Protein AF-A0A355T9T8-F1 (afdb_monomer)

Sequence (796 aa):
LDEGQLSVRDGGKTWVLVTGEVKGEPYALGTQDRFSYVLDEAIKVQQISFPELTVLRTGALFFAKAGAEQAMRETSIIGIVSTLAIIFLLIVTFRSLYPLAMCLLVIAIGLMVSLSYSLWFWEDIHVFALLFGVSLIGITVDYSLEYCGEIFSPKRGEAFVRLKRVFSAISLGAATTIVGYVTLFVAPFPGLRQIALFSVVGLLASWLTVILWLPYLDKMKHRQFRPVTLNRLTWLIKLWEDRSFKYHRFVFFTFLVVACFFGVLRFHLDDDVRKLQSLSSPLIVQQEKIRKLTGSTNVGQFFVIQEDNAELALQKEEVLADRMRPLIKSGVIRGYGSLASYIPSLARQEENRQLVVDGLYKPLLAKHIEQLRLLFRPSIPDKKGSGLTLDTKSGPIETFDFLSLLKSETTGAGVVHVVTLDGITDVEKVAGIAEGFSGVKFVDPVHDYTVLFGKYRIRAVFLLIISAVFMFPLVAMRYSLKKAVGIMAPPLLAVVMTPALCGLLGNAFTFFDAIALVLVLAMGMDYSIFFMETTQEKKEVTMFVVSMSAIATIMSFGLLSFSGVLAVQNFGMTMFVGVLLSFIFAPFVRTFSIKVGFKSVIVVFLVLFLSGCTSQKSDEVLFSLQESSIVQMAPELFLRLPSFRDLERPVDVVQHVVATYGDQTIVFEGHINASSDHFMLVGMDPIGRKAISINWTDAGIFYEAAPWVPSQLRPENILADLIVLYWPIAAVEKSFIPSGEIIANETSRAVFVNGKEVLRAEYASGLPNNMSSGTALYTNLAWNYSLRIQSVSLAP

Solvent-accessible surface area (backbone atoms only — not comparable to full-atom values): 42519 Å² total; per-residue (Å²): 103,58,96,77,36,56,52,44,80,56,96,95,40,81,46,71,64,83,84,84,85,73,98,54,59,53,82,40,65,70,46,34,50,55,51,50,49,54,50,53,51,55,50,52,60,48,35,72,80,36,77,85,66,79,87,78,62,76,54,69,38,63,53,46,43,53,38,49,55,48,51,53,52,50,42,50,52,52,44,52,52,26,50,51,51,44,52,50,52,39,40,71,70,62,71,40,70,64,66,41,51,54,32,51,49,29,34,50,47,8,52,51,53,13,51,54,50,46,57,70,77,30,96,71,83,55,69,66,29,54,48,54,50,53,31,44,51,22,56,39,33,36,55,40,42,57,58,57,45,47,37,44,38,86,64,84,67,57,43,64,57,44,44,67,72,43,45,67,40,49,52,50,28,51,51,37,36,37,44,27,28,53,43,42,39,70,44,98,42,75,67,43,31,50,34,17,50,34,46,40,46,15,45,52,43,14,53,47,35,53,68,72,43,42,45,83,68,51,80,79,69,76,43,88,69,68,63,78,72,42,65,64,61,48,46,63,49,40,45,58,68,38,74,87,29,50,63,60,46,51,53,52,51,51,50,50,52,51,47,32,51,56,1,51,75,50,51,46,77,53,42,58,53,75,65,52,52,55,74,56,68,73,48,52,54,32,38,54,51,48,27,67,68,71,68,57,75,49,87,69,43,34,37,39,34,50,26,83,39,66,59,60,39,23,49,49,46,50,55,48,50,61,67,43,49,62,37,40,76,72,58,36,24,70,46,69,47,50,62,32,82,78,49,46,23,64,68,53,52,50,51,54,50,49,50,44,43,62,71,46,44,68,76,42,44,67,58,49,42,60,74,67,64,52,89,70,79,84,71,79,88,79,74,82,68,94,64,75,54,100,81,54,92,80,55,86,60,83,66,44,73,69,57,57,78,30,48,51,77,73,49,104,85,25,29,34,39,37,34,42,40,26,51,72,74,46,65,67,70,56,45,54,65,34,61,96,35,68,44,37,43,64,45,44,62,63,60,54,49,18,54,50,38,48,56,47,22,55,50,29,48,50,38,36,52,52,31,52,61,60,39,45,55,64,42,32,72,78,39,53,64,73,52,28,53,35,35,47,46,32,13,51,52,15,48,64,44,30,59,20,48,42,6,55,75,69,45,62,54,29,40,47,34,30,48,28,39,28,51,26,33,22,57,15,38,33,47,12,41,49,49,65,76,49,48,88,86,36,46,68,50,50,53,50,40,50,48,52,31,50,51,34,31,35,43,32,35,25,56,33,40,74,45,82,38,46,52,48,13,46,21,9,43,43,32,32,51,13,42,53,39,9,60,72,34,17,59,44,40,78,63,62,64,92,77,68,59,76,63,58,61,49,47,53,57,49,51,51,54,57,66,69,60,69,59,78,84,68,94,74,75,77,51,70,62,84,85,59,67,58,37,73,75,38,103,79,34,27,38,37,69,66,65,75,62,61,49,86,60,72,36,39,29,44,28,46,35,41,38,34,50,78,93,46,76,48,58,34,41,32,43,36,42,35,44,92,72,38,36,38,37,41,29,20,35,80,62,72,47,74,36,34,37,40,43,37,42,94,92,43,49,39,41,42,66,38,91,84,53,59,86,84,75,39,71,63,52,53,52,52,52,48,39,72,70,34,44,51,64,77,55,50,50,74,20,36,42,61,85,42,49,73,53,72,53,71,38,34,39,37,33,29,50,96,88,40,78,35,35,40,35,40,31,78,80,38,64,49,72,64,62,44,62,43,44,38,43,36,36,36,66,64,76,53,33,3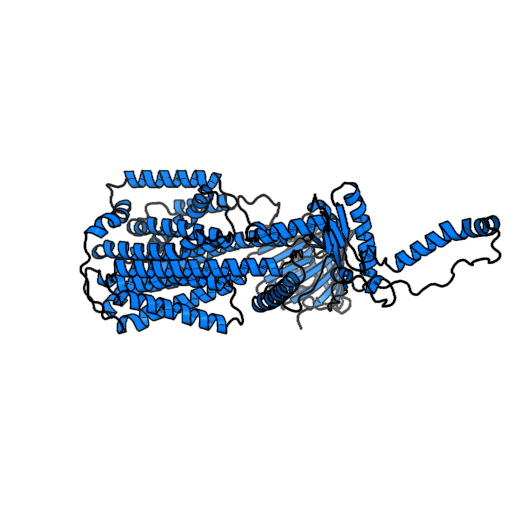6,36,44,36,40,33,42,51,74,61,132

Mean predicted aligned error: 15.82 Å

pLDDT: mean 83.82, std 13.25, range [26.78, 97.25]

Nearest PDB structures (foldseek):
  6dmb-assembly1_A  TM=6.482E-01  e=1.110E-09  Homo sapiens
  7nvh-assembly1_A  TM=6.060E-01  e=1.020E-09  Mycobacterium tuberculosis
  6nzi-assembly1_A  TM=5.421E-01  e=6.100E-08  Escherichia coli
  4k0j-assembly2_E  TM=5.281E-01  e=5.848E-08  Cupriavidus metallidurans CH34
  4k0e-assembly1_A  TM=5.603E-01  e=1.029E-06  Cupriavidus metallidurans CH34

Secondary structure (DSSP, 8-state):
-BTTBEEEEETTEEEEE-----SS-TT-HHHHHHHHHHHHHHHHHHHHH-TT------SHHHHHHHHHHHHHHHHHHHHHHHHHHHHHHHHHHH-SHHHHHHHHHHHHHHHHHHHHHHHHH-SS--HHHHHHHHHHHHHHHHHHHHHHHGGGSSS---HHHHHHHHHHHHHHHHHHHHHHHHHHHTSS-HHHHHHHHHHHHHHHHHHHHHHHTHHHH--PPP-PPPHHHHHHHHHHHHHHH-STTHHHHHHHHHHHHHHHHHHHHH--B---TTTT----HHHHHHHHHHHHHH-----S-EEEEEESSHHHHHHHHHHHHHHHHHHHHTTS-SEEE-GGGTS--HHHHHHHHHHHIIIIIHHHHHHHHHHHT-SS-PPP---------TT-SSSTTTT-GGGGGGEEEEETTEEEEEEEEES-S-HHHHHGGGTT-TTEEEE-HHHHHHHHHHHHHHHHHHHHHHHHHHHHHHHHHHS-HHHHHHHHHHHHHHHHHHHHHHHHTT--B-HHHHHHHHHHHHHHHHHHHHHHS--TTTHHHHHHHHHHHHHHHHHHHGGGGG-SSHHHHHHHHHHHHHHHHHHHHGGGGGG--TTS-HHHHHHHHHHHHHHHT---------EE--S--EEEEETTEEEE---GGGS-S-EEEEEEEEEEETTEEEEEEEEEEE-SSEEEEEEE-TTS-EEEEEEEETTEEEEEE-TTS-TTS-HHHHHHHHHHHHS-HHHHHTTEES--EEEEETTEEEEEETTEEEEEEEEBTB--SSS-SEEEEEEETTTTEEEEEEEEE---

Structure (mmCIF, N/CA/C/O backbone):
data_AF-A0A355T9T8-F1
#
_entry.id   AF-A0A355T9T8-F1
#
loop_
_atom_site.group_PDB
_atom_site.id
_atom_site.type_symbol
_atom_site.label_atom_id
_atom_site.label_alt_id
_atom_site.label_comp_id
_atom_site.label_asym_id
_atom_site.label_entity_id
_atom_site.label_seq_id
_atom_site.pdbx_PDB_ins_code
_atom_site.Cartn_x
_atom_site.Cartn_y
_atom_site.Cartn_z
_atom_site.occupancy
_atom_site.B_iso_or_equiv
_atom_site.auth_seq_id
_atom_site.auth_comp_id
_atom_site.auth_asym_id
_atom_site.auth_atom_id
_atom_site.pdbx_PDB_model_num
ATOM 1 N N . LEU A 1 1 ? 14.954 16.062 -38.722 1.00 60.94 1 LEU A N 1
ATOM 2 C CA . LEU A 1 1 ? 15.893 16.865 -37.917 1.00 60.94 1 LEU A CA 1
ATOM 3 C C . LEU A 1 1 ? 16.051 18.184 -38.645 1.00 60.94 1 LEU A C 1
ATOM 5 O O . LEU A 1 1 ? 16.660 18.185 -39.708 1.00 60.94 1 LEU A O 1
ATOM 9 N N . ASP A 1 2 ? 15.450 19.248 -38.125 1.00 63.97 2 ASP A N 1
ATOM 10 C CA . ASP A 1 2 ? 15.661 20.613 -38.617 1.00 63.97 2 ASP A CA 1
ATOM 11 C C . ASP A 1 2 ? 16.613 21.301 -37.634 1.00 63.97 2 ASP A C 1
ATOM 13 O O . ASP A 1 2 ? 16.338 21.316 -36.437 1.00 63.97 2 ASP A O 1
ATOM 17 N N . GLU A 1 3 ? 17.757 21.798 -38.112 1.00 67.25 3 GLU A N 1
ATOM 18 C CA . GLU A 1 3 ? 18.756 22.507 -37.283 1.00 67.25 3 GLU A CA 1
ATOM 19 C C . GLU A 1 3 ? 19.219 21.727 -36.030 1.00 67.25 3 GLU A C 1
ATOM 21 O O . GLU A 1 3 ? 19.490 22.293 -34.976 1.00 67.25 3 GLU A O 1
ATOM 26 N N . GLY A 1 4 ? 19.299 20.395 -36.134 1.00 63.06 4 GLY A N 1
ATOM 27 C CA . GLY A 1 4 ? 19.699 19.517 -35.025 1.00 63.06 4 GLY A CA 1
ATOM 28 C C . GLY A 1 4 ? 18.579 19.182 -34.032 1.00 63.06 4 GLY A C 1
ATOM 29 O O . GLY A 1 4 ? 18.789 18.365 -33.144 1.00 63.06 4 GLY A O 1
ATOM 30 N N . GLN A 1 5 ? 17.376 19.736 -34.205 1.00 68.25 5 GLN A N 1
ATOM 31 C CA . GLN A 1 5 ? 16.209 19.454 -33.368 1.00 68.25 5 GLN A CA 1
ATOM 32 C C . GLN A 1 5 ? 15.272 18.437 -34.034 1.00 68.25 5 GLN A C 1
ATOM 34 O O . GLN A 1 5 ? 15.105 18.405 -35.261 1.00 68.25 5 GLN A O 1
ATOM 39 N N . LEU A 1 6 ? 14.628 17.587 -33.228 1.00 73.62 6 LEU A N 1
ATOM 40 C CA . LEU A 1 6 ? 13.623 16.651 -33.729 1.00 73.62 6 LEU A CA 1
ATOM 41 C C . LEU A 1 6 ? 12.310 17.403 -33.973 1.00 73.62 6 LEU A C 1
ATOM 43 O O . LEU A 1 6 ? 11.607 17.775 -33.035 1.00 73.62 6 LEU A O 1
ATOM 47 N N . SER A 1 7 ? 12.000 17.640 -35.247 1.00 86.31 7 SER A N 1
ATOM 48 C CA . SER A 1 7 ? 10.812 18.362 -35.694 1.00 86.31 7 SER A CA 1
ATOM 49 C C . SER A 1 7 ? 9.879 17.477 -36.521 1.00 86.31 7 SER A C 1
ATOM 51 O O . SER A 1 7 ? 10.321 16.597 -37.265 1.00 86.31 7 SER A O 1
ATOM 53 N N . VAL A 1 8 ? 8.573 17.728 -36.416 1.00 89.38 8 VAL A N 1
ATOM 54 C CA . VAL A 1 8 ? 7.546 17.119 -37.271 1.00 89.38 8 VAL A CA 1
ATOM 55 C C . VAL A 1 8 ? 6.531 18.175 -37.695 1.00 89.38 8 VAL A C 1
ATOM 57 O O . VAL A 1 8 ? 6.130 19.025 -36.900 1.00 89.38 8 VAL A O 1
ATOM 60 N N . ARG A 1 9 ? 6.106 18.140 -38.961 1.00 90.06 9 ARG A N 1
ATOM 61 C CA . ARG A 1 9 ? 5.025 18.998 -39.461 1.00 90.06 9 ARG A CA 1
ATOM 62 C C . ARG A 1 9 ? 3.714 18.227 -39.423 1.00 90.06 9 ARG A C 1
ATOM 64 O O . ARG A 1 9 ? 3.589 17.208 -40.092 1.00 90.06 9 ARG A O 1
ATOM 71 N N . ASP A 1 10 ? 2.751 18.731 -38.663 1.00 88.12 10 ASP A N 1
ATOM 72 C CA . ASP A 1 10 ? 1.417 18.143 -38.527 1.00 88.12 10 ASP A CA 1
ATOM 73 C C . ASP A 1 10 ? 0.360 19.250 -38.441 1.00 88.12 10 ASP A C 1
ATOM 75 O O . ASP A 1 10 ? 0.522 20.224 -37.701 1.00 88.12 10 ASP A O 1
ATOM 79 N N . GLY A 1 11 ? -0.713 19.127 -39.229 1.00 83.06 11 GLY A N 1
ATOM 80 C CA . GLY A 1 11 ? -1.834 20.075 -39.213 1.00 83.06 11 GLY A CA 1
ATOM 81 C C . GLY A 1 11 ? -1.453 21.541 -39.473 1.00 83.06 11 GLY A C 1
ATOM 82 O O . GLY A 1 11 ? -2.033 22.435 -38.863 1.00 83.06 11 GLY A O 1
ATOM 83 N N . GLY A 1 12 ? -0.451 21.800 -40.322 1.00 87.44 12 GLY A N 1
ATOM 84 C CA . GLY A 1 12 ? 0.033 23.157 -40.619 1.00 87.44 12 GLY A CA 1
ATOM 85 C C . GLY A 1 12 ? 0.921 23.781 -39.534 1.00 87.44 12 GLY A C 1
ATOM 86 O O . GLY A 1 12 ? 1.339 24.924 -39.688 1.00 87.44 12 GLY A O 1
ATOM 87 N N . LYS A 1 13 ? 1.244 23.043 -38.463 1.00 90.38 13 LYS A N 1
ATOM 88 C CA . LYS A 1 13 ? 2.178 23.466 -37.412 1.00 90.38 13 LYS A CA 1
ATOM 89 C C . LYS A 1 13 ? 3.478 22.672 -37.491 1.00 90.38 13 LYS A C 1
ATOM 91 O O . LYS A 1 13 ? 3.467 21.472 -37.763 1.00 90.38 13 LYS A O 1
ATOM 96 N N . THR A 1 14 ? 4.590 23.341 -37.207 1.00 91.25 14 THR A N 1
ATOM 97 C CA . THR A 1 14 ? 5.876 22.682 -36.962 1.00 91.25 14 THR A CA 1
ATOM 98 C C . THR A 1 14 ? 6.004 22.437 -35.465 1.00 91.25 14 THR A C 1
ATOM 100 O O . THR A 1 14 ? 6.065 23.381 -34.681 1.00 91.25 14 THR A O 1
ATOM 103 N N . TRP A 1 15 ? 6.019 21.171 -35.071 1.00 91.44 15 TRP A N 1
ATOM 104 C CA . TRP A 1 15 ? 6.289 20.746 -33.704 1.00 91.44 15 TRP A CA 1
ATOM 105 C C . TRP A 1 15 ? 7.780 20.504 -33.546 1.00 91.44 15 TRP A C 1
ATOM 107 O O . TRP A 1 15 ? 8.385 19.872 -34.408 1.00 91.44 15 TRP A O 1
ATOM 117 N N . VAL A 1 16 ? 8.352 20.979 -32.444 1.00 89.44 16 VAL A N 1
ATOM 118 C CA . VAL A 1 16 ? 9.757 20.771 -32.084 1.00 89.44 16 VAL A CA 1
ATOM 119 C C . VAL A 1 16 ? 9.790 20.066 -30.734 1.00 89.44 16 VAL A C 1
ATOM 121 O O . VAL A 1 16 ? 9.157 20.527 -29.782 1.00 89.44 16 VAL A O 1
ATOM 124 N N . LEU A 1 17 ? 10.478 18.928 -30.659 1.00 84.69 17 LEU A N 1
ATOM 125 C CA . LEU A 1 17 ? 10.673 18.199 -29.412 1.00 84.69 17 LEU A CA 1
ATOM 126 C C . LEU A 1 17 ? 11.825 18.832 -28.635 1.00 84.69 17 LEU A C 1
ATOM 128 O O . LEU A 1 17 ? 12.955 18.846 -29.109 1.00 84.69 17 LEU A O 1
ATOM 132 N N . VAL A 1 18 ? 11.528 19.296 -27.425 1.00 84.44 18 VAL A N 1
ATOM 133 C CA . VAL A 1 18 ? 12.526 19.804 -26.483 1.00 84.44 18 VAL A CA 1
ATOM 134 C C . VAL A 1 18 ? 12.641 18.811 -25.335 1.00 84.44 18 VAL A C 1
ATOM 136 O O . VAL A 1 18 ? 11.659 18.544 -24.640 1.00 84.44 18 VAL A O 1
ATOM 139 N N . THR A 1 19 ? 13.833 18.253 -25.149 1.00 76.69 19 THR A N 1
ATOM 140 C CA . THR A 1 19 ? 14.177 17.388 -24.017 1.00 76.69 19 THR A CA 1
ATOM 141 C C . THR A 1 19 ? 14.986 18.175 -22.997 1.00 76.69 19 THR A C 1
ATOM 143 O O . THR A 1 19 ? 15.733 19.082 -23.351 1.00 76.69 19 THR A O 1
ATOM 146 N N . GLY A 1 20 ? 14.832 17.845 -21.720 1.00 75.75 20 GLY A N 1
ATOM 147 C CA . GLY A 1 20 ? 15.604 18.470 -20.658 1.00 75.75 20 GLY A CA 1
ATOM 148 C C . GLY A 1 20 ? 15.632 17.592 -19.421 1.00 75.75 20 GLY A C 1
ATOM 149 O O . GLY A 1 20 ? 14.657 16.900 -19.121 1.00 75.75 20 GLY A O 1
ATOM 150 N N . GLU A 1 21 ? 16.752 17.637 -18.713 1.00 73.94 21 GLU A N 1
ATOM 151 C CA . GLU A 1 21 ? 16.944 16.943 -17.447 1.00 73.94 21 GLU A CA 1
ATOM 152 C C . GLU A 1 21 ? 16.827 17.929 -16.281 1.00 73.94 21 GLU A C 1
ATOM 154 O O . GLU A 1 21 ? 17.294 19.071 -16.336 1.00 73.94 21 GLU A O 1
ATOM 159 N N . VAL A 1 22 ? 16.172 17.493 -15.208 1.00 80.44 22 VAL A N 1
ATOM 160 C CA . VAL A 1 22 ? 15.999 18.298 -14.001 1.00 80.44 22 VAL A CA 1
ATOM 161 C C . VAL A 1 22 ? 17.104 17.922 -13.020 1.00 80.44 22 VAL A C 1
ATOM 163 O O . VAL A 1 22 ? 17.185 16.780 -12.595 1.00 80.44 22 VAL A O 1
ATOM 166 N N . LYS A 1 23 ? 17.927 18.895 -12.607 1.00 79.44 23 LYS A N 1
ATOM 167 C CA . LYS A 1 23 ? 19.046 18.683 -11.660 1.00 79.44 23 LYS A CA 1
ATOM 168 C C . LYS A 1 23 ? 18.630 18.304 -10.227 1.00 79.44 23 LYS A C 1
ATOM 170 O O . LYS A 1 23 ? 19.495 18.086 -9.389 1.00 79.44 23 LYS A O 1
ATOM 175 N N . GLY A 1 24 ? 17.336 18.317 -9.916 1.00 80.06 24 GLY A N 1
ATOM 176 C CA . GLY A 1 24 ? 16.798 18.000 -8.592 1.00 80.06 24 GLY A CA 1
ATOM 177 C C . GLY A 1 24 ? 15.822 16.835 -8.662 1.00 80.06 24 GLY A C 1
ATOM 178 O O . GLY A 1 24 ? 15.345 16.488 -9.742 1.00 80.06 24 GLY A O 1
ATOM 179 N N . GLU A 1 25 ? 15.484 16.261 -7.507 1.00 79.56 25 GLU A N 1
ATOM 180 C CA . GLU A 1 25 ? 14.564 15.127 -7.461 1.00 79.56 25 GLU A CA 1
ATOM 181 C C . GLU A 1 25 ? 13.190 15.495 -8.051 1.00 79.56 25 GLU A C 1
ATOM 183 O O . GLU A 1 25 ? 12.529 16.412 -7.548 1.00 79.56 25 GLU A O 1
ATOM 188 N N . PRO A 1 26 ? 12.711 14.782 -9.089 1.00 78.19 26 PRO A N 1
ATOM 189 C CA . PRO A 1 26 ? 11.466 15.123 -9.781 1.00 78.19 26 PRO A CA 1
ATOM 190 C C . PRO A 1 26 ? 10.213 14.900 -8.919 1.00 78.19 26 PRO A C 1
ATOM 192 O O . PRO A 1 26 ? 9.140 15.416 -9.238 1.00 78.19 26 PRO A O 1
ATOM 195 N N . TYR A 1 27 ? 10.334 14.144 -7.824 1.00 82.19 27 TYR A N 1
ATOM 196 C CA . TYR A 1 27 ? 9.248 13.849 -6.888 1.00 82.19 27 TYR A CA 1
ATOM 197 C C . TYR A 1 27 ? 9.185 14.817 -5.696 1.00 82.19 27 TYR A C 1
ATOM 199 O O . TYR A 1 27 ? 8.188 14.817 -4.976 1.00 82.19 27 TYR A O 1
ATOM 207 N N . ALA A 1 28 ? 10.199 15.668 -5.509 1.00 84.38 28 ALA A N 1
ATOM 208 C CA . ALA A 1 28 ? 10.219 16.661 -4.442 1.00 84.38 28 ALA A CA 1
ATOM 209 C C . ALA A 1 28 ? 9.340 17.873 -4.795 1.00 84.38 28 ALA A C 1
ATOM 211 O O . ALA A 1 28 ? 9.505 18.485 -5.854 1.00 84.38 28 ALA A O 1
ATOM 212 N N . LEU A 1 29 ? 8.446 18.263 -3.878 1.00 84.62 29 LEU A N 1
ATOM 213 C CA . LEU A 1 29 ? 7.509 19.383 -4.070 1.00 84.62 29 LEU A CA 1
ATOM 214 C C . LEU A 1 29 ? 8.232 20.694 -4.416 1.00 84.62 29 LEU A C 1
ATOM 216 O O . LEU A 1 29 ? 7.865 21.373 -5.371 1.00 84.62 29 LEU A O 1
ATOM 220 N N . GLY A 1 30 ? 9.320 21.013 -3.706 1.00 86.00 30 GLY A N 1
ATOM 221 C CA . GLY A 1 30 ? 10.098 22.231 -3.960 1.00 86.00 30 GLY A CA 1
ATOM 222 C C . GLY A 1 30 ? 10.693 22.287 -5.374 1.00 86.00 30 GLY A C 1
ATOM 223 O O . GLY A 1 30 ? 10.675 23.340 -6.016 1.00 86.00 30 GLY A O 1
ATOM 224 N N . THR A 1 31 ? 11.172 21.150 -5.893 1.00 87.38 31 THR A N 1
ATOM 225 C CA . THR A 1 31 ? 11.672 21.031 -7.272 1.00 87.38 31 THR A CA 1
ATOM 226 C C . THR A 1 31 ? 10.538 21.197 -8.279 1.00 87.38 31 THR A C 1
ATOM 228 O O . THR A 1 31 ? 10.668 21.965 -9.235 1.00 87.38 31 THR A O 1
ATOM 231 N N . GLN A 1 32 ? 9.417 20.505 -8.052 1.00 89.25 32 GLN A N 1
ATOM 232 C CA . GLN A 1 32 ? 8.228 20.553 -8.907 1.00 89.25 32 GLN A CA 1
ATOM 233 C C . GLN A 1 32 ? 7.684 21.975 -9.048 1.00 89.25 32 GLN A C 1
ATOM 235 O O . GLN A 1 32 ? 7.401 22.420 -10.166 1.00 89.25 32 GLN A O 1
ATOM 240 N N . ASP A 1 33 ? 7.564 22.695 -7.933 1.00 89.12 33 ASP A N 1
ATOM 241 C CA . ASP A 1 33 ? 7.036 24.054 -7.901 1.00 89.12 33 ASP A CA 1
ATOM 242 C C . ASP A 1 33 ? 7.965 25.037 -8.592 1.00 89.12 33 ASP A C 1
ATOM 244 O O . ASP A 1 33 ? 7.523 25.761 -9.485 1.00 89.12 33 ASP A O 1
ATOM 248 N N . ARG A 1 34 ? 9.259 25.009 -8.259 1.00 89.62 34 ARG A N 1
ATOM 249 C CA . ARG A 1 34 ? 10.247 25.899 -8.873 1.00 89.62 34 ARG A CA 1
ATOM 250 C C . ARG A 1 34 ? 10.333 25.694 -10.383 1.00 89.62 34 ARG A C 1
ATOM 252 O O . ARG A 1 34 ? 10.303 26.670 -11.128 1.00 89.62 34 ARG A O 1
ATOM 259 N N . PHE A 1 35 ? 10.434 24.444 -10.836 1.00 90.69 35 PHE A N 1
ATOM 260 C CA . PHE A 1 35 ? 10.550 24.139 -12.261 1.00 90.69 35 PHE A CA 1
ATOM 261 C C . PHE A 1 35 ? 9.287 24.536 -13.026 1.00 90.69 35 PHE A C 1
ATOM 263 O O . PHE A 1 35 ? 9.368 25.238 -14.033 1.00 90.69 35 PHE A O 1
ATOM 270 N N . SER A 1 36 ? 8.115 24.131 -12.529 1.00 88.75 36 SER A N 1
ATOM 271 C CA . SER A 1 36 ? 6.850 24.428 -13.204 1.00 88.75 36 SER A CA 1
ATOM 272 C C . SER A 1 36 ? 6.564 25.926 -13.235 1.00 88.75 36 SER A C 1
ATOM 274 O O . SER A 1 36 ? 6.092 26.415 -14.251 1.00 88.75 36 SER A O 1
ATOM 276 N N . TYR A 1 37 ? 6.884 26.658 -12.161 1.00 91.00 37 TYR A N 1
ATOM 277 C CA . TYR A 1 37 ? 6.726 28.111 -12.112 1.00 91.00 37 TYR A CA 1
ATOM 278 C C . TYR A 1 37 ? 7.561 28.798 -13.198 1.00 91.00 37 TYR A C 1
ATOM 280 O O . TYR A 1 37 ? 7.013 29.542 -14.008 1.00 91.00 37 TYR A O 1
ATOM 288 N N . VAL A 1 38 ? 8.864 28.496 -13.261 1.00 91.81 38 VAL A N 1
ATOM 289 C CA . VAL A 1 38 ? 9.777 29.092 -14.250 1.00 91.81 38 VAL A CA 1
ATOM 290 C C . VAL A 1 38 ? 9.347 28.742 -15.675 1.00 91.81 38 VAL A C 1
ATOM 292 O O . VAL A 1 38 ? 9.340 29.607 -16.550 1.00 91.81 38 VAL A O 1
ATOM 295 N N . LEU A 1 39 ? 8.962 27.486 -15.913 1.00 91.50 39 LEU A N 1
ATOM 296 C CA . LEU A 1 39 ? 8.517 27.038 -17.228 1.00 91.50 39 LEU A CA 1
ATOM 297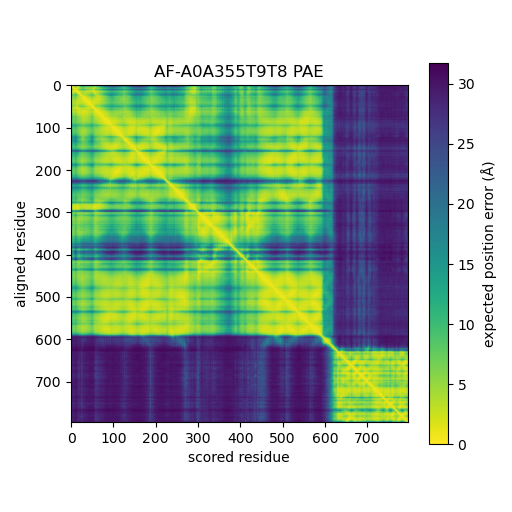 C C . LEU A 1 39 ? 7.201 27.710 -17.645 1.00 91.50 39 LEU A C 1
ATOM 299 O O . LEU A 1 39 ? 7.109 28.230 -18.754 1.00 91.50 39 LEU A O 1
ATOM 303 N N . ASP A 1 40 ? 6.194 27.726 -16.770 1.00 92.50 40 ASP A N 1
ATOM 304 C CA . ASP A 1 40 ? 4.894 28.335 -17.063 1.00 92.50 40 ASP A CA 1
ATOM 305 C C . ASP A 1 40 ? 5.024 29.855 -17.269 1.00 92.50 40 ASP A C 1
ATOM 307 O O . ASP A 1 40 ? 4.346 30.418 -18.130 1.00 92.50 40 ASP A O 1
ATOM 311 N N . GLU A 1 41 ? 5.904 30.532 -16.523 1.00 94.25 41 GLU A N 1
ATOM 312 C CA . GLU A 1 41 ? 6.208 31.954 -16.715 1.00 94.25 41 GLU A CA 1
ATOM 313 C C . GLU A 1 41 ? 6.882 32.210 -18.071 1.00 94.25 41 GLU A C 1
ATOM 315 O O . GLU A 1 41 ? 6.424 33.063 -18.834 1.00 94.25 41 GLU A O 1
ATOM 320 N N . ALA A 1 42 ? 7.900 31.421 -18.428 1.00 92.94 42 ALA A N 1
ATOM 321 C CA . ALA A 1 42 ? 8.576 31.530 -19.720 1.00 92.94 42 ALA A CA 1
ATOM 322 C C . ALA A 1 42 ? 7.617 31.293 -20.900 1.00 92.94 42 ALA A C 1
ATOM 324 O O . ALA A 1 42 ? 7.637 32.044 -21.879 1.00 92.94 42 ALA A O 1
ATOM 325 N N . ILE A 1 43 ? 6.737 30.291 -20.794 1.00 93.00 43 ILE A N 1
ATOM 326 C CA . ILE A 1 43 ? 5.712 30.007 -21.807 1.00 93.00 43 ILE A CA 1
ATOM 327 C C . ILE A 1 43 ? 4.748 31.188 -21.938 1.00 93.00 43 ILE A C 1
ATOM 329 O O . ILE A 1 43 ? 4.481 31.622 -23.058 1.00 93.00 43 ILE A O 1
ATOM 333 N N . LYS A 1 44 ? 4.259 31.746 -20.822 1.00 93.38 44 LYS A N 1
ATOM 334 C CA . LYS A 1 44 ? 3.345 32.901 -20.840 1.00 93.38 44 LYS A CA 1
ATOM 335 C C . LYS A 1 44 ? 3.967 34.110 -21.531 1.00 93.38 44 LYS A C 1
ATOM 337 O O . LYS A 1 44 ? 3.307 34.729 -22.359 1.00 93.38 44 LYS A O 1
ATOM 342 N N . VAL A 1 45 ? 5.227 34.428 -21.227 1.00 94.81 45 VAL A N 1
ATOM 343 C CA . VAL A 1 45 ? 5.944 35.547 -21.863 1.00 94.81 45 VAL A CA 1
ATOM 344 C C . VAL A 1 45 ? 6.055 35.337 -23.374 1.00 94.81 45 VAL A C 1
ATOM 346 O O . VAL A 1 45 ? 5.789 36.259 -24.142 1.00 94.81 45 VAL A O 1
ATOM 349 N N . GLN A 1 46 ? 6.380 34.122 -23.823 1.00 93.44 46 GLN A N 1
ATOM 350 C CA . GLN A 1 46 ? 6.498 33.833 -25.255 1.00 93.44 46 GLN A CA 1
ATOM 351 C C . GLN A 1 46 ? 5.149 33.793 -25.977 1.00 93.44 46 GLN A C 1
ATOM 353 O O . GLN A 1 46 ? 5.065 34.207 -27.130 1.00 93.44 46 GLN A O 1
ATOM 358 N N . GLN A 1 47 ? 4.078 33.363 -25.309 1.00 93.94 47 GLN A N 1
ATOM 359 C CA . GLN A 1 47 ? 2.728 33.366 -25.879 1.00 93.94 47 GLN A CA 1
ATOM 360 C C . GLN A 1 47 ? 2.179 34.778 -26.129 1.00 93.94 47 GLN A C 1
ATOM 362 O O . GLN A 1 47 ? 1.331 34.943 -27.002 1.00 93.94 47 GLN A O 1
ATOM 367 N N . ILE A 1 48 ? 2.677 35.801 -25.421 1.00 93.00 48 ILE A N 1
ATOM 368 C CA . ILE A 1 48 ? 2.344 37.207 -25.713 1.00 93.00 48 ILE A CA 1
ATOM 369 C C . ILE A 1 48 ? 2.921 37.620 -27.074 1.00 93.00 48 ILE A C 1
ATOM 371 O O . ILE A 1 48 ? 2.227 38.243 -27.875 1.00 93.00 48 ILE A O 1
ATOM 375 N N . SER A 1 49 ? 4.175 37.252 -27.346 1.00 94.44 49 SER A N 1
ATOM 376 C CA . SER A 1 49 ? 4.860 37.561 -28.609 1.00 94.44 49 SER A CA 1
ATOM 377 C C . SER A 1 49 ? 4.413 36.659 -29.765 1.00 94.44 49 SER A C 1
ATOM 379 O O . SER A 1 49 ? 4.414 37.086 -30.917 1.00 94.44 49 SER A O 1
ATOM 381 N N . PHE A 1 50 ? 4.008 35.423 -29.463 1.00 92.62 50 PHE A N 1
ATOM 382 C CA . PHE A 1 50 ? 3.599 34.408 -30.434 1.00 92.62 50 PHE A CA 1
ATOM 383 C C . PHE A 1 50 ? 2.263 33.765 -30.019 1.00 92.62 50 PHE A C 1
ATOM 385 O O . PHE A 1 50 ? 2.257 32.682 -29.429 1.00 92.62 50 PHE A O 1
ATOM 392 N N . PRO A 1 51 ? 1.112 34.380 -30.356 1.00 90.06 51 PRO A N 1
ATOM 393 C CA . PRO A 1 51 ? -0.205 33.907 -29.913 1.00 90.06 51 PRO A CA 1
ATOM 394 C C . PRO A 1 51 ? -0.572 32.489 -30.379 1.00 90.06 51 PRO A C 1
ATOM 396 O O . PRO A 1 51 ? -1.385 31.814 -29.752 1.00 90.06 51 PRO A O 1
ATOM 399 N N . GLU A 1 52 ? 0.025 32.011 -31.474 1.00 89.75 52 GLU A N 1
ATOM 400 C CA . GLU A 1 52 ? -0.219 30.666 -32.016 1.00 89.75 52 GLU A CA 1
ATOM 401 C C . GLU A 1 52 ? 0.642 29.566 -31.359 1.00 89.75 52 GLU A C 1
ATOM 403 O O . GLU A 1 52 ? 0.436 28.369 -31.624 1.00 89.75 52 GLU A O 1
ATOM 408 N N . LEU A 1 53 ? 1.590 29.952 -30.489 1.00 91.69 53 LEU A N 1
ATOM 409 C CA . LEU A 1 53 ? 2.521 29.050 -29.816 1.00 91.69 53 LEU A CA 1
ATOM 410 C C . LEU A 1 53 ? 1.769 28.058 -28.926 1.00 91.69 53 LEU A C 1
ATOM 412 O O . LEU A 1 53 ? 1.126 28.410 -27.934 1.00 91.69 53 LEU A O 1
ATOM 416 N N . THR A 1 54 ? 1.888 26.779 -29.271 1.00 91.56 54 THR A N 1
ATOM 417 C CA . THR A 1 54 ? 1.297 25.677 -28.511 1.00 91.56 54 THR A CA 1
ATOM 418 C C . THR A 1 54 ? 2.400 24.853 -27.872 1.00 91.56 54 THR A C 1
ATOM 420 O O . THR A 1 54 ? 3.275 24.354 -28.573 1.00 91.56 54 THR A O 1
ATOM 423 N N . VAL A 1 55 ? 2.325 24.669 -26.556 1.00 92.44 55 VAL A N 1
ATOM 424 C CA . VAL A 1 55 ? 3.277 23.848 -25.803 1.00 92.44 55 VAL A CA 1
ATOM 425 C C . VAL A 1 55 ? 2.552 22.625 -25.261 1.00 92.44 55 VAL A C 1
ATOM 427 O O . VAL A 1 55 ? 1.486 22.741 -24.657 1.00 92.44 55 VAL A O 1
ATOM 430 N N . LEU A 1 56 ? 3.125 21.450 -25.509 1.00 91.81 56 LEU A N 1
ATOM 431 C CA . LEU A 1 56 ? 2.689 20.182 -24.932 1.00 91.81 56 LEU A CA 1
ATOM 432 C C . LEU A 1 56 ? 3.762 19.718 -23.950 1.00 91.81 56 LEU A C 1
ATOM 434 O O . LEU A 1 56 ? 4.950 19.874 -24.224 1.00 91.81 56 LEU A O 1
ATOM 438 N N . ARG A 1 57 ? 3.350 19.133 -22.826 1.00 90.31 57 ARG A N 1
ATOM 439 C CA . ARG A 1 57 ? 4.264 18.641 -21.790 1.00 90.31 57 ARG A CA 1
ATOM 440 C C . ARG A 1 57 ? 3.958 17.203 -21.395 1.00 90.31 57 ARG A C 1
ATOM 442 O O . ARG A 1 57 ? 2.801 16.795 -21.337 1.00 90.31 57 ARG A O 1
ATOM 449 N N . THR A 1 58 ? 5.014 16.451 -21.109 1.00 86.75 58 THR A N 1
ATOM 450 C CA . THR A 1 58 ? 4.966 15.086 -20.575 1.00 86.75 58 THR A CA 1
ATOM 451 C C . THR A 1 58 ? 6.211 14.831 -19.730 1.00 86.75 58 THR A C 1
ATOM 453 O O . THR A 1 58 ? 7.222 15.507 -19.907 1.00 86.75 58 THR A O 1
ATOM 456 N N . GLY A 1 59 ? 6.131 13.889 -18.794 1.00 82.00 59 GLY A N 1
ATOM 457 C CA . GLY A 1 59 ? 7.238 13.521 -17.911 1.00 82.00 59 GLY A CA 1
ATOM 458 C C . GLY A 1 59 ? 6.804 13.328 -16.461 1.00 82.00 59 GLY A C 1
ATOM 459 O O . GLY A 1 59 ? 5.797 13.890 -16.022 1.00 82.00 59 GLY A O 1
ATOM 460 N N . ALA A 1 60 ? 7.587 12.542 -15.717 1.00 81.31 60 ALA A N 1
ATOM 461 C CA . ALA A 1 60 ? 7.287 12.158 -14.337 1.00 81.31 60 ALA A CA 1
ATOM 462 C C . ALA A 1 60 ? 7.008 13.368 -13.431 1.00 81.31 60 ALA A C 1
ATOM 464 O O . ALA A 1 60 ? 6.054 13.335 -12.663 1.00 81.31 60 ALA A O 1
ATOM 465 N N . LEU A 1 61 ? 7.763 14.464 -13.588 1.00 87.88 61 LEU A N 1
ATOM 466 C CA . LEU A 1 61 ? 7.593 15.695 -12.808 1.00 87.88 61 LEU A CA 1
ATOM 467 C C . LEU A 1 61 ? 6.179 16.286 -12.932 1.00 87.88 61 LEU A C 1
ATOM 469 O O . LEU A 1 61 ? 5.580 16.654 -11.925 1.00 87.88 61 LEU A O 1
ATOM 473 N N . PHE A 1 62 ? 5.620 16.361 -14.145 1.00 87.81 62 PHE A N 1
ATOM 474 C CA . PHE A 1 62 ? 4.299 16.966 -14.360 1.00 87.81 62 PHE A CA 1
ATOM 475 C C . PHE A 1 62 ? 3.173 16.102 -13.787 1.00 87.81 62 PHE A C 1
ATOM 477 O O . PHE A 1 62 ? 2.235 16.633 -13.191 1.00 87.81 62 PHE A O 1
ATOM 484 N N . PHE A 1 63 ? 3.270 14.778 -13.945 1.00 84.81 63 PHE A N 1
ATOM 485 C CA . PHE A 1 63 ? 2.310 13.845 -13.354 1.00 84.81 63 PHE A CA 1
ATOM 486 C C . PHE A 1 63 ? 2.418 13.813 -11.829 1.00 84.81 63 PHE A C 1
ATOM 488 O O . PHE A 1 63 ? 1.391 13.865 -11.156 1.00 84.81 63 PHE A O 1
ATOM 495 N N . ALA A 1 64 ? 3.638 13.795 -11.285 1.00 83.62 64 ALA A N 1
ATOM 496 C CA . ALA A 1 64 ? 3.883 13.828 -9.847 1.00 83.62 64 ALA A CA 1
ATOM 497 C C . ALA A 1 64 ? 3.344 15.119 -9.217 1.00 83.62 64 ALA A C 1
ATOM 499 O O . ALA A 1 64 ? 2.619 15.042 -8.228 1.00 83.62 64 ALA A O 1
ATOM 500 N N . LYS A 1 65 ? 3.596 16.281 -9.837 1.00 87.06 65 LYS A N 1
ATOM 501 C CA . LYS A 1 65 ? 3.045 17.565 -9.387 1.00 87.06 65 LYS A CA 1
ATOM 502 C C . LYS A 1 65 ? 1.517 17.569 -9.396 1.00 87.06 65 LYS A C 1
ATOM 504 O O . LYS A 1 65 ? 0.899 17.892 -8.387 1.00 87.06 65 LYS A O 1
ATOM 509 N N . ALA A 1 66 ? 0.899 17.178 -10.513 1.00 85.62 66 ALA A N 1
ATOM 510 C CA . ALA A 1 66 ? -0.559 17.144 -10.621 1.00 85.62 66 ALA A CA 1
ATOM 511 C C . ALA A 1 66 ? -1.190 16.182 -9.597 1.00 85.62 66 ALA A C 1
ATOM 513 O O . ALA A 1 66 ? -2.211 16.508 -8.990 1.00 85.62 66 ALA A O 1
ATOM 514 N N . GLY A 1 67 ? -0.568 15.019 -9.375 1.00 81.56 67 GLY A N 1
ATOM 515 C CA . GLY A 1 67 ? -0.985 14.057 -8.355 1.00 81.56 67 GLY A CA 1
ATOM 516 C C . GLY A 1 67 ? -0.844 14.607 -6.933 1.00 81.56 67 GLY A C 1
ATOM 517 O O . GLY A 1 67 ? -1.763 14.460 -6.128 1.00 81.56 67 GLY A O 1
ATOM 518 N N . ALA A 1 68 ? 0.262 15.292 -6.631 1.00 81.81 68 ALA A N 1
ATOM 519 C CA . ALA A 1 68 ? 0.496 15.911 -5.331 1.00 81.81 68 ALA A CA 1
ATOM 520 C C . ALA A 1 68 ? -0.496 17.049 -5.041 1.00 81.81 68 ALA A C 1
ATOM 522 O O . ALA A 1 68 ? -1.121 17.057 -3.982 1.00 81.81 68 ALA A O 1
ATOM 523 N N . GLU A 1 69 ? -0.718 17.960 -5.994 1.00 85.69 69 GLU A N 1
ATOM 524 C CA . GLU A 1 69 ? -1.703 19.043 -5.867 1.00 85.69 69 GLU A CA 1
ATOM 525 C C . GLU A 1 69 ? -3.127 18.500 -5.670 1.00 85.69 69 GLU A C 1
ATOM 527 O O . GLU A 1 69 ? -3.887 19.018 -4.846 1.00 85.69 69 GLU A O 1
ATOM 532 N N . GLN A 1 70 ? -3.493 17.442 -6.405 1.00 83.81 70 GLN A N 1
ATOM 533 C CA . GLN A 1 70 ? -4.770 16.750 -6.228 1.00 83.81 70 GLN A CA 1
ATOM 534 C C . GLN A 1 70 ? -4.892 16.189 -4.811 1.00 83.81 70 GLN A C 1
ATOM 536 O O . GLN A 1 70 ? -5.861 16.495 -4.114 1.00 83.81 70 GLN A O 1
ATOM 541 N N . ALA A 1 71 ? -3.906 15.401 -4.378 1.00 79.56 71 ALA A N 1
ATOM 542 C CA . ALA A 1 71 ? -3.910 14.756 -3.073 1.00 79.56 71 ALA A CA 1
ATOM 543 C C . ALA A 1 71 ? -3.960 15.786 -1.936 1.00 79.56 71 ALA A C 1
ATOM 545 O O . ALA A 1 71 ? -4.773 15.649 -1.025 1.00 79.56 71 ALA A O 1
ATOM 546 N N . MET A 1 72 ? -3.161 16.855 -1.998 1.00 83.00 72 MET A N 1
ATOM 547 C CA . MET A 1 72 ? -3.148 17.921 -0.988 1.00 83.00 72 MET A CA 1
ATOM 548 C C . MET A 1 72 ? -4.480 18.673 -0.918 1.00 83.00 72 MET A C 1
ATOM 550 O O . MET A 1 72 ? -4.977 18.953 0.179 1.00 83.00 72 MET A O 1
ATOM 554 N N . ARG A 1 73 ? -5.084 18.976 -2.076 1.00 86.56 73 ARG A N 1
ATOM 555 C CA . ARG A 1 73 ? -6.390 19.641 -2.144 1.00 86.56 73 ARG A CA 1
ATOM 556 C C . ARG A 1 73 ? -7.493 18.760 -1.566 1.00 86.56 73 ARG A C 1
ATOM 558 O O . ARG A 1 73 ? -8.267 19.237 -0.740 1.00 86.56 73 ARG A O 1
ATOM 565 N N . GLU A 1 74 ? -7.551 17.489 -1.958 1.00 83.88 74 GLU A N 1
ATOM 566 C CA . GLU A 1 74 ? -8.514 16.530 -1.409 1.00 83.88 74 GLU A CA 1
ATOM 567 C C . GLU A 1 74 ? -8.322 16.338 0.095 1.00 83.88 74 GLU A C 1
ATOM 569 O O . GLU A 1 74 ? -9.290 16.435 0.842 1.00 83.88 74 GLU A O 1
ATOM 574 N N . THR A 1 75 ? -7.079 16.166 0.553 1.00 80.38 75 THR A N 1
ATOM 575 C CA . THR A 1 75 ? -6.743 16.035 1.981 1.00 80.38 75 THR A CA 1
ATOM 576 C C . THR A 1 75 ? -7.244 17.233 2.780 1.00 80.38 75 THR A C 1
ATOM 578 O O . THR A 1 75 ? -7.858 17.070 3.831 1.00 80.38 75 THR A O 1
ATOM 581 N N . SER A 1 76 ? -7.018 18.446 2.269 1.00 86.31 76 SER A N 1
ATOM 582 C CA . SER A 1 76 ? -7.432 19.682 2.932 1.00 86.31 76 SER A CA 1
ATOM 583 C C . SER A 1 76 ? -8.953 19.821 2.977 1.00 86.31 76 SER A C 1
ATOM 585 O O . SER A 1 76 ? -9.508 20.144 4.024 1.00 86.31 76 SER A O 1
ATOM 587 N N . ILE A 1 77 ? -9.649 19.530 1.873 1.00 88.81 77 ILE A N 1
ATOM 588 C CA . ILE A 1 77 ? -11.117 19.578 1.824 1.00 88.81 77 ILE A CA 1
ATOM 589 C C . ILE A 1 77 ? -11.713 18.530 2.765 1.00 88.81 77 ILE A C 1
ATOM 591 O O . ILE A 1 77 ? -12.543 18.875 3.604 1.00 88.81 77 ILE A O 1
ATOM 595 N N . ILE A 1 78 ? -11.272 17.273 2.664 1.00 87.19 78 ILE A N 1
ATOM 596 C CA . ILE A 1 78 ? -11.765 16.177 3.504 1.00 87.19 78 ILE A CA 1
ATOM 597 C C . ILE A 1 78 ? -11.482 16.479 4.975 1.00 87.19 78 ILE A C 1
ATOM 599 O O . ILE A 1 78 ? -12.385 16.339 5.792 1.00 87.19 78 ILE A O 1
ATOM 603 N N . GLY A 1 79 ? -10.285 16.967 5.309 1.00 86.12 79 GLY A N 1
ATOM 604 C CA . GLY A 1 79 ? -9.914 17.319 6.678 1.00 86.12 79 GLY A CA 1
ATOM 605 C C . GLY A 1 79 ? -10.714 18.480 7.264 1.00 86.12 79 GLY A C 1
ATOM 606 O O . GLY A 1 79 ? -11.134 18.420 8.421 1.00 86.12 79 GLY A O 1
ATOM 607 N N . ILE A 1 80 ? -10.981 19.529 6.480 1.00 90.38 80 ILE A N 1
ATOM 608 C CA . ILE A 1 80 ? -11.842 20.641 6.912 1.00 90.38 80 ILE A CA 1
ATOM 609 C C . ILE A 1 80 ? -13.272 20.140 7.120 1.00 90.38 80 ILE A C 1
ATOM 611 O O . ILE A 1 80 ? -13.874 20.415 8.160 1.00 90.38 80 ILE A O 1
ATOM 615 N N . VAL A 1 81 ? -13.813 19.380 6.164 1.00 92.19 81 VAL A N 1
ATOM 616 C CA . VAL A 1 81 ? -15.176 18.842 6.241 1.00 92.19 81 VAL A CA 1
ATOM 617 C C . VAL A 1 81 ? -15.318 17.887 7.425 1.00 92.19 81 VAL A C 1
ATOM 619 O O . VAL A 1 81 ? -16.270 18.034 8.187 1.00 92.19 81 VAL A O 1
ATOM 622 N N . SER A 1 82 ? -14.377 16.963 7.637 1.00 89.56 82 SER A N 1
ATOM 623 C CA . SER A 1 82 ? -14.405 16.024 8.764 1.00 89.56 82 SER A CA 1
ATOM 624 C C . SER A 1 82 ? -14.306 16.757 10.101 1.00 89.56 82 SER A C 1
ATOM 626 O O . SER A 1 82 ? -15.071 16.466 11.018 1.00 89.56 82 SER A O 1
ATOM 628 N N . THR A 1 83 ? -13.431 17.760 10.209 1.00 89.44 83 THR A N 1
ATOM 629 C CA . THR A 1 83 ? -13.267 18.558 11.432 1.00 89.44 83 THR A CA 1
ATOM 630 C C . THR A 1 83 ? -14.531 19.354 11.744 1.00 89.44 83 THR A C 1
ATOM 632 O O . THR A 1 83 ? -15.021 19.313 12.872 1.00 89.44 83 THR A O 1
ATOM 635 N N . LEU A 1 84 ? -15.108 20.040 10.753 1.00 93.62 84 LEU A N 1
ATOM 636 C CA . LEU A 1 84 ? -16.369 20.768 10.921 1.00 93.62 84 LEU A CA 1
ATOM 637 C C . LEU A 1 84 ? -17.528 19.824 11.253 1.00 93.62 84 LEU A C 1
ATOM 639 O O . LEU A 1 84 ? -18.349 20.152 12.110 1.00 93.62 84 LEU A O 1
ATOM 643 N N . ALA A 1 85 ? -17.579 18.647 10.626 1.00 92.12 85 ALA A N 1
ATOM 644 C CA . ALA A 1 85 ? -18.585 17.633 10.907 1.00 92.12 85 ALA A CA 1
ATOM 645 C C . ALA A 1 85 ? -18.469 17.108 12.347 1.00 92.12 85 ALA A C 1
ATOM 647 O O . ALA A 1 85 ? -19.483 17.023 13.038 1.00 92.12 85 ALA A O 1
ATOM 648 N N . ILE A 1 86 ? -17.252 16.855 12.841 1.00 90.94 86 ILE A N 1
ATOM 649 C CA . ILE A 1 86 ? -16.999 16.454 14.233 1.00 90.94 86 ILE A CA 1
ATOM 650 C C . ILE A 1 86 ? -17.348 17.589 15.204 1.00 90.94 86 ILE A C 1
ATOM 652 O O . ILE A 1 86 ? -18.020 17.348 16.204 1.00 90.94 86 ILE A O 1
ATOM 656 N N . ILE A 1 87 ? -16.977 18.841 14.916 1.00 92.75 87 ILE A N 1
ATOM 657 C CA . ILE A 1 87 ? -17.364 19.998 15.744 1.00 92.75 87 ILE A CA 1
ATOM 658 C C . ILE A 1 87 ? -18.890 20.113 15.820 1.00 92.75 87 ILE A C 1
ATOM 660 O O . ILE A 1 87 ? -19.447 20.250 16.910 1.00 92.75 87 ILE A O 1
ATOM 664 N N . PHE A 1 88 ? -19.575 20.023 14.680 1.00 93.38 88 PHE A N 1
ATOM 665 C CA . PHE A 1 88 ? -21.033 20.055 14.614 1.00 93.38 88 PHE A CA 1
ATOM 666 C C . PHE A 1 88 ? -21.653 18.915 15.429 1.00 93.38 88 PHE A C 1
ATOM 668 O O . PHE A 1 88 ? -22.523 19.153 16.269 1.00 93.38 88 PHE A O 1
ATOM 675 N N . LEU A 1 89 ? -21.151 17.695 15.243 1.00 91.50 89 LEU A N 1
ATOM 676 C CA . LEU A 1 89 ? -21.550 16.498 15.972 1.00 91.50 89 LEU A CA 1
ATOM 677 C C . LEU A 1 89 ? -21.408 16.693 17.496 1.00 91.50 89 LEU A C 1
ATOM 679 O O . LEU A 1 89 ? -22.354 16.442 18.247 1.00 91.50 89 LEU A O 1
ATOM 683 N N . LEU A 1 90 ? -20.269 17.216 17.957 1.00 89.94 90 LEU A N 1
ATOM 684 C CA . LEU A 1 90 ? -20.001 17.504 19.369 1.00 89.94 90 LEU A CA 1
ATOM 685 C C . LEU A 1 90 ? -20.915 18.604 19.930 1.00 89.94 90 LEU A C 1
ATOM 687 O O . LEU A 1 90 ? -21.440 18.457 21.037 1.00 89.94 90 LEU A O 1
ATOM 691 N N . ILE A 1 91 ? -21.156 19.686 19.180 1.00 90.88 91 ILE A N 1
ATOM 692 C CA . ILE A 1 91 ? -22.063 20.774 19.588 1.00 90.88 91 ILE A CA 1
ATOM 693 C C . ILE A 1 91 ? -23.492 20.252 19.740 1.00 90.88 91 ILE A C 1
ATOM 695 O O . ILE A 1 91 ? -24.143 20.535 20.749 1.00 90.88 91 ILE A O 1
ATOM 699 N N . VAL A 1 92 ? -23.980 19.479 18.768 1.00 88.44 92 VAL A N 1
ATOM 700 C CA . VAL A 1 92 ? -25.336 18.911 18.788 1.00 88.44 92 VAL A CA 1
ATOM 701 C C . VAL A 1 92 ? -25.515 17.967 19.976 1.00 88.44 92 VAL A C 1
ATOM 703 O O . VAL A 1 92 ? -26.550 18.017 20.650 1.00 88.44 92 VAL A O 1
ATOM 706 N N . THR A 1 93 ? -24.495 17.162 20.272 1.00 84.81 93 THR A N 1
ATOM 707 C CA . THR A 1 93 ? -24.522 16.170 21.349 1.00 84.81 93 THR A CA 1
ATOM 708 C C . THR A 1 93 ? -24.404 16.784 22.731 1.00 84.81 93 THR A C 1
ATOM 710 O O . THR A 1 93 ? -25.253 16.549 23.594 1.00 84.81 93 THR A O 1
ATOM 713 N N . PHE A 1 94 ? -23.384 17.606 22.962 1.00 86.12 94 PHE A N 1
ATOM 714 C CA . PHE A 1 94 ? -23.140 18.159 24.287 1.00 86.12 94 PHE A CA 1
ATOM 715 C C . PHE A 1 94 ? -23.940 19.424 24.561 1.00 86.12 94 PHE A C 1
ATOM 717 O O . PHE A 1 94 ? -24.113 19.759 25.733 1.00 86.12 94 PHE A O 1
ATOM 724 N N . ARG A 1 95 ? -24.436 20.132 23.533 1.00 86.06 95 ARG A N 1
ATOM 725 C CA . ARG A 1 95 ? -25.133 21.432 23.643 1.00 86.06 95 ARG A CA 1
ATOM 726 C C . ARG A 1 95 ? -24.407 22.383 24.597 1.00 86.06 95 ARG A C 1
ATOM 728 O O . ARG A 1 95 ? -24.999 22.932 25.533 1.00 86.06 95 ARG A O 1
ATOM 735 N N . SER A 1 96 ? -23.085 22.423 24.473 1.00 86.62 96 SER A N 1
ATOM 736 C CA . SER A 1 96 ? -22.174 23.155 25.346 1.00 86.62 96 SER A CA 1
ATOM 737 C C . SER A 1 96 ? -20.822 23.281 24.661 1.00 86.62 96 SER A C 1
ATOM 739 O O . SER A 1 96 ? -20.319 22.299 24.120 1.00 86.62 96 SER A O 1
ATOM 741 N N . LEU A 1 97 ? -20.213 24.463 24.742 1.00 88.06 97 LEU A N 1
ATOM 742 C CA . LEU A 1 97 ? -18.870 24.700 24.206 1.00 88.06 97 LEU A CA 1
ATOM 743 C C . LEU A 1 97 ? -17.768 24.099 25.091 1.00 88.06 97 LEU A C 1
ATOM 745 O O . LEU A 1 97 ? -16.648 23.920 24.632 1.00 88.06 97 LEU A O 1
ATOM 749 N N . TYR A 1 98 ? -18.073 23.756 26.347 1.00 90.75 98 TYR A N 1
ATOM 750 C CA . TYR A 1 98 ? -17.057 23.263 27.280 1.00 90.75 98 TYR A CA 1
ATOM 751 C C . TYR A 1 98 ? -16.554 21.842 26.957 1.00 90.75 98 TYR A C 1
ATOM 753 O O . TYR A 1 98 ? -15.345 21.675 26.817 1.00 90.75 98 TYR A O 1
ATOM 761 N N . PRO A 1 99 ? -17.420 20.819 26.775 1.00 89.50 99 PRO A N 1
ATOM 762 C CA . PRO A 1 99 ? -16.965 19.487 26.364 1.00 89.50 99 PRO A CA 1
ATOM 763 C C . PRO A 1 99 ? -16.353 19.501 24.959 1.00 89.50 99 PRO A C 1
ATOM 765 O O . PRO A 1 99 ? -15.408 18.767 24.699 1.00 89.50 99 PRO A O 1
ATOM 768 N N . LEU A 1 100 ? -16.838 20.386 24.077 1.00 91.19 100 LEU A N 1
ATOM 769 C CA . LEU A 1 100 ? -16.221 20.634 22.775 1.00 91.19 100 LEU A CA 1
ATOM 770 C C . LEU A 1 100 ? -14.765 21.094 22.933 1.00 91.19 100 LEU A C 1
ATOM 772 O O . LEU A 1 100 ? -13.881 20.492 22.338 1.00 91.19 100 LEU A O 1
ATOM 776 N N . ALA A 1 101 ? -14.505 22.118 23.752 1.00 93.38 101 ALA A N 1
ATOM 777 C CA . ALA A 1 101 ? -13.152 22.626 23.984 1.00 93.38 101 ALA A CA 1
ATOM 778 C C . ALA A 1 101 ? -12.220 21.553 24.567 1.00 93.38 101 ALA A C 1
ATOM 780 O O . ALA A 1 101 ? -11.062 21.466 24.175 1.00 93.38 101 ALA A O 1
ATOM 781 N N . MET A 1 102 ? -12.739 20.702 25.454 1.00 92.69 102 MET A N 1
ATOM 782 C CA . MET A 1 102 ? -12.014 19.558 26.008 1.00 92.69 102 MET A CA 1
ATOM 783 C C . MET A 1 102 ? -11.629 18.526 24.940 1.00 92.69 102 MET A C 1
ATOM 785 O O . MET A 1 102 ? -10.477 18.103 24.886 1.00 92.69 102 MET A O 1
ATOM 789 N N . CYS A 1 103 ? -12.562 18.153 24.061 1.00 92.88 103 CYS A N 1
ATOM 790 C CA . CYS A 1 103 ? -12.284 17.233 22.956 1.00 92.88 103 CYS A CA 1
ATOM 791 C C . CYS A 1 103 ? -11.275 17.840 21.966 1.00 92.88 103 CYS A C 1
ATOM 793 O O . CYS A 1 103 ? -10.308 17.186 21.583 1.00 92.88 103 CYS A O 1
ATOM 795 N N . LEU A 1 104 ? -11.452 19.117 21.602 1.00 92.75 104 LEU A N 1
ATOM 796 C CA . LEU A 1 104 ? -10.532 19.839 20.717 1.00 92.75 104 LEU A CA 1
ATOM 797 C C . LEU A 1 104 ? -9.127 19.965 21.315 1.00 92.75 104 LEU A C 1
ATOM 799 O O . LEU A 1 104 ? -8.154 19.853 20.577 1.00 92.75 104 LEU A O 1
ATOM 803 N N . LEU A 1 105 ? -9.006 20.145 22.633 1.00 94.88 105 LEU A N 1
ATOM 804 C CA . LEU A 1 105 ? -7.718 20.157 23.327 1.00 94.88 105 LEU A CA 1
ATOM 805 C C . LEU A 1 105 ? -6.994 18.807 23.193 1.00 94.88 105 LEU A C 1
ATOM 807 O O . LEU A 1 105 ? -5.808 18.784 22.877 1.00 94.88 105 LEU A O 1
ATOM 811 N N . VAL A 1 106 ? -7.704 17.691 23.393 1.00 95.62 106 VAL A N 1
ATOM 812 C CA . VAL A 1 106 ? -7.142 16.332 23.264 1.00 95.62 106 VAL A CA 1
ATOM 813 C C . VAL A 1 106 ? -6.677 16.047 21.836 1.00 95.62 106 VAL A C 1
ATOM 815 O O . VAL A 1 106 ? -5.593 15.489 21.648 1.00 95.62 106 VAL A O 1
ATOM 818 N N . ILE A 1 107 ? -7.471 16.452 20.840 1.00 93.12 107 ILE A N 1
ATOM 819 C CA . ILE A 1 107 ? -7.122 16.334 19.418 1.00 93.12 107 ILE A CA 1
ATOM 820 C C . ILE A 1 107 ? -5.893 17.196 19.103 1.00 93.12 107 ILE A C 1
ATOM 822 O O . ILE A 1 107 ? -4.939 16.711 18.498 1.00 93.12 107 ILE A O 1
ATOM 826 N N . ALA A 1 108 ? -5.889 18.462 19.534 1.00 93.81 108 ALA A N 1
ATOM 827 C CA . ALA A 1 108 ? -4.801 19.397 19.264 1.00 93.81 108 ALA A CA 1
ATOM 828 C C . ALA A 1 108 ? -3.472 18.911 19.856 1.00 93.81 108 ALA A C 1
ATOM 830 O O . ALA A 1 108 ? -2.467 18.893 19.152 1.00 93.81 108 ALA A O 1
ATOM 831 N N . ILE A 1 109 ? -3.466 18.455 21.114 1.00 95.81 109 ILE A N 1
ATOM 832 C CA . ILE A 1 109 ? -2.254 17.926 21.755 1.00 95.81 109 ILE A CA 1
ATOM 833 C C . ILE A 1 109 ? -1.776 16.655 21.044 1.00 95.81 109 ILE A C 1
ATOM 835 O O . ILE A 1 109 ? -0.588 16.545 20.749 1.00 95.81 109 ILE A O 1
ATOM 839 N N . GLY A 1 110 ? -2.686 15.731 20.714 1.00 94.38 110 GLY A N 1
ATOM 840 C CA . GLY A 1 110 ? -2.351 14.514 19.970 1.00 94.38 110 GLY A CA 1
ATOM 841 C C . GLY A 1 110 ? -1.670 14.811 18.633 1.00 94.38 110 GLY A C 1
ATOM 842 O O . GLY A 1 110 ? -0.592 14.287 18.355 1.00 94.38 110 GLY A O 1
ATOM 843 N N . LEU A 1 111 ? -2.257 15.710 17.837 1.00 91.81 111 LEU A N 1
ATOM 844 C CA . LEU A 1 111 ? -1.712 16.121 16.541 1.00 91.81 111 LEU A CA 1
ATOM 845 C C . LEU A 1 111 ? -0.383 16.875 16.673 1.00 91.81 111 LEU A C 1
ATOM 847 O O . LEU A 1 111 ? 0.555 16.569 15.943 1.00 91.81 111 LEU A O 1
ATOM 851 N N . MET A 1 112 ? -0.274 17.834 17.598 1.00 93.62 112 MET A N 1
ATOM 852 C CA . MET A 1 112 ? 0.944 18.634 17.776 1.00 93.62 112 MET A CA 1
ATOM 853 C C . MET A 1 112 ? 2.125 17.788 18.251 1.00 93.62 112 MET A C 1
ATOM 855 O O . MET A 1 112 ? 3.225 17.933 17.719 1.00 93.62 112 MET A O 1
ATOM 859 N N . VAL A 1 113 ? 1.917 16.894 19.223 1.00 95.44 113 VAL A N 1
ATOM 860 C CA . VAL A 1 113 ? 2.978 15.999 19.714 1.00 95.44 113 VAL A CA 1
ATOM 861 C C . VAL A 1 113 ? 3.384 15.013 18.624 1.00 95.44 113 VAL A C 1
ATOM 863 O O . VAL A 1 113 ? 4.575 14.821 18.389 1.00 95.44 113 VAL A O 1
ATOM 866 N N . SER A 1 114 ? 2.411 14.439 17.917 1.00 93.12 114 SER A N 1
ATOM 867 C CA . SER A 1 114 ? 2.677 13.506 16.826 1.00 93.12 114 SER A CA 1
ATOM 868 C C . SER A 1 114 ? 3.459 14.140 15.673 1.00 93.12 114 SER A C 1
ATOM 870 O O . SER A 1 114 ? 4.473 13.589 15.237 1.00 93.12 114 SER A O 1
ATOM 872 N N . LEU A 1 115 ? 3.045 15.330 15.228 1.00 90.88 115 LEU A N 1
ATOM 873 C CA . LEU A 1 115 ? 3.742 16.087 14.192 1.00 90.88 115 LEU A CA 1
ATOM 874 C C . LEU A 1 115 ? 5.160 16.454 14.638 1.00 90.88 115 LEU A C 1
ATOM 876 O O . LEU A 1 115 ? 6.105 16.241 13.886 1.00 90.88 115 LEU A O 1
ATOM 880 N N . SER A 1 116 ? 5.318 16.941 15.874 1.00 93.00 116 SER A N 1
ATOM 881 C CA . SER A 1 116 ? 6.630 17.321 16.416 1.00 93.00 116 SER A CA 1
ATOM 882 C C . SER A 1 116 ? 7.584 16.128 16.491 1.00 93.00 116 SER A C 1
ATOM 884 O O . SER A 1 116 ? 8.746 16.249 16.123 1.00 93.00 116 SER A O 1
ATOM 886 N N . TYR A 1 117 ? 7.099 14.965 16.937 1.00 92.81 117 TYR A N 1
ATOM 887 C CA . TYR A 1 117 ? 7.913 13.751 17.019 1.00 92.81 117 TYR A CA 1
ATOM 888 C C . TYR A 1 117 ? 8.242 13.182 15.635 1.00 92.81 117 TYR A C 1
ATOM 890 O O . TYR A 1 117 ? 9.351 12.708 15.408 1.00 92.81 117 TYR A O 1
ATOM 898 N N . SER A 1 118 ? 7.301 13.264 14.692 1.00 89.94 118 SER A N 1
ATOM 899 C CA . SER A 1 118 ? 7.512 12.796 13.319 1.00 89.94 118 SER A CA 1
ATOM 900 C C . SER A 1 118 ? 8.561 13.638 12.592 1.00 89.94 118 SER A C 1
ATOM 902 O O . SER A 1 118 ? 9.441 13.063 11.965 1.00 89.94 118 SER A O 1
ATOM 904 N N . LEU A 1 119 ? 8.523 14.969 12.744 1.00 89.62 119 LEU A N 1
ATOM 905 C CA . LEU A 1 119 ? 9.546 15.888 12.217 1.00 89.62 119 LEU A CA 1
ATOM 906 C C . LEU A 1 119 ? 10.898 15.772 12.935 1.00 89.62 119 LEU A C 1
ATOM 908 O O . LEU A 1 119 ? 11.917 16.215 12.419 1.00 89.62 119 LEU A O 1
ATOM 912 N N . TRP A 1 120 ? 10.917 15.220 14.151 1.00 91.50 120 TRP A N 1
ATOM 913 C CA . TRP A 1 120 ? 12.165 14.948 14.861 1.00 91.50 120 TRP A CA 1
ATOM 914 C C . TRP A 1 120 ? 12.833 13.656 14.377 1.00 91.50 120 TRP A C 1
ATOM 916 O O . TRP A 1 120 ? 14.058 13.580 14.338 1.00 91.50 120 TRP A O 1
ATOM 926 N N . PHE A 1 121 ? 12.039 12.645 14.013 1.00 87.38 121 PHE A N 1
ATOM 927 C CA . PHE A 1 121 ? 12.545 11.353 13.547 1.00 87.38 121 PHE A CA 1
ATOM 928 C C . PHE A 1 121 ? 12.845 11.331 12.040 1.00 87.38 121 PHE A C 1
ATOM 930 O O . PHE A 1 121 ? 13.777 10.653 11.612 1.00 87.38 121 PHE A O 1
ATOM 937 N N . TRP A 1 122 ? 12.065 12.061 11.239 1.00 86.62 122 TRP A N 1
ATOM 938 C CA . TRP A 1 122 ? 12.257 12.201 9.795 1.00 86.62 122 TRP A CA 1
ATOM 939 C C . TRP A 1 122 ? 12.408 13.669 9.406 1.00 86.62 122 TRP A C 1
ATOM 941 O O . TRP A 1 122 ? 11.658 14.513 9.887 1.00 86.62 122 TRP A O 1
ATOM 951 N N . GLU A 1 123 ? 13.328 13.947 8.479 1.00 79.25 123 GLU A N 1
ATOM 952 C CA . GLU A 1 123 ? 13.497 15.284 7.893 1.00 79.25 123 GLU A CA 1
ATOM 953 C C . GLU A 1 123 ? 12.282 15.681 7.034 1.00 79.25 123 GLU A C 1
ATOM 955 O O . GLU A 1 123 ? 11.836 16.825 7.091 1.00 79.25 123 GLU A O 1
ATOM 960 N N . ASP A 1 124 ? 11.685 14.709 6.329 1.00 79.00 124 ASP A N 1
ATOM 961 C CA . ASP A 1 124 ? 10.515 14.892 5.467 1.00 79.00 124 ASP A CA 1
ATOM 962 C C . ASP A 1 124 ? 9.338 13.986 5.865 1.00 79.00 124 ASP A C 1
ATOM 964 O O . ASP A 1 124 ? 9.487 12.790 6.146 1.00 79.00 124 ASP A O 1
ATOM 968 N N . ILE A 1 125 ? 8.124 14.543 5.812 1.00 77.88 125 ILE A N 1
ATOM 969 C CA . ILE A 1 125 ? 6.873 13.801 6.020 1.00 77.88 125 ILE A CA 1
ATOM 970 C C . ILE A 1 125 ? 6.221 13.512 4.670 1.00 77.88 125 ILE A C 1
ATOM 972 O O . ILE A 1 125 ? 5.917 14.418 3.894 1.00 77.88 125 ILE A O 1
ATOM 976 N N . HIS A 1 126 ? 5.923 12.239 4.411 1.00 78.00 126 HIS A N 1
ATOM 977 C CA . HIS A 1 126 ? 5.171 11.851 3.226 1.00 78.00 126 HIS A CA 1
ATOM 978 C C . HIS A 1 126 ? 3.737 12.398 3.263 1.00 78.00 126 HIS A C 1
ATOM 980 O O . HIS A 1 126 ? 3.048 12.324 4.280 1.00 78.00 126 HIS A O 1
ATOM 986 N N . VAL A 1 127 ? 3.227 12.839 2.109 1.00 74.56 127 VAL A N 1
ATOM 987 C CA . VAL A 1 127 ? 1.849 13.352 1.967 1.00 74.56 127 VAL A CA 1
ATOM 988 C C . VAL A 1 127 ? 0.806 12.343 2.472 1.00 74.56 127 VAL A C 1
ATOM 990 O O . VAL A 1 127 ? -0.150 12.729 3.141 1.00 74.56 127 VAL A O 1
ATOM 993 N N . PHE A 1 128 ? 1.018 11.041 2.239 1.00 72.56 128 PHE A N 1
ATOM 994 C CA . PHE A 1 128 ? 0.153 9.992 2.787 1.00 72.56 128 PHE A CA 1
ATOM 995 C C . PHE A 1 128 ? 0.156 9.965 4.321 1.00 72.56 128 PHE A C 1
ATOM 997 O O . PHE A 1 128 ? -0.905 9.811 4.918 1.00 72.56 128 PHE A O 1
ATOM 1004 N N . ALA A 1 129 ? 1.305 10.165 4.972 1.00 78.56 129 ALA A N 1
ATOM 1005 C CA . ALA A 1 129 ? 1.374 10.231 6.431 1.00 78.56 129 ALA A CA 1
ATOM 1006 C C . ALA A 1 129 ? 0.557 11.405 6.986 1.00 78.56 129 ALA A C 1
ATOM 1008 O O . ALA A 1 129 ? -0.151 11.231 7.974 1.00 78.56 129 ALA A O 1
ATOM 1009 N N . LEU A 1 130 ? 0.561 12.556 6.307 1.00 77.25 130 LEU A N 1
ATOM 1010 C CA . LEU A 1 130 ? -0.284 13.695 6.668 1.00 77.25 130 LEU A CA 1
ATOM 1011 C C . LEU A 1 130 ? -1.780 13.401 6.451 1.00 77.25 130 LEU A C 1
ATOM 1013 O O . LEU A 1 130 ? -2.596 13.696 7.323 1.00 77.25 130 LEU A O 1
ATOM 1017 N N . LEU A 1 131 ? -2.140 12.783 5.320 1.00 73.88 131 LEU A N 1
ATOM 1018 C CA . LEU A 1 131 ? -3.520 12.408 4.991 1.00 73.88 131 LEU A CA 1
ATOM 1019 C C . LEU A 1 131 ? -4.115 11.458 6.040 1.00 73.88 131 LEU A C 1
ATOM 1021 O O . LEU A 1 131 ? -5.202 11.705 6.562 1.00 73.88 131 LEU A O 1
ATOM 1025 N N . PHE A 1 132 ? -3.385 10.404 6.405 1.00 72.62 132 PHE A N 1
ATOM 1026 C CA . PHE A 1 132 ? -3.790 9.526 7.502 1.00 72.62 132 PHE A CA 1
ATOM 1027 C C . PHE A 1 132 ? -3.640 10.209 8.870 1.00 72.62 132 PHE A C 1
ATOM 1029 O O . PHE A 1 132 ? -4.402 9.918 9.787 1.00 72.62 132 PHE A O 1
ATOM 1036 N N . GLY A 1 133 ? -2.748 11.184 9.022 1.00 75.31 133 GLY A N 1
ATOM 1037 C CA . GLY A 1 133 ? -2.654 12.004 10.229 1.00 75.31 133 GLY A CA 1
ATOM 1038 C C . GLY A 1 133 ? -3.932 12.798 10.515 1.00 75.31 133 GLY A C 1
ATOM 1039 O O . GLY A 1 133 ? -4.362 12.872 11.660 1.00 75.31 133 GLY A O 1
ATOM 1040 N N . VAL A 1 134 ? -4.619 13.308 9.488 1.00 77.12 134 VAL A N 1
ATOM 1041 C CA . VAL A 1 134 ? -5.942 13.946 9.645 1.00 77.12 134 VAL A CA 1
ATOM 1042 C C . VAL A 1 134 ? -6.989 12.948 10.153 1.00 77.12 134 VAL A C 1
ATOM 1044 O O . VAL A 1 134 ? -7.863 13.306 10.943 1.00 77.12 134 VAL A O 1
ATOM 1047 N N . SER A 1 135 ? -6.884 11.677 9.760 1.00 81.62 135 SER A N 1
ATOM 1048 C CA . SER A 1 135 ? -7.797 10.632 10.236 1.00 81.62 135 SER A CA 1
ATOM 1049 C C . SER A 1 135 ? -7.633 10.294 11.730 1.00 81.62 135 SER A C 1
ATOM 1051 O O . SER A 1 135 ? -8.552 9.777 12.368 1.00 81.62 135 SER A O 1
ATOM 1053 N N . LEU A 1 136 ? -6.502 10.683 12.335 1.00 84.94 136 LEU A N 1
ATOM 1054 C CA . LEU A 1 136 ? -6.258 10.561 13.775 1.00 84.94 136 LEU A CA 1
ATOM 1055 C C . LEU A 1 136 ? -7.272 11.363 14.612 1.00 84.94 136 LEU A C 1
ATOM 1057 O O . LEU A 1 136 ? -7.548 11.001 15.760 1.00 84.94 136 LEU A O 1
ATOM 1061 N N . ILE A 1 137 ? -7.861 12.424 14.044 1.00 86.25 137 ILE A N 1
ATOM 1062 C CA . ILE A 1 137 ? -8.906 13.228 14.695 1.00 86.25 137 ILE A CA 1
ATOM 1063 C C . ILE A 1 137 ? -10.068 12.329 15.136 1.00 86.25 137 ILE A C 1
ATOM 1065 O O . ILE A 1 137 ? -10.530 12.439 16.270 1.00 86.25 137 ILE A O 1
ATOM 1069 N N . GLY A 1 138 ? -10.508 11.409 14.271 1.00 85.38 138 GLY A N 1
ATOM 1070 C CA . GLY A 1 138 ? -11.630 10.515 14.552 1.00 85.38 138 GLY A CA 1
ATOM 1071 C C . GLY A 1 138 ? -11.354 9.456 15.619 1.00 85.38 138 GLY A C 1
ATOM 1072 O O . GLY A 1 138 ? -12.303 8.972 16.214 1.00 85.38 138 GLY A O 1
ATOM 1073 N N . ILE A 1 139 ? -10.089 9.112 15.878 1.00 88.88 139 ILE A N 1
ATOM 1074 C CA . ILE A 1 139 ? -9.706 8.101 16.885 1.00 88.88 139 ILE A CA 1
ATOM 1075 C C . ILE A 1 139 ? -9.449 8.762 18.231 1.00 88.88 139 ILE A C 1
ATOM 1077 O O . ILE A 1 139 ? -9.926 8.326 19.272 1.00 88.88 139 ILE A O 1
ATOM 1081 N N . THR A 1 140 ? -8.673 9.842 18.228 1.00 89.31 140 THR A N 1
ATOM 1082 C CA . THR A 1 140 ? -8.268 10.527 19.464 1.00 89.31 140 THR A CA 1
ATOM 1083 C C . THR A 1 140 ? -9.453 11.160 20.184 1.00 89.31 140 THR A C 1
ATOM 1085 O O . THR A 1 140 ? -9.464 11.235 21.417 1.00 89.31 140 THR A O 1
ATOM 1088 N N . VAL A 1 141 ? -10.478 11.566 19.428 1.00 91.31 141 VAL A N 1
ATOM 1089 C CA . VAL A 1 141 ? -11.715 12.099 19.992 1.00 91.31 141 VAL A CA 1
ATOM 1090 C C . VAL A 1 141 ? -12.483 11.049 20.800 1.00 91.31 141 VAL A C 1
ATOM 1092 O O . VAL A 1 141 ? -13.108 11.431 21.788 1.00 91.31 141 VAL A O 1
ATOM 1095 N N . ASP A 1 142 ? -12.375 9.753 20.485 1.00 90.12 142 ASP A N 1
ATOM 1096 C CA . ASP A 1 142 ? -13.142 8.681 21.141 1.00 90.12 142 ASP A CA 1
ATOM 1097 C C . ASP A 1 142 ? -12.867 8.600 22.640 1.00 90.12 142 ASP A C 1
ATOM 1099 O O . ASP A 1 142 ? -13.787 8.531 23.454 1.00 90.12 142 ASP A O 1
ATOM 1103 N N . TYR A 1 143 ? -11.605 8.727 23.041 1.00 90.62 143 TYR A N 1
ATOM 1104 C CA . TYR A 1 143 ? -11.234 8.704 24.457 1.00 90.62 143 TYR A CA 1
ATOM 1105 C C . TYR A 1 143 ? -11.781 9.918 25.216 1.00 90.62 143 TYR A C 1
ATOM 1107 O O . TYR A 1 143 ? -12.237 9.806 26.357 1.00 90.62 143 TYR A O 1
ATOM 1115 N N . SER A 1 144 ? -11.772 11.090 24.576 1.00 93.31 144 SER A N 1
ATOM 1116 C CA . SER A 1 144 ? -12.350 12.302 25.158 1.00 93.31 144 SER A CA 1
ATOM 1117 C C . SER A 1 144 ? -13.882 12.249 25.203 1.00 93.31 144 SER A C 1
ATOM 1119 O O . SER A 1 144 ? -14.473 12.732 26.171 1.00 93.31 144 SER A O 1
ATOM 1121 N N . LEU A 1 145 ? -14.519 11.607 24.216 1.00 93.00 145 LEU A N 1
ATOM 1122 C CA . LEU A 1 145 ? -15.956 11.342 24.167 1.00 93.00 145 LEU A CA 1
ATOM 1123 C C . LEU A 1 145 ? -16.387 10.398 25.284 1.00 93.00 145 LEU A C 1
ATOM 1125 O O . LEU A 1 145 ? -17.369 10.696 25.960 1.00 93.00 145 LEU A O 1
ATOM 1129 N N . GLU A 1 146 ? -15.636 9.326 25.527 1.00 91.81 146 GLU A N 1
ATOM 1130 C CA . GLU A 1 146 ? -15.911 8.372 26.604 1.00 91.81 146 GLU A CA 1
ATOM 1131 C C . GLU A 1 146 ? -15.811 9.035 27.982 1.00 91.81 146 GLU A C 1
ATOM 1133 O O . GLU A 1 146 ? -16.710 8.907 28.817 1.00 91.81 146 GLU A O 1
ATOM 1138 N N . TYR A 1 147 ? -14.784 9.862 28.200 1.00 94.25 147 TYR A N 1
ATOM 1139 C CA . TYR A 1 147 ? -14.668 10.651 29.426 1.00 94.25 147 TYR A CA 1
ATOM 1140 C C . TYR A 1 147 ? -15.795 11.690 29.579 1.00 94.25 147 TYR A C 1
ATOM 1142 O O . TYR A 1 147 ? -16.457 11.756 30.620 1.00 94.25 147 TYR A O 1
ATOM 1150 N N . CYS A 1 148 ? -16.040 12.507 28.549 1.00 92.56 148 CYS A N 1
ATOM 1151 C CA . CYS A 1 148 ? -17.054 13.563 28.593 1.00 92.56 148 CYS A CA 1
ATOM 1152 C C . CYS A 1 148 ? -18.480 12.997 28.633 1.00 92.56 148 CYS A C 1
ATOM 1154 O O . CYS A 1 148 ? -19.374 13.626 29.197 1.00 92.56 148 CYS A O 1
ATOM 1156 N N . GLY A 1 149 ? -18.708 11.811 28.074 1.00 90.25 149 GLY A N 1
ATOM 1157 C CA . GLY A 1 149 ? -19.992 11.118 28.063 1.00 90.25 149 GLY A CA 1
ATOM 1158 C C . GLY A 1 149 ? -20.497 10.756 29.460 1.00 90.25 149 GLY A C 1
ATOM 1159 O O . GLY A 1 149 ? -21.708 10.765 29.697 1.00 90.25 149 GLY A O 1
ATOM 1160 N N . GLU A 1 150 ? -19.601 10.562 30.436 1.00 90.62 150 GLU A N 1
ATOM 1161 C CA . GLU A 1 150 ? -19.984 10.293 31.829 1.00 90.62 150 GLU A CA 1
ATOM 1162 C C . GLU A 1 150 ? -20.796 11.429 32.476 1.00 90.62 150 GLU A C 1
ATOM 1164 O O . GLU A 1 150 ? -21.440 11.202 33.501 1.00 90.62 150 GLU A O 1
ATOM 1169 N N . ILE A 1 151 ? -20.861 12.636 31.896 1.00 89.38 151 ILE A N 1
ATOM 1170 C CA . ILE A 1 151 ? -21.762 13.691 32.398 1.00 89.38 151 ILE A CA 1
ATOM 1171 C C . ILE A 1 151 ? -23.242 13.288 32.320 1.00 89.38 151 ILE A C 1
ATOM 1173 O O . ILE A 1 151 ? -24.053 13.820 33.084 1.00 89.38 151 ILE A O 1
ATOM 1177 N N . PHE A 1 152 ? -23.575 12.362 31.414 1.00 87.75 152 PHE A N 1
ATOM 1178 C CA . PHE A 1 152 ? -24.910 11.808 31.189 1.00 87.75 152 PHE A CA 1
ATOM 1179 C C . PHE A 1 152 ? -25.179 10.532 31.999 1.00 87.75 152 PHE A C 1
ATOM 1181 O O . PHE A 1 152 ? -26.296 10.018 32.002 1.00 87.75 152 PHE A O 1
ATOM 1188 N N . SER A 1 153 ? -24.165 10.033 32.707 1.00 85.81 153 SER A N 1
ATOM 1189 C CA . SER A 1 153 ? -24.239 8.855 33.570 1.00 85.81 153 SER A CA 1
ATOM 1190 C C . SER A 1 153 ? -25.264 9.055 34.695 1.00 85.81 153 SER A C 1
ATOM 1192 O O . SER A 1 153 ? -25.256 10.115 35.328 1.00 85.81 153 SER A O 1
ATOM 1194 N N . PRO A 1 154 ? -26.105 8.055 35.031 1.00 79.31 154 PRO A N 1
ATOM 1195 C CA . PRO A 1 154 ? -27.101 8.179 36.104 1.00 79.31 154 PRO A CA 1
ATOM 1196 C C . PRO A 1 154 ? -26.485 8.492 37.474 1.00 79.31 154 PRO A C 1
ATOM 1198 O O . PRO A 1 154 ? -27.112 9.115 38.330 1.00 79.31 154 PRO A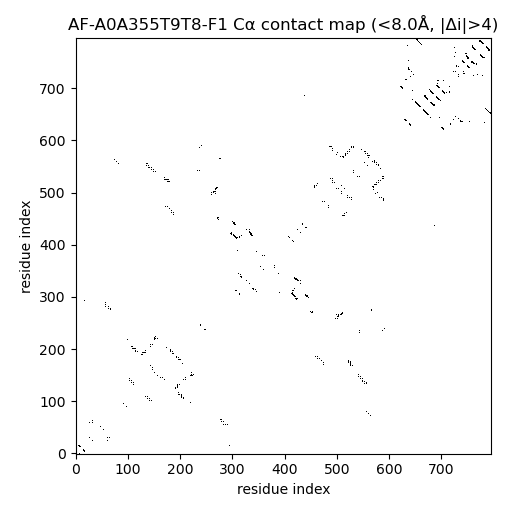 O 1
ATOM 1201 N N . LYS A 1 155 ? -25.235 8.064 37.691 1.00 78.19 155 LYS A N 1
ATOM 1202 C CA . LYS A 1 155 ? -24.501 8.300 38.934 1.00 78.19 155 LYS A CA 1
ATOM 1203 C C . LYS A 1 155 ? -23.696 9.584 38.826 1.00 78.19 155 LYS A C 1
ATOM 1205 O O . LYS A 1 155 ? -22.696 9.629 38.107 1.00 78.19 155 LYS A O 1
ATOM 1210 N N . ARG A 1 156 ? -24.054 10.583 39.634 1.00 77.56 156 ARG A N 1
ATOM 1211 C CA . ARG A 1 156 ? -23.220 11.776 39.834 1.00 77.56 156 ARG A CA 1
ATOM 1212 C C . ARG A 1 156 ? -21.834 11.375 40.352 1.00 77.56 156 ARG A C 1
ATOM 1214 O O . ARG A 1 156 ? -21.659 10.334 40.989 1.00 77.56 156 ARG A O 1
ATOM 1221 N N . GLY A 1 157 ? -20.838 12.181 40.031 1.00 77.25 157 GLY A N 1
ATOM 1222 C CA . GLY A 1 157 ? -19.465 11.989 40.475 1.00 77.25 157 GLY A CA 1
ATOM 1223 C C . GLY A 1 157 ? -18.619 13.167 40.033 1.00 77.25 157 GLY A C 1
ATOM 1224 O O . GLY A 1 157 ? -18.886 13.742 38.979 1.00 77.25 157 GLY A O 1
ATOM 1225 N N . GLU A 1 158 ? -17.640 13.534 40.848 1.00 86.94 158 GLU A N 1
ATOM 1226 C CA . GLU A 1 158 ? -16.621 14.532 40.514 1.00 86.94 158 GLU A CA 1
ATOM 1227 C C . GLU A 1 158 ? -15.706 14.030 39.384 1.00 86.94 158 GLU A C 1
ATOM 1229 O O . GLU A 1 158 ? -15.770 12.861 38.996 1.00 86.94 158 GLU A O 1
ATOM 1234 N N . ALA A 1 159 ? -14.855 14.906 38.849 1.00 89.50 159 ALA A N 1
ATOM 1235 C CA . ALA A 1 159 ? -13.997 14.627 37.697 1.00 89.50 159 ALA A CA 1
ATOM 1236 C C . ALA A 1 159 ? -13.178 13.325 37.835 1.00 89.50 159 ALA A C 1
ATOM 1238 O O . ALA A 1 159 ? -13.260 12.434 36.991 1.00 89.50 159 ALA A O 1
ATOM 1239 N N . PHE A 1 160 ? -12.481 13.134 38.959 1.00 91.12 160 PHE A N 1
ATOM 1240 C CA . PHE A 1 160 ? -11.693 11.919 39.210 1.00 91.12 160 PHE A CA 1
ATOM 1241 C C . PHE A 1 160 ? -12.546 10.652 39.351 1.00 91.12 160 PHE A C 1
ATOM 1243 O O . PHE A 1 160 ? -12.117 9.560 38.974 1.00 91.12 160 PHE A O 1
ATOM 1250 N N . VAL A 1 161 ? -13.777 10.778 39.856 1.00 90.69 161 VAL A N 1
ATOM 1251 C CA . VAL A 1 161 ? -14.716 9.651 39.943 1.00 90.69 161 VAL A CA 1
ATOM 1252 C C . VAL A 1 161 ? -15.212 9.261 38.552 1.00 90.69 161 VAL A C 1
ATOM 1254 O O . VAL A 1 161 ? -15.376 8.069 38.287 1.00 90.69 161 VAL A O 1
ATOM 1257 N N . ARG A 1 162 ? -15.428 10.239 37.659 1.00 90.25 162 ARG A N 1
ATOM 1258 C CA . ARG A 1 162 ? -15.722 9.979 36.243 1.00 90.25 162 ARG A CA 1
ATOM 1259 C C . ARG A 1 162 ? -14.556 9.254 35.584 1.00 90.25 162 ARG A C 1
ATOM 1261 O O . ARG A 1 162 ? -14.776 8.163 35.065 1.00 90.25 162 ARG A O 1
ATOM 1268 N N . LEU A 1 163 ? -13.329 9.774 35.717 1.00 93.19 163 LEU A N 1
ATOM 1269 C CA . LEU A 1 163 ? -12.134 9.138 35.152 1.00 93.19 163 LEU A CA 1
ATOM 1270 C C . LEU A 1 163 ? -12.006 7.686 35.615 1.00 93.19 163 LEU A C 1
ATOM 1272 O O . LEU A 1 163 ? -11.890 6.791 34.789 1.00 93.19 163 LEU A O 1
ATOM 1276 N N . LYS A 1 164 ? -12.093 7.426 36.926 1.00 92.00 164 LYS A N 1
ATOM 1277 C CA . LYS A 1 164 ? -11.923 6.076 37.487 1.00 92.00 164 LYS A CA 1
ATOM 1278 C C . LYS A 1 164 ? -12.893 5.046 36.896 1.00 92.00 164 LYS A C 1
ATOM 1280 O O . LYS A 1 164 ? -12.556 3.868 36.832 1.00 92.00 164 LYS A O 1
ATOM 1285 N N . ARG A 1 165 ? -14.089 5.467 36.470 1.00 89.81 165 ARG A N 1
ATOM 1286 C CA . ARG A 1 165 ? -15.093 4.576 35.863 1.00 89.81 165 ARG A CA 1
ATOM 1287 C C . ARG A 1 165 ? -14.749 4.190 34.428 1.00 89.81 165 ARG A C 1
ATOM 1289 O O . ARG A 1 165 ? -15.039 3.065 34.048 1.00 89.81 165 ARG A O 1
ATOM 1296 N N . VAL A 1 166 ? -14.152 5.101 33.661 1.00 92.06 166 VAL A N 1
ATOM 1297 C CA . VAL A 1 166 ? -13.820 4.886 32.240 1.00 92.06 166 VAL A CA 1
ATOM 1298 C C . VAL A 1 166 ? -12.358 4.499 32.020 1.00 92.06 166 VAL A C 1
ATOM 1300 O O . VAL A 1 166 ? -12.012 3.991 30.960 1.00 92.06 166 VAL A O 1
ATOM 1303 N N . PHE A 1 167 ? -11.499 4.676 33.029 1.00 93.81 167 PHE A N 1
ATOM 1304 C CA . PHE A 1 167 ? -10.049 4.490 32.940 1.00 93.81 167 PHE A CA 1
ATOM 1305 C C . PHE A 1 167 ? -9.660 3.127 32.368 1.00 93.81 167 PHE A C 1
ATOM 1307 O O . PHE A 1 167 ? -8.826 3.054 31.469 1.00 93.81 167 PHE A O 1
ATOM 1314 N N . SER A 1 168 ? -10.278 2.051 32.868 1.00 91.94 168 SER A N 1
ATOM 1315 C CA . SER A 1 168 ? -9.982 0.694 32.398 1.00 91.94 168 SER A CA 1
ATOM 1316 C C . SER A 1 168 ? -10.368 0.505 30.935 1.00 91.94 168 SER A C 1
ATOM 1318 O O . SER A 1 168 ? -9.648 -0.175 30.215 1.00 91.94 168 SER A O 1
ATOM 1320 N N . ALA A 1 169 ? -11.491 1.082 30.507 1.00 91.81 169 ALA A N 1
ATOM 1321 C CA . ALA A 1 169 ? -12.000 0.908 29.156 1.00 91.81 169 ALA A CA 1
ATOM 1322 C C . ALA A 1 169 ? -11.166 1.720 28.154 1.00 91.81 169 ALA A C 1
ATOM 1324 O O . ALA A 1 169 ? -10.655 1.162 27.191 1.00 91.81 169 ALA A O 1
ATOM 1325 N N . ILE A 1 170 ? -10.929 3.003 28.452 1.00 94.25 170 ILE A N 1
ATOM 1326 C CA . ILE A 1 170 ? -10.115 3.904 27.623 1.00 94.25 170 ILE A CA 1
ATOM 1327 C C . ILE A 1 170 ? -8.662 3.418 27.532 1.00 94.25 170 ILE A C 1
ATOM 1329 O O . ILE A 1 170 ? -8.079 3.449 26.456 1.00 94.25 170 ILE A O 1
ATOM 1333 N N . SER A 1 171 ? -8.065 2.947 28.634 1.00 95.31 171 SER A N 1
ATOM 1334 C CA . SER A 1 171 ? -6.663 2.496 28.617 1.00 95.31 171 SER A CA 1
ATOM 1335 C C . SER A 1 171 ? -6.477 1.162 27.912 1.00 95.31 171 SER A C 1
ATOM 1337 O O . SER A 1 171 ? -5.487 0.988 27.209 1.00 95.31 171 SER A O 1
ATOM 1339 N N . LEU A 1 172 ? -7.417 0.226 28.078 1.00 94.25 172 LEU A N 1
ATOM 1340 C CA . LEU A 1 172 ? -7.354 -1.042 27.357 1.00 94.25 172 LEU A CA 1
ATOM 1341 C C . LEU A 1 172 ? -7.613 -0.840 25.861 1.00 94.25 172 LEU A C 1
ATOM 1343 O O . LEU A 1 172 ? -6.883 -1.420 25.066 1.00 94.25 172 LEU A O 1
ATOM 1347 N N . GLY A 1 173 ? -8.575 0.016 25.500 1.00 93.38 173 GLY A N 1
ATOM 1348 C CA . GLY A 1 173 ? -8.832 0.383 24.108 1.00 93.38 173 GLY A CA 1
ATOM 1349 C C . GLY A 1 173 ? -7.629 1.067 23.450 1.00 93.38 173 GLY A C 1
ATOM 1350 O O . GLY A 1 173 ? -7.120 0.617 22.425 1.00 93.38 173 GLY A O 1
ATOM 1351 N N . ALA A 1 174 ? -7.044 2.064 24.126 1.00 94.88 174 ALA A N 1
ATOM 1352 C CA . ALA A 1 174 ? -5.810 2.698 23.665 1.00 94.88 174 ALA A CA 1
ATOM 1353 C C . ALA A 1 174 ? -4.674 1.682 23.472 1.00 94.88 174 ALA A C 1
ATOM 1355 O O . ALA A 1 174 ? -3.999 1.715 22.445 1.00 94.88 174 ALA A O 1
ATOM 1356 N N . ALA A 1 175 ? -4.486 0.744 24.407 1.00 95.75 175 ALA A N 1
ATOM 1357 C CA . ALA A 1 175 ? -3.470 -0.297 24.280 1.00 95.75 175 ALA A CA 1
ATOM 1358 C C . ALA A 1 175 ? -3.720 -1.219 23.074 1.00 95.75 175 ALA A C 1
ATOM 1360 O O . ALA A 1 175 ? -2.783 -1.499 22.326 1.00 95.75 175 ALA A O 1
ATOM 1361 N N . THR A 1 176 ? -4.961 -1.664 22.842 1.00 94.62 176 THR A N 1
ATOM 1362 C CA . THR A 1 176 ? -5.289 -2.494 21.673 1.00 94.62 176 THR A CA 1
ATOM 1363 C C . THR A 1 176 ? -5.098 -1.733 20.367 1.00 94.62 176 THR A C 1
ATOM 1365 O O . THR A 1 176 ? -4.502 -2.267 19.433 1.00 94.62 176 THR A O 1
ATOM 1368 N N . THR A 1 177 ? -5.494 -0.463 20.310 1.00 93.94 177 THR A N 1
ATOM 1369 C CA . THR A 1 177 ? -5.329 0.364 19.110 1.00 93.94 177 THR A CA 1
ATOM 1370 C C . THR A 1 177 ? -3.862 0.695 18.828 1.00 93.94 177 THR A C 1
ATOM 1372 O O . THR A 1 177 ? -3.430 0.649 17.674 1.00 93.94 177 THR A O 1
ATOM 1375 N N . ILE A 1 178 ? -3.051 0.912 19.868 1.00 95.75 178 ILE A N 1
ATOM 1376 C CA . ILE A 1 178 ? -1.593 1.032 19.738 1.00 95.75 178 ILE A CA 1
ATOM 1377 C C . ILE A 1 178 ? -0.991 -0.259 19.180 1.00 95.75 178 ILE A C 1
ATOM 1379 O O . ILE A 1 178 ? -0.179 -0.175 18.265 1.00 95.75 178 ILE A O 1
ATOM 1383 N N . VAL A 1 179 ? -1.403 -1.442 19.654 1.00 95.38 179 VAL A N 1
ATOM 1384 C CA . VAL A 1 179 ? -0.952 -2.722 19.071 1.00 95.38 179 VAL A CA 1
ATOM 1385 C C . VAL A 1 179 ? -1.288 -2.797 17.581 1.00 95.38 179 VAL A C 1
ATOM 1387 O O . VAL A 1 179 ? -0.423 -3.168 16.790 1.00 95.38 179 VAL A O 1
ATOM 1390 N N . GLY A 1 180 ? -2.490 -2.372 17.179 1.00 93.50 180 GLY A N 1
ATOM 1391 C CA . GLY A 1 180 ? -2.882 -2.242 15.772 1.00 93.50 180 GLY A CA 1
ATOM 1392 C C . GLY A 1 180 ? -1.867 -1.445 14.950 1.00 93.50 180 GLY A C 1
ATOM 1393 O O . GLY A 1 180 ? -1.290 -1.959 13.990 1.00 93.50 180 GLY A O 1
ATOM 1394 N N . TYR A 1 181 ? -1.564 -0.217 15.367 1.00 93.25 181 TYR A N 1
ATOM 1395 C CA . TYR A 1 181 ? -0.593 0.617 14.657 1.00 93.25 181 TYR A CA 1
ATOM 1396 C C . TYR A 1 181 ? 0.853 0.112 14.757 1.00 93.25 181 TYR A C 1
ATOM 1398 O O . TYR A 1 181 ? 1.580 0.171 13.769 1.00 93.25 181 TYR A O 1
ATOM 1406 N N . VAL A 1 182 ? 1.281 -0.443 15.893 1.00 94.19 182 VAL A N 1
ATOM 1407 C CA . VAL A 1 182 ? 2.621 -1.039 16.044 1.00 94.19 182 VAL A CA 1
ATOM 1408 C C . VAL A 1 182 ? 2.799 -2.216 15.086 1.00 94.19 182 VAL A C 1
ATOM 1410 O O . VAL A 1 182 ? 3.851 -2.336 14.463 1.00 94.19 182 VAL A O 1
ATOM 1413 N N . THR A 1 183 ? 1.772 -3.046 14.877 1.00 91.50 183 THR A N 1
ATOM 1414 C CA . THR A 1 183 ? 1.851 -4.107 13.860 1.00 91.50 183 THR A CA 1
ATOM 1415 C C . THR A 1 183 ? 2.013 -3.548 12.445 1.00 91.50 183 THR A C 1
ATOM 1417 O O . THR A 1 183 ? 2.788 -4.096 11.664 1.00 91.50 183 THR A O 1
ATOM 1420 N N . LEU A 1 184 ? 1.385 -2.409 12.127 1.00 88.94 184 LEU A N 1
ATOM 1421 C CA . LEU A 1 184 ? 1.597 -1.721 10.847 1.00 88.94 184 LEU A CA 1
ATOM 1422 C C . LEU A 1 184 ? 3.009 -1.132 10.708 1.00 88.94 184 LEU A C 1
ATOM 1424 O O . LEU A 1 184 ? 3.532 -1.084 9.597 1.00 88.94 184 LEU A O 1
ATOM 1428 N N . PHE A 1 185 ? 3.658 -0.736 11.807 1.00 90.19 185 PHE A N 1
ATOM 1429 C CA . PHE A 1 185 ? 5.039 -0.237 11.790 1.00 90.19 185 PHE A CA 1
ATOM 1430 C C . PHE A 1 185 ? 6.051 -1.303 11.332 1.00 90.19 185 PHE A C 1
ATOM 1432 O O . PHE A 1 185 ? 7.050 -0.984 10.688 1.00 90.19 185 PHE A O 1
ATOM 1439 N N . VAL A 1 186 ? 5.783 -2.584 11.604 1.00 87.06 186 VAL A N 1
ATOM 1440 C CA . VAL A 1 186 ? 6.642 -3.704 11.174 1.00 87.06 186 VAL A CA 1
ATOM 1441 C C . VAL A 1 186 ? 6.542 -3.953 9.661 1.00 87.06 186 VAL A C 1
ATOM 1443 O O . VAL A 1 186 ? 7.424 -4.582 9.073 1.00 87.06 186 VAL A O 1
ATOM 1446 N N . ALA A 1 187 ? 5.512 -3.425 8.991 1.00 80.50 187 ALA A N 1
ATOM 1447 C CA . ALA A 1 187 ? 5.335 -3.613 7.559 1.00 80.50 187 ALA A CA 1
ATOM 1448 C C . ALA A 1 187 ? 6.542 -3.069 6.755 1.00 80.50 187 ALA A C 1
ATOM 1450 O O . ALA A 1 187 ? 7.053 -1.978 7.039 1.00 80.50 187 ALA A O 1
ATOM 1451 N N . PRO A 1 188 ? 6.990 -3.779 5.701 1.00 74.94 188 PRO A N 1
ATOM 1452 C CA . PRO A 1 188 ? 8.096 -3.361 4.836 1.00 74.94 188 PRO A CA 1
ATOM 1453 C C . PRO A 1 188 ? 7.668 -2.286 3.817 1.00 74.94 188 PRO A C 1
ATOM 1455 O O . PRO A 1 188 ? 8.133 -2.270 2.683 1.00 74.94 188 PRO A O 1
ATOM 1458 N N . PHE A 1 189 ? 6.756 -1.392 4.203 1.00 77.31 189 PHE A N 1
ATOM 1459 C CA . PHE A 1 189 ? 6.294 -0.285 3.372 1.00 77.31 189 PHE A CA 1
ATOM 1460 C C . PHE A 1 189 ? 6.638 1.034 4.079 1.00 77.31 189 PHE A C 1
ATOM 1462 O O . PHE A 1 189 ? 5.999 1.356 5.083 1.00 77.31 189 PHE A O 1
ATOM 1469 N N . PRO A 1 190 ? 7.634 1.804 3.594 1.00 75.06 190 PRO A N 1
ATOM 1470 C CA . PRO A 1 190 ? 8.116 3.010 4.274 1.00 75.06 190 PRO A CA 1
ATOM 1471 C C . PRO A 1 190 ? 7.005 4.004 4.632 1.00 75.06 190 PRO A C 1
ATOM 1473 O O . PRO A 1 190 ? 6.970 4.509 5.753 1.00 75.06 190 PRO A O 1
ATOM 1476 N N . GLY A 1 191 ? 6.030 4.198 3.734 1.00 74.88 191 GLY A N 1
ATOM 1477 C CA . GLY A 1 191 ? 4.889 5.081 3.984 1.00 74.88 191 GLY A CA 1
ATOM 1478 C C . GLY A 1 191 ? 4.038 4.667 5.193 1.00 74.88 191 GLY A C 1
ATOM 1479 O O . GLY A 1 191 ? 3.578 5.528 5.937 1.00 74.88 191 GLY A O 1
ATOM 1480 N N . LEU A 1 192 ? 3.884 3.362 5.455 1.00 82.06 192 LEU A N 1
ATOM 1481 C CA . LEU A 1 192 ? 3.119 2.849 6.598 1.00 82.06 192 LEU A CA 1
ATOM 1482 C C . LEU A 1 192 ? 3.840 3.099 7.915 1.00 82.06 192 LEU A C 1
ATOM 1484 O O . LEU A 1 192 ? 3.180 3.320 8.925 1.00 82.06 192 LEU A O 1
ATOM 1488 N N . ARG A 1 193 ? 5.175 3.087 7.917 1.00 88.19 193 ARG A N 1
ATOM 1489 C CA . ARG A 1 193 ? 5.964 3.312 9.133 1.00 88.19 193 ARG A CA 1
ATOM 1490 C C . ARG A 1 193 ? 5.757 4.720 9.676 1.00 88.19 193 ARG A C 1
ATOM 1492 O O . ARG A 1 193 ? 5.542 4.873 10.876 1.00 88.19 193 ARG A O 1
ATOM 1499 N N . GLN A 1 194 ? 5.743 5.722 8.793 1.00 89.00 194 GLN A N 1
ATOM 1500 C CA . GLN A 1 194 ? 5.435 7.102 9.178 1.00 89.00 194 GLN A CA 1
ATOM 1501 C C . GLN A 1 194 ? 3.996 7.234 9.692 1.00 89.00 194 GLN A C 1
ATOM 1503 O O . GLN A 1 194 ? 3.786 7.787 10.767 1.00 89.00 194 GLN A O 1
ATOM 1508 N N . ILE A 1 195 ? 3.014 6.656 8.984 1.00 89.00 195 ILE A N 1
ATOM 1509 C CA . ILE A 1 195 ? 1.601 6.658 9.410 1.00 89.00 195 ILE A CA 1
ATOM 1510 C C . ILE A 1 195 ? 1.438 6.008 10.791 1.00 89.00 195 ILE A C 1
ATOM 1512 O O . ILE A 1 195 ? 0.741 6.537 11.660 1.00 89.00 195 ILE A O 1
ATOM 1516 N N . ALA A 1 196 ? 2.080 4.858 10.998 1.00 91.25 196 ALA A N 1
ATOM 1517 C CA . ALA A 1 196 ? 2.018 4.100 12.234 1.00 91.25 196 ALA A CA 1
ATOM 1518 C C . ALA A 1 196 ? 2.650 4.863 13.399 1.00 91.25 196 ALA A C 1
ATOM 1520 O O . ALA A 1 196 ? 2.007 4.999 14.437 1.00 91.25 196 ALA A O 1
ATOM 1521 N N . LEU A 1 197 ? 3.862 5.407 13.232 1.00 91.88 197 LEU A N 1
ATOM 1522 C CA . LEU A 1 197 ? 4.521 6.168 14.295 1.00 91.88 197 LEU A CA 1
ATOM 1523 C C . LEU A 1 197 ? 3.735 7.434 14.641 1.00 91.88 197 LEU A C 1
ATOM 1525 O O . LEU A 1 197 ? 3.468 7.678 15.818 1.00 91.88 197 LEU A O 1
ATOM 1529 N N . PHE A 1 198 ? 3.300 8.184 13.622 1.00 91.94 198 PHE A N 1
ATOM 1530 C CA . PHE A 1 198 ? 2.453 9.363 13.794 1.00 91.94 198 PHE A CA 1
ATOM 1531 C C . PHE A 1 198 ? 1.204 9.006 14.616 1.00 91.94 198 PHE A C 1
ATOM 1533 O O . PHE A 1 198 ? 0.864 9.667 15.602 1.00 91.94 198 PHE A O 1
ATOM 1540 N N . SER A 1 199 ? 0.538 7.908 14.269 1.00 92.25 199 SER A N 1
ATOM 1541 C CA . SER A 1 199 ? -0.675 7.485 14.965 1.00 92.25 199 SER A CA 1
ATOM 1542 C C . SER A 1 199 ? -0.386 7.028 16.396 1.00 92.25 199 SER A C 1
ATOM 1544 O O . SER A 1 199 ? -1.036 7.516 17.312 1.00 92.25 199 SER A O 1
ATOM 1546 N N . VAL A 1 200 ? 0.614 6.170 16.632 1.00 94.75 200 VAL A N 1
ATOM 1547 C CA . VAL A 1 200 ? 0.970 5.683 17.982 1.00 94.75 200 VAL A CA 1
ATOM 1548 C C . VAL A 1 200 ? 1.298 6.838 18.922 1.00 94.75 200 VAL A C 1
ATOM 1550 O O . VAL A 1 200 ? 0.754 6.902 20.025 1.00 94.75 200 VAL A O 1
ATOM 1553 N N . VAL A 1 201 ? 2.154 7.766 18.490 1.00 95.38 201 VAL A N 1
ATOM 1554 C CA . VAL A 1 201 ? 2.561 8.914 19.311 1.00 95.38 201 VAL A CA 1
ATOM 1555 C C . VAL A 1 201 ? 1.369 9.819 19.602 1.00 95.38 201 VAL A C 1
ATOM 1557 O O . VAL A 1 201 ? 1.167 10.227 20.746 1.00 95.38 201 VAL A O 1
ATOM 1560 N N . GLY A 1 202 ? 0.543 10.096 18.593 1.00 95.00 202 GLY A N 1
ATOM 1561 C CA . GLY A 1 202 ? -0.643 10.925 18.762 1.00 95.00 202 GLY A CA 1
ATOM 1562 C C . GLY A 1 202 ? -1.697 10.288 19.670 1.00 95.00 202 GLY A C 1
ATOM 1563 O O . GLY A 1 202 ? -2.220 10.954 20.559 1.00 95.00 202 GLY A O 1
ATOM 1564 N N . LEU A 1 203 ? -1.948 8.983 19.523 1.00 94.69 203 LEU A N 1
ATOM 1565 C CA . LEU A 1 203 ? -2.827 8.205 20.399 1.00 94.69 203 LEU A CA 1
ATOM 1566 C C . LEU A 1 203 ? -2.339 8.207 21.850 1.00 94.69 203 LEU A C 1
ATOM 1568 O O . LEU A 1 203 ? -3.135 8.450 22.757 1.00 94.69 203 LEU A O 1
ATOM 1572 N N . LEU A 1 204 ? -1.042 7.973 22.072 1.00 96.75 204 LEU A N 1
ATOM 1573 C CA . LEU A 1 204 ? -0.433 8.024 23.402 1.00 96.75 204 LEU A CA 1
ATOM 1574 C C . LEU A 1 204 ? -0.564 9.416 24.024 1.00 96.75 204 LEU A C 1
ATOM 1576 O O . LEU A 1 204 ? -0.966 9.531 25.181 1.00 96.75 204 LEU A O 1
ATOM 1580 N N . ALA A 1 205 ? -0.280 10.473 23.263 1.00 96.94 205 ALA A N 1
ATOM 1581 C CA . ALA A 1 205 ? -0.406 11.851 23.727 1.00 96.94 205 ALA A CA 1
ATOM 1582 C C . ALA A 1 205 ? -1.861 12.217 24.065 1.00 96.94 205 ALA A C 1
ATOM 1584 O O . ALA A 1 205 ? -2.125 12.806 25.117 1.00 96.94 205 ALA A O 1
ATOM 1585 N N . SER A 1 206 ? -2.826 11.823 23.232 1.00 96.12 206 SER A N 1
ATOM 1586 C CA . SER A 1 206 ? -4.251 12.037 23.502 1.00 96.12 206 SER A CA 1
ATOM 1587 C C . SER A 1 206 ? -4.730 11.248 24.721 1.00 96.12 206 SER A C 1
ATOM 1589 O O . SER A 1 206 ? -5.404 11.811 25.584 1.00 96.12 206 SER A O 1
ATOM 1591 N N . TRP A 1 207 ? -4.334 9.980 24.854 1.00 96.56 207 TRP A N 1
ATOM 1592 C CA . TRP A 1 207 ? -4.638 9.151 26.024 1.00 96.56 207 TRP A CA 1
ATOM 1593 C C . TRP A 1 207 ? -4.062 9.751 27.318 1.00 96.56 207 TRP A C 1
ATOM 1595 O O . TRP A 1 207 ? -4.787 9.914 28.305 1.00 96.56 207 TRP A O 1
ATOM 1605 N N . LEU A 1 208 ? -2.794 10.180 27.299 1.00 97.25 208 LEU A N 1
ATOM 1606 C CA . LEU A 1 208 ? -2.158 10.878 28.420 1.00 97.25 208 LEU A CA 1
ATOM 1607 C C . LEU A 1 208 ? -2.884 12.181 28.760 1.00 97.25 208 LEU A C 1
ATOM 1609 O O . LEU A 1 208 ? -3.099 12.467 29.934 1.00 97.25 208 LEU A O 1
ATOM 1613 N N . THR A 1 209 ? -3.322 12.948 27.761 1.00 97.19 209 THR A N 1
ATOM 1614 C CA . THR A 1 209 ? -4.091 14.184 27.980 1.00 97.19 209 THR A CA 1
ATOM 1615 C C . THR A 1 209 ? -5.420 13.898 28.687 1.00 97.19 209 THR A C 1
ATOM 1617 O O . THR A 1 209 ? -5.797 14.608 29.624 1.00 97.19 209 THR A O 1
ATOM 1620 N N . VAL A 1 210 ? -6.117 12.827 28.295 1.00 96.38 210 VAL A N 1
ATOM 1621 C CA . VAL A 1 210 ? -7.378 12.406 28.928 1.00 96.38 210 VAL A CA 1
ATOM 1622 C C . VAL A 1 210 ? -7.187 11.996 30.385 1.00 96.38 210 VAL A C 1
ATOM 1624 O O . VAL A 1 210 ? -8.034 12.292 31.224 1.00 96.38 210 VAL A O 1
ATOM 1627 N N . ILE A 1 211 ? -6.075 11.348 30.717 1.00 95.62 211 ILE A N 1
ATOM 1628 C CA . ILE A 1 211 ? -5.824 10.897 32.089 1.00 95.62 211 ILE A CA 1
ATOM 1629 C C . ILE A 1 211 ? -5.261 12.018 32.962 1.00 95.62 211 ILE A C 1
ATOM 1631 O O . ILE A 1 211 ? -5.675 12.165 34.110 1.00 95.62 211 ILE A O 1
ATOM 1635 N N . LEU A 1 212 ? -4.312 12.792 32.438 1.00 95.69 212 LEU A N 1
ATOM 1636 C CA . LEU A 1 212 ? -3.512 13.726 33.225 1.00 95.69 212 LEU A CA 1
ATOM 1637 C C . LEU A 1 212 ? -4.097 15.134 33.270 1.00 95.69 212 LEU A C 1
ATOM 1639 O O . LEU A 1 212 ? -3.914 15.811 34.272 1.00 95.69 212 LEU A O 1
ATOM 1643 N N . TRP A 1 213 ? -4.756 15.610 32.209 1.00 95.56 213 TRP A N 1
ATOM 1644 C CA . TRP A 1 213 ? -5.185 17.014 32.113 1.00 95.56 213 TRP A CA 1
ATOM 1645 C C . TRP A 1 213 ? -6.688 17.163 32.307 1.00 95.56 213 TRP A C 1
ATOM 1647 O O . TRP A 1 213 ? -7.137 18.017 33.076 1.00 95.56 213 TRP A O 1
ATOM 1657 N N . LEU A 1 214 ? -7.473 16.311 31.644 1.00 93.75 214 LEU A N 1
ATOM 1658 C CA . LEU A 1 214 ? -8.932 16.402 31.648 1.00 93.75 214 LEU A CA 1
ATOM 1659 C C . LEU A 1 214 ? -9.549 16.449 33.057 1.00 93.75 214 LEU A C 1
ATOM 1661 O O . LEU A 1 214 ? -10.356 17.346 33.280 1.00 93.75 214 LEU A O 1
ATOM 1665 N N . PRO A 1 215 ? -9.153 15.616 34.041 1.00 92.56 215 PRO A N 1
ATOM 1666 C CA . PRO A 1 215 ? -9.740 15.662 35.381 1.00 92.56 215 PRO A CA 1
ATOM 1667 C C . PRO A 1 215 ? -9.533 16.991 36.115 1.00 92.56 215 PRO A C 1
ATOM 1669 O O . PRO A 1 215 ? -10.404 17.414 36.871 1.00 92.56 215 PRO A O 1
ATOM 1672 N N . TYR A 1 216 ? -8.404 17.666 35.885 1.00 93.56 216 TYR A N 1
ATOM 1673 C CA . TYR A 1 216 ? -8.103 18.964 36.500 1.00 93.56 216 TYR A CA 1
ATOM 1674 C C . TYR A 1 216 ? -8.825 20.112 35.798 1.00 93.56 216 TYR A C 1
ATOM 1676 O O . TYR A 1 216 ? -9.203 21.104 36.424 1.00 93.56 216 TYR A O 1
ATOM 1684 N N . LEU A 1 217 ? -9.034 19.970 34.491 1.00 92.62 217 LEU A N 1
ATOM 1685 C CA . LEU A 1 217 ? -9.757 20.935 33.677 1.00 92.62 217 LEU A CA 1
ATOM 1686 C C . LEU A 1 217 ? -11.266 20.692 33.688 1.00 92.62 217 LEU A C 1
ATOM 1688 O O . LEU A 1 217 ? -12.010 21.482 33.123 1.00 92.62 217 LEU A O 1
ATOM 1692 N N . ASP A 1 218 ? -11.772 19.631 34.299 1.00 91.19 218 ASP A N 1
ATOM 1693 C CA . ASP A 1 218 ? -13.176 19.268 34.189 1.00 91.19 218 ASP A CA 1
ATOM 1694 C C . ASP A 1 218 ? -14.065 20.057 35.168 1.00 91.19 218 ASP A C 1
ATOM 1696 O O . ASP A 1 218 ? -14.188 19.749 36.353 1.00 91.19 218 ASP A O 1
ATOM 1700 N N . LYS A 1 219 ? -14.758 21.065 34.624 1.00 87.00 219 LYS A N 1
ATOM 1701 C CA . LYS A 1 219 ? -15.811 21.843 35.303 1.00 87.00 219 LYS A CA 1
ATOM 1702 C C . LYS A 1 219 ? -17.214 21.479 34.802 1.00 87.00 219 LYS A C 1
ATOM 1704 O O . LYS A 1 219 ? -18.165 22.249 34.971 1.00 87.00 219 LYS A O 1
ATOM 1709 N N . MET A 1 220 ? -17.360 20.334 34.134 1.00 85.94 220 MET A N 1
ATOM 1710 C CA . MET A 1 220 ? -18.616 19.926 33.518 1.00 85.94 220 MET A CA 1
ATOM 1711 C C . MET A 1 220 ? -19.654 19.576 34.582 1.00 85.94 220 MET A C 1
ATOM 1713 O O . MET A 1 220 ? -19.414 18.802 35.513 1.00 85.94 220 MET A O 1
ATOM 1717 N N . LYS A 1 221 ? -20.849 20.148 34.417 1.00 83.94 221 LYS A N 1
ATOM 1718 C CA . LYS A 1 221 ? -22.004 19.855 35.265 1.00 83.94 221 LYS A CA 1
ATOM 1719 C C . LYS A 1 221 ? -22.702 18.599 34.760 1.00 83.94 221 LYS A C 1
ATOM 1721 O O . LYS A 1 221 ? -22.893 18.438 33.556 1.00 83.94 221 LYS A O 1
ATOM 1726 N N . HIS A 1 222 ? -23.132 17.756 35.695 1.00 82.62 222 HIS A N 1
ATOM 1727 C CA . HIS A 1 222 ? -23.989 16.616 35.389 1.00 82.62 222 HIS A CA 1
ATOM 1728 C C . HIS A 1 222 ? -25.246 17.086 34.646 1.00 82.62 222 HIS A C 1
ATOM 1730 O O . HIS A 1 222 ? -25.878 18.071 35.042 1.00 82.62 222 HIS A O 1
ATOM 1736 N N . ARG A 1 223 ? -25.603 16.383 33.570 1.00 80.06 223 ARG A N 1
ATOM 1737 C CA . ARG A 1 223 ? -26.787 16.678 32.764 1.00 80.06 223 ARG A CA 1
ATOM 1738 C C . ARG A 1 223 ? -27.718 15.479 32.787 1.00 80.06 223 ARG A C 1
ATOM 1740 O O . ARG A 1 223 ? -27.296 14.354 32.543 1.00 80.06 223 ARG A O 1
ATOM 1747 N N . GLN A 1 224 ? -28.998 15.740 33.043 1.00 71.19 224 GLN A N 1
ATOM 1748 C CA . GLN A 1 224 ? -30.024 14.716 32.898 1.00 71.19 224 GLN A CA 1
ATOM 1749 C C . GLN A 1 224 ? -30.153 14.346 31.424 1.00 71.19 224 GLN A C 1
ATOM 1751 O O . GLN A 1 224 ? -30.396 15.201 30.566 1.00 71.19 224 GLN A O 1
ATOM 1756 N N . PHE A 1 225 ? -29.967 13.066 31.142 1.00 67.25 225 PHE A N 1
ATOM 1757 C CA . PHE A 1 225 ? -30.028 12.538 29.796 1.00 67.25 225 PHE A CA 1
ATOM 1758 C C . PHE A 1 225 ? -31.493 12.342 29.379 1.00 67.25 225 PHE A C 1
ATOM 1760 O O . PHE A 1 225 ? -32.275 11.745 30.117 1.00 67.25 225 PHE A O 1
ATOM 1767 N N . ARG A 1 226 ? -31.912 12.919 28.240 1.00 64.81 226 ARG A N 1
ATOM 1768 C CA . ARG A 1 226 ? -33.327 12.904 27.816 1.00 64.81 226 ARG A CA 1
ATOM 1769 C C . ARG A 1 226 ? -33.663 11.625 27.023 1.00 64.81 226 ARG A C 1
ATOM 1771 O O . ARG A 1 226 ? -32.994 11.351 26.029 1.00 64.81 226 ARG A O 1
ATOM 1778 N N . PRO A 1 227 ? -34.754 10.910 27.358 1.00 54.66 227 PRO A N 1
ATOM 1779 C CA . PRO A 1 227 ? -35.061 9.580 26.810 1.00 54.66 227 PRO A CA 1
ATOM 1780 C C . PRO A 1 227 ? -35.535 9.554 25.340 1.00 54.66 227 PRO A C 1
ATOM 1782 O O . PRO A 1 227 ? -35.516 8.501 24.706 1.00 54.66 227 PRO A O 1
ATOM 1785 N N . VAL A 1 228 ? -35.949 10.685 24.753 1.00 54.44 228 VAL A N 1
ATOM 1786 C CA . VAL A 1 228 ? -36.563 10.706 23.404 1.00 54.44 228 VAL A CA 1
ATOM 1787 C C . VAL A 1 228 ? -35.561 10.370 22.290 1.00 54.44 228 VAL A C 1
ATOM 1789 O O . VAL A 1 228 ? -35.897 9.620 21.376 1.00 54.44 228 VAL A O 1
ATOM 1792 N N . THR A 1 229 ? -34.316 10.850 22.381 1.00 60.25 229 THR A N 1
ATOM 1793 C CA . THR A 1 229 ? -33.242 10.495 21.430 1.00 60.25 229 THR A CA 1
ATOM 1794 C C . THR A 1 229 ? -32.785 9.039 21.621 1.00 60.25 229 THR A C 1
ATOM 1796 O O . THR A 1 229 ? -32.418 8.359 20.666 1.00 60.25 229 THR A O 1
ATOM 1799 N N . LEU A 1 230 ? -32.880 8.531 22.853 1.00 59.31 230 LEU A N 1
ATOM 1800 C CA . LEU A 1 230 ? -32.433 7.202 23.277 1.00 59.31 230 LEU A CA 1
ATOM 1801 C C . LEU A 1 230 ? -33.357 6.057 22.874 1.00 59.31 230 LEU A C 1
ATOM 1803 O O . LEU A 1 230 ? -32.888 4.951 22.604 1.00 59.31 230 LEU A O 1
ATOM 1807 N N . ASN A 1 231 ? -34.668 6.292 22.807 1.00 64.25 231 ASN A N 1
ATOM 1808 C CA . ASN A 1 231 ? -35.608 5.204 22.538 1.00 64.25 231 ASN A CA 1
ATOM 1809 C C . ASN A 1 231 ? -35.407 4.589 21.136 1.00 64.25 231 ASN A C 1
ATOM 1811 O O . ASN A 1 231 ? -35.739 3.426 20.917 1.00 64.25 231 ASN A O 1
ATOM 1815 N N . ARG A 1 232 ? -34.803 5.348 20.205 1.00 69.06 232 ARG A N 1
ATOM 1816 C CA . ARG A 1 232 ? -34.385 4.857 18.882 1.00 69.06 232 ARG A CA 1
ATOM 1817 C C . ARG A 1 232 ? -33.028 4.142 18.913 1.00 69.06 232 ARG A C 1
ATOM 1819 O O . ARG A 1 232 ? -32.902 3.081 18.318 1.00 69.06 232 ARG A O 1
ATOM 1826 N N . LEU A 1 233 ? -32.042 4.670 19.642 1.00 71.50 233 LEU A N 1
ATOM 1827 C CA . LEU A 1 233 ? -30.695 4.079 19.755 1.00 71.50 233 LEU A CA 1
ATOM 1828 C C . LEU A 1 233 ? -30.679 2.766 20.554 1.00 71.50 233 LEU A C 1
ATOM 1830 O O . LEU A 1 233 ? -29.930 1.845 20.238 1.00 71.50 233 LEU A O 1
ATOM 1834 N N . THR A 1 234 ? -31.563 2.631 21.544 1.00 77.69 234 THR A N 1
ATOM 1835 C CA . THR A 1 234 ? -31.719 1.392 22.326 1.00 77.69 234 THR A CA 1
ATOM 1836 C C . THR A 1 234 ? -32.281 0.228 21.515 1.00 77.69 234 THR A C 1
ATOM 1838 O O . THR A 1 234 ? -32.204 -0.908 21.981 1.00 77.69 234 THR A O 1
ATOM 1841 N N . TRP A 1 235 ? -32.808 0.464 20.307 1.00 83.00 235 TRP A N 1
ATOM 1842 C CA . TRP A 1 235 ? -33.244 -0.612 19.415 1.00 83.00 235 TRP A CA 1
ATOM 1843 C C . TRP A 1 235 ? -32.095 -1.563 19.070 1.00 83.00 235 TRP A C 1
ATOM 1845 O O . TRP A 1 235 ? -32.303 -2.770 19.102 1.00 83.00 235 TRP A O 1
ATOM 1855 N N . LEU A 1 236 ? -30.878 -1.049 18.849 1.00 85.44 236 LEU A N 1
ATOM 1856 C CA . LEU A 1 236 ? -29.704 -1.890 18.588 1.00 85.44 236 LEU A CA 1
ATOM 1857 C C . LEU A 1 236 ? -29.362 -2.770 19.796 1.00 85.44 236 LEU A C 1
ATOM 1859 O O . LEU A 1 236 ? -29.129 -3.960 19.637 1.00 85.44 236 LEU A O 1
ATOM 1863 N N . ILE A 1 237 ? -29.423 -2.238 21.019 1.00 84.50 237 ILE A N 1
ATOM 1864 C CA . ILE A 1 237 ? -29.227 -3.055 22.230 1.00 84.50 237 ILE A CA 1
ATOM 1865 C C . ILE A 1 237 ? -30.328 -4.121 22.348 1.00 84.50 237 ILE A C 1
ATOM 1867 O O . ILE A 1 237 ? -30.035 -5.288 22.599 1.00 84.50 237 ILE A O 1
ATOM 1871 N N . LYS A 1 238 ? -31.595 -3.736 22.142 1.00 85.81 238 LYS A N 1
ATOM 1872 C CA . LYS A 1 238 ? -32.752 -4.646 22.206 1.00 85.81 238 LYS A CA 1
ATOM 1873 C C . LYS A 1 238 ? -32.673 -5.746 21.148 1.00 85.81 238 LYS A C 1
ATOM 1875 O O . LYS A 1 238 ? -32.996 -6.887 21.462 1.00 85.81 238 LYS A O 1
ATOM 1880 N N . LEU A 1 239 ? -32.196 -5.430 19.942 1.00 86.25 239 LEU A N 1
ATOM 1881 C CA . LEU A 1 239 ? -31.977 -6.395 18.864 1.00 86.25 239 LEU A CA 1
ATOM 1882 C C . LEU A 1 239 ? -31.122 -7.569 19.353 1.00 86.25 239 LEU A C 1
ATOM 1884 O O . LEU A 1 239 ? -31.450 -8.719 19.067 1.00 86.25 239 LEU A O 1
ATOM 1888 N N . TRP A 1 240 ? -30.070 -7.288 20.126 1.00 85.81 240 TRP A N 1
ATOM 1889 C CA . TRP A 1 240 ? -29.148 -8.300 20.638 1.00 85.81 240 TRP A CA 1
ATOM 1890 C C . TRP A 1 240 ? -29.606 -8.934 21.959 1.00 85.81 240 TRP A C 1
ATOM 1892 O O . TRP A 1 240 ? -29.562 -10.158 22.082 1.00 85.81 240 TRP A O 1
ATOM 1902 N N . GLU A 1 241 ? -30.070 -8.151 22.935 1.00 85.12 241 GLU A N 1
ATOM 1903 C CA . GLU A 1 241 ? -30.384 -8.633 24.293 1.00 85.12 241 GLU A CA 1
ATOM 1904 C C . GLU A 1 241 ? -31.774 -9.268 24.430 1.00 85.12 241 GLU A C 1
ATOM 1906 O O . GLU A 1 241 ? -31.940 -10.242 25.169 1.00 85.12 241 GLU A O 1
ATOM 1911 N N . ASP A 1 242 ? -32.783 -8.746 23.732 1.00 85.12 242 ASP A N 1
ATOM 1912 C CA . ASP A 1 242 ? -34.173 -9.146 23.940 1.00 85.12 242 ASP A CA 1
ATOM 1913 C C . ASP A 1 242 ? -34.525 -10.406 23.125 1.00 85.12 242 ASP A C 1
ATOM 1915 O O . ASP A 1 242 ? -34.148 -10.591 21.962 1.00 85.12 242 ASP A O 1
ATOM 1919 N N . ARG A 1 243 ? -35.273 -11.324 23.743 1.00 80.69 243 ARG A N 1
ATOM 1920 C CA . ARG A 1 243 ? -35.767 -12.541 23.087 1.00 80.69 243 ARG A CA 1
ATOM 1921 C C . ARG A 1 243 ? -36.850 -12.244 22.055 1.00 80.69 243 ARG A C 1
ATOM 1923 O O . ARG A 1 243 ? -36.931 -12.980 21.072 1.00 80.69 243 ARG A O 1
ATOM 1930 N N . SER A 1 244 ? -37.625 -11.174 22.231 1.00 84.00 244 SER A N 1
ATOM 1931 C CA . SER A 1 244 ? -38.681 -10.771 21.290 1.00 84.00 244 SER A CA 1
ATOM 1932 C C . SER A 1 244 ? -38.129 -10.469 19.884 1.00 84.00 244 SER A C 1
ATOM 1934 O O . SER A 1 244 ? -38.770 -10.756 18.874 1.00 84.00 244 SER A O 1
ATOM 1936 N N . PHE A 1 245 ? -36.872 -10.023 19.795 1.00 84.56 245 PHE A N 1
ATOM 1937 C CA . PHE A 1 245 ? -36.177 -9.713 18.543 1.00 84.56 245 PHE A CA 1
ATOM 1938 C C . PHE A 1 245 ? -35.521 -10.930 17.865 1.00 84.56 245 PHE A C 1
ATOM 1940 O O . PHE A 1 245 ? -34.732 -10.771 16.935 1.00 84.56 245 PHE A O 1
ATOM 1947 N N . LYS A 1 246 ? -35.832 -12.173 18.275 1.00 84.56 246 LYS A N 1
ATOM 1948 C CA . LYS A 1 246 ? -35.268 -13.392 17.651 1.00 84.56 246 LYS A CA 1
ATOM 1949 C C . LYS A 1 246 ? -35.504 -13.447 16.135 1.00 84.56 246 LYS A C 1
ATOM 1951 O O . LYS A 1 246 ? -34.568 -13.761 15.406 1.00 84.56 246 LYS A O 1
ATOM 1956 N N . TYR A 1 247 ? -36.710 -13.116 15.667 1.00 86.56 247 TYR A N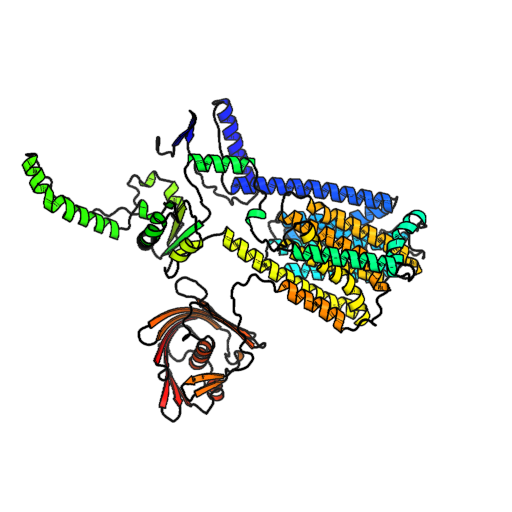 1
ATOM 1957 C CA . TYR A 1 247 ? -37.023 -13.105 14.233 1.00 86.56 247 TYR A CA 1
ATOM 1958 C C . TYR A 1 247 ? -36.234 -12.021 13.484 1.00 86.56 247 TYR A C 1
ATOM 1960 O O . TYR A 1 247 ? -35.602 -12.316 12.478 1.00 86.56 247 TYR A O 1
ATOM 1968 N N . HIS A 1 248 ? -36.173 -10.797 14.022 1.00 87.06 248 HIS A N 1
ATOM 1969 C CA . HIS A 1 248 ? -35.398 -9.696 13.436 1.00 87.06 248 HIS A CA 1
ATOM 1970 C C . HIS A 1 248 ? -33.905 -10.024 13.332 1.00 87.06 248 HIS A C 1
ATOM 1972 O O . HIS A 1 248 ? -33.302 -9.773 12.295 1.00 87.06 248 HIS A O 1
ATOM 1978 N N . ARG A 1 249 ? -33.319 -10.650 14.363 1.00 85.50 249 ARG A N 1
ATOM 1979 C CA . ARG A 1 249 ? -31.939 -11.158 14.303 1.00 85.50 249 ARG A CA 1
ATOM 1980 C C . ARG A 1 249 ? -31.763 -12.207 13.218 1.00 85.50 249 ARG A C 1
ATOM 1982 O O . ARG A 1 249 ? -30.795 -12.138 12.475 1.00 85.50 249 ARG A O 1
ATOM 1989 N N . PHE A 1 250 ? -32.679 -13.171 13.130 1.00 83.50 250 PHE A N 1
ATOM 1990 C CA . PHE A 1 250 ? -32.612 -14.212 12.107 1.00 83.50 250 PHE A CA 1
ATOM 1991 C C . PHE A 1 250 ? -32.672 -13.614 10.697 1.00 83.50 250 PHE A C 1
ATOM 1993 O O . PHE A 1 250 ? -31.834 -13.951 9.867 1.00 83.50 250 PHE A O 1
ATOM 2000 N N . VAL A 1 251 ? -33.594 -12.679 10.447 1.00 89.12 251 VAL A N 1
ATOM 2001 C CA . VAL A 1 251 ? -33.698 -11.961 9.166 1.00 89.12 251 VAL A CA 1
ATOM 2002 C C . VAL A 1 251 ? -32.430 -11.154 8.885 1.00 89.12 251 VAL A C 1
ATOM 2004 O O . VAL A 1 251 ? -31.889 -11.252 7.790 1.00 89.12 251 VAL A O 1
ATOM 2007 N N . PHE A 1 252 ? -31.917 -10.414 9.869 1.00 88.25 252 PHE A N 1
ATOM 2008 C CA . PHE A 1 252 ? -30.696 -9.617 9.734 1.00 88.25 252 PHE A CA 1
ATOM 2009 C C . PHE A 1 252 ? -29.467 -10.477 9.406 1.00 88.25 252 PHE A C 1
ATOM 2011 O O . PHE A 1 252 ? -28.754 -10.181 8.451 1.00 88.25 252 PHE A O 1
ATOM 2018 N N . PHE A 1 253 ? -29.248 -11.578 10.133 1.00 85.69 253 PHE A N 1
ATOM 2019 C CA . PHE A 1 253 ? -28.158 -12.513 9.840 1.00 85.69 253 PHE A CA 1
ATOM 2020 C C . PHE A 1 253 ? -28.339 -13.205 8.494 1.00 85.69 253 PHE A C 1
ATOM 2022 O O . PHE A 1 253 ? -27.369 -13.342 7.760 1.00 85.69 253 PHE A O 1
ATOM 2029 N N . THR A 1 254 ? -29.561 -13.610 8.142 1.00 84.44 254 THR A N 1
ATOM 2030 C CA . THR A 1 254 ? -29.832 -14.233 6.838 1.00 84.44 254 THR A CA 1
ATOM 2031 C C . THR A 1 254 ? -29.529 -13.254 5.708 1.00 84.44 254 THR A C 1
ATOM 2033 O O . THR A 1 254 ? -28.831 -13.612 4.766 1.00 84.44 254 THR A O 1
ATOM 2036 N N . PHE A 1 255 ? -29.976 -12.001 5.826 1.00 92.94 255 PHE A N 1
ATOM 2037 C CA . PHE A 1 255 ? -29.664 -10.944 4.867 1.00 92.94 255 PHE A CA 1
ATOM 2038 C C . PHE A 1 255 ? -28.155 -10.722 4.741 1.00 92.94 255 PHE A C 1
ATOM 2040 O O . PHE A 1 255 ? -27.637 -10.698 3.630 1.00 92.94 255 PHE A O 1
ATOM 2047 N N . LEU A 1 256 ? -27.441 -10.620 5.865 1.00 90.00 256 LEU A N 1
ATOM 2048 C CA . LEU A 1 256 ? -25.990 -10.453 5.867 1.00 90.00 256 LEU A CA 1
ATOM 2049 C C . LEU A 1 256 ? -25.259 -11.642 5.240 1.00 90.00 256 LEU A C 1
ATOM 2051 O O . LEU A 1 256 ? -24.351 -11.435 4.447 1.00 90.00 256 LEU A O 1
ATOM 2055 N N . VAL A 1 257 ? -25.660 -12.876 5.550 1.00 88.06 257 VAL A N 1
ATOM 2056 C CA . VAL A 1 257 ? -25.072 -14.084 4.955 1.00 88.06 257 VAL A CA 1
ATOM 2057 C C . VAL A 1 257 ? -25.305 -14.109 3.447 1.00 88.06 257 VAL A C 1
ATOM 2059 O O . VAL A 1 257 ? -24.376 -14.394 2.701 1.00 88.06 257 VAL A O 1
ATOM 2062 N N . VAL A 1 258 ? -26.509 -13.759 2.985 1.00 91.56 258 VAL A N 1
ATOM 2063 C CA . VAL A 1 258 ? -26.825 -13.665 1.552 1.00 91.56 258 VAL A CA 1
ATOM 2064 C C . VAL A 1 258 ? -26.006 -12.558 0.881 1.00 91.56 258 VAL A C 1
ATOM 2066 O O . VAL A 1 258 ? -25.419 -12.790 -0.174 1.00 91.56 258 VAL A O 1
ATOM 2069 N N . ALA A 1 259 ? -25.909 -11.378 1.496 1.00 92.75 259 ALA A N 1
ATOM 2070 C CA . ALA A 1 259 ? -25.110 -10.270 0.982 1.00 92.75 259 ALA A CA 1
ATOM 2071 C C . ALA A 1 259 ? -23.620 -10.637 0.898 1.00 92.75 259 ALA A C 1
ATOM 2073 O O . ALA A 1 259 ? -22.996 -10.418 -0.136 1.00 92.75 259 ALA A O 1
ATOM 2074 N N . CYS A 1 260 ? -23.064 -11.259 1.941 1.00 90.69 260 CYS A N 1
ATOM 2075 C CA . CYS A 1 260 ? -21.694 -11.762 1.932 1.00 90.69 260 CYS A CA 1
ATOM 2076 C C . CYS A 1 260 ? -21.502 -12.876 0.899 1.00 90.69 260 CYS A C 1
ATOM 2078 O O . CYS A 1 260 ? -20.476 -12.884 0.235 1.00 90.69 260 CYS A O 1
ATOM 2080 N N . PHE A 1 261 ? -22.469 -13.777 0.708 1.00 90.12 261 PHE A N 1
ATOM 2081 C CA . PHE A 1 261 ? -22.394 -14.819 -0.319 1.00 90.12 261 PHE A CA 1
ATOM 2082 C C . PHE A 1 261 ? -22.270 -14.213 -1.724 1.00 90.12 261 PHE A C 1
ATOM 2084 O O . PHE A 1 261 ? -21.323 -14.525 -2.442 1.00 90.12 261 PHE A O 1
ATOM 2091 N N . PHE A 1 262 ? -23.156 -13.282 -2.095 1.00 91.38 262 PHE A N 1
ATOM 2092 C CA . PHE A 1 262 ? -23.051 -12.572 -3.377 1.00 91.38 262 PHE A CA 1
ATOM 2093 C C . PHE A 1 262 ? -21.801 -11.693 -3.474 1.00 91.38 262 PHE A C 1
ATOM 2095 O O . PHE A 1 262 ? -21.237 -11.539 -4.554 1.00 91.38 262 PHE A O 1
ATOM 2102 N N . GLY A 1 263 ? -21.358 -11.139 -2.349 1.00 91.31 263 GLY A N 1
ATOM 2103 C CA . GLY A 1 263 ? -20.121 -10.383 -2.245 1.00 91.31 263 GLY A CA 1
ATOM 2104 C C . GLY A 1 263 ? -18.880 -11.220 -2.540 1.00 91.31 263 GLY A C 1
ATOM 2105 O O . GLY A 1 263 ? -18.054 -10.819 -3.352 1.00 91.31 263 GLY A O 1
ATOM 2106 N N . VAL A 1 264 ? -18.792 -12.421 -1.960 1.00 90.50 264 VAL A N 1
ATOM 2107 C CA . VAL A 1 264 ? -17.719 -13.393 -2.225 1.00 90.50 264 VAL A CA 1
ATOM 2108 C C . VAL A 1 264 ? -17.723 -13.831 -3.690 1.00 90.50 264 VAL A C 1
ATOM 2110 O O . VAL A 1 264 ? -16.657 -13.960 -4.277 1.00 90.50 264 VAL A O 1
ATOM 2113 N N . LEU A 1 265 ? -18.892 -13.980 -4.325 1.00 89.75 265 LEU A N 1
ATOM 2114 C CA . LEU A 1 265 ? -18.971 -14.290 -5.761 1.00 89.75 265 LEU A CA 1
ATOM 2115 C C . LEU A 1 265 ? -18.413 -13.175 -6.666 1.00 89.75 265 LEU A C 1
ATOM 2117 O O . LEU A 1 265 ? -18.039 -13.453 -7.802 1.00 89.75 265 LEU A O 1
ATOM 2121 N N . ARG A 1 266 ? -18.376 -11.923 -6.193 1.00 90.25 266 ARG A N 1
ATOM 2122 C CA . ARG A 1 266 ? -17.796 -10.767 -6.908 1.00 90.25 266 ARG A CA 1
ATOM 2123 C C . ARG A 1 266 ? -16.403 -10.376 -6.413 1.00 90.25 266 ARG A C 1
ATOM 2125 O O . ARG A 1 266 ? -15.792 -9.454 -6.958 1.00 90.25 266 ARG A O 1
ATOM 2132 N N . PHE A 1 267 ? -15.917 -11.049 -5.376 1.00 90.44 267 PHE A N 1
ATOM 2133 C CA . PHE A 1 267 ? -14.627 -10.769 -4.780 1.00 90.44 267 PHE A CA 1
ATOM 2134 C C . PHE A 1 267 ? -13.520 -11.072 -5.786 1.00 90.44 267 PHE A C 1
ATOM 2136 O O . PHE A 1 267 ? -13.451 -12.162 -6.351 1.00 90.44 267 PHE A O 1
ATOM 2143 N N . HIS A 1 268 ? -12.651 -10.093 -6.001 1.00 87.81 268 HIS A N 1
ATOM 2144 C CA . HIS A 1 268 ? -11.477 -10.234 -6.842 1.00 87.81 268 HIS A CA 1
ATOM 2145 C C . HIS A 1 268 ? -10.330 -9.405 -6.271 1.00 87.81 268 HIS A C 1
ATOM 2147 O O . HIS A 1 268 ? -10.531 -8.454 -5.511 1.00 87.81 268 HIS A O 1
ATOM 2153 N N . LEU A 1 269 ? -9.122 -9.812 -6.630 1.00 93.25 269 LEU A N 1
ATOM 2154 C CA . LEU A 1 269 ? -7.867 -9.219 -6.199 1.00 93.25 269 LEU A CA 1
ATOM 2155 C C . LEU A 1 269 ? -7.348 -8.287 -7.297 1.00 93.25 269 LEU A C 1
ATOM 2157 O O . LEU A 1 269 ? -7.418 -8.642 -8.472 1.00 93.25 269 LEU A O 1
ATOM 2161 N N . ASP A 1 270 ? -6.827 -7.118 -6.925 1.00 86.56 270 ASP A N 1
ATOM 2162 C CA . ASP A 1 270 ? -6.299 -6.146 -7.892 1.00 86.56 270 ASP A CA 1
ATOM 2163 C C . ASP A 1 270 ? -5.191 -5.295 -7.263 1.00 86.56 270 ASP A C 1
ATOM 2165 O O . ASP A 1 270 ? -5.456 -4.356 -6.516 1.00 86.56 270 ASP A O 1
ATOM 2169 N N . ASP A 1 271 ? -3.936 -5.639 -7.543 1.00 87.50 271 ASP A N 1
ATOM 2170 C CA . ASP A 1 271 ? -2.769 -4.874 -7.079 1.00 87.50 271 ASP A CA 1
ATOM 2171 C C . ASP A 1 271 ? -2.112 -4.073 -8.213 1.00 87.50 271 ASP A C 1
ATOM 2173 O O . ASP A 1 271 ? -0.961 -3.655 -8.082 1.00 87.50 271 ASP A O 1
ATOM 2177 N N . ASP A 1 272 ? -2.814 -3.872 -9.338 1.00 83.62 272 ASP A N 1
ATOM 2178 C CA . ASP A 1 272 ? -2.271 -3.149 -10.489 1.00 83.62 272 ASP A CA 1
ATOM 2179 C C . ASP A 1 272 ? -1.948 -1.699 -10.108 1.00 83.62 272 ASP A C 1
ATOM 2181 O O . ASP A 1 272 ? -2.828 -0.854 -9.897 1.00 83.62 272 ASP A O 1
ATOM 2185 N N . VAL A 1 273 ? -0.649 -1.398 -10.064 1.00 84.12 273 VAL A N 1
ATOM 2186 C CA . VAL A 1 273 ? -0.136 -0.089 -9.653 1.00 84.12 273 VAL A CA 1
ATOM 2187 C C . VAL A 1 273 ? -0.599 1.037 -10.583 1.00 84.12 273 VAL A C 1
ATOM 2189 O O . VAL A 1 273 ? -0.684 2.189 -10.157 1.00 84.12 273 VAL A O 1
ATOM 2192 N N . ARG A 1 274 ? -0.974 0.725 -11.834 1.00 77.31 274 ARG A N 1
ATOM 2193 C CA . ARG A 1 274 ? -1.500 1.713 -12.791 1.00 77.31 274 ARG A CA 1
ATOM 2194 C C . ARG A 1 274 ? -2.809 2.323 -12.308 1.00 77.31 274 ARG A C 1
ATOM 2196 O O . ARG A 1 274 ? -3.059 3.498 -12.558 1.00 77.31 274 ARG A O 1
ATOM 2203 N N . LYS A 1 275 ? -3.632 1.543 -11.603 1.00 79.06 275 LYS A N 1
ATOM 2204 C CA . LYS A 1 275 ? -4.929 1.991 -11.076 1.00 79.06 275 LYS A CA 1
ATOM 2205 C C . LYS A 1 275 ? -4.782 2.829 -9.809 1.00 79.06 275 LYS A C 1
ATOM 2207 O O . LYS A 1 275 ? -5.661 3.624 -9.493 1.00 79.06 275 LYS A O 1
ATOM 2212 N N . LEU A 1 276 ? -3.662 2.686 -9.100 1.00 75.06 276 LEU A N 1
ATOM 2213 C CA . LEU A 1 276 ? -3.366 3.453 -7.888 1.00 75.06 276 LEU A CA 1
ATOM 2214 C C . LEU A 1 276 ? -2.994 4.915 -8.183 1.00 75.06 276 LEU A C 1
ATOM 2216 O O . LEU A 1 276 ? -2.962 5.733 -7.264 1.00 75.06 276 LEU A O 1
ATOM 2220 N N . GLN A 1 277 ? -2.726 5.256 -9.446 1.00 70.75 277 GLN A N 1
ATOM 2221 C CA . GLN A 1 277 ? -2.391 6.610 -9.872 1.00 70.75 277 GLN A CA 1
ATOM 2222 C C . GLN A 1 277 ? -3.619 7.350 -10.410 1.00 70.75 277 GLN A C 1
ATOM 2224 O O . GLN A 1 277 ? -4.260 6.921 -11.368 1.00 70.75 277 GLN A O 1
ATOM 2229 N N . SER A 1 278 ? -3.898 8.530 -9.857 1.00 65.69 278 SER A N 1
ATOM 2230 C CA . SER A 1 278 ? -4.817 9.493 -10.464 1.00 65.69 278 SER A CA 1
ATOM 2231 C C . SER A 1 278 ? -4.072 10.304 -11.528 1.00 65.69 278 SER A C 1
ATOM 2233 O O . SER A 1 278 ? -3.509 11.369 -11.278 1.00 65.69 278 SER A O 1
ATOM 2235 N N . LEU A 1 279 ? -4.023 9.777 -12.749 1.00 71.12 279 LEU A N 1
ATOM 2236 C CA . LEU A 1 279 ? -3.404 10.488 -13.865 1.00 71.12 279 LEU A CA 1
ATOM 2237 C C . LEU A 1 279 ? -4.289 11.663 -14.297 1.00 71.12 279 LEU A C 1
ATOM 2239 O O . LEU A 1 279 ? -5.489 11.507 -14.531 1.00 71.12 279 LEU A O 1
ATOM 2243 N N . SER A 1 280 ? -3.701 12.853 -14.435 1.00 80.81 280 SER A N 1
ATOM 2244 C CA . SER A 1 280 ? -4.469 14.022 -14.857 1.00 80.81 280 SER A CA 1
ATOM 2245 C C . SER A 1 280 ? -4.884 13.888 -16.326 1.00 80.81 280 SER A C 1
ATOM 2247 O O . SER A 1 280 ? -4.055 13.736 -17.229 1.00 80.81 280 SER A O 1
ATOM 2249 N N . SER A 1 281 ? -6.193 13.963 -16.583 1.00 81.88 281 SER A N 1
ATOM 2250 C CA . SER A 1 281 ? -6.745 13.825 -17.937 1.00 81.88 281 SER A CA 1
ATOM 2251 C C . SER A 1 281 ? -6.117 14.800 -18.947 1.00 81.88 281 SER A C 1
ATOM 2253 O O . SER A 1 281 ? -5.814 14.366 -20.059 1.00 81.88 281 SER A O 1
ATOM 2255 N N . PRO A 1 282 ? -5.830 16.077 -18.600 1.00 88.19 282 PRO A N 1
ATOM 2256 C CA . PRO A 1 282 ? -5.151 16.990 -19.518 1.00 88.19 282 PRO A CA 1
ATOM 2257 C C . PRO A 1 282 ? -3.734 16.544 -19.900 1.00 88.19 282 PRO A C 1
ATOM 2259 O O . PRO A 1 282 ? -3.341 16.740 -21.049 1.00 88.19 282 PRO A O 1
ATOM 2262 N N . LEU A 1 283 ? -2.963 15.949 -18.979 1.00 87.50 283 LEU A N 1
ATOM 2263 C CA . LEU A 1 283 ? -1.607 15.477 -19.285 1.00 87.50 283 LEU A CA 1
ATOM 2264 C C . LEU A 1 283 ? -1.625 14.177 -20.086 1.00 87.50 283 LEU A C 1
ATOM 2266 O O . LEU A 1 283 ? -0.796 14.030 -20.976 1.00 87.50 283 LEU A O 1
ATOM 2270 N N . ILE A 1 284 ? -2.590 13.278 -19.856 1.00 85.75 284 ILE A N 1
ATOM 2271 C CA . ILE A 1 284 ? -2.761 12.077 -20.694 1.00 85.75 284 ILE A CA 1
ATOM 2272 C C . ILE A 1 284 ? -3.005 12.473 -22.154 1.00 85.75 284 ILE A C 1
ATOM 2274 O O . ILE A 1 284 ? -2.365 11.937 -23.055 1.00 85.75 284 ILE A O 1
ATOM 2278 N N . VAL A 1 285 ? -3.889 13.446 -22.402 1.00 90.19 285 VAL A N 1
ATOM 2279 C CA . VAL A 1 285 ? -4.174 13.928 -23.765 1.00 90.19 285 VAL A CA 1
ATOM 2280 C C . VAL A 1 285 ? -2.925 14.531 -24.414 1.00 90.19 285 VAL A C 1
ATOM 2282 O O . VAL A 1 285 ? -2.660 14.285 -25.592 1.00 90.19 285 VAL A O 1
ATOM 2285 N N . GLN A 1 286 ? -2.137 15.298 -23.657 1.00 91.31 286 GLN A N 1
ATOM 2286 C CA . GLN A 1 286 ? -0.878 15.856 -24.154 1.00 91.31 286 GLN A CA 1
ATOM 2287 C C . GLN A 1 286 ? 0.158 14.768 -24.433 1.00 91.31 286 GLN A C 1
ATOM 2289 O O . GLN A 1 286 ? 0.764 14.786 -25.501 1.00 91.31 286 GLN A O 1
ATOM 2294 N N . GLN A 1 287 ? 0.321 13.799 -23.532 1.00 87.00 287 GLN A N 1
ATOM 2295 C CA . GLN A 1 287 ? 1.219 12.663 -23.710 1.00 87.00 287 GLN A CA 1
ATOM 2296 C C . GLN A 1 287 ? 0.843 11.843 -24.947 1.00 87.00 287 GLN A C 1
ATOM 2298 O O . GLN A 1 287 ? 1.718 11.529 -25.745 1.00 87.00 287 GLN A O 1
ATOM 2303 N N . GLU A 1 288 ? -0.438 11.541 -25.157 1.00 85.56 288 GLU A N 1
ATOM 2304 C CA . GLU A 1 288 ? -0.903 10.822 -26.348 1.00 85.56 288 GLU A CA 1
ATOM 2305 C C . GLU A 1 288 ? -0.671 11.619 -27.636 1.00 85.56 288 GLU A C 1
ATOM 2307 O O . GLU A 1 288 ? -0.283 11.059 -28.662 1.00 85.56 288 GLU A O 1
ATOM 2312 N N . LYS A 1 289 ? -0.838 12.945 -27.596 1.00 89.44 289 LYS A N 1
ATOM 2313 C CA . LYS A 1 289 ? -0.498 13.798 -28.739 1.00 89.44 289 LYS A CA 1
ATOM 2314 C C . LYS A 1 289 ? 1.007 13.808 -29.012 1.00 89.44 289 LYS A C 1
ATOM 2316 O O . LYS A 1 289 ? 1.400 13.673 -30.165 1.00 89.44 289 LYS A O 1
ATOM 2321 N N . ILE A 1 290 ? 1.837 13.910 -27.973 1.00 87.38 290 ILE A N 1
ATOM 2322 C CA . ILE A 1 290 ? 3.298 13.823 -28.093 1.00 87.38 290 ILE A CA 1
ATOM 2323 C C . ILE A 1 290 ? 3.692 12.468 -28.686 1.00 87.38 290 ILE A C 1
ATOM 2325 O O . ILE A 1 290 ? 4.434 12.448 -29.658 1.00 87.38 290 ILE A O 1
ATOM 2329 N N . ARG A 1 291 ? 3.133 11.357 -28.190 1.00 82.19 291 ARG A N 1
ATOM 2330 C CA . ARG A 1 291 ? 3.372 10.001 -28.717 1.00 82.19 291 ARG A CA 1
ATOM 2331 C C . ARG A 1 291 ? 3.043 9.880 -30.204 1.00 82.19 291 ARG A C 1
ATOM 2333 O O . ARG A 1 291 ? 3.830 9.327 -30.963 1.00 82.19 291 ARG A O 1
ATOM 2340 N N . LYS A 1 292 ? 1.909 10.436 -30.644 1.00 85.50 292 LYS A N 1
ATOM 2341 C CA . LYS A 1 292 ? 1.532 10.456 -32.069 1.00 85.50 292 LYS A CA 1
ATOM 2342 C C . LYS A 1 292 ? 2.500 11.276 -32.924 1.00 85.50 292 LYS A C 1
ATOM 2344 O O . LYS A 1 292 ? 2.803 10.861 -34.036 1.00 85.50 292 LYS A O 1
ATOM 2349 N N . LEU A 1 293 ? 2.973 12.413 -32.412 1.00 86.88 293 LEU A N 1
ATOM 2350 C CA . LEU A 1 293 ? 3.892 13.308 -33.120 1.00 86.88 293 LEU A CA 1
ATOM 2351 C C . LEU A 1 293 ? 5.319 12.747 -33.197 1.00 86.88 293 LEU A C 1
ATOM 2353 O O . LEU A 1 293 ? 5.968 12.872 -34.230 1.00 86.88 293 LEU A O 1
ATOM 2357 N N . THR A 1 294 ? 5.811 12.128 -32.123 1.00 78.69 294 THR A N 1
ATOM 2358 C CA . THR A 1 294 ? 7.175 11.578 -32.059 1.00 78.69 294 THR A CA 1
ATOM 2359 C C . THR A 1 294 ? 7.269 10.150 -32.589 1.00 78.69 294 THR A C 1
ATOM 2361 O O . THR A 1 294 ? 8.365 9.681 -32.878 1.00 78.69 294 THR A O 1
ATOM 2364 N N . GLY A 1 295 ? 6.141 9.444 -32.707 1.00 72.19 295 GLY A N 1
ATOM 2365 C CA . GLY A 1 295 ? 6.097 8.039 -33.110 1.00 72.19 295 GLY A CA 1
ATOM 2366 C C . GLY A 1 295 ? 6.549 7.052 -32.027 1.00 72.19 295 GLY A C 1
ATOM 2367 O O . GLY A 1 295 ? 6.609 5.861 -32.314 1.00 72.19 295 GLY A O 1
ATOM 2368 N N . SER A 1 296 ? 6.842 7.516 -30.805 1.00 67.12 296 SER A N 1
ATOM 2369 C CA . SER A 1 296 ? 7.236 6.673 -29.665 1.00 67.12 296 SER A CA 1
ATOM 2370 C C . SER A 1 296 ? 6.000 6.065 -28.995 1.00 67.12 296 SER A C 1
ATOM 2372 O O . SER A 1 296 ? 5.099 6.801 -28.583 1.00 67.12 296 SER A O 1
ATOM 2374 N N . THR A 1 297 ? 5.931 4.731 -28.884 1.00 56.25 297 THR A N 1
ATOM 2375 C CA . THR A 1 297 ? 4.719 4.035 -28.409 1.00 56.25 297 THR A CA 1
ATOM 2376 C C . THR A 1 297 ? 4.812 3.460 -26.995 1.00 56.25 297 THR A C 1
ATOM 2378 O O . THR A 1 297 ? 3.768 3.278 -26.369 1.00 56.25 297 THR A O 1
ATOM 2381 N N . ASN A 1 298 ? 6.004 3.253 -26.421 1.00 56.47 298 ASN A N 1
ATOM 2382 C CA . ASN A 1 298 ? 6.133 2.833 -25.020 1.00 56.47 298 ASN A CA 1
ATOM 2383 C C . ASN A 1 298 ? 7.540 3.085 -24.454 1.00 56.47 298 ASN A C 1
ATOM 2385 O O . ASN A 1 298 ? 8.517 2.773 -25.110 1.00 56.47 298 ASN A O 1
ATOM 2389 N N . VAL A 1 299 ? 7.650 3.631 -23.235 1.00 59.25 299 VAL A N 1
ATOM 2390 C CA . VAL A 1 299 ? 8.950 3.924 -22.572 1.00 59.25 299 VAL A CA 1
ATOM 2391 C C . VAL A 1 299 ? 9.027 3.285 -21.175 1.00 59.25 299 VAL A C 1
ATOM 2393 O O . VAL A 1 299 ? 9.828 3.674 -20.338 1.00 59.25 299 VAL A O 1
ATOM 2396 N N . GLY A 1 300 ? 8.143 2.327 -20.880 1.00 70.12 300 GLY A N 1
ATOM 2397 C CA . GLY A 1 300 ? 8.073 1.702 -19.554 1.00 70.12 300 GLY A CA 1
ATOM 2398 C C . GLY A 1 300 ? 8.940 0.454 -19.395 1.00 70.12 300 GLY A C 1
ATOM 2399 O O . GLY A 1 300 ? 9.229 0.071 -18.270 1.00 70.12 300 GLY A O 1
ATOM 2400 N N . GLN A 1 301 ? 9.323 -0.177 -20.506 1.00 85.31 301 GLN A N 1
ATOM 2401 C CA . GLN A 1 301 ? 9.994 -1.474 -20.543 1.00 85.31 301 GLN A CA 1
ATOM 2402 C C . GLN A 1 301 ? 11.291 -1.339 -21.333 1.00 85.31 301 GLN A C 1
ATOM 2404 O O . GLN A 1 301 ? 11.298 -0.785 -22.435 1.00 85.31 301 GLN A O 1
ATOM 2409 N N . PHE A 1 302 ? 12.384 -1.825 -20.764 1.00 89.06 302 PHE A N 1
ATOM 2410 C CA . PHE A 1 302 ? 13.715 -1.702 -21.347 1.00 89.06 302 PHE A CA 1
ATOM 2411 C C . PHE A 1 302 ? 14.615 -2.830 -20.853 1.00 89.06 302 PHE A C 1
ATOM 2413 O O . PHE A 1 302 ? 14.337 -3.466 -19.835 1.00 89.06 302 PHE A O 1
ATOM 2420 N N . PHE A 1 303 ? 15.705 -3.076 -21.572 1.00 91.88 303 PHE A N 1
ATOM 2421 C CA . PHE A 1 303 ? 16.796 -3.889 -21.051 1.00 91.88 303 PHE A CA 1
ATOM 2422 C C . PHE A 1 303 ? 17.865 -2.992 -20.441 1.00 91.88 303 PHE A C 1
ATOM 2424 O O . PHE A 1 303 ? 18.176 -1.927 -20.970 1.00 91.88 303 PHE A O 1
ATOM 2431 N N . VAL A 1 304 ? 18.440 -3.452 -19.340 1.00 91.44 304 VAL A N 1
ATOM 2432 C CA . VAL A 1 304 ? 19.643 -2.893 -18.731 1.00 91.44 304 VAL A CA 1
ATOM 2433 C C . VAL A 1 304 ? 20.783 -3.856 -19.003 1.00 91.44 304 VAL A C 1
ATOM 2435 O O . VAL A 1 304 ? 20.632 -5.056 -18.775 1.00 91.44 304 VAL A O 1
ATOM 2438 N N . ILE A 1 305 ? 21.900 -3.332 -19.495 1.00 91.25 305 ILE A N 1
ATOM 2439 C CA . ILE A 1 305 ? 23.123 -4.083 -19.766 1.00 91.25 305 ILE A CA 1
ATOM 2440 C C . ILE A 1 305 ? 24.213 -3.531 -18.856 1.00 91.25 305 ILE A C 1
ATOM 2442 O O . ILE A 1 305 ? 24.476 -2.333 -18.902 1.00 91.25 305 ILE A O 1
ATOM 2446 N N . GLN A 1 306 ? 24.830 -4.376 -18.037 1.00 90.50 306 GLN A N 1
ATOM 2447 C CA . GLN A 1 306 ? 25.881 -3.995 -17.098 1.00 90.50 306 GLN A CA 1
ATOM 2448 C C . GLN A 1 306 ? 27.156 -4.788 -17.376 1.00 90.50 306 GLN A C 1
ATOM 2450 O O . GLN A 1 306 ? 27.169 -5.998 -17.176 1.00 90.50 306 GLN A O 1
ATOM 2455 N N . GLU A 1 307 ? 28.224 -4.090 -17.767 1.00 90.50 307 GLU A N 1
ATOM 2456 C CA . GLU A 1 307 ? 29.536 -4.668 -18.084 1.00 90.50 307 GLU A CA 1
ATOM 2457 C C . GLU A 1 307 ? 30.689 -3.874 -17.471 1.00 90.50 307 GLU A C 1
ATOM 2459 O O . GLU A 1 307 ? 30.543 -2.706 -17.128 1.00 90.50 307 GLU A O 1
ATOM 2464 N N . ASP A 1 308 ? 31.882 -4.465 -17.428 1.00 87.69 308 ASP A N 1
ATOM 2465 C CA . ASP A 1 308 ? 33.083 -3.800 -16.902 1.00 87.69 308 ASP A CA 1
ATOM 2466 C C . ASP A 1 308 ? 33.532 -2.596 -17.743 1.00 87.69 308 ASP A C 1
ATOM 2468 O O . ASP A 1 308 ? 34.145 -1.657 -17.233 1.00 87.69 308 ASP A O 1
ATOM 2472 N N . ASN A 1 309 ? 33.261 -2.614 -19.051 1.00 86.50 309 ASN A N 1
ATOM 2473 C CA . ASN A 1 309 ? 33.640 -1.534 -19.954 1.00 86.50 309 ASN A CA 1
ATOM 2474 C C . ASN A 1 309 ? 32.609 -1.312 -21.068 1.00 86.50 309 ASN A C 1
ATOM 2476 O O . ASN A 1 309 ? 31.819 -2.190 -21.414 1.00 86.50 309 ASN A O 1
ATOM 2480 N N . ALA A 1 310 ? 32.656 -0.116 -21.654 1.00 84.62 310 ALA A N 1
ATOM 2481 C CA . ALA A 1 310 ? 31.688 0.321 -22.652 1.00 84.62 310 ALA A CA 1
ATOM 2482 C C . ALA A 1 310 ? 31.737 -0.493 -23.958 1.00 84.62 310 ALA A C 1
ATOM 2484 O O . ALA A 1 310 ? 30.712 -0.662 -24.609 1.00 84.62 310 ALA A O 1
ATOM 2485 N N . GLU A 1 311 ? 32.902 -1.021 -24.343 1.00 88.50 311 GLU A N 1
ATOM 2486 C CA . GLU A 1 311 ? 33.044 -1.834 -25.559 1.00 88.50 311 GLU A CA 1
ATOM 2487 C C . GLU A 1 311 ? 32.345 -3.193 -25.403 1.00 88.50 311 GLU A C 1
ATOM 2489 O O . GLU A 1 311 ? 31.612 -3.610 -26.297 1.00 88.50 311 GLU A O 1
ATOM 2494 N N . LEU A 1 312 ? 32.501 -3.855 -24.251 1.00 90.19 312 LEU A N 1
ATOM 2495 C CA . LEU A 1 312 ? 31.782 -5.091 -23.930 1.00 90.19 312 LEU A CA 1
ATOM 2496 C C . LEU A 1 312 ? 30.269 -4.862 -23.894 1.00 90.19 312 LEU A C 1
ATOM 2498 O O . LEU A 1 312 ? 29.515 -5.679 -24.424 1.00 90.19 312 LEU A O 1
ATOM 2502 N N . ALA A 1 313 ? 29.822 -3.731 -23.342 1.00 89.62 313 ALA A N 1
ATOM 2503 C CA . ALA A 1 313 ? 28.408 -3.369 -23.338 1.00 89.62 313 ALA A CA 1
ATOM 2504 C C . ALA A 1 313 ? 27.858 -3.193 -24.768 1.00 89.62 313 ALA A C 1
ATOM 2506 O O . ALA A 1 313 ? 26.805 -3.746 -25.085 1.00 89.62 313 ALA A O 1
ATOM 2507 N N . LEU A 1 314 ? 28.596 -2.521 -25.666 1.00 91.25 314 LEU A N 1
ATOM 2508 C CA . LEU A 1 314 ? 28.222 -2.401 -27.084 1.00 91.25 314 LEU A CA 1
ATOM 2509 C C . LEU A 1 314 ? 28.172 -3.765 -27.787 1.00 91.25 314 LEU A C 1
ATOM 2511 O O . LEU A 1 314 ? 27.225 -4.046 -28.518 1.00 91.25 314 LEU A O 1
ATOM 2515 N N . GLN A 1 315 ? 29.147 -4.644 -27.543 1.00 93.06 315 GLN A N 1
ATOM 2516 C CA . GLN A 1 315 ? 29.138 -6.000 -28.105 1.00 93.06 315 GLN A CA 1
ATOM 2517 C C . GLN A 1 315 ? 27.928 -6.807 -27.614 1.00 93.06 315 GLN A C 1
ATOM 2519 O O . GLN A 1 315 ? 27.289 -7.512 -28.398 1.00 93.06 315 GLN A O 1
ATOM 2524 N N . LYS A 1 316 ? 27.557 -6.677 -26.334 1.00 92.81 316 LYS A N 1
ATOM 2525 C CA . LYS A 1 316 ? 26.357 -7.332 -25.795 1.00 92.81 316 LYS A CA 1
ATOM 2526 C C . LYS A 1 316 ? 25.065 -6.762 -26.362 1.00 92.81 316 LYS A C 1
ATOM 2528 O O . LYS A 1 316 ? 24.149 -7.536 -26.641 1.00 92.81 316 LYS A O 1
ATOM 2533 N N . GLU A 1 317 ? 24.986 -5.455 -26.590 1.00 93.25 317 GLU A N 1
ATOM 2534 C CA . GLU A 1 317 ? 23.850 -4.849 -27.289 1.00 93.25 317 GLU A CA 1
ATOM 2535 C C . GLU A 1 317 ? 23.662 -5.415 -28.696 1.00 93.25 317 GLU A C 1
ATOM 2537 O O . GLU A 1 317 ? 22.530 -5.668 -29.104 1.00 93.25 317 GLU A O 1
ATOM 2542 N N . GLU A 1 318 ? 24.746 -5.646 -29.437 1.00 93.94 318 GLU A N 1
ATOM 2543 C CA . GLU A 1 318 ? 24.668 -6.238 -30.775 1.00 93.94 318 GLU A CA 1
ATOM 2544 C C . GLU A 1 318 ? 24.129 -7.674 -30.736 1.00 93.94 318 GLU A C 1
ATOM 2546 O O . GLU A 1 318 ? 23.261 -8.036 -31.533 1.00 93.94 318 GLU A O 1
ATOM 2551 N N . VAL A 1 319 ? 24.572 -8.480 -29.767 1.00 93.62 319 VAL A N 1
ATOM 2552 C CA . VAL A 1 319 ? 24.036 -9.836 -29.557 1.00 93.62 319 VAL A CA 1
ATOM 2553 C C . VAL A 1 319 ? 22.558 -9.784 -29.161 1.00 93.62 319 VAL A C 1
ATOM 2555 O O . VAL A 1 319 ? 21.749 -10.575 -29.657 1.00 93.62 319 VAL A O 1
ATOM 2558 N N . LEU A 1 320 ? 22.175 -8.835 -28.301 1.00 94.19 320 LEU A N 1
ATOM 2559 C CA . LEU A 1 320 ? 20.779 -8.624 -27.921 1.00 94.19 320 LEU A CA 1
ATOM 2560 C C . LEU A 1 320 ? 19.926 -8.237 -29.136 1.00 94.19 320 LEU A C 1
AT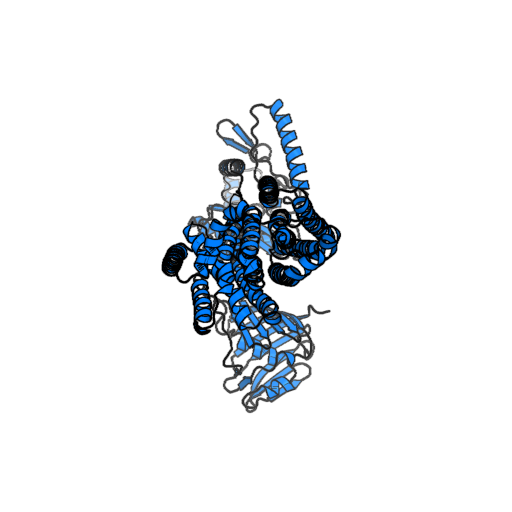OM 2562 O O . LEU A 1 320 ? 18.834 -8.773 -29.325 1.00 94.19 320 LEU A O 1
ATOM 2566 N N . ALA A 1 321 ? 20.438 -7.351 -29.991 1.00 93.12 321 ALA A N 1
ATOM 2567 C CA . ALA A 1 321 ? 19.799 -6.940 -31.236 1.00 93.12 321 ALA A CA 1
ATOM 2568 C C . ALA A 1 321 ? 19.558 -8.122 -32.186 1.00 93.12 321 ALA A C 1
ATOM 2570 O O . ALA A 1 321 ? 18.479 -8.234 -32.779 1.00 93.12 321 ALA A O 1
ATOM 2571 N N . ASP A 1 322 ? 20.519 -9.040 -32.299 1.00 92.69 322 ASP A N 1
ATOM 2572 C CA . ASP A 1 322 ? 20.359 -10.257 -33.095 1.00 92.69 322 ASP A CA 1
ATOM 2573 C C . ASP A 1 322 ? 19.255 -11.167 -32.532 1.00 92.69 322 ASP A C 1
ATOM 2575 O O . ASP A 1 322 ? 18.432 -11.672 -33.303 1.00 92.69 322 ASP A O 1
ATOM 2579 N N . ARG A 1 323 ? 19.155 -11.308 -31.201 1.00 92.06 323 ARG A N 1
ATOM 2580 C CA . ARG A 1 323 ? 18.061 -12.058 -30.551 1.00 92.06 323 ARG A CA 1
ATOM 2581 C C . ARG A 1 323 ? 16.697 -11.370 -30.664 1.00 92.06 323 ARG A C 1
ATOM 2583 O O . ARG A 1 323 ? 15.674 -12.049 -30.692 1.00 92.06 323 ARG A O 1
ATOM 2590 N N . MET A 1 324 ? 16.662 -10.042 -30.763 1.00 93.06 324 MET A N 1
ATOM 2591 C CA . MET A 1 324 ? 15.430 -9.268 -30.963 1.00 93.06 324 MET A CA 1
ATOM 2592 C C . MET A 1 324 ? 14.920 -9.322 -32.411 1.00 93.06 324 MET A C 1
ATOM 2594 O O . MET A 1 324 ? 13.719 -9.199 -32.652 1.00 93.06 324 MET A O 1
ATOM 2598 N N . ARG A 1 325 ? 15.791 -9.554 -33.400 1.00 93.75 325 ARG A N 1
ATOM 2599 C CA . ARG A 1 325 ? 15.427 -9.536 -34.830 1.00 93.75 325 ARG A CA 1
ATOM 2600 C C . ARG A 1 325 ? 14.280 -10.496 -35.212 1.00 93.75 325 ARG A C 1
ATOM 2602 O O . ARG A 1 325 ? 13.411 -10.073 -35.980 1.00 93.75 325 ARG A O 1
ATOM 2609 N N . PRO A 1 326 ? 14.201 -11.746 -34.711 1.00 94.44 326 PRO A N 1
ATOM 2610 C CA . PRO A 1 326 ? 13.044 -12.622 -34.927 1.00 94.44 326 PRO A CA 1
ATOM 2611 C C . PRO A 1 326 ? 11.736 -12.075 -34.335 1.00 94.44 326 PRO A C 1
ATOM 2613 O O . PRO A 1 326 ? 10.669 -12.256 -34.924 1.00 94.44 326 PRO A O 1
ATOM 2616 N N . LEU A 1 327 ? 11.804 -11.377 -33.200 1.00 93.50 327 LEU A N 1
ATOM 2617 C CA . LEU A 1 327 ? 10.639 -10.788 -32.531 1.00 93.50 327 LEU A CA 1
ATOM 2618 C C . LEU A 1 327 ? 10.125 -9.549 -33.268 1.00 93.50 327 LEU A C 1
ATOM 2620 O O . LEU A 1 327 ? 8.917 -9.358 -33.364 1.00 93.50 327 LEU A O 1
ATOM 2624 N N . ILE A 1 328 ? 11.024 -8.778 -33.888 1.00 93.44 328 ILE A N 1
ATOM 2625 C CA . ILE A 1 328 ? 10.640 -7.707 -34.819 1.00 93.44 328 ILE A CA 1
ATOM 2626 C C . ILE A 1 328 ? 9.931 -8.301 -36.041 1.00 93.44 328 ILE A C 1
ATOM 2628 O O . ILE A 1 328 ? 8.849 -7.860 -36.419 1.00 93.44 328 ILE A O 1
ATOM 2632 N N . LYS A 1 329 ? 10.505 -9.351 -36.648 1.00 93.75 329 LYS A N 1
ATOM 2633 C CA . LYS A 1 329 ? 9.925 -10.005 -37.837 1.00 93.75 329 LYS A CA 1
ATOM 2634 C C . LYS A 1 329 ? 8.554 -10.633 -37.580 1.00 93.75 329 LYS A C 1
ATOM 2636 O O . LYS A 1 329 ? 7.728 -10.658 -38.485 1.00 93.75 329 LYS A O 1
ATOM 2641 N N . SER A 1 330 ? 8.323 -11.152 -36.376 1.00 92.00 330 SER A N 1
ATOM 2642 C CA . SER A 1 330 ? 7.039 -11.740 -35.970 1.00 92.00 330 SER A CA 1
ATOM 2643 C C . SER A 1 330 ? 6.026 -10.711 -35.453 1.00 92.00 330 SER A C 1
ATOM 2645 O O . SER A 1 330 ? 4.902 -11.087 -35.132 1.00 92.00 330 SER A O 1
ATOM 2647 N N . GLY A 1 331 ? 6.391 -9.425 -35.395 1.00 89.38 331 GLY A N 1
ATOM 2648 C CA . GLY A 1 331 ? 5.517 -8.350 -34.921 1.00 89.38 331 GLY A CA 1
ATOM 2649 C C . GLY A 1 331 ? 5.315 -8.321 -33.403 1.00 89.38 331 GLY A C 1
ATOM 2650 O O . GLY A 1 331 ? 4.413 -7.636 -32.925 1.00 89.38 331 GLY A O 1
ATOM 2651 N N . VAL A 1 332 ? 6.137 -9.048 -32.636 1.00 89.94 332 VAL A N 1
ATOM 2652 C CA . VAL A 1 332 ? 6.086 -9.039 -31.165 1.00 89.94 332 VAL A CA 1
ATOM 2653 C C . VAL A 1 332 ? 6.586 -7.708 -30.602 1.00 89.94 332 VAL A C 1
ATOM 2655 O O . VAL A 1 332 ? 6.030 -7.197 -29.633 1.00 89.94 332 VAL A O 1
ATOM 2658 N N . ILE A 1 333 ? 7.602 -7.131 -31.239 1.00 90.19 333 ILE A N 1
ATOM 2659 C CA . ILE A 1 333 ? 8.094 -5.778 -30.974 1.00 90.19 333 ILE A CA 1
ATOM 2660 C C . ILE A 1 333 ? 8.130 -4.999 -32.284 1.00 90.19 333 ILE A C 1
ATOM 2662 O O . ILE A 1 333 ? 8.433 -5.557 -33.337 1.00 90.19 333 ILE A O 1
ATOM 2666 N N . ARG A 1 334 ? 7.831 -3.702 -32.238 1.00 86.75 334 ARG A N 1
ATOM 2667 C CA . ARG A 1 334 ? 7.928 -2.829 -33.414 1.00 86.75 334 ARG A CA 1
ATOM 2668 C C . ARG A 1 334 ? 9.375 -2.439 -33.698 1.00 86.75 334 ARG A C 1
ATOM 2670 O O . ARG A 1 334 ? 9.770 -2.350 -34.859 1.00 86.75 334 ARG A O 1
ATOM 2677 N N . GLY A 1 335 ? 10.157 -2.218 -32.647 1.00 87.19 335 GLY A N 1
ATOM 2678 C CA . GLY A 1 335 ? 11.556 -1.830 -32.748 1.00 87.19 335 GLY A CA 1
ATOM 2679 C C . GLY A 1 335 ? 12.228 -1.724 -31.386 1.00 87.19 335 GLY A C 1
ATOM 2680 O O . GLY A 1 335 ? 11.623 -2.002 -30.351 1.00 87.19 335 GLY A O 1
ATOM 2681 N N . TYR A 1 336 ? 13.493 -1.323 -31.402 1.00 88.25 336 TYR A N 1
ATOM 2682 C CA . TYR A 1 336 ? 14.291 -1.055 -30.211 1.00 88.25 336 TYR A CA 1
ATOM 2683 C C . TYR A 1 336 ? 15.247 0.112 -30.488 1.00 88.25 336 TYR A C 1
ATOM 2685 O O . TYR A 1 336 ? 15.552 0.405 -31.646 1.00 88.25 336 TYR A O 1
ATOM 2693 N N . GLY A 1 337 ? 15.716 0.770 -29.430 1.00 84.75 337 GLY A N 1
ATOM 2694 C CA . GLY A 1 337 ? 16.749 1.802 -29.487 1.00 84.75 337 GLY A CA 1
ATOM 2695 C C . GLY A 1 337 ? 17.920 1.423 -28.589 1.00 84.75 337 GLY A C 1
ATOM 2696 O O . GLY A 1 337 ? 17.723 1.207 -27.394 1.00 84.75 337 GLY A O 1
ATOM 2697 N N . SER A 1 338 ? 19.121 1.336 -29.162 1.00 88.25 338 SER A N 1
ATOM 2698 C CA . SER A 1 338 ? 20.354 0.936 -28.471 1.00 88.25 338 SER A CA 1
ATOM 2699 C C . SER A 1 338 ? 21.523 1.837 -28.890 1.00 88.25 338 SER A C 1
ATOM 2701 O O . SER A 1 338 ? 21.507 2.379 -29.997 1.00 88.25 338 SER A O 1
ATOM 2703 N N . LEU A 1 339 ? 22.550 1.982 -28.049 1.00 85.75 339 LEU A N 1
ATOM 2704 C CA . LEU A 1 339 ? 23.759 2.746 -28.381 1.00 85.75 339 LEU A CA 1
ATOM 2705 C C . LEU A 1 339 ? 24.531 2.112 -29.542 1.00 85.75 339 LEU A C 1
ATOM 2707 O O . LEU A 1 339 ? 24.962 2.825 -30.450 1.00 85.75 339 LEU A O 1
ATOM 2711 N N . ALA A 1 340 ? 24.620 0.781 -29.575 1.00 88.88 340 ALA A N 1
ATOM 2712 C CA . ALA A 1 340 ? 25.283 0.022 -30.636 1.00 88.88 340 ALA A CA 1
ATOM 2713 C C . ALA A 1 340 ? 24.649 0.221 -32.024 1.00 88.88 340 ALA A C 1
ATOM 2715 O O . ALA A 1 340 ? 25.302 0.007 -33.044 1.00 88.88 340 ALA A O 1
ATOM 2716 N N . SER A 1 341 ? 23.394 0.683 -32.079 1.00 85.00 341 SER A N 1
ATOM 2717 C CA . SER A 1 341 ? 22.725 1.038 -33.337 1.00 85.00 341 SER A CA 1
ATOM 2718 C C . SER A 1 341 ? 23.269 2.335 -33.955 1.00 85.00 341 SER A C 1
ATOM 2720 O O . SER A 1 341 ? 23.123 2.545 -35.158 1.00 85.00 341 SER A O 1
ATOM 2722 N N . TYR A 1 342 ? 23.904 3.195 -33.151 1.00 81.88 342 TYR A N 1
ATOM 2723 C CA . TYR A 1 342 ? 24.504 4.462 -33.587 1.00 81.88 342 TYR A CA 1
ATOM 2724 C C . TYR A 1 342 ? 26.031 4.391 -33.628 1.00 81.88 342 TYR A C 1
ATOM 2726 O O . TYR A 1 342 ? 26.648 4.897 -34.565 1.00 81.88 342 TYR A O 1
ATOM 2734 N N . ILE A 1 343 ? 26.636 3.756 -32.623 1.00 85.12 343 ILE A N 1
ATOM 2735 C CA . ILE A 1 343 ? 28.080 3.557 -32.504 1.00 85.12 343 ILE A CA 1
ATOM 2736 C C . ILE A 1 343 ? 28.316 2.055 -32.329 1.00 85.12 343 ILE A C 1
ATOM 2738 O O . ILE A 1 343 ? 28.287 1.570 -31.198 1.00 85.12 343 ILE A O 1
ATOM 2742 N N . PRO A 1 344 ? 28.520 1.302 -33.426 1.00 89.25 344 PRO A N 1
ATOM 2743 C CA . PRO A 1 344 ? 28.823 -0.122 -33.339 1.00 89.25 344 PRO A CA 1
ATOM 2744 C C . PRO A 1 344 ? 30.098 -0.361 -32.530 1.00 89.25 344 PRO A C 1
ATOM 2746 O O . PRO A 1 344 ? 30.980 0.502 -32.497 1.00 89.25 344 PRO A O 1
ATOM 2749 N N . SER A 1 345 ? 30.233 -1.546 -31.942 1.00 92.12 345 SER A N 1
ATOM 2750 C CA . SER A 1 345 ? 31.462 -1.960 -31.260 1.00 92.12 345 SER A CA 1
ATOM 2751 C C . SER A 1 345 ? 32.684 -1.838 -32.179 1.00 92.12 345 SER A C 1
ATOM 2753 O O . SER A 1 345 ? 32.577 -1.937 -33.409 1.00 92.12 345 SER A O 1
ATOM 2755 N N . LEU A 1 346 ? 33.874 -1.639 -31.613 1.00 90.56 346 LEU A N 1
ATOM 2756 C CA . LEU A 1 346 ? 35.115 -1.607 -32.395 1.00 90.56 346 LEU A CA 1
ATOM 2757 C C . LEU A 1 346 ? 35.314 -2.909 -33.184 1.00 90.56 346 LEU A C 1
ATOM 2759 O O . LEU A 1 346 ? 35.780 -2.872 -34.327 1.00 90.56 346 LEU A O 1
ATOM 2763 N N . ALA A 1 347 ? 34.902 -4.041 -32.605 1.00 91.12 347 ALA A N 1
ATOM 2764 C CA . ALA A 1 347 ? 34.871 -5.331 -33.288 1.00 91.12 347 ALA A CA 1
ATOM 2765 C C . ALA A 1 347 ? 33.985 -5.291 -34.548 1.00 91.12 347 ALA A C 1
ATOM 2767 O O . ALA A 1 347 ? 34.441 -5.653 -35.636 1.00 91.12 347 ALA A O 1
ATOM 2768 N N . ARG A 1 348 ? 32.756 -4.771 -34.438 1.00 91.62 348 ARG A N 1
ATOM 2769 C CA . ARG A 1 348 ? 31.830 -4.639 -35.572 1.00 91.62 348 ARG A CA 1
ATOM 2770 C C . ARG A 1 348 ? 32.298 -3.632 -36.615 1.00 91.62 348 ARG A C 1
ATOM 2772 O O . ARG A 1 348 ? 32.106 -3.846 -37.809 1.00 91.62 348 ARG A O 1
ATOM 2779 N N . GLN A 1 349 ? 32.922 -2.533 -36.198 1.00 90.69 349 GLN A N 1
ATOM 2780 C CA . GLN A 1 349 ? 33.499 -1.553 -37.122 1.00 90.69 349 GLN A CA 1
ATOM 2781 C C . GLN A 1 349 ? 34.617 -2.175 -37.973 1.00 90.69 349 GLN A C 1
ATOM 2783 O O . GLN A 1 349 ? 34.704 -1.899 -39.172 1.00 90.69 349 GLN A O 1
ATOM 2788 N N . GLU A 1 350 ? 35.454 -3.030 -37.376 1.00 89.56 350 GLU A N 1
ATOM 2789 C CA . GLU A 1 350 ? 36.485 -3.774 -38.105 1.00 89.56 350 GLU A CA 1
ATOM 2790 C C . GLU A 1 350 ? 35.881 -4.804 -39.062 1.00 89.56 350 GLU A C 1
ATOM 2792 O O . GLU A 1 350 ? 36.287 -4.853 -40.224 1.00 89.56 350 GLU A O 1
ATOM 2797 N N . GLU A 1 351 ? 34.883 -5.568 -38.614 1.00 90.38 351 GLU A N 1
ATOM 2798 C CA . GLU A 1 351 ? 34.158 -6.522 -39.460 1.00 90.38 351 GLU A CA 1
ATOM 2799 C C . GLU A 1 351 ? 33.526 -5.818 -40.673 1.00 90.38 351 GLU A C 1
ATOM 2801 O O . GLU A 1 351 ? 33.760 -6.203 -41.820 1.00 90.38 351 GLU A O 1
ATOM 2806 N N . ASN A 1 352 ? 32.805 -4.715 -40.446 1.00 89.62 352 ASN A N 1
ATOM 2807 C CA . ASN A 1 352 ? 32.186 -3.919 -41.506 1.00 89.62 352 ASN A CA 1
ATOM 2808 C C . ASN A 1 352 ? 33.225 -3.375 -42.494 1.00 89.62 352 ASN A C 1
ATOM 2810 O O . ASN A 1 352 ? 33.002 -3.386 -43.706 1.00 89.62 352 ASN A O 1
ATOM 2814 N N . ARG A 1 353 ? 34.385 -2.919 -42.004 1.00 87.25 353 ARG A N 1
ATOM 2815 C CA . ARG A 1 353 ? 35.484 -2.469 -42.867 1.00 87.25 353 ARG A CA 1
ATOM 2816 C C . ARG A 1 353 ? 36.009 -3.608 -43.737 1.00 87.25 353 ARG A C 1
ATOM 2818 O O . ARG A 1 353 ? 36.197 -3.396 -44.934 1.00 87.25 353 ARG A O 1
ATOM 2825 N N . GLN A 1 354 ? 36.248 -4.785 -43.160 1.00 89.00 354 GLN A N 1
ATOM 2826 C CA . GLN A 1 354 ? 36.719 -5.954 -43.908 1.00 89.00 354 GLN A CA 1
ATOM 2827 C C . GLN A 1 354 ? 35.708 -6.354 -44.987 1.00 89.00 354 GLN A C 1
ATOM 2829 O O . GLN A 1 354 ? 36.092 -6.509 -46.143 1.00 89.00 354 GLN A O 1
ATOM 2834 N N . LEU A 1 355 ? 34.411 -6.380 -44.658 1.00 90.25 355 LEU A N 1
ATOM 2835 C CA . LEU A 1 355 ? 33.338 -6.652 -45.620 1.00 90.25 355 LEU A CA 1
ATOM 2836 C C . LEU A 1 355 ? 33.326 -5.657 -46.792 1.00 90.25 355 LEU A C 1
ATOM 2838 O O . LEU A 1 355 ? 33.170 -6.068 -47.942 1.00 90.25 355 LEU A O 1
ATOM 2842 N N . VAL A 1 356 ? 33.533 -4.360 -46.541 1.00 89.25 356 VAL A N 1
ATOM 2843 C CA . VAL A 1 356 ? 33.618 -3.348 -47.611 1.00 89.25 356 VAL A CA 1
ATOM 2844 C C . VAL A 1 356 ? 34.887 -3.526 -48.449 1.00 89.25 356 VAL A C 1
ATOM 2846 O O . VAL A 1 356 ? 34.838 -3.451 -49.678 1.00 89.25 356 VAL A O 1
ATOM 2849 N N . VAL A 1 357 ? 36.034 -3.772 -47.814 1.00 88.31 357 VAL A N 1
ATOM 2850 C CA . VAL A 1 357 ? 37.307 -3.952 -48.524 1.00 88.31 357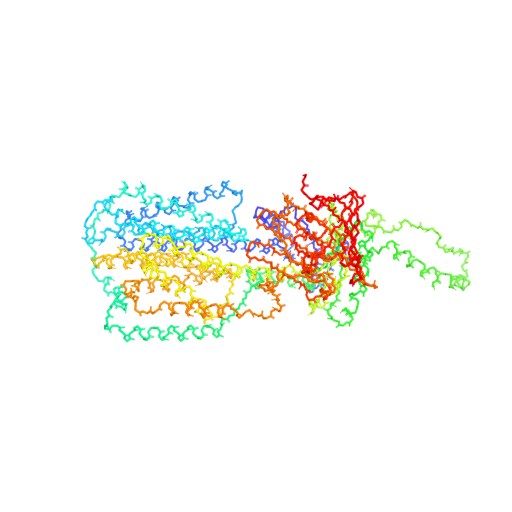 VAL A CA 1
ATOM 2851 C C . VAL A 1 357 ? 37.271 -5.199 -49.406 1.00 88.31 357 VAL A C 1
ATOM 2853 O O . VAL A 1 357 ? 37.621 -5.114 -50.583 1.00 88.31 357 VAL A O 1
ATOM 2856 N N . ASP A 1 358 ? 36.824 -6.329 -48.869 1.00 89.31 358 ASP A N 1
ATOM 2857 C CA . ASP A 1 358 ? 36.849 -7.621 -49.552 1.00 89.31 358 ASP A CA 1
ATOM 2858 C C . ASP A 1 358 ? 35.676 -7.799 -50.517 1.00 89.31 358 ASP A C 1
ATOM 2860 O O . ASP A 1 358 ? 35.851 -8.357 -51.599 1.00 89.31 358 ASP A O 1
ATOM 2864 N N . GLY A 1 359 ? 34.493 -7.295 -50.159 1.00 87.44 359 GLY A N 1
ATOM 2865 C CA . GLY A 1 359 ? 33.280 -7.426 -50.965 1.00 87.44 359 GLY A CA 1
ATOM 2866 C C . GLY A 1 359 ? 33.119 -6.350 -52.038 1.00 87.44 359 GLY A C 1
ATOM 2867 O O . GLY A 1 359 ? 32.551 -6.629 -53.093 1.00 87.44 359 GLY A O 1
ATOM 2868 N N . LEU A 1 360 ? 33.617 -5.130 -51.800 1.00 85.94 360 LEU A N 1
ATOM 2869 C CA . LEU A 1 360 ? 33.402 -3.990 -52.697 1.00 85.94 360 LEU A CA 1
ATOM 2870 C C . LEU A 1 360 ? 34.707 -3.498 -53.333 1.00 85.94 360 LEU A C 1
ATOM 2872 O O . LEU A 1 360 ? 34.815 -3.474 -54.558 1.00 85.94 360 LEU A O 1
ATOM 2876 N N . TYR A 1 361 ? 35.721 -3.129 -52.544 1.00 87.88 361 TYR A N 1
ATOM 2877 C CA . TYR A 1 361 ? 36.910 -2.472 -53.101 1.00 87.88 361 TYR A CA 1
ATOM 2878 C C . TYR A 1 361 ? 37.842 -3.417 -53.864 1.00 87.88 361 TYR A C 1
ATOM 2880 O O . TYR A 1 361 ? 38.120 -3.165 -55.035 1.00 87.88 361 TYR A O 1
ATOM 2888 N N . LYS A 1 362 ? 38.312 -4.512 -53.258 1.00 86.75 362 LYS A N 1
ATOM 2889 C CA . LYS A 1 362 ? 39.238 -5.458 -53.908 1.00 86.75 362 LYS A CA 1
ATOM 2890 C C . LYS A 1 362 ? 38.713 -6.002 -55.249 1.00 86.75 362 LYS A C 1
ATOM 2892 O O . LYS A 1 362 ? 39.462 -5.928 -56.224 1.00 86.75 362 LYS A O 1
ATOM 2897 N N . PRO A 1 363 ? 37.468 -6.511 -55.354 1.00 89.06 363 PRO A N 1
ATOM 2898 C CA . PRO A 1 363 ? 36.989 -7.105 -56.602 1.00 89.06 363 PRO A CA 1
ATOM 2899 C C . PRO A 1 363 ? 36.575 -6.076 -57.662 1.00 89.06 363 PRO A C 1
ATOM 2901 O O . PRO A 1 363 ? 36.668 -6.368 -58.854 1.00 89.06 363 PRO A O 1
ATOM 2904 N N . LEU A 1 364 ? 36.099 -4.887 -57.268 1.00 88.00 364 LEU A N 1
ATOM 2905 C CA . LEU A 1 364 ? 35.440 -3.969 -58.205 1.00 88.00 364 LEU A CA 1
ATOM 2906 C C . LEU A 1 364 ? 36.252 -2.712 -58.531 1.00 88.00 364 LEU A C 1
ATOM 2908 O O . LEU A 1 364 ? 36.075 -2.166 -59.621 1.00 88.00 364 LEU A O 1
ATOM 2912 N N . LEU A 1 365 ? 37.127 -2.236 -57.640 1.00 86.62 365 LEU A N 1
ATOM 2913 C CA . LEU A 1 365 ? 37.751 -0.914 -57.773 1.00 86.62 365 LEU A CA 1
ATOM 2914 C C . LEU A 1 365 ? 38.627 -0.799 -59.027 1.00 86.62 365 LEU A C 1
ATOM 2916 O O . LEU A 1 365 ? 38.499 0.172 -59.769 1.00 86.62 365 LEU A O 1
ATOM 2920 N N . ALA A 1 366 ? 39.462 -1.804 -59.309 1.00 84.38 366 ALA A N 1
ATOM 2921 C CA . ALA A 1 366 ? 40.338 -1.799 -60.484 1.00 84.38 366 ALA A CA 1
ATOM 2922 C C . ALA A 1 366 ? 39.539 -1.711 -61.796 1.00 84.38 366 ALA A C 1
ATOM 2924 O O . ALA A 1 366 ? 39.839 -0.883 -62.656 1.00 84.38 366 ALA A O 1
ATOM 2925 N N . LYS A 1 367 ? 38.462 -2.501 -61.900 1.00 86.44 367 LYS A N 1
ATOM 2926 C CA . LYS A 1 367 ? 37.557 -2.502 -63.054 1.00 86.44 367 LYS A CA 1
ATOM 2927 C C . LYS A 1 367 ? 36.846 -1.156 -63.227 1.00 86.44 367 LYS A C 1
ATOM 2929 O O . LYS A 1 367 ? 36.745 -0.663 -64.346 1.00 86.44 367 LYS A O 1
ATOM 2934 N N . HIS A 1 368 ? 36.377 -0.541 -62.139 1.00 88.00 368 HIS A N 1
ATOM 2935 C CA . HIS A 1 368 ? 35.713 0.766 -62.201 1.00 88.00 368 HIS A CA 1
ATOM 2936 C C . HIS A 1 368 ? 36.680 1.893 -62.584 1.00 88.00 368 HIS A C 1
ATOM 2938 O O . HIS A 1 368 ? 36.313 2.754 -63.378 1.00 88.00 368 HIS A O 1
ATOM 2944 N N . ILE A 1 369 ? 37.919 1.879 -62.074 1.00 86.50 369 ILE A N 1
ATOM 2945 C CA . ILE A 1 369 ? 38.960 2.851 -62.453 1.00 86.50 369 ILE A CA 1
ATOM 2946 C C . ILE A 1 369 ? 39.239 2.779 -63.957 1.00 86.50 369 ILE A C 1
ATOM 2948 O O . ILE A 1 369 ? 39.336 3.817 -64.614 1.00 86.50 369 ILE A O 1
ATOM 2952 N N . GLU A 1 370 ? 39.337 1.565 -64.504 1.00 85.44 370 GLU A N 1
ATOM 2953 C CA . GLU A 1 370 ? 39.558 1.346 -65.933 1.00 85.44 370 GLU A CA 1
ATOM 2954 C C . GLU A 1 370 ? 38.366 1.825 -66.776 1.00 85.44 370 GLU A C 1
ATOM 2956 O O . GLU A 1 370 ? 38.550 2.575 -67.736 1.00 85.44 370 GLU A O 1
ATOM 2961 N N . GLN A 1 371 ? 37.138 1.471 -66.384 1.00 90.19 371 GLN A N 1
ATOM 2962 C CA . GLN A 1 371 ? 35.915 1.890 -67.080 1.00 90.19 371 GLN A CA 1
ATOM 2963 C C . GLN A 1 371 ? 35.717 3.410 -67.077 1.00 90.19 371 GLN A C 1
ATOM 2965 O O . GLN A 1 371 ? 35.337 3.984 -68.096 1.00 90.19 371 GLN A O 1
ATOM 2970 N N . LEU A 1 372 ? 35.996 4.066 -65.950 1.00 89.00 372 LEU A N 1
ATOM 2971 C CA . LEU A 1 372 ? 35.855 5.515 -65.790 1.00 89.00 372 LEU A CA 1
ATOM 2972 C C . LEU A 1 372 ? 37.059 6.300 -66.335 1.00 89.00 372 LEU A C 1
ATOM 2974 O O . LEU A 1 372 ? 37.016 7.528 -66.355 1.00 89.00 372 LEU A O 1
ATOM 2978 N N . ARG A 1 373 ? 38.125 5.612 -66.778 1.00 87.62 373 ARG A N 1
ATOM 2979 C CA . ARG A 1 373 ? 39.381 6.201 -67.282 1.00 87.62 373 ARG A CA 1
ATOM 2980 C C . ARG A 1 373 ? 39.961 7.262 -66.340 1.00 87.62 373 ARG A C 1
ATOM 2982 O O . ARG A 1 373 ? 40.445 8.306 -66.779 1.00 87.62 373 ARG A O 1
ATOM 2989 N N . LEU A 1 374 ? 39.899 7.002 -65.034 1.00 83.88 374 LEU A N 1
ATOM 2990 C CA . LEU A 1 374 ? 40.376 7.946 -64.025 1.00 83.88 374 LEU A CA 1
ATOM 2991 C C . LEU A 1 374 ? 41.904 8.086 -64.103 1.00 83.88 374 LEU A C 1
ATOM 2993 O O . LEU A 1 374 ? 42.636 7.099 -64.042 1.00 83.88 374 LEU A O 1
ATOM 2997 N N . LEU A 1 375 ? 42.384 9.330 -64.209 1.00 77.56 375 LEU A N 1
ATOM 2998 C CA . LEU A 1 375 ? 43.818 9.658 -64.197 1.00 77.56 375 LEU A CA 1
ATOM 2999 C C . LEU A 1 375 ? 44.440 9.461 -62.807 1.00 77.56 375 LEU A C 1
ATOM 3001 O O . LEU A 1 375 ? 45.605 9.090 -62.686 1.00 77.56 375 LEU A O 1
ATOM 3005 N N . PHE A 1 376 ? 43.650 9.685 -61.756 1.00 78.75 376 PHE A N 1
ATOM 3006 C CA . PHE A 1 376 ? 44.020 9.399 -60.377 1.00 78.75 376 PHE A CA 1
ATOM 3007 C C . PHE A 1 376 ? 43.567 7.983 -60.010 1.00 78.75 376 PHE A C 1
ATOM 3009 O O . PHE A 1 376 ? 42.393 7.650 -60.171 1.00 78.75 376 PHE A O 1
ATOM 3016 N N . ARG A 1 377 ? 44.488 7.153 -59.507 1.00 75.75 377 ARG A N 1
ATOM 3017 C CA . ARG A 1 377 ? 44.183 5.799 -59.026 1.00 75.75 377 ARG A CA 1
ATOM 3018 C C . ARG A 1 377 ? 44.022 5.832 -57.506 1.00 75.75 377 ARG A C 1
ATOM 3020 O O . ARG A 1 377 ? 45.039 5.772 -56.814 1.00 75.75 377 ARG A O 1
ATOM 3027 N N . PRO A 1 378 ? 42.792 5.957 -56.973 1.00 73.62 378 PRO A N 1
ATOM 3028 C CA . PRO A 1 378 ? 42.588 5.891 -55.534 1.00 73.62 378 PRO A CA 1
ATOM 3029 C C . PRO A 1 378 ? 43.063 4.530 -55.019 1.00 73.62 378 PRO A C 1
ATOM 3031 O O . PRO A 1 378 ? 42.699 3.487 -55.568 1.00 73.62 378 PRO A O 1
ATOM 3034 N N . SER A 1 379 ? 43.901 4.541 -53.986 1.00 74.94 379 SER A N 1
ATOM 3035 C CA . SER A 1 379 ? 44.277 3.329 -53.267 1.00 74.94 379 SER A CA 1
ATOM 3036 C C . SER A 1 379 ? 43.167 2.929 -52.300 1.00 74.94 379 SER A C 1
ATOM 3038 O O . SER A 1 379 ? 42.390 3.765 -51.831 1.00 74.94 379 SER A O 1
ATOM 3040 N N . ILE A 1 380 ? 43.099 1.635 -51.987 1.00 78.06 380 ILE A N 1
ATOM 3041 C CA . ILE A 1 380 ? 42.241 1.156 -50.905 1.00 78.06 380 ILE A CA 1
ATOM 3042 C C . ILE A 1 380 ? 42.726 1.835 -49.611 1.00 78.06 380 ILE A C 1
ATOM 3044 O O . ILE A 1 380 ? 43.934 1.827 -49.354 1.00 78.06 380 ILE A O 1
ATOM 3048 N N . PRO A 1 381 ? 41.837 2.462 -48.820 1.00 71.12 381 PRO A N 1
ATOM 3049 C CA . PRO A 1 381 ? 42.232 3.123 -47.582 1.00 71.12 381 PRO A CA 1
ATOM 3050 C C . PRO A 1 381 ? 42.894 2.126 -46.619 1.00 71.12 381 PRO A C 1
ATOM 3052 O O . PRO A 1 381 ? 42.230 1.236 -46.097 1.00 71.12 381 PRO A O 1
ATOM 3055 N N . ASP A 1 382 ? 44.198 2.284 -46.385 1.00 63.25 382 ASP A N 1
ATOM 3056 C CA . ASP A 1 382 ? 45.015 1.337 -45.603 1.00 63.25 382 ASP A CA 1
ATOM 3057 C C . ASP A 1 382 ? 45.169 1.760 -44.126 1.00 63.25 382 ASP A C 1
ATOM 3059 O O . ASP A 1 382 ? 45.591 0.999 -43.257 1.00 63.25 382 ASP A O 1
ATOM 3063 N N . LYS A 1 383 ? 44.808 3.011 -43.799 1.00 62.34 383 LYS A N 1
ATOM 3064 C CA . LYS A 1 383 ? 44.893 3.521 -42.427 1.00 62.34 383 LYS A CA 1
ATOM 3065 C C . LYS A 1 383 ? 43.756 2.965 -41.572 1.00 62.34 383 LYS A C 1
ATOM 3067 O O . LYS A 1 383 ? 42.602 3.378 -41.706 1.00 62.34 383 LYS A O 1
ATOM 3072 N N . LYS A 1 384 ? 44.109 2.110 -40.606 1.00 64.94 384 LYS A N 1
ATOM 3073 C CA . LYS A 1 384 ? 43.280 1.845 -39.425 1.00 64.94 384 LYS A CA 1
ATOM 3074 C C . LYS A 1 384 ? 43.084 3.154 -38.653 1.00 64.94 384 LYS A C 1
ATOM 3076 O O . LYS A 1 384 ? 43.953 3.564 -37.893 1.00 64.94 384 LYS A O 1
ATOM 3081 N N . GLY A 1 385 ? 41.965 3.841 -38.886 1.00 65.50 385 GLY A N 1
ATOM 3082 C CA . GLY A 1 385 ? 41.514 4.905 -37.985 1.00 65.50 385 GLY A CA 1
ATOM 3083 C C . GLY A 1 385 ? 41.309 4.354 -36.569 1.00 65.50 385 GLY A C 1
ATOM 3084 O O . GLY A 1 385 ? 41.117 3.149 -36.406 1.00 65.50 385 GLY A O 1
ATOM 3085 N N . SER A 1 386 ? 41.321 5.228 -35.561 1.00 68.88 386 SER A N 1
ATOM 3086 C CA . SER A 1 386 ? 41.170 4.880 -34.137 1.00 68.88 386 SER A CA 1
ATOM 3087 C C . SER A 1 386 ? 39.804 4.281 -33.755 1.00 68.88 386 SER A C 1
ATOM 3089 O O . SER A 1 386 ? 39.609 3.940 -32.595 1.00 68.88 386 SER A O 1
ATOM 3091 N N . GLY A 1 387 ? 38.882 4.131 -34.715 1.00 73.94 387 GLY A N 1
ATOM 3092 C CA . GLY A 1 387 ? 37.496 3.725 -34.478 1.00 73.94 387 GLY A CA 1
ATOM 3093 C C . GLY A 1 387 ? 36.665 4.851 -33.860 1.00 73.94 387 GLY A C 1
ATOM 3094 O O . GLY A 1 387 ? 37.208 5.818 -33.324 1.00 73.94 387 GLY A O 1
ATOM 3095 N N . LEU A 1 388 ? 35.344 4.747 -33.979 1.00 79.19 388 LEU A N 1
ATOM 3096 C CA . LEU A 1 388 ? 34.411 5.614 -33.263 1.00 79.19 388 LEU A CA 1
ATOM 3097 C C . LEU A 1 388 ? 34.169 5.023 -31.875 1.00 79.19 388 LEU A C 1
ATOM 3099 O O . LEU A 1 388 ? 33.758 3.870 -31.766 1.00 79.19 388 LEU A O 1
ATOM 3103 N N . THR A 1 389 ? 34.408 5.806 -30.830 1.00 77.38 389 THR A N 1
ATOM 3104 C CA . THR A 1 389 ? 34.069 5.452 -29.445 1.00 77.38 389 THR A CA 1
ATOM 3105 C C . THR A 1 389 ? 33.068 6.452 -28.876 1.00 77.38 389 THR A C 1
ATOM 3107 O O . THR A 1 389 ? 32.942 7.571 -29.378 1.00 77.38 389 THR A O 1
ATOM 3110 N N . LEU A 1 390 ? 32.389 6.073 -27.791 1.00 70.44 390 LEU A N 1
ATOM 3111 C CA . LEU A 1 390 ? 31.428 6.933 -27.087 1.00 70.44 390 LEU A CA 1
ATOM 3112 C C . LEU A 1 390 ? 32.034 8.260 -26.589 1.00 70.44 390 LEU A C 1
ATOM 3114 O O . LEU A 1 390 ? 31.299 9.228 -26.434 1.00 70.44 390 LEU A O 1
ATOM 3118 N N . ASP A 1 391 ? 33.353 8.324 -26.378 1.00 67.44 391 ASP A N 1
ATOM 3119 C CA . ASP A 1 391 ? 34.056 9.521 -25.888 1.00 67.44 391 ASP A CA 1
ATOM 3120 C C . ASP A 1 391 ? 34.740 10.321 -27.017 1.00 67.44 391 ASP A C 1
ATOM 3122 O O . ASP A 1 391 ? 35.485 11.275 -26.770 1.00 67.44 391 ASP A O 1
ATOM 3126 N N . THR A 1 392 ? 34.515 9.942 -28.280 1.00 64.69 392 THR A N 1
ATOM 3127 C CA . THR A 1 392 ? 35.105 10.631 -29.434 1.00 64.69 392 THR A CA 1
ATOM 3128 C C . THR A 1 392 ? 34.424 11.992 -29.645 1.00 64.69 392 THR A C 1
ATOM 3130 O O . THR A 1 392 ? 33.413 12.091 -30.335 1.00 64.69 392 THR A O 1
ATOM 3133 N N . LYS A 1 393 ? 35.020 13.063 -29.099 1.00 54.16 393 LYS A N 1
ATOM 3134 C CA . LYS A 1 393 ? 34.580 14.481 -29.182 1.00 54.16 393 LYS A CA 1
ATOM 3135 C C . LYS A 1 393 ? 34.591 15.106 -30.591 1.00 54.16 393 LYS A C 1
ATOM 3137 O O . LYS A 1 393 ? 34.598 16.318 -30.754 1.00 54.16 393 LYS A O 1
ATOM 3142 N N . SER A 1 394 ? 34.740 14.313 -31.646 1.00 48.78 394 SER A N 1
ATOM 3143 C CA . SER A 1 394 ? 35.068 14.810 -32.991 1.00 48.78 394 SER A CA 1
ATOM 3144 C C . SER A 1 394 ? 34.259 14.077 -34.053 1.00 48.78 394 SER A C 1
ATOM 3146 O O . SER A 1 394 ? 34.810 13.462 -34.963 1.00 48.78 394 SER A O 1
ATOM 3148 N N . GLY A 1 395 ? 32.935 14.107 -33.919 1.00 52.88 395 GLY A N 1
ATOM 3149 C CA . GLY A 1 395 ? 32.014 13.520 -34.887 1.00 52.88 395 GLY A CA 1
ATOM 3150 C C . GLY A 1 395 ? 30.592 14.069 -34.735 1.00 52.88 395 GLY A C 1
ATOM 3151 O O . GLY A 1 395 ? 30.322 14.785 -33.773 1.00 52.88 395 GLY A O 1
ATOM 3152 N N . PRO A 1 396 ? 29.654 13.696 -35.628 1.00 49.66 396 PRO A N 1
ATOM 3153 C CA . PRO A 1 396 ? 28.232 14.075 -35.552 1.00 49.66 396 PRO A CA 1
ATOM 3154 C C . PRO A 1 396 ? 27.504 13.568 -34.285 1.00 49.66 396 PRO A C 1
ATOM 3156 O O . PRO A 1 396 ? 26.293 13.683 -34.182 1.00 49.66 396 PRO A O 1
ATOM 3159 N N . ILE A 1 397 ? 28.232 12.982 -33.332 1.00 49.91 397 ILE A N 1
ATOM 3160 C CA . ILE A 1 397 ? 27.744 12.350 -32.105 1.00 49.91 397 ILE A CA 1
ATOM 3161 C C . ILE A 1 397 ? 27.540 13.388 -30.987 1.00 49.91 397 ILE A C 1
ATOM 3163 O O . ILE A 1 397 ? 26.581 13.259 -30.233 1.00 49.91 397 ILE A O 1
ATOM 3167 N N . GLU A 1 398 ? 28.343 14.465 -30.928 1.00 48.28 398 GLU A N 1
ATOM 3168 C CA . GLU A 1 398 ? 28.115 15.582 -29.981 1.00 48.28 398 GLU A CA 1
ATOM 3169 C C . GLU A 1 398 ? 26.767 16.287 -30.215 1.00 48.28 398 GLU A C 1
ATOM 3171 O O . GLU A 1 398 ? 26.263 16.986 -29.343 1.00 48.28 398 GLU A O 1
ATOM 3176 N N . THR A 1 399 ? 26.158 16.096 -31.388 1.00 49.97 399 THR A N 1
ATOM 3177 C CA . THR A 1 399 ? 24.877 16.706 -31.761 1.00 49.97 399 THR A CA 1
ATOM 3178 C C . THR A 1 399 ? 23.661 15.934 -31.235 1.00 49.97 399 THR A C 1
ATOM 3180 O O . THR A 1 399 ? 22.538 16.419 -31.359 1.00 49.97 399 THR A O 1
ATOM 3183 N N . PHE A 1 400 ? 23.851 14.745 -30.649 1.00 57.41 400 PHE A N 1
ATOM 3184 C CA . PHE A 1 400 ? 22.763 13.856 -30.240 1.00 57.41 400 PHE A CA 1
ATOM 3185 C C . PHE A 1 400 ? 22.670 13.723 -28.718 1.00 57.41 400 PHE A C 1
ATOM 3187 O O . PHE A 1 400 ? 23.000 12.689 -28.142 1.00 57.41 400 PHE A O 1
ATOM 3194 N N . ASP A 1 401 ? 22.138 14.767 -28.082 1.00 57.19 401 ASP A N 1
ATOM 3195 C CA . ASP A 1 401 ? 21.893 14.839 -26.633 1.00 57.19 401 ASP A CA 1
ATOM 3196 C C . ASP A 1 401 ? 21.063 13.644 -26.108 1.00 57.19 401 ASP A C 1
ATOM 3198 O O . ASP A 1 401 ? 21.235 13.197 -24.980 1.00 57.19 401 ASP A O 1
ATOM 3202 N N . PHE A 1 402 ? 20.232 13.021 -26.955 1.00 62.75 402 PHE A N 1
ATOM 3203 C CA . PHE A 1 402 ? 19.440 11.839 -26.590 1.00 62.75 402 PHE A CA 1
ATOM 3204 C C . PHE A 1 402 ? 20.268 10.561 -26.355 1.00 62.75 402 PHE A C 1
ATOM 3206 O O . PHE A 1 402 ? 19.777 9.654 -25.688 1.00 62.75 402 PHE A O 1
ATOM 3213 N N . LEU A 1 403 ? 21.496 10.450 -26.886 1.00 63.56 403 LEU A N 1
ATOM 3214 C CA . LEU A 1 403 ? 22.351 9.272 -26.657 1.00 63.56 403 LEU A CA 1
ATOM 3215 C C . LEU A 1 403 ? 22.817 9.192 -25.199 1.00 63.56 403 LEU A C 1
ATOM 3217 O O . LEU A 1 403 ? 23.049 8.095 -24.694 1.00 63.56 403 LEU A O 1
ATOM 3221 N N . SER A 1 404 ? 22.882 10.333 -24.505 1.00 61.56 404 SER A N 1
ATOM 3222 C CA . SER A 1 404 ? 23.131 10.372 -23.062 1.00 61.56 404 SER A CA 1
ATOM 3223 C C . SER A 1 404 ? 22.039 9.642 -22.269 1.00 61.56 404 SER A C 1
ATOM 3225 O O . SER A 1 404 ? 22.344 9.003 -21.274 1.00 61.56 404 SER A O 1
ATOM 3227 N N . LEU A 1 405 ? 20.790 9.614 -22.754 1.00 62.81 405 LEU A N 1
ATOM 3228 C CA . LEU A 1 405 ? 19.679 8.909 -22.098 1.00 62.81 405 LEU A CA 1
ATOM 3229 C C . LEU A 1 405 ? 19.800 7.378 -22.179 1.00 62.81 405 LEU A C 1
ATOM 3231 O O . LEU A 1 405 ? 19.134 6.671 -21.427 1.00 62.81 405 LEU A O 1
ATOM 3235 N N . LEU A 1 406 ? 20.619 6.861 -23.102 1.00 67.81 406 LEU A N 1
ATOM 3236 C CA . LEU A 1 406 ? 20.871 5.426 -23.275 1.00 67.81 406 LEU A CA 1
ATOM 3237 C C . LEU A 1 406 ? 22.158 4.966 -22.563 1.00 67.81 406 LEU A C 1
ATOM 3239 O O . LEU A 1 406 ? 22.382 3.763 -22.429 1.00 67.81 406 LEU A O 1
ATOM 3243 N N . LYS A 1 407 ? 22.990 5.905 -22.086 1.00 68.81 407 LYS A N 1
ATOM 3244 C CA . LYS A 1 407 ? 24.239 5.657 -21.348 1.00 68.81 407 LYS A CA 1
ATOM 3245 C C . LYS A 1 407 ? 24.060 6.101 -19.895 1.00 68.81 407 LYS A C 1
ATOM 3247 O O . LYS A 1 407 ? 23.934 7.287 -19.628 1.00 68.81 407 LYS A O 1
ATOM 3252 N N . SER A 1 408 ? 24.085 5.172 -18.946 1.00 61.91 408 SER A N 1
ATOM 3253 C CA . SER A 1 408 ? 24.099 5.516 -17.520 1.00 61.91 408 SER A CA 1
ATOM 3254 C C . SER A 1 408 ? 25.544 5.599 -17.006 1.00 61.91 408 SER A C 1
ATOM 3256 O O . SER A 1 408 ? 26.434 4.920 -17.525 1.00 61.91 408 SER A O 1
ATOM 3258 N N . GLU A 1 409 ? 25.795 6.489 -16.041 1.00 57.66 409 GLU A N 1
ATOM 3259 C CA . GLU A 1 409 ? 27.133 6.763 -15.503 1.00 57.66 409 GLU A CA 1
ATOM 3260 C C . GLU A 1 409 ? 27.828 5.508 -14.957 1.00 57.66 409 GLU A C 1
ATOM 3262 O O . GLU A 1 409 ? 27.202 4.584 -14.433 1.00 57.66 409 GLU A O 1
ATOM 3267 N N . THR A 1 410 ? 29.159 5.514 -15.056 1.00 56.06 410 THR A N 1
ATOM 3268 C CA . THR A 1 410 ? 30.042 4.501 -14.482 1.00 56.06 410 THR A CA 1
ATOM 3269 C C . THR A 1 410 ? 29.884 4.499 -12.964 1.00 56.06 410 THR A C 1
ATOM 3271 O O . THR A 1 410 ? 30.457 5.330 -12.259 1.00 56.06 410 THR A O 1
ATOM 3274 N N . THR A 1 411 ? 29.094 3.569 -12.442 1.00 53.00 411 THR A N 1
ATOM 3275 C CA . THR A 1 411 ? 29.089 3.293 -11.004 1.00 53.00 411 THR A CA 1
ATOM 3276 C C . THR A 1 411 ? 30.355 2.505 -10.659 1.00 53.00 411 THR A C 1
ATOM 3278 O O . THR A 1 411 ? 31.013 1.951 -11.541 1.00 53.00 411 THR A O 1
ATOM 3281 N N . GLY A 1 412 ? 30.720 2.400 -9.378 1.00 54.91 412 GLY A N 1
ATOM 3282 C CA . GLY A 1 412 ? 31.866 1.580 -8.940 1.00 54.91 412 GLY A CA 1
ATOM 3283 C C . GLY A 1 412 ? 31.800 0.088 -9.335 1.00 54.91 412 GLY A C 1
ATOM 3284 O O . GLY A 1 412 ? 32.728 -0.648 -9.021 1.00 54.91 412 GLY A O 1
ATOM 3285 N N . ALA A 1 413 ? 30.728 -0.341 -10.016 1.00 58.56 413 ALA A N 1
ATOM 3286 C CA . ALA A 1 413 ? 30.430 -1.691 -10.488 1.00 58.56 413 ALA A CA 1
ATOM 3287 C C . ALA A 1 413 ? 30.383 -1.833 -12.035 1.00 58.56 413 ALA A C 1
ATOM 3289 O O . ALA A 1 413 ? 29.827 -2.816 -12.525 1.00 58.56 413 ALA A O 1
ATOM 3290 N N . GLY A 1 414 ? 30.913 -0.867 -12.803 1.00 76.88 414 GLY A N 1
ATOM 3291 C CA . GLY A 1 414 ? 31.027 -0.941 -14.271 1.00 76.88 414 GLY A CA 1
ATOM 3292 C C . GLY A 1 414 ? 30.190 0.091 -15.044 1.00 76.88 414 GLY A C 1
ATOM 3293 O O . GLY A 1 414 ? 29.691 1.069 -14.484 1.00 76.88 414 GLY A O 1
ATOM 3294 N N . VAL A 1 415 ? 30.066 -0.116 -16.357 1.00 83.56 415 VAL A N 1
ATOM 3295 C CA . VAL A 1 415 ? 29.286 0.697 -17.304 1.00 83.56 415 VAL A CA 1
ATOM 3296 C C . VAL A 1 415 ? 27.897 0.089 -17.494 1.00 83.56 415 VAL A C 1
ATOM 3298 O O . VAL A 1 415 ? 27.765 -1.117 -17.708 1.00 83.56 415 VAL A O 1
ATOM 3301 N N . VAL A 1 416 ? 26.861 0.933 -17.457 1.00 86.75 416 VAL A N 1
ATOM 3302 C CA . VAL A 1 416 ? 25.464 0.514 -17.620 1.00 86.75 416 VAL A CA 1
ATOM 3303 C C . VAL A 1 416 ? 24.846 1.159 -18.860 1.00 86.75 416 VAL A C 1
ATOM 3305 O O . VAL A 1 416 ? 24.797 2.383 -18.982 1.00 86.75 416 VAL A O 1
ATOM 3308 N N . HIS A 1 417 ? 24.352 0.341 -19.785 1.00 88.19 417 HIS A N 1
ATOM 3309 C CA . HIS A 1 417 ? 23.631 0.775 -20.982 1.00 88.19 417 HIS A CA 1
ATOM 3310 C C . HIS A 1 417 ? 22.146 0.413 -20.887 1.00 88.19 417 HIS A C 1
ATOM 3312 O O . HIS A 1 417 ? 21.773 -0.614 -20.316 1.00 88.19 417 HIS A O 1
ATOM 3318 N N . VAL A 1 418 ? 21.290 1.250 -21.473 1.00 87.75 418 VAL A N 1
ATOM 3319 C CA . VAL A 1 418 ? 19.841 1.036 -21.533 1.00 87.75 418 VAL A CA 1
ATOM 3320 C C . VAL A 1 418 ? 19.418 0.811 -22.980 1.00 87.75 418 VAL A C 1
ATOM 3322 O O . VAL A 1 418 ? 19.678 1.638 -23.852 1.00 87.75 418 VAL A O 1
ATOM 3325 N N . VAL A 1 419 ? 18.715 -0.294 -23.232 1.00 89.38 419 VAL A N 1
ATOM 3326 C CA . VAL A 1 419 ? 18.105 -0.602 -24.531 1.00 89.38 419 VAL A CA 1
ATOM 3327 C C . VAL A 1 419 ? 16.599 -0.422 -24.426 1.00 89.38 419 VAL A C 1
ATOM 3329 O O . VAL A 1 419 ? 15.900 -1.188 -23.762 1.00 89.38 419 VAL A O 1
ATOM 3332 N N . THR A 1 420 ? 16.100 0.614 -25.090 1.00 86.81 420 THR A N 1
ATOM 3333 C CA . THR A 1 420 ? 14.672 0.955 -25.126 1.00 86.81 420 THR A CA 1
ATOM 3334 C C . THR A 1 420 ? 13.925 0.075 -26.120 1.00 86.81 420 THR A C 1
ATOM 3336 O O . THR A 1 420 ? 14.495 -0.389 -27.108 1.00 86.81 420 THR A O 1
ATOM 3339 N N . LEU A 1 421 ? 12.638 -0.151 -25.871 1.00 87.44 421 LEU A N 1
ATOM 3340 C CA . LEU A 1 421 ? 11.796 -1.034 -26.672 1.00 87.44 421 LEU A CA 1
ATOM 3341 C C . LEU A 1 421 ? 10.553 -0.288 -27.141 1.00 87.44 421 LEU A C 1
ATOM 3343 O O . LEU A 1 421 ? 9.988 0.508 -26.398 1.00 87.44 421 LEU A O 1
ATOM 3347 N N . ASP A 1 422 ? 10.106 -0.568 -28.363 1.00 84.56 422 ASP A N 1
ATOM 3348 C CA . ASP A 1 422 ? 8.941 0.079 -28.961 1.00 84.56 422 ASP A CA 1
ATOM 3349 C C . ASP A 1 422 ? 7.917 -0.957 -29.440 1.00 84.56 422 ASP A C 1
ATOM 3351 O O . ASP A 1 422 ? 8.266 -1.984 -30.028 1.00 84.56 422 ASP A O 1
ATOM 3355 N N . GLY A 1 423 ? 6.633 -0.675 -29.200 1.00 80.19 423 GLY A N 1
ATOM 3356 C CA . GLY A 1 423 ? 5.510 -1.472 -29.697 1.00 80.19 423 GLY A CA 1
ATOM 3357 C C . GLY A 1 423 ? 5.494 -2.935 -29.246 1.00 80.19 423 GLY A C 1
ATOM 3358 O O . GLY A 1 423 ? 5.240 -3.808 -30.070 1.00 80.19 423 GLY A O 1
ATOM 3359 N N . ILE A 1 424 ? 5.780 -3.209 -27.968 1.00 85.69 424 ILE A N 1
ATOM 3360 C CA . ILE A 1 424 ? 5.698 -4.563 -27.398 1.00 85.69 424 ILE A CA 1
ATOM 3361 C C . ILE A 1 424 ? 4.237 -5.029 -27.360 1.00 85.69 424 ILE A C 1
ATOM 3363 O O . ILE A 1 424 ? 3.380 -4.355 -26.787 1.00 85.69 424 ILE A O 1
ATOM 3367 N N . THR A 1 425 ? 3.965 -6.197 -27.940 1.00 84.62 425 THR A N 1
ATOM 3368 C CA . THR A 1 425 ? 2.652 -6.864 -27.899 1.00 84.62 425 THR A CA 1
ATOM 3369 C C . THR A 1 425 ? 2.622 -8.065 -26.953 1.00 84.62 425 THR A C 1
ATOM 3371 O O . THR A 1 425 ? 1.568 -8.375 -26.405 1.00 84.62 425 THR A O 1
ATOM 3374 N N . ASP A 1 426 ? 3.770 -8.706 -26.722 1.00 85.38 426 ASP A N 1
ATOM 3375 C CA . ASP A 1 426 ? 3.927 -9.875 -25.852 1.00 85.38 426 ASP A CA 1
ATOM 3376 C C . ASP A 1 426 ? 5.164 -9.682 -24.963 1.00 85.38 426 ASP A C 1
ATOM 3378 O O . ASP A 1 426 ? 6.304 -9.826 -25.406 1.00 85.38 426 ASP A O 1
ATOM 3382 N N . VAL A 1 427 ? 4.924 -9.274 -23.715 1.00 86.50 427 VAL A N 1
ATOM 3383 C CA . VAL A 1 427 ? 5.974 -8.898 -22.757 1.00 86.50 427 VAL A CA 1
ATOM 3384 C C . VAL A 1 427 ? 6.780 -10.115 -22.307 1.00 86.50 427 VAL A C 1
ATOM 3386 O O . VAL A 1 427 ? 7.996 -10.014 -22.177 1.00 86.50 427 VAL A O 1
ATOM 3389 N N . GLU A 1 428 ? 6.137 -11.270 -22.120 1.00 88.31 428 GLU A N 1
ATOM 3390 C CA . GLU A 1 428 ? 6.798 -12.492 -21.642 1.00 88.31 428 GLU A CA 1
ATOM 3391 C C . GLU A 1 428 ? 7.831 -12.994 -22.653 1.00 88.31 428 GLU A C 1
ATOM 3393 O O . GLU A 1 428 ? 8.968 -13.291 -22.288 1.00 88.31 428 GLU A O 1
ATOM 3398 N N . LYS A 1 429 ? 7.486 -13.004 -23.948 1.00 88.88 429 LYS A N 1
ATOM 3399 C CA . LYS A 1 429 ? 8.443 -13.376 -25.004 1.00 88.88 429 LYS A CA 1
ATOM 3400 C C . LYS A 1 429 ? 9.640 -12.436 -25.082 1.00 88.88 429 LYS A C 1
ATOM 3402 O O . LYS A 1 429 ? 10.739 -12.880 -25.407 1.00 88.88 429 LYS A O 1
ATOM 3407 N N . VAL A 1 430 ? 9.428 -11.147 -24.824 1.00 89.50 430 VAL A N 1
ATOM 3408 C CA . VAL A 1 430 ? 10.502 -10.149 -24.820 1.00 89.50 430 VAL A CA 1
ATOM 3409 C C . VAL A 1 430 ? 11.387 -10.327 -23.591 1.00 89.50 430 VAL A C 1
ATOM 3411 O O . VAL A 1 430 ? 12.604 -10.393 -23.734 1.00 89.50 430 VAL A O 1
ATOM 3414 N N . ALA A 1 431 ? 10.796 -10.493 -22.408 1.00 89.25 431 ALA A N 1
ATOM 3415 C CA . ALA A 1 431 ? 11.530 -10.772 -21.177 1.00 89.25 431 ALA A CA 1
ATOM 3416 C C . ALA A 1 431 ? 12.396 -12.039 -21.303 1.00 89.25 431 ALA A C 1
ATOM 3418 O O . ALA A 1 431 ? 13.567 -12.025 -20.919 1.00 89.25 431 ALA A O 1
ATOM 3419 N N . GLY A 1 432 ? 11.863 -13.083 -21.948 1.00 89.31 432 GLY A N 1
ATOM 3420 C CA . GLY A 1 432 ? 12.561 -14.343 -22.211 1.00 89.31 432 GLY A CA 1
ATOM 3421 C C . GLY A 1 432 ? 13.855 -14.210 -23.027 1.00 89.31 432 GLY A C 1
ATOM 3422 O O . GLY A 1 432 ? 14.714 -15.081 -22.949 1.00 89.31 432 GLY A O 1
ATOM 3423 N N . ILE A 1 433 ? 14.064 -13.115 -23.773 1.00 89.75 433 ILE A N 1
ATOM 3424 C CA . ILE A 1 433 ? 15.313 -12.892 -24.530 1.00 89.75 433 ILE A CA 1
ATOM 3425 C C . ILE A 1 433 ? 16.525 -12.731 -23.605 1.00 89.75 433 ILE A C 1
ATOM 3427 O O . ILE A 1 433 ? 17.635 -13.153 -23.958 1.00 89.75 433 ILE A O 1
ATOM 3431 N N . ALA A 1 434 ? 16.316 -12.083 -22.455 1.00 87.25 434 ALA A N 1
ATOM 3432 C CA . ALA A 1 434 ? 17.360 -11.848 -21.463 1.00 87.25 434 ALA A CA 1
ATOM 3433 C C . ALA A 1 434 ? 17.698 -13.116 -20.666 1.00 87.25 434 ALA A C 1
ATOM 3435 O O . ALA A 1 434 ? 18.747 -13.178 -20.027 1.00 87.25 434 ALA A O 1
ATOM 3436 N N . GLU A 1 435 ? 16.857 -14.155 -20.719 1.00 83.56 435 GLU A N 1
ATOM 3437 C CA . GLU A 1 435 ? 17.150 -15.413 -20.042 1.00 83.56 435 GLU A CA 1
ATOM 3438 C C . GLU A 1 435 ? 18.418 -16.066 -20.610 1.00 83.56 435 GLU A C 1
ATOM 3440 O O . GLU A 1 435 ? 18.629 -16.185 -21.822 1.00 83.56 435 GLU A O 1
ATOM 3445 N N . GLY A 1 436 ? 19.311 -16.468 -19.705 1.00 78.06 436 GLY A N 1
ATOM 3446 C CA . GLY A 1 436 ? 20.616 -17.022 -20.058 1.00 78.06 436 GLY A CA 1
ATOM 3447 C C . GLY A 1 436 ? 21.588 -16.016 -20.687 1.00 78.06 436 GLY A C 1
ATOM 3448 O O . GLY A 1 436 ? 22.595 -16.447 -21.250 1.00 78.06 436 GLY A O 1
ATOM 3449 N N . PHE A 1 437 ? 21.316 -14.705 -20.627 1.00 84.31 437 PHE A N 1
ATOM 3450 C CA . PHE A 1 437 ? 22.234 -13.673 -21.109 1.00 84.31 437 PHE A CA 1
ATOM 3451 C C . PHE A 1 437 ? 22.817 -12.863 -19.945 1.00 84.31 437 PHE A C 1
ATOM 3453 O O . PHE A 1 437 ? 22.156 -12.003 -19.369 1.00 84.31 437 PHE A O 1
ATOM 3460 N N . SER A 1 438 ? 24.060 -13.173 -19.559 1.00 84.62 438 SER A N 1
ATOM 3461 C CA . SER A 1 438 ? 24.708 -12.527 -18.413 1.00 84.62 438 SER A CA 1
ATOM 3462 C C . SER A 1 438 ? 24.920 -11.040 -18.629 1.00 84.62 438 SER A C 1
ATOM 3464 O O . SER A 1 438 ? 25.210 -10.601 -19.742 1.00 84.62 438 SER A O 1
ATOM 3466 N N . GLY A 1 439 ? 24.763 -10.270 -17.554 1.00 85.12 439 GLY A N 1
ATOM 3467 C CA . GLY A 1 439 ? 24.836 -8.812 -17.594 1.00 85.12 439 GLY A CA 1
ATOM 3468 C C . GLY A 1 439 ? 23.625 -8.137 -18.242 1.00 85.12 439 GLY A C 1
ATOM 3469 O O . GLY A 1 439 ? 23.613 -6.917 -18.295 1.00 85.12 439 GLY A O 1
ATOM 3470 N N . VAL A 1 440 ? 22.601 -8.870 -18.709 1.00 91.62 440 VAL A N 1
ATOM 3471 C CA . VAL A 1 440 ? 21.393 -8.282 -19.315 1.00 91.62 440 VAL A CA 1
ATOM 3472 C C . VAL A 1 440 ? 20.158 -8.599 -18.488 1.00 91.62 440 VAL A C 1
ATOM 3474 O O . VAL A 1 440 ? 19.824 -9.758 -18.255 1.00 91.62 440 VAL A O 1
ATOM 3477 N N . LYS A 1 441 ? 19.438 -7.555 -18.081 1.00 91.62 441 LYS A N 1
ATOM 3478 C CA . LYS A 1 441 ? 18.205 -7.666 -17.303 1.00 91.62 441 LYS A CA 1
ATOM 3479 C C . LYS A 1 441 ? 17.066 -6.944 -18.006 1.00 91.62 441 LYS A C 1
ATOM 3481 O O . LYS A 1 441 ? 17.187 -5.770 -18.341 1.00 91.62 441 LYS A O 1
ATOM 3486 N N . PHE A 1 442 ? 15.946 -7.633 -18.196 1.00 92.12 442 PHE A N 1
ATOM 3487 C CA . PHE A 1 442 ? 14.696 -6.985 -18.579 1.00 92.12 442 PHE A CA 1
ATOM 3488 C C . PHE A 1 442 ? 14.088 -6.277 -17.364 1.00 92.12 442 PHE A C 1
ATOM 3490 O O . PHE A 1 442 ? 14.024 -6.859 -16.280 1.00 92.12 442 PHE A O 1
ATOM 3497 N N . VAL A 1 443 ? 13.663 -5.029 -17.537 1.00 89.56 443 VAL A N 1
ATOM 3498 C CA . VAL A 1 443 ? 13.084 -4.204 -16.475 1.00 89.56 443 VAL A CA 1
ATOM 3499 C C . VAL A 1 443 ? 11.682 -3.766 -16.890 1.00 89.56 443 VAL A C 1
ATOM 3501 O O . VAL A 1 443 ? 11.508 -3.074 -17.895 1.00 89.56 443 VAL A O 1
ATOM 3504 N N . ASP A 1 444 ? 10.689 -4.157 -16.089 1.00 88.06 444 ASP A N 1
ATOM 3505 C CA . ASP A 1 444 ? 9.301 -3.691 -16.168 1.00 88.06 444 ASP A CA 1
ATOM 3506 C C . ASP A 1 444 ? 8.870 -3.204 -14.776 1.00 88.06 444 ASP A C 1
ATOM 3508 O O . ASP A 1 444 ? 8.303 -3.967 -13.988 1.00 88.06 444 ASP A O 1
ATOM 3512 N N . PRO A 1 445 ? 9.121 -1.923 -14.448 1.00 84.69 445 PRO A N 1
ATOM 3513 C CA . PRO A 1 445 ? 8.844 -1.403 -13.116 1.00 84.69 445 PRO A CA 1
ATOM 3514 C C . PRO A 1 445 ? 7.367 -1.531 -12.740 1.00 84.69 445 PRO A C 1
ATOM 3516 O O . PRO A 1 445 ? 7.037 -1.757 -11.581 1.00 84.69 445 PRO A O 1
ATOM 3519 N N . VAL A 1 446 ? 6.453 -1.403 -13.708 1.00 83.88 446 VAL A N 1
ATOM 3520 C CA . VAL A 1 446 ? 5.013 -1.490 -13.439 1.00 83.88 446 VAL A CA 1
ATOM 3521 C C . VAL A 1 446 ? 4.646 -2.901 -12.986 1.00 83.88 446 VAL A C 1
ATOM 3523 O O . VAL A 1 446 ? 3.933 -3.056 -11.988 1.00 83.88 446 VAL A O 1
ATOM 3526 N N . HIS A 1 447 ? 5.121 -3.918 -13.704 1.00 85.38 447 HIS A N 1
ATOM 3527 C CA . HIS A 1 447 ? 4.896 -5.307 -13.325 1.00 85.38 447 HIS A CA 1
ATOM 3528 C C . HIS A 1 447 ? 5.550 -5.622 -11.974 1.00 85.38 447 HIS A C 1
ATOM 3530 O O . HIS A 1 447 ? 4.878 -6.134 -11.077 1.00 85.38 447 HIS A O 1
ATOM 3536 N N . ASP A 1 448 ? 6.812 -5.225 -11.791 1.00 86.81 448 ASP A N 1
ATOM 3537 C CA . ASP A 1 448 ? 7.570 -5.464 -10.561 1.00 86.81 448 ASP A CA 1
ATOM 3538 C C . ASP A 1 448 ? 6.872 -4.860 -9.332 1.00 86.81 448 ASP A C 1
ATOM 3540 O O . ASP A 1 448 ? 6.710 -5.529 -8.305 1.00 86.81 448 ASP A O 1
ATOM 3544 N N . TYR A 1 449 ? 6.383 -3.618 -9.436 1.00 86.62 449 TYR A N 1
ATOM 3545 C CA . TYR A 1 449 ? 5.608 -2.994 -8.364 1.00 86.62 449 TYR A CA 1
ATOM 3546 C C . TYR A 1 449 ? 4.267 -3.695 -8.141 1.00 86.62 449 TYR A C 1
ATOM 3548 O O . TYR A 1 449 ? 3.903 -3.925 -6.990 1.00 86.62 449 TYR A O 1
ATOM 3556 N N . THR A 1 450 ? 3.551 -4.081 -9.198 1.00 86.94 450 THR A N 1
ATOM 3557 C CA . THR A 1 450 ? 2.274 -4.812 -9.084 1.00 86.94 450 THR A CA 1
ATOM 3558 C C . THR A 1 450 ? 2.449 -6.118 -8.300 1.00 86.94 450 THR A C 1
ATOM 3560 O O . THR A 1 450 ? 1.717 -6.384 -7.344 1.00 86.94 450 THR A O 1
ATOM 3563 N N . VAL A 1 451 ? 3.485 -6.902 -8.621 1.00 89.56 451 VAL A N 1
ATOM 3564 C CA . VAL A 1 451 ? 3.830 -8.133 -7.890 1.00 89.56 451 VAL A CA 1
ATOM 3565 C C . VAL A 1 451 ? 4.222 -7.828 -6.440 1.00 89.56 451 VAL A C 1
ATOM 3567 O O . VAL A 1 451 ? 3.805 -8.535 -5.515 1.00 89.56 451 VAL A O 1
ATOM 3570 N N . LEU A 1 452 ? 4.996 -6.763 -6.208 1.00 89.25 452 LEU A N 1
ATOM 3571 C CA . LEU A 1 452 ? 5.400 -6.349 -4.865 1.00 89.25 452 LEU A CA 1
ATOM 3572 C C . LEU A 1 452 ? 4.197 -5.965 -3.988 1.00 89.25 452 LEU A C 1
ATOM 3574 O O . LEU A 1 452 ? 4.130 -6.391 -2.833 1.00 89.25 452 LEU A O 1
ATOM 3578 N N . PHE A 1 453 ? 3.226 -5.222 -4.527 1.00 87.69 453 PHE A N 1
ATOM 3579 C CA . PHE A 1 453 ? 1.990 -4.879 -3.818 1.00 87.69 453 PHE A CA 1
ATOM 3580 C C . PHE A 1 453 ? 1.158 -6.124 -3.487 1.00 87.69 453 PHE A C 1
ATOM 3582 O O . PHE A 1 453 ? 0.667 -6.232 -2.362 1.00 87.69 453 PHE A O 1
ATOM 3589 N N . GLY A 1 454 ? 1.099 -7.116 -4.382 1.00 90.44 454 GLY A N 1
ATOM 3590 C CA . GLY A 1 454 ? 0.472 -8.408 -4.087 1.00 90.44 454 GLY A CA 1
ATOM 3591 C C . GLY A 1 454 ? 1.133 -9.145 -2.918 1.00 90.44 454 GLY A C 1
ATOM 3592 O O . GLY A 1 454 ? 0.446 -9.606 -1.998 1.00 90.44 454 GLY A O 1
ATOM 3593 N N . LYS A 1 455 ? 2.473 -9.172 -2.873 1.00 90.81 455 LYS A N 1
ATOM 3594 C CA . LYS A 1 455 ? 3.230 -9.706 -1.723 1.00 90.81 455 LYS A CA 1
ATOM 3595 C C . LYS A 1 455 ? 2.942 -8.914 -0.443 1.00 90.81 455 LYS A C 1
ATOM 3597 O O . LYS A 1 455 ? 2.799 -9.497 0.634 1.00 90.81 455 LYS A O 1
ATOM 3602 N N . TYR A 1 456 ? 2.832 -7.591 -0.536 1.00 89.50 456 TYR A N 1
ATOM 3603 C CA . TYR A 1 456 ? 2.530 -6.730 0.609 1.00 89.50 456 TYR A CA 1
ATOM 3604 C C . TYR A 1 456 ? 1.102 -6.898 1.122 1.00 89.50 456 TYR A C 1
ATOM 3606 O O . TYR A 1 456 ? 0.913 -6.895 2.337 1.00 89.50 456 TYR A O 1
ATOM 3614 N N . ARG A 1 457 ? 0.113 -7.135 0.254 1.00 92.50 457 ARG A N 1
ATOM 3615 C CA . ARG A 1 457 ? -1.255 -7.477 0.667 1.00 92.50 457 ARG A CA 1
ATOM 3616 C C . ARG A 1 457 ? -1.279 -8.742 1.518 1.00 92.50 457 ARG A C 1
ATOM 3618 O O . ARG A 1 457 ? -1.884 -8.739 2.587 1.00 92.50 457 ARG A O 1
ATOM 3625 N N . ILE A 1 458 ? -0.590 -9.801 1.086 1.00 91.06 458 ILE A N 1
ATOM 3626 C CA . ILE A 1 458 ? -0.504 -11.055 1.854 1.00 91.06 458 ILE A CA 1
ATOM 3627 C C . ILE A 1 458 ? 0.136 -10.794 3.225 1.00 91.06 458 ILE A C 1
ATOM 3629 O O . ILE A 1 458 ? -0.395 -11.214 4.253 1.00 91.06 458 ILE A O 1
ATOM 3633 N N . ARG A 1 459 ? 1.232 -10.024 3.264 1.00 90.50 459 ARG A N 1
ATOM 3634 C CA . ARG A 1 459 ? 1.873 -9.617 4.526 1.00 90.50 459 ARG A CA 1
ATOM 3635 C C . ARG A 1 459 ? 0.943 -8.784 5.412 1.00 90.50 459 ARG A C 1
ATOM 3637 O O . ARG A 1 459 ? 0.939 -8.991 6.617 1.00 90.50 459 ARG A O 1
ATOM 3644 N N . ALA A 1 460 ? 0.133 -7.889 4.851 1.00 90.75 460 ALA A N 1
ATOM 3645 C CA . ALA A 1 460 ? -0.835 -7.095 5.608 1.00 90.75 460 ALA A CA 1
ATOM 3646 C C . ALA A 1 460 ? -1.935 -7.967 6.242 1.00 90.75 460 ALA A C 1
ATOM 3648 O O . ALA A 1 460 ? -2.271 -7.773 7.408 1.00 90.75 460 ALA A O 1
ATOM 3649 N N . VAL A 1 461 ? -2.431 -8.985 5.529 1.00 92.81 461 VAL A N 1
ATOM 3650 C CA . VAL A 1 461 ? -3.360 -9.979 6.100 1.00 92.81 461 VAL A CA 1
ATOM 3651 C C . VAL A 1 461 ? -2.691 -10.785 7.220 1.00 92.81 461 VAL A C 1
ATOM 3653 O O . VAL A 1 461 ? -3.310 -11.053 8.249 1.00 92.81 461 VAL A O 1
ATOM 3656 N N . PHE A 1 462 ? -1.411 -11.131 7.081 1.00 92.12 462 PHE A N 1
ATOM 3657 C CA . PHE A 1 462 ? -0.666 -11.776 8.164 1.00 92.12 462 PHE A CA 1
ATOM 3658 C C . PHE A 1 462 ? -0.495 -10.850 9.380 1.00 92.12 462 PHE A C 1
ATOM 3660 O O . PHE A 1 462 ? -0.689 -11.279 10.518 1.00 92.12 462 PHE A O 1
ATOM 3667 N N . LEU A 1 463 ? -0.219 -9.561 9.157 1.00 90.44 463 LEU A N 1
ATOM 3668 C CA . LEU A 1 463 ? -0.145 -8.553 10.218 1.00 90.44 463 LEU A CA 1
ATOM 3669 C C . LEU A 1 463 ? -1.481 -8.368 10.944 1.00 90.44 463 LEU A C 1
ATOM 3671 O O . LEU A 1 463 ? -1.479 -8.196 12.158 1.00 90.44 463 LEU A O 1
ATOM 3675 N N . LEU A 1 464 ? -2.616 -8.470 10.249 1.00 94.00 464 LEU A N 1
ATOM 3676 C CA . LEU A 1 464 ? -3.945 -8.493 10.869 1.00 94.00 464 LEU A CA 1
ATOM 3677 C C . LEU A 1 464 ? -4.089 -9.659 11.860 1.00 94.00 464 LEU A C 1
ATOM 3679 O O . LEU A 1 464 ? -4.563 -9.460 12.981 1.00 94.00 464 LEU A O 1
ATOM 3683 N N . ILE A 1 465 ? -3.648 -10.861 11.476 1.00 93.81 465 ILE A N 1
ATOM 3684 C CA . ILE A 1 465 ? -3.664 -12.039 12.358 1.00 93.81 465 ILE A CA 1
ATOM 3685 C C . ILE A 1 465 ? -2.742 -11.812 13.556 1.00 93.81 465 ILE A C 1
ATOM 3687 O O . ILE A 1 465 ? -3.157 -12.026 14.694 1.00 93.81 465 ILE A O 1
ATOM 3691 N N . ILE A 1 466 ? -1.520 -11.332 13.317 1.00 93.19 466 ILE A N 1
ATOM 3692 C CA . ILE A 1 466 ? -0.569 -10.985 14.378 1.00 93.19 466 ILE A CA 1
ATOM 3693 C C . ILE A 1 466 ? -1.188 -9.973 15.351 1.00 93.19 466 ILE A C 1
ATOM 3695 O O . ILE A 1 466 ? -1.097 -10.148 16.565 1.00 93.19 466 ILE A O 1
ATOM 3699 N N . SER A 1 467 ? -1.861 -8.945 14.836 1.00 93.94 467 SER A N 1
ATOM 3700 C CA . SER A 1 467 ? -2.526 -7.922 15.641 1.00 93.94 467 SER A CA 1
ATOM 3701 C C . SER A 1 467 ? -3.590 -8.532 16.553 1.00 93.94 467 SER A C 1
ATOM 3703 O O . SER A 1 467 ? -3.569 -8.308 17.762 1.00 93.94 467 SER A O 1
ATOM 3705 N N . ALA A 1 468 ? -4.445 -9.410 16.016 1.00 94.94 468 ALA A N 1
ATOM 3706 C CA . ALA A 1 468 ? -5.415 -10.157 16.814 1.00 94.94 468 ALA A CA 1
ATOM 3707 C C . ALA A 1 468 ? -4.735 -11.018 17.897 1.00 94.94 468 ALA A C 1
ATOM 3709 O O . ALA A 1 468 ? -5.174 -11.030 19.050 1.00 94.94 468 ALA A O 1
ATOM 3710 N N . VAL A 1 469 ? -3.641 -11.703 17.550 1.00 94.38 469 VAL A N 1
ATOM 3711 C CA . VAL A 1 469 ? -2.868 -12.540 18.480 1.00 94.38 469 VAL A CA 1
ATOM 3712 C C . VAL A 1 469 ? -2.250 -11.716 19.608 1.00 94.38 469 VAL A C 1
ATOM 3714 O O . VAL A 1 469 ? -2.260 -12.184 20.740 1.00 94.38 469 VAL A O 1
ATOM 3717 N N . PHE A 1 470 ? -1.767 -10.497 19.356 1.00 94.94 470 PHE A N 1
ATOM 3718 C CA . PHE A 1 470 ? -1.222 -9.624 20.404 1.00 94.94 470 PHE A CA 1
ATOM 3719 C C . PHE A 1 470 ? -2.301 -8.905 21.225 1.00 94.94 470 PHE A C 1
ATOM 3721 O O . PHE A 1 470 ? -2.119 -8.689 22.424 1.00 94.94 470 PHE A O 1
ATOM 3728 N N . MET A 1 471 ? -3.447 -8.572 20.626 1.00 95.50 471 MET A N 1
ATOM 3729 C CA . MET A 1 471 ? -4.579 -7.984 21.351 1.00 95.50 471 MET A CA 1
ATOM 3730 C C . MET A 1 471 ? -5.240 -8.990 22.307 1.00 95.50 471 MET A C 1
ATOM 3732 O O . MET A 1 471 ? -5.684 -8.604 23.390 1.00 95.50 471 MET A O 1
ATOM 3736 N N . PHE A 1 472 ? -5.295 -10.281 21.949 1.00 94.88 472 PHE A N 1
ATOM 3737 C CA . PHE A 1 472 ? -5.971 -11.301 22.759 1.00 94.88 472 PHE A CA 1
ATOM 3738 C C . PHE A 1 472 ? -5.412 -11.416 24.194 1.00 94.88 472 PHE A C 1
ATOM 3740 O O . PHE A 1 472 ? -6.214 -11.332 25.127 1.00 94.88 472 PHE A O 1
ATOM 3747 N N . PRO A 1 473 ? -4.087 -11.548 24.431 1.00 94.19 473 PRO A N 1
ATOM 3748 C CA . PRO A 1 473 ? -3.497 -11.549 25.766 1.00 94.19 473 PRO A CA 1
ATOM 3749 C C . PRO A 1 473 ? -3.817 -10.290 26.563 1.00 94.19 473 PRO A C 1
ATOM 3751 O O . PRO A 1 473 ? -4.178 -10.409 27.727 1.00 94.19 473 PRO A O 1
ATOM 3754 N N . LEU A 1 474 ? -3.756 -9.099 25.956 1.00 93.75 474 LEU A N 1
ATOM 3755 C CA . LEU A 1 474 ? -4.055 -7.843 26.657 1.00 93.75 474 LEU A CA 1
ATOM 3756 C C . LEU A 1 474 ? -5.468 -7.860 27.251 1.00 93.75 474 LEU A C 1
ATOM 3758 O O . LEU A 1 474 ? -5.677 -7.529 28.420 1.00 93.75 474 LEU A O 1
ATOM 3762 N N . VAL A 1 475 ? -6.438 -8.331 26.469 1.00 93.75 475 VAL A N 1
ATOM 3763 C CA . VAL A 1 475 ? -7.829 -8.467 26.911 1.00 93.75 475 VAL A CA 1
ATOM 3764 C C . VAL A 1 475 ? -7.990 -9.643 27.885 1.00 93.75 475 VAL A C 1
ATOM 3766 O O . VAL A 1 475 ? -8.676 -9.520 28.899 1.00 93.75 475 VAL A O 1
ATOM 3769 N N . ALA A 1 476 ? -7.331 -10.773 27.637 1.00 92.94 476 ALA A N 1
ATOM 3770 C CA . ALA A 1 476 ? -7.377 -11.966 28.486 1.00 92.94 476 ALA A CA 1
ATOM 3771 C C . ALA A 1 476 ? -6.605 -11.835 29.811 1.00 92.94 476 ALA A C 1
ATOM 3773 O O . ALA A 1 476 ? -6.809 -12.643 30.711 1.00 92.94 476 ALA A O 1
ATOM 3774 N N . MET A 1 477 ? -5.727 -10.845 29.961 1.00 92.69 477 MET A N 1
ATOM 3775 C CA . MET A 1 477 ? -5.105 -10.507 31.244 1.00 92.69 477 MET A CA 1
ATOM 3776 C C . MET A 1 477 ? -6.077 -9.729 32.135 1.00 92.69 477 MET A C 1
ATOM 3778 O O . MET A 1 477 ? -6.086 -9.895 33.353 1.00 92.69 477 MET A O 1
ATOM 3782 N N . ARG A 1 478 ? -6.923 -8.886 31.534 1.00 91.19 478 ARG A N 1
ATOM 3783 C CA . ARG A 1 478 ? -7.909 -8.066 32.252 1.00 91.19 478 ARG A CA 1
ATOM 3784 C C . ARG A 1 478 ? -9.228 -8.795 32.516 1.00 91.19 478 ARG A C 1
ATOM 3786 O O . ARG A 1 478 ? -9.917 -8.499 33.501 1.00 91.19 478 ARG A O 1
ATOM 3793 N N . TYR A 1 479 ? -9.595 -9.719 31.636 1.00 88.88 479 TYR A N 1
ATOM 3794 C CA . TYR A 1 479 ? -10.810 -10.529 31.706 1.00 88.88 479 TYR A CA 1
ATOM 3795 C C . TYR A 1 479 ? -10.471 -12.020 31.674 1.00 88.88 479 TYR A C 1
ATOM 3797 O O . TYR A 1 479 ? -9.333 -12.402 31.497 1.00 88.88 479 TYR A O 1
ATOM 3805 N N . SER A 1 480 ? -11.450 -12.913 31.817 1.00 89.62 480 SER A N 1
ATOM 3806 C CA . SER A 1 480 ? -11.189 -14.341 31.598 1.00 89.62 480 SER A CA 1
ATOM 3807 C C . SER A 1 480 ? -11.059 -14.660 30.105 1.00 89.62 480 SER A C 1
ATOM 3809 O O . SER A 1 480 ? -11.704 -14.007 29.285 1.00 89.62 480 SER A O 1
ATOM 3811 N N . LEU A 1 481 ? -10.334 -15.731 29.752 1.00 89.94 481 LEU A N 1
ATOM 3812 C CA . LEU A 1 481 ? -10.222 -16.244 28.370 1.00 89.94 481 LEU A CA 1
ATOM 3813 C C . LEU A 1 481 ? -11.582 -16.315 27.655 1.00 89.94 481 LEU A C 1
ATOM 3815 O O . LEU A 1 481 ? -11.731 -15.919 26.505 1.00 89.94 481 LEU A O 1
ATOM 3819 N N . LYS A 1 482 ? -12.609 -16.764 28.382 1.00 87.00 482 LYS A N 1
ATOM 3820 C CA . LYS A 1 482 ? -13.992 -16.851 27.905 1.00 87.00 482 LYS A CA 1
ATOM 3821 C C . LYS A 1 482 ? -14.562 -15.492 27.479 1.00 87.00 482 LYS A C 1
ATOM 3823 O O . LYS A 1 482 ? -15.199 -15.384 26.435 1.00 87.00 482 LYS A O 1
ATOM 3828 N N . LYS A 1 483 ? -14.346 -14.464 28.298 1.00 88.19 483 LYS A N 1
ATOM 3829 C CA . LYS A 1 483 ? -14.795 -13.097 28.016 1.00 88.19 483 LYS A CA 1
ATOM 3830 C C . LYS A 1 483 ? -13.962 -12.459 26.908 1.00 88.19 483 LYS A C 1
ATOM 3832 O O . LYS A 1 483 ? -14.543 -11.801 26.059 1.00 88.19 483 LYS A O 1
ATOM 3837 N N . ALA A 1 484 ? -12.655 -12.718 26.864 1.00 91.50 484 ALA A N 1
ATOM 3838 C CA . ALA A 1 484 ? -11.779 -12.224 25.803 1.00 91.50 484 ALA A CA 1
ATOM 3839 C C . ALA A 1 484 ? -12.240 -12.685 24.410 1.00 91.50 484 ALA A C 1
ATOM 3841 O O . ALA A 1 484 ? -12.388 -11.859 23.516 1.00 91.50 484 ALA A O 1
ATOM 3842 N N . VAL A 1 485 ? -12.595 -13.968 24.254 1.00 91.12 485 VAL A N 1
ATOM 3843 C CA . VAL A 1 485 ? -13.195 -14.477 23.003 1.00 91.12 485 VAL A CA 1
ATOM 3844 C C . VAL A 1 485 ? -14.491 -13.734 22.657 1.00 91.12 485 VAL A C 1
ATOM 3846 O O . VAL A 1 485 ? -14.700 -13.366 21.505 1.00 91.12 485 VAL A O 1
ATOM 3849 N N . GLY A 1 486 ? -15.353 -13.484 23.647 1.00 89.75 486 GLY A N 1
ATOM 3850 C CA . GLY A 1 486 ? -16.601 -12.745 23.441 1.00 89.75 486 GLY A CA 1
ATOM 3851 C C . GLY A 1 486 ? -16.398 -11.284 23.031 1.00 89.75 486 GLY A C 1
ATOM 3852 O O . GLY A 1 486 ? -17.178 -10.782 22.231 1.00 89.75 486 GLY A O 1
ATOM 3853 N N . ILE A 1 487 ? -15.352 -10.628 23.542 1.00 92.62 487 ILE A N 1
ATOM 3854 C CA . ILE A 1 487 ? -14.979 -9.243 23.204 1.00 92.62 487 ILE A CA 1
ATOM 3855 C C . ILE A 1 487 ? -14.389 -9.168 21.792 1.00 92.62 487 ILE A C 1
ATOM 3857 O O . ILE A 1 487 ? -14.691 -8.236 21.060 1.00 92.62 487 ILE A O 1
ATOM 3861 N N . MET A 1 488 ? -13.583 -10.154 21.388 1.00 93.94 488 MET A N 1
ATOM 3862 C CA . MET A 1 488 ? -12.956 -10.166 20.062 1.00 93.94 488 MET A CA 1
ATOM 3863 C C . MET A 1 488 ? -13.885 -10.631 18.938 1.00 93.94 488 MET A C 1
ATOM 3865 O O . MET A 1 488 ? -13.659 -10.293 17.779 1.00 93.94 488 MET A O 1
ATOM 3869 N N . ALA A 1 489 ? -14.930 -11.404 19.240 1.00 91.75 489 ALA A N 1
ATOM 3870 C CA . ALA A 1 489 ? -15.810 -11.956 18.211 1.00 91.75 489 ALA A CA 1
ATOM 3871 C C . ALA A 1 489 ? -16.514 -10.888 17.336 1.00 91.75 489 ALA A C 1
ATOM 3873 O O . ALA A 1 489 ? -16.462 -11.038 16.116 1.00 91.75 489 ALA A O 1
ATOM 3874 N N . PRO A 1 490 ? -17.139 -9.819 17.879 1.00 93.19 490 PRO A N 1
ATOM 3875 C CA . PRO A 1 490 ? -17.760 -8.771 17.063 1.00 93.19 490 PRO A CA 1
ATOM 3876 C C . PRO A 1 490 ? -16.823 -8.100 16.043 1.00 93.19 490 PRO A C 1
ATOM 3878 O O . PRO A 1 490 ? -17.178 -8.090 14.862 1.00 93.19 490 PRO A O 1
ATOM 3881 N N . PRO A 1 491 ? -15.640 -7.574 16.425 1.00 95.50 491 PRO A N 1
ATOM 3882 C CA . PRO A 1 491 ? -14.757 -6.925 15.462 1.00 95.50 491 PRO A CA 1
ATOM 3883 C C . PRO A 1 491 ? -14.129 -7.917 14.481 1.00 95.50 491 PRO A C 1
ATOM 3885 O O . PRO A 1 491 ? -13.967 -7.584 13.313 1.00 95.50 491 PRO A O 1
ATOM 3888 N N . LEU A 1 492 ? -13.856 -9.161 14.893 1.00 95.38 492 LEU A N 1
ATOM 3889 C CA . LEU A 1 492 ? -13.407 -10.199 13.959 1.00 95.38 492 LEU A CA 1
ATOM 3890 C C . LEU A 1 492 ? -14.478 -10.519 12.908 1.00 95.38 492 LEU A C 1
ATOM 3892 O O . LEU A 1 492 ? -14.157 -10.623 11.730 1.00 95.38 492 LEU A O 1
ATOM 3896 N N . LEU A 1 493 ? -15.754 -10.620 13.296 1.00 92.69 493 LEU A N 1
ATOM 3897 C CA . LEU A 1 493 ? -16.851 -10.798 12.338 1.00 92.69 493 LEU A CA 1
ATOM 3898 C C . LEU A 1 493 ? -16.944 -9.618 11.363 1.00 92.69 493 LEU A C 1
ATOM 3900 O O . LEU A 1 493 ? -17.112 -9.833 10.165 1.00 92.69 493 LEU A O 1
ATOM 3904 N N . ALA A 1 494 ? -16.787 -8.385 11.849 1.00 95.62 494 ALA A N 1
ATOM 3905 C CA . ALA A 1 494 ? -16.768 -7.200 10.997 1.00 95.62 494 ALA A CA 1
ATOM 3906 C C . ALA A 1 494 ? -15.616 -7.243 9.980 1.00 95.62 494 ALA A C 1
ATOM 3908 O O . ALA A 1 494 ? -15.851 -7.089 8.782 1.00 95.62 494 ALA A O 1
ATOM 3909 N N . VAL A 1 495 ? -14.395 -7.534 10.434 1.00 96.31 495 VAL A N 1
ATOM 3910 C CA . VAL A 1 495 ? -13.197 -7.673 9.588 1.00 96.31 495 VAL A CA 1
ATOM 3911 C C . VAL A 1 495 ? -13.394 -8.717 8.492 1.00 96.31 495 VAL A C 1
ATOM 3913 O O . VAL A 1 495 ? -13.016 -8.501 7.348 1.00 96.31 495 VAL A O 1
ATOM 3916 N N . VAL A 1 496 ? -14.032 -9.832 8.827 1.00 93.50 496 VAL A N 1
ATOM 3917 C CA . VAL A 1 496 ? -14.285 -10.945 7.908 1.00 93.50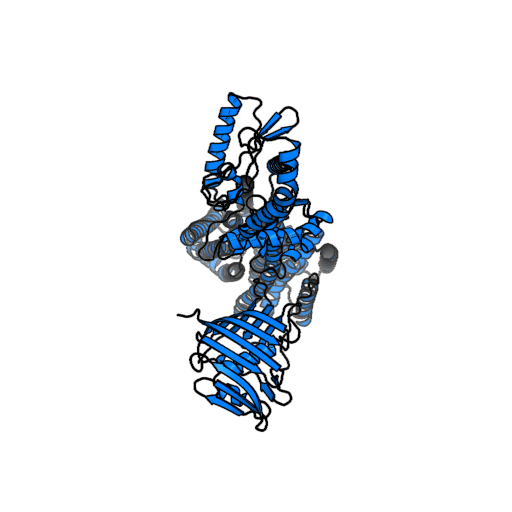 496 VAL A CA 1
ATOM 3918 C C . VAL A 1 496 ? -15.327 -10.604 6.851 1.00 93.50 496 VAL A C 1
ATOM 3920 O O . VAL A 1 496 ? -15.190 -10.963 5.684 1.00 93.50 496 VAL A O 1
ATOM 3923 N N . MET A 1 497 ? -16.391 -9.920 7.257 1.00 94.06 497 MET A N 1
ATOM 3924 C CA . MET A 1 497 ? -17.507 -9.604 6.372 1.00 94.06 497 MET A CA 1
ATOM 3925 C C . MET A 1 497 ? -17.218 -8.400 5.474 1.00 94.06 497 MET A C 1
ATOM 3927 O O . MET A 1 497 ? -17.806 -8.291 4.399 1.00 94.06 497 MET A O 1
ATOM 3931 N N . THR A 1 498 ? -16.310 -7.516 5.891 1.00 96.75 498 THR A N 1
ATOM 3932 C CA . THR A 1 498 ? -16.005 -6.268 5.181 1.00 96.75 498 THR A CA 1
ATOM 3933 C C . THR A 1 498 ? -15.533 -6.500 3.741 1.00 96.75 498 THR A C 1
ATOM 3935 O O . THR A 1 498 ? -16.171 -5.946 2.847 1.00 96.75 498 THR A O 1
ATOM 3938 N N . PRO A 1 499 ? -14.531 -7.357 3.448 1.00 95.50 499 PRO A N 1
ATOM 3939 C CA . PRO A 1 499 ? -14.096 -7.601 2.070 1.00 95.50 499 PRO A CA 1
ATOM 3940 C C . PRO A 1 499 ? -15.208 -8.154 1.178 1.00 95.50 499 PRO A C 1
ATOM 3942 O O . PRO A 1 499 ? -15.333 -7.747 0.027 1.00 95.50 499 PRO A O 1
ATOM 3945 N N . ALA A 1 500 ? -16.060 -9.034 1.715 1.00 93.12 500 ALA A N 1
ATOM 3946 C CA . ALA A 1 500 ? -17.196 -9.572 0.975 1.00 93.12 500 ALA A CA 1
ATOM 3947 C C . ALA A 1 500 ? -18.205 -8.468 0.619 1.00 93.12 500 ALA A C 1
ATOM 3949 O O . ALA A 1 500 ? -18.630 -8.360 -0.528 1.00 93.12 500 ALA A O 1
ATOM 3950 N N . LEU A 1 501 ? -18.567 -7.609 1.575 1.00 95.06 501 LEU A N 1
ATOM 3951 C CA . LEU A 1 501 ? -19.499 -6.508 1.315 1.00 95.06 501 LEU A CA 1
ATOM 3952 C C . LEU A 1 501 ? -18.902 -5.436 0.391 1.00 95.06 501 LEU A C 1
ATOM 3954 O O . LEU A 1 501 ? -19.620 -4.912 -0.457 1.00 95.06 501 LEU A O 1
ATOM 3958 N N . CYS A 1 502 ? -17.604 -5.144 0.492 1.00 94.12 502 CYS A N 1
ATOM 3959 C CA . CYS A 1 502 ? -16.914 -4.271 -0.460 1.00 94.12 502 CYS A CA 1
ATOM 3960 C C . CYS A 1 502 ? -16.900 -4.877 -1.876 1.00 94.12 502 CYS A C 1
ATOM 3962 O O . CYS A 1 502 ? -17.183 -4.167 -2.841 1.00 94.12 502 CYS A O 1
ATOM 3964 N N . GLY A 1 503 ? -16.677 -6.190 -1.999 1.00 91.50 503 GLY A N 1
ATOM 3965 C CA . GLY A 1 503 ? -16.764 -6.914 -3.272 1.00 91.50 503 GLY A CA 1
ATOM 3966 C C . GLY A 1 503 ? -18.162 -6.867 -3.897 1.00 91.50 503 GLY A C 1
ATOM 3967 O O . GLY A 1 503 ? -18.299 -6.709 -5.110 1.00 91.50 503 GLY A O 1
ATOM 3968 N N . LEU A 1 504 ? -19.225 -6.898 -3.081 1.00 91.88 504 LEU A N 1
ATOM 3969 C CA . LEU A 1 504 ? -20.604 -6.729 -3.561 1.00 91.88 504 LEU A CA 1
ATOM 3970 C C . LEU A 1 504 ? -20.819 -5.367 -4.243 1.00 91.88 504 LEU A C 1
ATOM 3972 O O . LEU A 1 504 ? -21.560 -5.277 -5.226 1.00 91.88 504 LEU A O 1
ATOM 3976 N N . LEU A 1 505 ? -20.145 -4.329 -3.742 1.00 91.44 505 LEU A N 1
ATOM 3977 C CA . LEU A 1 505 ? -20.176 -2.968 -4.282 1.00 91.44 505 LEU A CA 1
ATOM 3978 C C . LEU A 1 505 ? -19.272 -2.787 -5.513 1.00 91.44 505 LEU A C 1
ATOM 3980 O O . LEU A 1 505 ? -19.280 -1.717 -6.112 1.00 91.44 505 LEU A O 1
ATOM 3984 N N . GLY A 1 506 ? -18.554 -3.837 -5.927 1.00 87.81 506 GLY A N 1
ATOM 3985 C CA . GLY A 1 506 ? -17.697 -3.846 -7.112 1.00 87.81 506 GLY A CA 1
ATOM 3986 C C . GLY A 1 506 ? -16.247 -3.441 -6.852 1.00 87.81 506 GLY A C 1
ATOM 3987 O O . GLY A 1 506 ? -15.487 -3.325 -7.810 1.00 87.81 506 GLY A O 1
ATOM 3988 N N . ASN A 1 507 ? -15.850 -3.250 -5.592 1.00 89.00 507 ASN A N 1
ATOM 3989 C CA . ASN A 1 507 ? -14.480 -2.877 -5.248 1.00 89.00 507 ASN A CA 1
ATOM 3990 C C . ASN A 1 507 ? -13.579 -4.114 -5.191 1.00 89.00 507 ASN A C 1
ATOM 3992 O O . ASN A 1 507 ? -13.946 -5.136 -4.605 1.00 89.00 507 ASN A O 1
ATOM 3996 N N . ALA A 1 508 ? -12.391 -4.001 -5.778 1.00 89.69 508 ALA A N 1
ATOM 3997 C CA . ALA A 1 508 ? -11.354 -5.015 -5.669 1.00 89.69 508 ALA A CA 1
ATOM 3998 C C . ALA A 1 508 ? -10.695 -4.989 -4.285 1.00 89.69 508 ALA A C 1
ATOM 4000 O O . ALA A 1 508 ? -10.623 -3.938 -3.649 1.00 89.69 508 ALA A O 1
ATOM 4001 N N . PHE A 1 509 ? -10.172 -6.130 -3.836 1.00 93.44 509 PHE A N 1
ATOM 4002 C CA . PHE A 1 509 ? -9.407 -6.207 -2.596 1.00 93.44 509 PHE A CA 1
ATOM 4003 C C . PHE A 1 509 ? -7.911 -6.016 -2.855 1.00 93.44 509 PHE A C 1
ATOM 4005 O O . PHE A 1 509 ? -7.249 -6.834 -3.505 1.00 93.44 509 PHE A O 1
ATOM 4012 N N . THR A 1 510 ? -7.385 -4.925 -2.310 1.00 92.06 510 THR A N 1
ATOM 4013 C CA . THR A 1 510 ? -6.023 -4.438 -2.535 1.00 92.06 510 THR A CA 1
ATOM 4014 C C . THR A 1 510 ? -5.193 -4.485 -1.249 1.00 92.06 510 THR A C 1
ATOM 4016 O O . THR A 1 510 ? -5.695 -4.752 -0.152 1.00 92.06 510 THR A O 1
ATOM 4019 N N . PHE A 1 511 ? -3.901 -4.175 -1.356 1.00 90.50 511 PHE A N 1
ATOM 4020 C CA . PHE A 1 511 ? -3.045 -3.925 -0.192 1.00 90.50 511 PHE A CA 1
ATOM 4021 C C . PHE A 1 511 ? -3.637 -2.907 0.802 1.00 90.50 511 PHE A C 1
ATOM 4023 O O . PHE A 1 511 ? -3.577 -3.129 2.013 1.00 90.50 511 PHE A O 1
ATOM 4030 N N . PHE A 1 512 ? -4.238 -1.817 0.313 1.00 90.69 512 PHE A N 1
ATOM 4031 C CA . PHE A 1 512 ? -4.782 -0.753 1.165 1.00 90.69 512 PHE A CA 1
ATOM 4032 C C . PHE A 1 512 ? -5.987 -1.222 1.983 1.00 90.69 512 PHE A C 1
ATOM 4034 O O . PHE A 1 512 ? -6.120 -0.846 3.148 1.00 90.69 512 PHE A O 1
ATOM 4041 N N . ASP A 1 513 ? -6.813 -2.103 1.418 1.00 93.94 513 ASP A N 1
ATOM 4042 C CA . ASP A 1 513 ? -7.936 -2.719 2.127 1.00 93.94 513 ASP A CA 1
ATOM 4043 C C . ASP A 1 513 ? -7.443 -3.627 3.255 1.00 93.94 513 ASP A C 1
ATOM 4045 O O . ASP A 1 513 ? -7.937 -3.554 4.378 1.00 93.94 513 ASP A O 1
ATOM 4049 N N . ALA A 1 514 ? -6.414 -4.437 2.994 1.00 93.88 514 ALA A N 1
ATOM 4050 C CA . ALA A 1 514 ? -5.830 -5.314 4.006 1.00 93.88 514 ALA A CA 1
ATOM 4051 C C . ALA A 1 514 ? -5.271 -4.531 5.210 1.00 93.88 514 ALA A C 1
ATOM 4053 O O . ALA A 1 514 ? -5.468 -4.942 6.352 1.00 93.88 514 ALA A O 1
ATOM 4054 N N . ILE A 1 515 ? -4.623 -3.384 4.975 1.00 92.19 515 ILE A N 1
ATOM 4055 C CA . ILE A 1 515 ? -4.165 -2.487 6.050 1.00 92.19 515 ILE A CA 1
ATOM 4056 C C . ILE A 1 515 ? -5.355 -1.889 6.806 1.00 92.19 515 ILE A C 1
ATOM 4058 O O . ILE A 1 515 ? -5.344 -1.863 8.037 1.00 92.19 515 ILE A O 1
ATOM 4062 N N . ALA A 1 516 ? -6.378 -1.410 6.091 1.00 94.19 516 ALA A N 1
ATOM 4063 C CA . ALA A 1 516 ? -7.568 -0.834 6.709 1.00 94.19 516 ALA A CA 1
ATOM 4064 C C . ALA A 1 516 ? -8.239 -1.834 7.665 1.00 94.19 516 ALA A C 1
ATOM 4066 O O . ALA A 1 516 ? -8.635 -1.456 8.765 1.00 94.19 516 ALA A O 1
ATOM 4067 N N . LEU A 1 517 ? -8.278 -3.127 7.322 1.00 96.69 517 LEU A N 1
ATOM 4068 C CA . LEU A 1 517 ? -8.812 -4.168 8.208 1.00 96.69 517 LEU A CA 1
ATOM 4069 C C . LEU A 1 517 ? -8.073 -4.280 9.552 1.00 96.69 517 LEU A C 1
ATOM 4071 O O . LEU A 1 517 ? -8.712 -4.581 10.560 1.00 96.69 517 LEU A O 1
ATOM 4075 N N . VAL A 1 518 ? -6.761 -4.014 9.598 1.00 94.81 518 VAL A N 1
ATOM 4076 C CA . VAL A 1 518 ? -5.997 -3.976 10.863 1.00 94.81 518 VAL A CA 1
ATOM 4077 C C . VAL A 1 518 ? -6.544 -2.880 11.779 1.00 94.81 518 VAL A C 1
ATOM 4079 O O . VAL A 1 518 ? -6.724 -3.097 12.978 1.00 94.81 518 VAL A O 1
ATOM 4082 N N . LEU A 1 519 ? -6.870 -1.716 11.213 1.00 93.50 519 LEU A N 1
ATOM 4083 C CA . LEU A 1 519 ? -7.453 -0.607 11.967 1.00 93.50 519 LEU A CA 1
ATOM 4084 C C . LEU A 1 519 ? -8.924 -0.845 12.318 1.00 93.50 519 LEU A C 1
ATOM 4086 O O . LEU A 1 519 ? -9.342 -0.503 13.421 1.00 93.50 519 LEU A O 1
ATOM 4090 N N . VAL A 1 520 ? -9.698 -1.479 11.432 1.00 96.69 520 VAL A N 1
ATOM 4091 C CA . VAL A 1 520 ? -11.079 -1.900 11.728 1.00 96.69 520 VAL A CA 1
ATOM 4092 C C . VAL A 1 520 ? -11.108 -2.847 12.927 1.00 96.69 520 VAL A C 1
ATOM 4094 O O . VAL A 1 520 ? -11.975 -2.700 13.792 1.00 96.69 520 VAL A O 1
ATOM 4097 N N . LEU A 1 521 ? -10.161 -3.791 13.007 1.00 96.69 521 LEU A N 1
ATOM 4098 C CA . LEU A 1 521 ? -10.015 -4.670 14.165 1.00 96.69 521 LEU A CA 1
ATOM 4099 C C . LEU A 1 521 ? -9.752 -3.851 15.432 1.00 96.69 521 LEU A C 1
ATOM 4101 O O . LEU A 1 521 ? -10.491 -3.993 16.401 1.00 96.69 521 LEU A O 1
ATOM 4105 N N . ALA A 1 522 ? -8.745 -2.974 15.406 1.00 94.50 522 ALA A N 1
ATOM 4106 C CA . ALA A 1 522 ? -8.377 -2.118 16.532 1.00 94.50 522 ALA A CA 1
ATOM 4107 C C . ALA A 1 522 ? -9.552 -1.261 17.045 1.00 94.50 522 ALA A C 1
ATOM 4109 O O . ALA A 1 522 ? -9.919 -1.350 18.212 1.00 94.50 522 ALA A O 1
ATOM 4110 N N . MET A 1 523 ? -10.217 -0.505 16.170 1.00 92.19 523 MET A N 1
ATOM 4111 C CA . MET A 1 523 ? -11.341 0.360 16.560 1.00 92.19 523 MET A CA 1
ATOM 4112 C C . MET A 1 523 ? -12.571 -0.442 17.000 1.00 92.19 523 MET A C 1
ATOM 4114 O O . MET A 1 523 ? -13.291 -0.062 17.921 1.00 92.19 523 MET A O 1
ATOM 4118 N N . GLY A 1 524 ? -12.833 -1.587 16.365 1.00 94.88 524 GLY A N 1
ATOM 4119 C CA . GLY A 1 524 ? -13.939 -2.450 16.768 1.00 94.88 524 GLY A CA 1
ATOM 4120 C C . GLY A 1 524 ? -13.714 -3.127 18.128 1.00 94.88 524 GLY A C 1
ATOM 4121 O O . GLY A 1 524 ? -14.685 -3.429 18.837 1.00 94.88 524 GLY A O 1
ATOM 4122 N N . MET A 1 525 ? -12.450 -3.337 18.518 1.00 94.88 525 MET A N 1
ATOM 4123 C CA . MET A 1 525 ? -12.090 -3.759 19.872 1.00 94.88 525 MET A CA 1
ATOM 4124 C C . MET A 1 525 ? -12.481 -2.700 20.901 1.00 94.88 525 MET A C 1
ATOM 4126 O O . MET A 1 525 ? -13.080 -3.067 21.913 1.00 94.88 525 MET A O 1
ATOM 4130 N N . ASP A 1 526 ? -12.249 -1.413 20.622 1.00 93.38 526 ASP A N 1
ATOM 4131 C CA . ASP A 1 526 ? -12.620 -0.311 21.521 1.00 93.38 526 ASP A CA 1
ATOM 4132 C C . ASP A 1 526 ? -14.120 -0.339 21.833 1.00 93.38 526 ASP A C 1
ATOM 4134 O O . ASP A 1 526 ? -14.520 -0.395 22.999 1.00 93.38 526 ASP A O 1
ATOM 4138 N N . TYR A 1 527 ? -14.967 -0.436 20.803 1.00 94.50 527 TYR A N 1
ATOM 4139 C CA . TYR A 1 527 ? -16.423 -0.510 20.981 1.00 94.50 527 TYR A CA 1
ATOM 4140 C C . TYR A 1 527 ? -16.834 -1.714 21.836 1.00 94.50 527 TYR A C 1
ATOM 4142 O O . TYR A 1 527 ? -17.679 -1.605 22.729 1.00 94.50 527 TYR A O 1
ATOM 4150 N N . SER A 1 528 ? -16.212 -2.867 21.591 1.00 95.12 528 SER A N 1
ATOM 4151 C CA . SER A 1 528 ? -16.487 -4.105 22.323 1.00 95.12 528 SER A CA 1
ATOM 4152 C C . SER A 1 528 ? -16.056 -4.013 23.792 1.00 95.12 528 SER A C 1
ATOM 4154 O O . SER A 1 528 ? -16.782 -4.473 24.678 1.00 95.12 528 SER A O 1
ATOM 4156 N N . ILE A 1 529 ? -14.917 -3.371 24.070 1.00 94.50 529 ILE A N 1
ATOM 4157 C CA . ILE A 1 529 ? -14.409 -3.108 25.423 1.00 94.50 529 ILE A CA 1
ATOM 4158 C C . ILE A 1 529 ? -15.333 -2.132 26.167 1.00 94.50 529 ILE A C 1
ATOM 4160 O O . ILE A 1 529 ? -15.706 -2.408 27.311 1.00 94.50 529 ILE A O 1
ATOM 4164 N N . PHE A 1 530 ? -15.775 -1.043 25.526 1.00 92.31 530 PHE A N 1
ATOM 4165 C CA . PHE A 1 530 ? -16.705 -0.080 26.131 1.00 92.31 530 PHE A CA 1
ATOM 4166 C C . PHE A 1 530 ? -18.028 -0.749 26.535 1.00 92.31 530 PHE A C 1
ATOM 4168 O O . PHE A 1 530 ? -18.495 -0.594 27.670 1.00 92.31 530 PHE A O 1
ATOM 4175 N N . PHE A 1 531 ? -18.608 -1.590 25.671 1.00 92.38 531 PHE A N 1
ATOM 4176 C CA . PHE A 1 531 ? -19.807 -2.361 26.023 1.00 92.38 531 PHE A CA 1
ATOM 4177 C C . PHE A 1 531 ? -19.564 -3.422 27.104 1.00 92.38 531 PHE A C 1
ATOM 4179 O O . PHE A 1 531 ? -20.482 -3.712 27.877 1.00 92.38 531 PHE A O 1
ATOM 4186 N N . MET A 1 532 ? -18.360 -3.990 27.187 1.00 91.75 532 MET A N 1
ATOM 4187 C CA . MET A 1 532 ? -18.008 -4.979 28.207 1.00 91.75 532 MET A CA 1
ATOM 4188 C C . MET A 1 532 ? -17.905 -4.372 29.616 1.00 91.75 532 MET A C 1
ATOM 4190 O O . MET A 1 532 ? -18.348 -4.994 30.583 1.00 91.75 532 MET A O 1
ATOM 4194 N N . GLU A 1 533 ? -17.347 -3.166 29.747 1.00 89.31 533 GLU A N 1
ATOM 4195 C CA . GLU A 1 533 ? -17.213 -2.444 31.029 1.00 89.31 533 GLU A CA 1
ATOM 4196 C C . GLU A 1 533 ? -18.523 -1.772 31.489 1.00 89.31 533 GLU A C 1
ATOM 4198 O O . GLU A 1 533 ? -18.630 -1.230 32.593 1.00 89.31 533 GLU A O 1
ATOM 4203 N N . THR A 1 534 ? -19.566 -1.830 30.663 1.00 87.38 534 THR A N 1
ATOM 4204 C CA . THR A 1 534 ? -20.834 -1.142 30.905 1.00 87.38 534 THR A CA 1
ATOM 4205 C C . THR A 1 534 ? -21.757 -1.883 31.872 1.00 87.38 534 THR A C 1
ATOM 4207 O O . THR A 1 534 ? -22.061 -3.067 31.720 1.00 87.38 534 THR A O 1
ATOM 4210 N N . THR A 1 535 ? -22.310 -1.149 32.842 1.00 84.75 535 THR A N 1
ATOM 4211 C CA . THR A 1 535 ? -23.350 -1.651 33.755 1.00 84.75 535 THR A CA 1
ATOM 4212 C C . THR A 1 535 ? -24.757 -1.498 33.164 1.00 84.75 535 THR A C 1
ATOM 4214 O O . THR A 1 535 ? -24.991 -0.682 32.274 1.00 84.75 535 THR A O 1
ATOM 4217 N N . GLN A 1 536 ? -25.739 -2.243 33.691 1.00 81.19 536 GLN A N 1
ATOM 4218 C CA . GLN A 1 536 ? -27.132 -2.177 33.211 1.00 81.19 536 GLN A CA 1
ATOM 4219 C C . GLN A 1 536 ? -27.733 -0.764 33.262 1.00 81.19 536 GLN A C 1
ATOM 4221 O O . GLN A 1 536 ? -28.467 -0.382 32.358 1.00 81.19 536 GLN A O 1
ATOM 4226 N N . GLU A 1 537 ? -27.386 0.019 34.283 1.00 81.69 537 GLU A N 1
ATOM 4227 C CA . GLU A 1 537 ? -27.845 1.405 34.445 1.00 81.69 537 GLU A CA 1
ATOM 4228 C C . GLU A 1 537 ? -27.230 2.357 33.406 1.00 81.69 537 GLU A C 1
ATOM 4230 O O . GLU A 1 537 ? -27.821 3.382 33.083 1.00 81.69 537 GLU A O 1
ATOM 4235 N N . LYS A 1 538 ? -26.046 2.031 32.872 1.00 84.81 538 LYS A N 1
ATOM 4236 C CA . LYS A 1 538 ? -25.281 2.891 31.957 1.00 84.81 538 LYS A CA 1
ATOM 4237 C C . LYS A 1 538 ? -25.424 2.529 30.484 1.00 84.81 538 LYS A C 1
ATOM 4239 O O . LYS A 1 538 ? -24.967 3.289 29.641 1.00 84.81 538 LYS A O 1
ATOM 4244 N N . LYS A 1 539 ? -26.071 1.408 30.158 1.00 86.69 539 LYS A N 1
ATOM 4245 C CA . LYS A 1 539 ? -26.136 0.871 28.788 1.00 86.69 539 LYS A CA 1
ATOM 4246 C C . LYS A 1 539 ? -26.585 1.874 27.730 1.00 86.69 539 LYS A C 1
ATOM 4248 O O . LYS A 1 539 ? -26.068 1.865 26.621 1.00 86.69 539 LYS A O 1
ATOM 4253 N N . GLU A 1 540 ? -27.524 2.744 28.079 1.00 86.44 540 GLU A N 1
ATOM 4254 C CA . GLU A 1 540 ? -28.045 3.762 27.168 1.00 86.44 540 GLU A CA 1
ATOM 4255 C C . GLU A 1 540 ? -27.020 4.870 26.909 1.00 86.44 540 GLU A C 1
ATOM 4257 O O . GLU A 1 540 ? -26.888 5.339 25.781 1.00 86.44 540 GLU A O 1
ATOM 4262 N N . VAL A 1 541 ? -26.257 5.242 27.941 1.00 88.00 541 VAL A N 1
ATOM 4263 C CA . VAL A 1 541 ? -25.172 6.220 27.840 1.00 88.00 541 VAL A CA 1
ATOM 4264 C C . VAL A 1 541 ? -24.033 5.641 27.012 1.00 88.00 541 VAL A C 1
ATOM 4266 O O . VAL A 1 541 ? -23.606 6.294 26.069 1.00 88.00 541 VAL A O 1
ATOM 4269 N N . THR A 1 542 ? -23.609 4.401 27.271 1.00 90.69 542 THR A N 1
ATOM 4270 C CA . THR A 1 542 ? -22.549 3.772 26.471 1.00 90.69 542 THR A CA 1
ATOM 4271 C C . THR A 1 542 ? -22.962 3.608 25.015 1.00 90.69 542 THR A C 1
ATOM 4273 O O . THR A 1 542 ? -22.194 3.941 24.126 1.00 90.69 542 THR A O 1
ATOM 4276 N N . MET A 1 543 ? -24.198 3.175 24.742 1.00 91.06 543 MET A N 1
ATOM 4277 C CA . MET A 1 543 ? -24.705 3.097 23.368 1.00 91.06 543 MET A CA 1
ATOM 4278 C C . MET A 1 543 ? -24.640 4.451 22.668 1.00 91.06 543 MET A C 1
ATOM 4280 O O . MET A 1 543 ? -24.242 4.526 21.509 1.00 91.06 543 MET A O 1
ATOM 4284 N N . PHE A 1 544 ? -25.024 5.521 23.362 1.00 90.44 544 PHE A N 1
ATOM 4285 C CA . PHE A 1 544 ? -24.925 6.863 22.819 1.00 90.44 544 PHE A CA 1
ATOM 4286 C C . PHE A 1 544 ? -23.474 7.250 22.534 1.00 90.44 544 PHE A C 1
ATOM 4288 O O . PHE A 1 544 ? -23.179 7.632 21.408 1.00 90.44 544 PHE A O 1
ATOM 4295 N N . VAL A 1 545 ? -22.572 7.113 23.505 1.00 90.94 545 VAL A N 1
ATOM 4296 C CA . VAL A 1 545 ? -21.172 7.526 23.349 1.00 90.94 545 VAL A CA 1
ATOM 4297 C C . VAL A 1 545 ? -20.456 6.705 22.277 1.00 90.94 545 VAL A C 1
ATOM 4299 O O . VAL A 1 545 ? -19.852 7.287 21.386 1.00 90.94 545 VAL A O 1
ATOM 4302 N N . VAL A 1 546 ? -20.637 5.383 22.257 1.00 93.25 546 VAL A N 1
ATOM 4303 C CA . VAL A 1 546 ? -20.086 4.512 21.206 1.00 93.25 546 VAL A CA 1
ATOM 4304 C C . VAL A 1 546 ? -20.665 4.855 19.828 1.00 93.25 546 VAL A C 1
ATOM 4306 O O . VAL A 1 546 ? -19.943 4.806 18.838 1.00 93.25 546 VAL A O 1
ATOM 4309 N N . SER A 1 547 ? -21.936 5.268 19.735 1.00 93.00 547 SER A N 1
ATOM 4310 C CA . SER A 1 547 ? -22.501 5.765 18.465 1.00 93.00 547 SER A CA 1
ATOM 4311 C C . SER A 1 547 ? -21.833 7.060 18.019 1.00 93.00 547 SER A C 1
ATOM 4313 O O . SER A 1 547 ? -21.568 7.239 16.836 1.00 93.00 547 SER A O 1
ATOM 4315 N N . MET A 1 548 ? -21.561 7.967 18.956 1.00 92.06 548 MET A N 1
ATOM 4316 C CA . MET A 1 548 ? -20.865 9.220 18.673 1.00 92.06 548 MET A CA 1
ATOM 4317 C C . MET A 1 548 ? -19.442 8.965 18.187 1.00 92.06 548 MET A C 1
ATOM 4319 O O . MET A 1 548 ? -19.038 9.572 17.199 1.00 92.06 548 MET A O 1
ATOM 4323 N N . SER A 1 549 ? -18.740 8.034 18.832 1.00 93.25 549 SER A N 1
ATOM 4324 C CA . SER A 1 549 ? -17.427 7.561 18.405 1.00 93.25 549 SER A CA 1
ATOM 4325 C C . SER A 1 549 ? -17.471 6.960 17.008 1.00 93.25 549 SER A C 1
ATOM 4327 O O . SER A 1 549 ? -16.813 7.469 16.112 1.00 93.25 549 SER A O 1
ATOM 4329 N N . ALA A 1 550 ? -18.352 5.988 16.755 1.00 94.56 550 ALA A N 1
ATOM 4330 C CA . ALA A 1 550 ? -18.494 5.386 15.430 1.00 94.56 550 ALA A CA 1
ATOM 4331 C C . ALA A 1 550 ? -18.819 6.416 14.335 1.00 94.56 550 ALA A C 1
ATOM 4333 O O . ALA A 1 550 ? -18.245 6.361 13.249 1.00 94.56 550 ALA A O 1
ATOM 4334 N N . ILE A 1 551 ? -19.696 7.391 14.610 1.00 94.38 551 ILE A N 1
ATOM 4335 C CA . ILE A 1 551 ? -19.996 8.479 13.668 1.00 94.38 551 ILE A CA 1
ATOM 4336 C C . ILE A 1 551 ? -18.761 9.361 13.446 1.00 94.38 551 ILE A C 1
ATOM 4338 O O . ILE A 1 551 ? -18.482 9.708 12.302 1.00 94.38 551 ILE A O 1
ATOM 4342 N N . ALA A 1 552 ? -18.010 9.710 14.494 1.00 93.38 552 ALA A N 1
ATOM 4343 C CA . ALA A 1 552 ? -16.790 10.506 14.372 1.00 93.38 552 ALA A CA 1
ATOM 4344 C C . ALA A 1 552 ? -15.705 9.767 13.569 1.00 93.38 552 ALA A C 1
ATOM 4346 O O . ALA A 1 552 ? -15.115 10.348 12.656 1.00 93.38 552 ALA A O 1
ATOM 4347 N N . THR A 1 553 ? -15.501 8.473 13.828 1.00 93.06 553 THR A N 1
ATOM 4348 C CA . THR A 1 553 ? -14.593 7.615 13.061 1.00 93.06 553 THR A CA 1
ATOM 4349 C C . THR A 1 553 ? -15.031 7.513 11.597 1.00 93.06 553 THR A C 1
ATOM 4351 O O . THR A 1 553 ? -14.210 7.686 10.700 1.00 93.06 553 THR A O 1
ATOM 4354 N N . ILE A 1 554 ? -16.326 7.310 11.324 1.00 94.44 554 ILE A N 1
ATOM 4355 C CA . ILE A 1 554 ? -16.887 7.276 9.962 1.00 94.44 554 ILE A CA 1
ATOM 4356 C C . ILE A 1 554 ? -16.732 8.631 9.256 1.00 94.44 554 ILE A C 1
ATOM 4358 O O . ILE A 1 554 ? -16.392 8.669 8.077 1.00 94.44 554 ILE A O 1
ATOM 4362 N N . MET A 1 555 ? -16.931 9.751 9.951 1.00 92.62 555 MET A N 1
ATOM 4363 C CA . MET A 1 555 ? -16.689 11.084 9.389 1.00 92.62 555 MET A CA 1
ATOM 4364 C C . MET A 1 555 ? -15.204 11.322 9.099 1.00 92.62 555 MET A C 1
ATOM 4366 O O . MET A 1 555 ? -14.879 12.056 8.176 1.00 92.62 555 MET A O 1
ATOM 4370 N N . SER A 1 556 ? -14.298 10.712 9.861 1.00 90.38 556 SER A N 1
ATOM 4371 C CA . SER A 1 556 ? -12.858 10.917 9.703 1.00 90.38 556 SER A CA 1
ATOM 4372 C C . SER A 1 556 ? -12.238 10.002 8.641 1.00 90.38 556 SER A C 1
ATOM 4374 O O . SER A 1 556 ? -11.531 10.484 7.762 1.00 90.38 556 SER A O 1
ATOM 4376 N N . PHE A 1 557 ? -12.535 8.702 8.683 1.00 89.94 557 PHE A N 1
ATOM 4377 C CA . PHE A 1 557 ? -12.015 7.705 7.743 1.00 89.94 557 PHE A CA 1
ATOM 4378 C C . PHE A 1 557 ? -12.955 7.424 6.579 1.00 89.94 557 PHE A C 1
ATOM 4380 O O . PHE A 1 557 ? -12.510 7.274 5.448 1.00 89.94 557 PHE A O 1
ATOM 4387 N N . GLY A 1 558 ? -14.259 7.352 6.831 1.00 89.62 558 GLY A N 1
ATOM 4388 C CA . GLY A 1 558 ? -15.239 7.019 5.799 1.00 89.62 558 GLY A CA 1
ATOM 4389 C C . GLY A 1 558 ? -15.353 8.094 4.720 1.00 89.62 558 GLY A C 1
ATOM 4390 O O . GLY A 1 558 ? -15.570 7.754 3.560 1.00 89.62 558 GLY A O 1
ATOM 4391 N N . LEU A 1 559 ? -15.119 9.374 5.044 1.00 90.00 559 LEU A N 1
ATOM 4392 C CA . LEU A 1 559 ? -15.060 10.441 4.033 1.00 90.00 559 LEU A CA 1
ATOM 4393 C C . LEU A 1 559 ? -13.916 10.256 3.021 1.00 90.00 559 LEU A C 1
ATOM 4395 O O . LEU A 1 559 ? -14.021 10.759 1.904 1.00 90.00 559 LEU A O 1
ATOM 4399 N N . LEU A 1 560 ? -12.870 9.490 3.357 1.00 89.19 560 LEU A N 1
ATOM 4400 C CA . LEU A 1 560 ? -11.792 9.157 2.420 1.00 89.19 560 LEU A CA 1
ATOM 4401 C C . LEU A 1 560 ? -12.290 8.313 1.234 1.00 89.19 560 LEU A C 1
ATOM 4403 O O . LEU A 1 560 ? -11.683 8.364 0.169 1.00 89.19 560 LEU A O 1
ATOM 4407 N N . SER A 1 561 ? -13.429 7.616 1.364 1.00 91.19 561 SER A N 1
ATOM 4408 C CA . SER A 1 561 ? -14.061 6.865 0.261 1.00 91.19 561 SER A CA 1
ATOM 4409 C C . SER A 1 561 ? -14.498 7.742 -0.926 1.00 91.19 561 SER A C 1
ATOM 4411 O O . SER A 1 561 ? -14.728 7.230 -2.022 1.00 91.19 561 SER A O 1
ATOM 4413 N N . PHE A 1 562 ? -14.578 9.063 -0.732 1.00 88.94 562 PHE A N 1
ATOM 4414 C CA . PHE A 1 562 ? -14.889 10.037 -1.783 1.00 88.94 562 PHE A CA 1
ATOM 4415 C C . PHE A 1 562 ? -13.643 10.634 -2.460 1.00 88.94 562 PHE A C 1
ATOM 4417 O O . PHE A 1 562 ? -13.784 11.510 -3.313 1.00 88.94 562 PHE A O 1
ATOM 4424 N N . SER A 1 563 ? -12.434 10.204 -2.083 1.00 85.56 563 SER A N 1
ATOM 4425 C CA . SER A 1 563 ? -11.189 10.649 -2.720 1.00 85.56 563 SER A CA 1
ATOM 4426 C C . SER A 1 563 ? -11.120 10.201 -4.183 1.00 85.56 563 SER A C 1
ATOM 4428 O O . SER A 1 563 ? -11.567 9.110 -4.532 1.00 85.56 563 SER A O 1
ATOM 4430 N N . GLY A 1 564 ? -10.526 11.033 -5.040 1.00 79.75 564 GLY A N 1
ATOM 4431 C CA . GLY A 1 564 ? -10.208 10.678 -6.423 1.00 79.75 564 GLY A CA 1
ATOM 4432 C C . GLY A 1 564 ? -8.962 9.794 -6.550 1.00 79.75 564 GLY A C 1
ATOM 4433 O O . GLY A 1 564 ? -8.643 9.341 -7.649 1.00 79.75 564 GLY A O 1
ATOM 4434 N N . VAL A 1 565 ? -8.242 9.550 -5.450 1.00 80.19 565 VAL A N 1
ATOM 4435 C CA . VAL A 1 565 ? -7.095 8.639 -5.392 1.00 80.19 565 VAL A CA 1
ATOM 4436 C C . VAL A 1 565 ? -7.587 7.254 -4.973 1.00 80.19 565 VAL A C 1
ATOM 4438 O O . VAL A 1 565 ? -7.968 7.054 -3.820 1.00 80.19 565 VAL A O 1
ATOM 4441 N N . LEU A 1 566 ? -7.533 6.275 -5.884 1.00 83.62 566 LEU A N 1
ATOM 4442 C CA . LEU A 1 566 ? -8.111 4.938 -5.677 1.00 83.62 566 LEU A CA 1
ATOM 4443 C C . LEU A 1 566 ? -7.617 4.251 -4.393 1.00 83.62 566 LEU A C 1
ATOM 4445 O O . LEU A 1 566 ? -8.406 3.664 -3.659 1.00 83.62 566 LEU A O 1
ATOM 4449 N N . ALA A 1 567 ? -6.323 4.369 -4.082 1.00 84.31 567 ALA A N 1
ATOM 4450 C CA . ALA A 1 567 ? -5.743 3.819 -2.855 1.00 84.31 567 ALA A CA 1
ATOM 4451 C C . ALA A 1 567 ? -6.429 4.351 -1.580 1.00 84.31 567 ALA A C 1
ATOM 4453 O O . ALA A 1 567 ? -6.721 3.595 -0.654 1.00 84.31 567 ALA A O 1
ATOM 4454 N N . VAL A 1 568 ? -6.703 5.658 -1.547 1.00 86.38 568 VAL A N 1
ATOM 4455 C CA . VAL A 1 568 ? -7.347 6.357 -0.425 1.00 86.38 568 VAL A CA 1
ATOM 4456 C C . VAL A 1 568 ? -8.834 6.024 -0.373 1.00 86.38 568 VAL A C 1
ATOM 4458 O O . VAL A 1 568 ? -9.376 5.780 0.705 1.00 86.38 568 VAL A O 1
ATOM 4461 N N . GLN A 1 569 ? -9.472 5.955 -1.540 1.00 89.06 569 GLN A N 1
ATOM 4462 C CA . GLN A 1 569 ? -10.865 5.561 -1.683 1.00 89.06 569 GLN A CA 1
ATOM 4463 C C . GLN A 1 569 ? -11.122 4.141 -1.162 1.00 89.06 569 GLN A C 1
ATOM 4465 O O . GLN A 1 569 ? -12.012 3.960 -0.330 1.00 89.06 569 GLN A O 1
ATOM 4470 N N . ASN A 1 570 ? -10.333 3.154 -1.597 1.00 90.69 570 ASN A N 1
ATOM 4471 C CA . ASN A 1 570 ? -10.462 1.757 -1.170 1.00 90.69 570 ASN A CA 1
ATOM 4472 C C . ASN A 1 570 ? -10.266 1.626 0.343 1.00 90.69 570 ASN A C 1
ATOM 4474 O O . ASN A 1 570 ? -11.123 1.086 1.046 1.00 90.69 570 ASN A O 1
ATOM 4478 N N . PHE A 1 571 ? -9.204 2.248 0.866 1.00 91.69 571 PHE A N 1
ATOM 4479 C CA . PHE A 1 571 ? -8.964 2.319 2.304 1.00 91.69 571 PHE A CA 1
ATOM 4480 C C . PHE A 1 571 ? -10.169 2.903 3.056 1.00 91.69 571 PHE A C 1
ATOM 4482 O O . PHE A 1 571 ? -10.673 2.296 4.001 1.00 91.69 571 PHE A O 1
ATOM 4489 N N . GLY A 1 572 ? -10.654 4.074 2.630 1.00 93.00 572 GLY A N 1
ATOM 4490 C CA . GLY A 1 572 ? -11.781 4.762 3.257 1.00 93.00 572 GLY A CA 1
ATOM 4491 C C . GLY A 1 572 ? -13.075 3.956 3.209 1.00 93.00 572 GLY A C 1
ATOM 4492 O O . GLY A 1 572 ? -13.830 3.941 4.181 1.00 93.00 572 GLY A O 1
ATOM 4493 N N . MET A 1 573 ? -13.315 3.241 2.109 1.00 94.44 573 MET A N 1
ATOM 4494 C CA . MET A 1 573 ? -14.489 2.391 1.940 1.00 94.44 573 MET A CA 1
ATOM 4495 C C . MET A 1 573 ? -14.452 1.174 2.867 1.00 94.44 573 MET A C 1
ATOM 4497 O O . MET A 1 573 ? -15.440 0.872 3.541 1.00 94.44 573 MET A O 1
ATOM 4501 N N . THR A 1 574 ? -13.297 0.517 2.963 1.00 96.44 574 THR A N 1
ATOM 4502 C CA . THR A 1 574 ? -13.079 -0.597 3.891 1.00 96.44 574 THR A CA 1
ATOM 4503 C C . THR A 1 574 ? -13.230 -0.144 5.345 1.00 96.44 574 THR A C 1
ATOM 4505 O O . THR A 1 574 ? -13.915 -0.809 6.125 1.00 96.44 574 THR A O 1
ATOM 4508 N N . MET A 1 575 ? -12.702 1.031 5.706 1.00 95.44 575 MET A N 1
ATOM 4509 C CA . MET A 1 575 ? -12.927 1.626 7.028 1.00 95.44 575 MET A CA 1
ATOM 4510 C C . MET A 1 575 ? -14.406 1.933 7.285 1.00 95.44 575 MET A C 1
ATOM 4512 O O . MET A 1 575 ? -14.915 1.604 8.353 1.00 95.44 575 MET A O 1
ATOM 4516 N N . PHE A 1 576 ? -15.117 2.526 6.320 1.00 96.00 576 PHE A N 1
ATOM 4517 C CA . PHE A 1 576 ? -16.539 2.851 6.449 1.00 96.00 576 PHE A CA 1
ATOM 4518 C C . PHE A 1 576 ? -17.384 1.607 6.747 1.00 96.00 576 PHE A C 1
ATOM 4520 O O . PHE A 1 576 ? -18.113 1.571 7.741 1.00 96.00 576 PHE A O 1
ATOM 4527 N N . VAL A 1 577 ? -17.267 0.576 5.904 1.00 97.25 577 VAL A N 1
ATOM 4528 C CA . VAL A 1 577 ? -18.035 -0.669 6.042 1.00 97.25 577 VAL A CA 1
ATOM 4529 C C . VAL A 1 577 ? -17.632 -1.411 7.316 1.00 97.25 577 VAL A C 1
ATOM 4531 O O . VAL A 1 577 ? -18.501 -1.842 8.077 1.00 97.25 577 VAL A O 1
ATOM 4534 N N . GLY A 1 578 ? -16.330 -1.518 7.587 1.00 97.12 578 GLY A N 1
ATOM 4535 C CA . GLY A 1 578 ? -15.808 -2.243 8.739 1.00 97.12 578 GLY A CA 1
ATOM 4536 C C . GLY A 1 578 ? -16.171 -1.612 10.077 1.00 97.12 578 GLY A C 1
ATOM 4537 O O . GLY A 1 578 ? -16.666 -2.306 10.963 1.00 97.12 578 GLY A O 1
ATOM 4538 N N . VAL A 1 579 ? -16.003 -0.295 10.223 1.00 96.38 579 VAL A N 1
ATOM 4539 C CA . VAL A 1 579 ? -16.386 0.433 11.445 1.00 96.38 579 VAL A CA 1
ATOM 4540 C C . VAL A 1 579 ? -17.897 0.357 11.668 1.00 96.38 579 VAL A C 1
ATOM 4542 O O . VAL A 1 579 ? -18.334 0.115 12.794 1.00 96.38 579 VAL A O 1
ATOM 4545 N N . LEU A 1 580 ? -18.702 0.487 10.606 1.00 96.62 580 LEU A N 1
ATOM 4546 C CA . LEU A 1 580 ? -20.157 0.356 10.692 1.00 96.62 580 LEU A CA 1
ATOM 4547 C C . LEU A 1 580 ? -20.579 -1.040 11.178 1.00 96.62 580 LEU A C 1
ATOM 4549 O O . LEU A 1 580 ? -21.424 -1.151 12.068 1.00 96.62 580 LEU A O 1
ATOM 4553 N N . LEU A 1 581 ? -19.981 -2.104 10.634 1.00 96.00 581 LEU A N 1
ATOM 4554 C CA . LEU A 1 581 ? -20.237 -3.475 11.082 1.00 96.00 581 LEU A CA 1
ATOM 4555 C C . LEU A 1 581 ? -19.785 -3.697 12.530 1.00 96.00 581 LEU A C 1
ATOM 4557 O O . LEU A 1 581 ? -20.556 -4.233 13.329 1.00 96.00 581 LEU A O 1
ATOM 456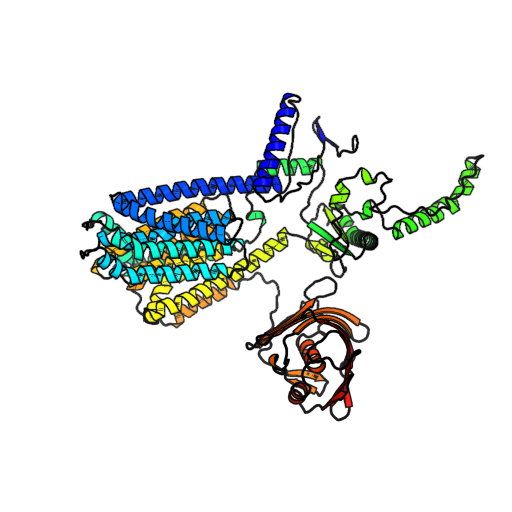1 N N . SER A 1 582 ? -18.578 -3.249 12.887 1.00 95.94 582 SER A N 1
ATOM 4562 C CA . SER A 1 582 ? -18.051 -3.331 14.254 1.00 95.94 582 SER A CA 1
ATOM 4563 C C . SER A 1 582 ? -18.982 -2.641 15.248 1.00 95.94 582 SER A C 1
ATOM 4565 O O . SER A 1 582 ? -19.305 -3.214 16.286 1.00 95.94 582 SER A O 1
ATOM 4567 N N . PHE A 1 583 ? -19.488 -1.452 14.911 1.00 95.38 583 PHE A N 1
ATOM 4568 C CA . PHE A 1 583 ? -20.468 -0.726 15.716 1.00 95.38 583 PHE A CA 1
ATOM 4569 C C . PHE A 1 583 ? -21.783 -1.504 15.887 1.00 95.38 583 PHE A C 1
ATOM 4571 O O . PHE A 1 583 ? -22.279 -1.641 17.008 1.00 95.38 583 PHE A O 1
ATOM 4578 N N . ILE A 1 584 ? -22.340 -2.051 14.800 1.00 94.12 584 ILE A N 1
ATOM 4579 C CA . ILE A 1 584 ? -23.596 -2.819 14.843 1.00 94.12 584 ILE A CA 1
ATOM 4580 C C . ILE A 1 584 ? -23.444 -4.087 15.694 1.00 94.12 584 ILE A C 1
ATOM 4582 O O . ILE A 1 584 ? -24.377 -4.453 16.419 1.00 94.12 584 ILE A O 1
ATOM 4586 N N . PHE A 1 585 ? -22.289 -4.754 15.622 1.00 93.00 585 PHE A N 1
ATOM 4587 C CA . PHE A 1 585 ? -22.024 -5.982 16.367 1.00 93.00 585 PHE A CA 1
ATOM 4588 C C . PHE A 1 585 ? -21.569 -5.746 17.812 1.00 93.00 585 PHE A C 1
ATOM 4590 O O . PHE A 1 585 ? -21.763 -6.636 18.635 1.00 93.00 585 PHE A O 1
ATOM 4597 N N . ALA A 1 586 ? -21.020 -4.585 18.173 1.00 93.25 586 ALA A N 1
ATOM 4598 C CA . ALA A 1 586 ? -20.442 -4.350 19.501 1.00 93.25 586 ALA A CA 1
ATOM 4599 C C . ALA A 1 586 ? -21.368 -4.688 20.701 1.00 93.25 586 ALA A C 1
ATOM 4601 O O . ALA A 1 586 ? -20.891 -5.306 21.658 1.00 93.25 586 ALA A O 1
ATOM 4602 N N . PRO A 1 587 ? -22.694 -4.411 20.687 1.00 91.31 587 PRO A N 1
ATOM 4603 C CA . PRO A 1 587 ? -23.570 -4.789 21.803 1.00 91.31 587 PRO A CA 1
ATOM 4604 C C . PRO A 1 587 ? -23.686 -6.311 22.021 1.00 91.31 587 PRO A C 1
ATOM 4606 O O . PRO A 1 587 ? -24.072 -6.749 23.110 1.00 91.31 587 PRO A O 1
ATOM 4609 N N . PHE A 1 588 ? -23.334 -7.131 21.022 1.00 88.25 588 PHE A N 1
ATOM 4610 C CA . PHE A 1 588 ? -23.383 -8.594 21.087 1.00 88.25 588 PHE A CA 1
ATOM 4611 C C . PHE A 1 588 ? -22.545 -9.170 22.237 1.00 88.25 588 PHE A C 1
ATOM 4613 O O . PHE A 1 588 ? -22.962 -10.164 22.844 1.00 88.25 588 PHE A O 1
ATOM 4620 N N . VAL A 1 589 ? -21.433 -8.513 22.604 1.00 89.44 589 VAL A N 1
ATOM 4621 C CA . VAL A 1 589 ? -20.522 -8.918 23.696 1.00 89.44 589 VAL A CA 1
ATOM 4622 C C . VAL A 1 589 ? -21.278 -9.228 24.989 1.00 89.44 589 VAL A C 1
ATOM 4624 O O . VAL A 1 589 ? -20.960 -10.185 25.693 1.00 89.44 589 VAL A O 1
ATOM 4627 N N . ARG A 1 590 ? -22.337 -8.465 25.290 1.00 83.62 590 ARG A N 1
ATOM 4628 C CA . ARG A 1 590 ? -23.106 -8.588 26.541 1.00 83.62 590 ARG A CA 1
ATOM 4629 C C . ARG A 1 590 ? -23.981 -9.838 26.603 1.00 83.62 590 ARG A C 1
ATOM 4631 O O . ARG A 1 590 ? -24.359 -10.279 27.685 1.00 83.62 590 ARG A O 1
ATOM 4638 N N . THR A 1 591 ? -24.298 -10.413 25.448 1.00 78.38 591 THR A N 1
ATOM 4639 C CA . THR A 1 591 ? -25.153 -11.603 25.314 1.00 78.38 591 THR A CA 1
ATOM 4640 C C . THR A 1 591 ? -24.360 -12.879 25.069 1.00 78.38 591 THR A C 1
ATOM 4642 O O . THR A 1 591 ? -24.930 -13.973 25.058 1.00 78.38 591 THR A O 1
ATOM 4645 N N . PHE A 1 592 ? -23.044 -12.749 24.897 1.00 68.56 592 PHE A N 1
ATOM 4646 C CA . PHE A 1 592 ? -22.166 -13.853 24.569 1.00 68.56 592 PHE A CA 1
ATOM 4647 C C . PHE A 1 592 ? -22.066 -14.836 25.744 1.00 68.56 592 PHE A C 1
ATOM 4649 O O . PHE A 1 592 ? -21.378 -14.613 26.740 1.00 68.56 592 PHE A O 1
ATOM 4656 N N . SER A 1 593 ? -22.779 -15.954 25.624 1.00 55.03 593 SER A N 1
ATOM 4657 C CA . SER A 1 593 ? -22.678 -17.099 26.523 1.00 55.03 593 SER A CA 1
ATOM 4658 C C . SER A 1 593 ? -22.027 -18.247 25.763 1.00 55.03 593 SER A C 1
ATOM 4660 O O . SER A 1 593 ? -22.525 -18.667 24.718 1.00 55.03 593 SER A O 1
ATOM 4662 N N . ILE A 1 594 ? -20.915 -18.770 26.284 1.00 46.03 594 ILE A N 1
ATOM 4663 C CA . ILE A 1 594 ? -20.198 -19.918 25.710 1.00 46.03 594 ILE A CA 1
ATOM 4664 C C . ILE A 1 594 ? -21.019 -21.186 25.959 1.00 46.03 594 ILE A C 1
ATOM 4666 O O . ILE A 1 594 ? -20.739 -21.979 26.854 1.00 46.03 594 ILE A O 1
ATOM 4670 N N . LYS A 1 595 ? -22.089 -21.347 25.184 1.00 43.06 595 LYS A N 1
ATOM 4671 C CA . LYS A 1 595 ? -22.702 -22.646 24.888 1.00 43.06 595 LYS A CA 1
ATOM 4672 C C . LYS A 1 595 ? -22.456 -23.065 23.439 1.00 43.06 595 LYS A C 1
ATOM 4674 O O . LYS A 1 595 ? -22.609 -24.237 23.122 1.00 43.06 595 LYS A O 1
ATOM 4679 N N . VAL A 1 596 ? -22.035 -22.136 22.579 1.00 40.53 596 VAL A N 1
ATOM 4680 C CA . VAL A 1 596 ? -21.569 -22.443 21.224 1.00 40.53 596 VAL A CA 1
ATOM 4681 C C . VAL A 1 596 ? -20.139 -22.957 21.342 1.00 40.53 596 VAL A C 1
ATOM 4683 O O . VAL A 1 596 ? -19.262 -22.267 21.862 1.00 40.53 596 VAL A O 1
ATOM 4686 N N . GLY A 1 597 ? -19.936 -24.215 20.957 1.00 35.72 597 GLY A N 1
ATOM 4687 C CA . GLY A 1 597 ? -18.667 -24.907 21.119 1.00 35.72 597 GLY A CA 1
ATOM 4688 C C . GLY A 1 597 ? -17.524 -24.150 20.449 1.00 35.72 597 GLY A C 1
ATOM 4689 O O . GLY A 1 597 ? -17.640 -23.702 19.313 1.00 35.72 597 GLY A O 1
ATOM 4690 N N . PHE A 1 598 ? -16.396 -24.084 21.152 1.00 40.03 598 PHE A N 1
ATOM 4691 C CA . PHE A 1 598 ? -15.081 -23.610 20.703 1.00 40.03 598 PHE A CA 1
ATOM 4692 C C . PHE A 1 598 ? -14.712 -24.038 19.260 1.00 40.03 598 PHE A C 1
ATOM 4694 O O . PHE A 1 598 ? -14.005 -23.328 18.554 1.00 40.03 598 PHE A O 1
ATOM 4701 N N . LYS A 1 599 ? -15.281 -25.153 18.779 1.00 38.78 599 LYS A N 1
ATOM 4702 C CA . LYS A 1 599 ? -15.161 -25.664 17.407 1.00 38.78 599 LYS A CA 1
ATOM 4703 C C . LYS A 1 599 ? -15.760 -24.751 16.323 1.00 38.78 599 LYS A C 1
ATOM 4705 O O . LYS A 1 599 ? -15.219 -24.712 15.231 1.00 38.78 599 LYS A O 1
ATOM 4710 N N . SER A 1 600 ? -16.836 -24.004 16.580 1.00 37.88 600 SER A N 1
ATOM 4711 C CA . SER A 1 600 ? -17.502 -23.186 15.544 1.00 37.88 600 SER A CA 1
ATOM 4712 C C . SER A 1 600 ? -16.733 -21.909 15.203 1.00 37.88 600 SER A C 1
ATOM 4714 O O . SER A 1 600 ? -16.711 -21.501 14.049 1.00 37.88 600 SER A O 1
ATOM 4716 N N . VAL A 1 601 ? -16.053 -21.317 16.189 1.00 43.53 601 VAL A N 1
ATOM 4717 C CA . VAL A 1 601 ? -15.173 -20.154 15.984 1.00 43.53 601 VAL A CA 1
ATOM 4718 C C . VAL A 1 601 ? -13.925 -20.562 15.199 1.00 43.53 601 VAL A C 1
ATOM 4720 O O . VAL A 1 601 ? -13.533 -19.853 14.280 1.00 43.53 601 VAL A O 1
ATOM 4723 N N . ILE A 1 602 ? -13.374 -21.749 15.487 1.00 43.81 602 ILE A N 1
ATOM 4724 C CA . ILE A 1 602 ? -12.288 -22.349 14.701 1.00 43.81 602 ILE A CA 1
ATOM 4725 C C . ILE A 1 602 ? -12.747 -22.615 13.269 1.00 43.81 602 ILE A C 1
ATOM 4727 O O . ILE A 1 602 ? -12.017 -22.276 12.357 1.00 43.81 602 ILE A O 1
ATOM 4731 N N . VAL A 1 603 ? -13.954 -23.148 13.046 1.00 39.41 603 VAL A N 1
ATOM 4732 C CA . VAL A 1 603 ? -14.476 -23.404 11.690 1.00 39.41 603 VAL A CA 1
ATOM 4733 C C . VAL A 1 603 ? -14.670 -22.113 10.894 1.00 39.41 603 VAL A C 1
ATOM 4735 O O . VAL A 1 603 ? -14.352 -22.102 9.715 1.00 39.41 603 VAL A O 1
ATOM 4738 N N . VAL A 1 604 ? -15.113 -21.010 11.507 1.00 43.69 604 VAL A N 1
ATOM 4739 C CA . VAL A 1 604 ? -15.182 -19.706 10.816 1.00 43.69 604 VAL A CA 1
ATOM 4740 C C . VAL A 1 604 ? -13.777 -19.197 10.473 1.00 43.69 604 VAL A C 1
ATOM 4742 O O . VAL A 1 604 ? -13.548 -18.802 9.335 1.00 43.69 604 VAL A O 1
ATOM 4745 N N . PHE A 1 605 ? -12.815 -19.302 11.398 1.00 44.09 605 PHE A N 1
ATOM 4746 C CA . PHE A 1 605 ? -11.396 -19.003 11.137 1.00 44.09 605 PHE A CA 1
ATOM 4747 C C . PHE A 1 605 ? -10.779 -19.915 10.056 1.00 44.09 605 PHE A C 1
ATOM 4749 O O . PHE A 1 605 ? -9.954 -19.467 9.265 1.00 44.09 605 PHE A O 1
ATOM 4756 N N . LEU A 1 606 ? -11.207 -21.179 9.985 1.00 37.06 606 LEU A N 1
ATOM 4757 C CA . LEU A 1 606 ? -10.742 -22.190 9.031 1.00 37.06 606 LEU A CA 1
ATOM 4758 C C . LEU A 1 606 ? -11.352 -21.983 7.636 1.00 37.06 606 LEU A C 1
ATOM 4760 O O . LEU A 1 606 ? -10.665 -22.132 6.633 1.00 37.06 606 LEU A O 1
ATOM 4764 N N . VAL A 1 607 ? -12.628 -21.592 7.565 1.00 41.12 607 VAL A N 1
ATOM 4765 C CA . VAL A 1 607 ? -13.304 -21.201 6.319 1.00 41.12 607 VAL A CA 1
ATOM 4766 C C . VAL A 1 607 ? -12.651 -19.945 5.740 1.00 41.12 607 VAL A C 1
ATOM 4768 O O . VAL A 1 607 ? -12.467 -19.876 4.532 1.00 41.12 607 VAL A O 1
ATOM 4771 N N . LEU A 1 608 ? -12.207 -19.012 6.590 1.00 44.34 608 LEU A N 1
ATOM 4772 C CA . LEU A 1 608 ? -11.451 -17.826 6.173 1.00 44.34 608 LEU A CA 1
ATOM 4773 C C . LEU A 1 608 ? -10.053 -18.150 5.657 1.00 44.34 608 LEU A C 1
ATOM 4775 O O . LEU A 1 608 ? -9.631 -17.573 4.655 1.00 44.34 608 LEU A O 1
ATOM 4779 N N . PHE A 1 609 ? -9.381 -19.109 6.297 1.00 41.72 609 PHE A N 1
ATOM 4780 C CA . PHE A 1 609 ? -8.141 -19.699 5.795 1.00 41.72 609 PHE A CA 1
ATOM 4781 C C . PHE A 1 609 ? -8.339 -20.281 4.388 1.00 41.72 609 PHE A C 1
ATOM 4783 O O . PHE A 1 609 ? -7.533 -20.038 3.498 1.00 41.72 609 PHE A O 1
ATOM 4790 N N . LEU A 1 610 ? -9.450 -20.987 4.158 1.00 38.44 610 LEU A N 1
ATOM 4791 C CA . LEU A 1 610 ? -9.728 -21.640 2.878 1.00 38.44 610 LEU A CA 1
ATOM 4792 C C . LEU A 1 610 ? -10.170 -20.666 1.775 1.00 38.44 610 LEU A C 1
ATOM 4794 O O . LEU A 1 610 ? -9.793 -20.858 0.623 1.00 38.44 610 LEU A O 1
ATOM 4798 N N . SER A 1 611 ? -10.903 -19.595 2.096 1.00 37.53 611 SER A N 1
ATOM 4799 C CA . SER A 1 611 ? -11.254 -18.561 1.108 1.00 37.53 611 SER A CA 1
ATOM 4800 C C . SER A 1 611 ? -10.080 -17.635 0.759 1.00 37.53 611 SER A C 1
ATOM 4802 O O . SER A 1 611 ? -10.006 -17.158 -0.371 1.00 37.53 611 SER A O 1
ATOM 4804 N N . GLY A 1 612 ? -9.131 -17.431 1.684 1.00 35.28 612 GLY A N 1
ATOM 4805 C CA . GLY A 1 612 ? -7.883 -16.693 1.438 1.00 35.28 612 GLY A CA 1
ATOM 4806 C C . GLY A 1 612 ? -6.829 -17.479 0.646 1.00 35.28 612 GLY A C 1
ATOM 4807 O O . GLY A 1 612 ? -5.912 -16.878 0.094 1.00 35.28 612 GLY A O 1
ATOM 4808 N N . CYS A 1 613 ? -6.978 -18.804 0.540 1.00 31.41 613 CYS A N 1
ATOM 4809 C CA . CYS A 1 613 ? -6.110 -19.680 -0.253 1.00 31.41 613 CYS A CA 1
ATOM 4810 C C . CYS A 1 613 ? -6.577 -19.879 -1.702 1.00 31.41 613 CYS A C 1
ATOM 4812 O O . CYS A 1 613 ? -6.013 -20.714 -2.407 1.00 31.41 613 CYS A O 1
ATOM 4814 N N . THR A 1 614 ? -7.531 -19.089 -2.202 1.00 34.28 614 THR A N 1
ATOM 4815 C CA . THR A 1 614 ? -7.707 -18.947 -3.658 1.00 34.28 614 THR A CA 1
ATOM 4816 C C . THR A 1 614 ? -6.644 -17.995 -4.213 1.00 34.28 614 THR A C 1
ATOM 4818 O O . THR A 1 614 ? -6.929 -16.984 -4.845 1.00 34.28 614 THR A O 1
ATOM 4821 N N . SER A 1 615 ? -5.374 -18.324 -3.951 1.00 32.47 615 SER A N 1
ATOM 4822 C CA . SER A 1 615 ? -4.281 -17.813 -4.762 1.00 32.47 615 SER A CA 1
ATOM 4823 C C . SER A 1 615 ? -4.527 -18.324 -6.169 1.00 32.47 615 SER A C 1
ATOM 4825 O O . SER A 1 615 ? -4.703 -19.527 -6.384 1.00 32.47 615 SER A O 1
ATOM 4827 N N . GLN A 1 616 ? -4.537 -17.407 -7.130 1.00 32.88 616 GLN A N 1
ATOM 4828 C CA . GLN A 1 616 ? -4.243 -17.766 -8.502 1.00 32.88 616 GLN A CA 1
ATOM 4829 C C . GLN A 1 616 ? -2.976 -18.622 -8.461 1.00 32.88 616 GLN A C 1
ATOM 4831 O O . GLN A 1 616 ? -1.979 -18.257 -7.838 1.00 32.88 616 GLN A O 1
ATOM 4836 N N . LYS A 1 617 ? -3.105 -19.830 -8.996 1.00 26.78 617 LYS A N 1
ATOM 4837 C CA . LYS A 1 617 ? -2.087 -20.865 -9.013 1.00 26.78 617 LYS A CA 1
ATOM 4838 C C . LYS A 1 617 ? -0.908 -20.364 -9.855 1.00 26.78 617 LYS A C 1
ATOM 4840 O O . LYS A 1 617 ? -0.883 -20.575 -11.060 1.00 26.78 617 LYS A O 1
ATOM 4845 N N . SER A 1 618 ? 0.021 -19.639 -9.242 1.00 30.73 618 SER A N 1
ATOM 4846 C CA . SER A 1 618 ? 1.425 -19.704 -9.625 1.00 30.73 618 SER A CA 1
ATOM 4847 C C . SER A 1 618 ? 1.972 -20.919 -8.892 1.00 30.73 618 SER A C 1
ATOM 4849 O O . SER A 1 618 ? 1.877 -20.984 -7.666 1.00 30.73 618 SER A O 1
ATOM 4851 N N . ASP A 1 619 ? 2.436 -21.917 -9.634 1.00 28.80 619 ASP A N 1
ATOM 4852 C CA . ASP A 1 619 ? 3.045 -23.129 -9.090 1.00 28.80 619 ASP A CA 1
ATOM 4853 C C . ASP A 1 619 ? 4.354 -22.773 -8.341 1.00 28.80 619 ASP A C 1
ATOM 4855 O O . ASP A 1 619 ? 5.450 -22.963 -8.852 1.00 28.80 619 ASP A O 1
ATOM 4859 N N . GLU A 1 620 ? 4.251 -22.215 -7.132 1.00 32.72 620 GLU A N 1
ATOM 4860 C CA . GLU A 1 620 ? 5.357 -22.045 -6.184 1.00 32.72 620 GLU A CA 1
ATOM 4861 C C . GLU A 1 620 ? 5.257 -23.167 -5.148 1.00 32.72 620 GLU A C 1
ATOM 4863 O O . GLU A 1 620 ? 4.453 -23.130 -4.212 1.00 32.72 620 GLU A O 1
ATOM 4868 N N . VAL A 1 621 ? 6.040 -24.224 -5.359 1.00 35.84 621 VAL A N 1
ATOM 4869 C CA . VAL A 1 621 ? 6.065 -25.384 -4.471 1.00 35.84 621 VAL A CA 1
ATOM 4870 C C . VAL A 1 621 ? 7.059 -25.126 -3.339 1.00 35.84 621 VAL A C 1
ATOM 4872 O O . VAL A 1 621 ? 8.262 -25.317 -3.492 1.00 35.84 621 VAL A O 1
ATOM 4875 N N . LEU A 1 622 ? 6.552 -24.672 -2.192 1.00 37.22 622 LEU A N 1
ATOM 4876 C CA . LEU A 1 622 ? 7.318 -24.592 -0.948 1.00 37.22 622 LEU A CA 1
ATOM 4877 C C . LEU A 1 622 ? 7.376 -25.998 -0.322 1.00 37.22 622 LEU A C 1
ATOM 4879 O O . LEU A 1 622 ? 6.379 -26.478 0.220 1.00 37.22 622 LEU A O 1
ATOM 4883 N N . PHE A 1 623 ? 8.517 -26.680 -0.417 1.00 47.66 623 PHE A N 1
ATOM 4884 C CA . PHE A 1 623 ? 8.715 -27.994 0.201 1.00 47.66 623 PHE A CA 1
ATOM 4885 C C . PHE A 1 623 ? 9.271 -27.832 1.628 1.00 47.66 623 PHE A C 1
ATOM 4887 O O . PHE A 1 623 ? 10.237 -27.100 1.846 1.00 47.66 623 PHE A O 1
ATOM 4894 N N . SER A 1 624 ? 8.674 -28.512 2.616 1.00 43.00 624 SER A N 1
ATOM 4895 C CA . SER A 1 624 ? 9.262 -28.664 3.955 1.00 43.00 624 SER A CA 1
ATOM 4896 C C . SER A 1 624 ? 9.896 -30.049 4.092 1.00 43.00 624 SER A C 1
ATOM 4898 O O . SER A 1 624 ? 9.273 -31.068 3.788 1.00 43.00 624 SER A O 1
ATOM 4900 N N . LEU A 1 625 ? 11.134 -30.110 4.585 1.00 50.03 625 LEU A N 1
ATOM 4901 C CA . LEU A 1 625 ? 11.772 -31.368 4.984 1.00 50.03 625 LEU A CA 1
ATOM 4902 C C . LEU A 1 625 ? 11.274 -31.764 6.372 1.00 50.03 625 LEU A C 1
ATOM 4904 O O . LEU A 1 625 ? 12.020 -31.706 7.346 1.00 50.03 625 LEU A O 1
ATOM 4908 N N . GLN A 1 626 ? 9.995 -32.111 6.497 1.00 42.94 626 GLN A N 1
ATOM 4909 C CA . GLN A 1 626 ? 9.437 -32.457 7.806 1.00 42.94 626 GLN A CA 1
ATOM 4910 C C . GLN A 1 626 ? 9.598 -33.944 8.169 1.00 42.94 626 GLN A C 1
ATOM 4912 O O . GLN A 1 626 ? 9.325 -34.305 9.309 1.00 42.94 626 GLN A O 1
ATOM 4917 N N . GLU A 1 627 ? 10.110 -34.797 7.267 1.00 39.34 627 GLU A N 1
ATOM 4918 C CA . GLU A 1 627 ? 10.209 -36.248 7.533 1.00 39.34 627 GLU A CA 1
ATOM 4919 C C . GLU A 1 627 ? 11.560 -36.932 7.248 1.00 39.34 627 GLU A C 1
ATOM 4921 O O . GLU A 1 627 ? 11.731 -38.085 7.641 1.00 39.34 627 GLU A O 1
ATOM 4926 N N . SER A 1 628 ? 12.579 -36.266 6.691 1.00 51.44 628 SER A N 1
ATOM 4927 C CA . SER A 1 628 ? 13.902 -36.901 6.555 1.00 51.44 628 SER A CA 1
ATOM 4928 C C . SER A 1 628 ? 15.062 -35.912 6.645 1.00 51.44 628 SER A C 1
ATOM 4930 O O . SER A 1 628 ? 15.554 -35.406 5.642 1.00 51.44 628 SER A O 1
ATOM 4932 N N . SER A 1 629 ? 15.578 -35.707 7.857 1.00 68.50 629 SER A N 1
ATOM 4933 C CA . SER A 1 629 ? 16.869 -35.052 8.128 1.00 68.50 629 SER A CA 1
ATOM 4934 C C . SER A 1 629 ? 18.079 -35.900 7.703 1.00 68.50 629 SER A C 1
ATOM 4936 O O . SER A 1 629 ? 19.171 -35.721 8.232 1.00 68.50 629 SER A O 1
ATOM 4938 N N . ILE A 1 630 ? 17.886 -36.860 6.793 1.00 81.62 630 ILE A N 1
ATOM 4939 C CA . ILE A 1 630 ? 18.876 -37.841 6.353 1.00 81.62 630 ILE A CA 1
ATOM 4940 C C . ILE A 1 630 ? 19.047 -37.679 4.846 1.00 81.62 630 ILE A C 1
ATOM 4942 O O . ILE A 1 630 ? 18.111 -37.913 4.083 1.00 81.62 630 ILE A O 1
ATOM 4946 N N . VAL A 1 631 ? 20.250 -37.300 4.432 1.00 86.69 631 VAL A N 1
ATOM 4947 C CA . VAL A 1 631 ? 20.632 -37.100 3.032 1.00 86.69 631 VAL A CA 1
ATOM 4948 C C . VAL A 1 631 ? 21.540 -38.249 2.623 1.00 86.69 631 VAL A C 1
ATOM 4950 O O . VAL A 1 631 ? 22.499 -38.557 3.324 1.00 86.69 631 VAL A O 1
ATOM 4953 N N . GLN A 1 632 ? 21.249 -38.922 1.514 1.00 87.50 632 GLN A N 1
ATOM 4954 C CA . GLN A 1 632 ? 22.195 -39.889 0.958 1.00 87.50 632 GLN A CA 1
ATOM 4955 C C . GLN A 1 632 ? 23.384 -39.113 0.380 1.00 87.50 632 GLN A C 1
ATOM 4957 O O . GLN A 1 632 ? 23.166 -38.127 -0.297 1.00 87.50 632 GLN A O 1
ATOM 4962 N N . MET A 1 633 ? 24.619 -39.517 0.659 1.00 84.50 633 MET A N 1
ATOM 4963 C CA . MET A 1 633 ? 25.841 -38.881 0.133 1.00 84.50 633 MET A CA 1
ATOM 4964 C C . MET A 1 633 ? 26.587 -39.801 -0.840 1.00 84.50 633 MET A C 1
ATOM 4966 O O . MET A 1 633 ? 27.273 -39.344 -1.752 1.00 84.50 633 MET A O 1
ATOM 4970 N N . ALA A 1 634 ? 26.440 -41.114 -0.641 1.00 84.56 634 ALA A N 1
ATOM 4971 C CA . ALA A 1 634 ? 26.942 -42.179 -1.503 1.00 84.56 634 ALA A CA 1
ATOM 4972 C C . ALA A 1 634 ? 25.998 -43.402 -1.406 1.00 84.56 634 ALA A C 1
ATOM 4974 O O . ALA A 1 634 ? 25.181 -43.459 -0.483 1.00 84.56 634 ALA A O 1
ATOM 4975 N N . PRO A 1 635 ? 26.089 -44.407 -2.304 1.00 81.00 635 PRO A N 1
ATOM 4976 C CA . PRO A 1 635 ? 25.217 -45.591 -2.299 1.00 81.00 635 PRO A CA 1
ATOM 4977 C C . PRO A 1 635 ? 25.060 -46.304 -0.942 1.00 81.00 635 PRO A C 1
ATOM 4979 O O . PRO A 1 635 ? 24.011 -46.890 -0.698 1.00 81.00 635 PRO A O 1
ATOM 4982 N N . GLU A 1 636 ? 26.045 -46.190 -0.043 1.00 82.75 636 GLU A N 1
ATOM 4983 C CA . GLU A 1 636 ? 26.050 -46.803 1.297 1.00 82.75 636 GLU A CA 1
ATOM 4984 C C . GLU A 1 636 ? 26.335 -45.804 2.437 1.00 82.75 636 GLU A C 1
ATOM 4986 O O . GLU A 1 636 ? 26.601 -46.220 3.560 1.00 82.75 636 GLU A O 1
ATOM 4991 N N . LEU A 1 637 ? 26.293 -44.494 2.170 1.00 86.31 637 LEU A N 1
ATOM 4992 C CA . LEU A 1 637 ? 26.560 -43.457 3.170 1.00 86.31 637 LEU A CA 1
ATOM 4993 C C . LEU A 1 637 ? 25.424 -42.451 3.202 1.00 86.31 637 LEU A C 1
ATOM 4995 O O . LEU A 1 637 ? 25.139 -41.793 2.200 1.00 86.31 637 LEU A O 1
ATOM 4999 N N . PHE A 1 638 ? 24.829 -42.288 4.375 1.00 88.81 638 PHE A N 1
ATOM 5000 C CA . PHE A 1 638 ? 23.841 -41.264 4.650 1.00 88.81 638 PHE A CA 1
ATOM 5001 C C . PHE A 1 638 ? 24.379 -40.295 5.701 1.00 88.81 638 PHE A C 1
ATOM 5003 O O . PHE A 1 638 ? 25.076 -40.689 6.632 1.00 88.81 638 PHE A O 1
ATOM 5010 N N . LEU A 1 639 ? 24.042 -39.020 5.559 1.00 89.06 639 LEU A N 1
ATOM 5011 C CA . LEU A 1 639 ? 24.363 -37.959 6.496 1.00 89.06 639 LEU A CA 1
ATOM 5012 C C . LEU A 1 639 ? 23.066 -37.501 7.160 1.00 89.06 639 LEU A C 1
ATOM 5014 O O . LEU A 1 639 ? 22.184 -36.944 6.505 1.00 89.06 639 LEU A O 1
ATOM 5018 N N . ARG A 1 640 ? 22.945 -37.722 8.468 1.00 89.19 640 ARG A N 1
ATOM 5019 C CA . ARG A 1 640 ? 21.935 -37.040 9.273 1.00 89.19 640 ARG A CA 1
ATOM 5020 C C . ARG A 1 640 ? 22.408 -35.615 9.516 1.00 89.19 640 ARG A C 1
ATOM 5022 O O . ARG A 1 640 ? 23.420 -35.427 10.171 1.00 89.19 640 ARG A O 1
ATOM 5029 N N . LEU A 1 641 ? 21.680 -34.629 9.011 1.00 86.56 641 LEU A N 1
ATOM 5030 C CA . LEU A 1 641 ? 22.077 -33.226 9.094 1.00 86.56 641 LEU A CA 1
ATOM 5031 C C . LEU A 1 641 ? 22.301 -32.820 10.577 1.00 86.56 641 LEU A C 1
ATOM 5033 O O . LEU A 1 641 ? 21.364 -32.962 11.372 1.00 86.56 641 LEU A O 1
ATOM 5037 N N . PRO A 1 642 ? 23.520 -32.376 10.962 1.00 84.69 642 PRO A N 1
ATOM 5038 C CA . PRO A 1 642 ? 23.850 -31.915 12.316 1.00 84.69 642 PRO A CA 1
ATOM 5039 C C . PRO A 1 642 ? 23.133 -30.600 12.637 1.00 84.69 642 PRO A C 1
ATOM 5041 O O . PRO A 1 642 ? 22.372 -30.101 11.822 1.00 84.69 642 PRO A O 1
ATOM 5044 N N . SER A 1 643 ? 23.338 -30.003 13.811 1.00 84.06 643 SER A N 1
ATOM 5045 C CA . SER A 1 643 ? 22.752 -28.685 14.075 1.00 84.06 643 SER A CA 1
ATOM 5046 C C . SER A 1 643 ? 23.481 -27.613 13.266 1.00 84.06 643 SER A C 1
ATOM 5048 O O . SER A 1 643 ? 24.712 -27.622 13.178 1.00 84.06 643 SER A O 1
ATOM 5050 N N . PHE A 1 644 ? 22.757 -26.620 12.739 1.00 84.31 644 PHE A N 1
ATOM 5051 C CA . PHE A 1 644 ? 23.420 -25.467 12.123 1.00 84.31 644 PHE A CA 1
ATOM 5052 C C . PHE A 1 644 ? 24.273 -24.683 13.139 1.00 84.31 644 PHE A C 1
ATOM 5054 O O . PHE A 1 644 ? 25.256 -24.056 12.762 1.00 84.31 644 PHE A O 1
ATOM 5061 N N . ARG A 1 645 ? 23.950 -24.786 14.439 1.00 84.31 645 ARG A N 1
ATOM 5062 C CA . ARG A 1 645 ? 24.720 -24.195 15.550 1.00 84.31 645 ARG A CA 1
ATOM 5063 C C . ARG A 1 645 ? 26.071 -24.861 15.799 1.00 84.31 645 ARG A C 1
ATOM 5065 O O . ARG A 1 645 ? 26.882 -24.299 16.526 1.00 84.31 645 ARG A O 1
ATOM 5072 N N . ASP A 1 646 ? 26.307 -26.036 15.218 1.00 83.56 646 ASP A N 1
ATOM 5073 C CA . ASP A 1 646 ? 27.619 -26.687 15.271 1.00 83.56 646 ASP A CA 1
ATOM 5074 C C . ASP A 1 646 ? 28.649 -25.937 14.397 1.00 83.56 646 ASP A C 1
ATOM 5076 O O . ASP A 1 646 ? 29.848 -26.193 14.491 1.00 83.56 646 ASP A O 1
ATOM 5080 N N . LEU A 1 647 ? 28.200 -24.970 13.581 1.00 79.25 647 LEU A N 1
ATOM 5081 C CA . LEU A 1 647 ? 29.048 -23.940 12.989 1.00 79.25 647 LEU A CA 1
ATOM 5082 C C . LEU A 1 647 ? 29.391 -22.912 14.080 1.00 79.25 647 LEU A C 1
ATOM 5084 O O . LEU A 1 647 ? 28.660 -21.957 14.326 1.00 79.25 647 LEU A O 1
ATOM 5088 N N . GLU A 1 648 ? 30.492 -23.146 14.791 1.00 68.19 648 GLU A N 1
ATOM 5089 C CA . GLU A 1 648 ? 30.871 -22.464 16.042 1.00 68.19 648 GLU A CA 1
ATOM 5090 C C . GLU A 1 648 ? 31.041 -20.926 15.943 1.00 68.19 648 GLU A C 1
ATOM 5092 O O . GLU A 1 648 ? 31.235 -20.260 16.964 1.00 68.19 648 GLU A O 1
ATOM 5097 N N . ARG A 1 649 ? 30.992 -20.333 14.739 1.00 74.81 649 ARG A N 1
ATOM 5098 C CA . ARG A 1 649 ? 31.075 -18.880 14.506 1.00 74.81 649 ARG A CA 1
ATOM 5099 C C . ARG A 1 649 ? 30.059 -18.410 13.466 1.00 74.81 649 ARG A C 1
ATOM 5101 O O . ARG A 1 649 ? 29.777 -19.161 12.535 1.00 74.81 649 ARG A O 1
ATOM 5108 N N . PRO A 1 650 ? 29.569 -17.159 13.577 1.00 80.94 650 PRO A N 1
ATOM 5109 C CA . PRO A 1 650 ? 28.761 -16.566 12.527 1.00 80.94 650 PRO A CA 1
ATOM 5110 C C . PRO A 1 650 ? 29.577 -16.420 11.240 1.00 80.94 650 PRO A C 1
ATOM 5112 O O . PRO A 1 650 ? 30.775 -16.130 11.282 1.00 80.94 650 PRO A O 1
ATOM 5115 N N . VAL A 1 651 ? 28.914 -16.620 10.109 1.00 85.81 651 VAL A N 1
ATOM 5116 C CA . VAL A 1 651 ? 29.498 -16.591 8.769 1.00 85.81 651 VAL A CA 1
ATOM 5117 C C . VAL A 1 651 ? 28.640 -15.684 7.901 1.00 85.81 651 VAL A C 1
ATOM 5119 O O . VAL A 1 651 ? 27.424 -15.825 7.884 1.00 85.81 651 VAL A O 1
ATOM 5122 N N . ASP A 1 652 ? 29.274 -14.773 7.171 1.00 89.00 652 ASP A N 1
ATOM 5123 C CA . ASP A 1 652 ? 28.637 -14.000 6.107 1.00 89.00 652 ASP A CA 1
ATOM 5124 C C . ASP A 1 652 ? 29.580 -14.016 4.904 1.00 89.00 652 ASP A C 1
ATOM 5126 O O . ASP A 1 652 ? 30.647 -13.399 4.941 1.00 89.00 652 ASP A O 1
ATOM 5130 N N . VAL A 1 653 ? 29.276 -14.844 3.906 1.00 90.62 653 VAL A N 1
ATOM 5131 C CA . VAL A 1 653 ? 30.205 -15.208 2.825 1.00 90.62 653 VAL A CA 1
ATOM 5132 C C . VAL A 1 653 ? 29.471 -15.251 1.493 1.00 90.62 653 VAL A C 1
ATOM 5134 O O . VAL A 1 653 ? 28.385 -15.821 1.382 1.00 90.62 653 VAL A O 1
ATOM 5137 N N . VAL A 1 654 ? 30.123 -14.729 0.456 1.00 90.88 654 VAL A N 1
ATOM 5138 C CA . VAL A 1 654 ? 29.734 -14.954 -0.940 1.00 90.88 654 VAL A CA 1
ATOM 5139 C C . VAL A 1 654 ? 30.628 -16.038 -1.528 1.00 90.88 654 VAL A C 1
ATOM 5141 O O . VAL A 1 654 ? 31.855 -15.971 -1.429 1.00 90.88 654 VAL A O 1
ATOM 5144 N N . GLN A 1 655 ? 30.021 -17.053 -2.134 1.00 92.81 655 GLN A N 1
ATOM 5145 C CA . GLN A 1 655 ? 30.702 -18.163 -2.782 1.00 92.81 655 GLN A CA 1
ATOM 5146 C C . GLN A 1 655 ? 30.397 -18.187 -4.274 1.00 92.81 655 GLN A C 1
ATOM 5148 O O . GLN A 1 655 ? 29.246 -18.310 -4.676 1.00 92.81 655 GLN A O 1
ATOM 5153 N N . HIS A 1 656 ? 31.429 -18.166 -5.105 1.00 93.31 656 HIS A N 1
ATOM 5154 C CA . HIS A 1 656 ? 31.306 -18.504 -6.514 1.00 93.31 656 HIS A CA 1
ATOM 5155 C C . HIS A 1 656 ? 31.552 -20.006 -6.691 1.00 93.31 656 HIS A C 1
ATOM 5157 O O . HIS A 1 656 ? 32.643 -20.504 -6.400 1.00 93.31 656 HIS A O 1
ATOM 5163 N N . VAL A 1 657 ? 30.533 -20.741 -7.133 1.00 92.25 657 VAL A N 1
ATOM 5164 C CA . VAL A 1 657 ? 30.539 -22.204 -7.236 1.00 92.25 657 VAL A CA 1
ATOM 5165 C C . VAL A 1 657 ? 30.412 -22.614 -8.695 1.00 92.25 657 VAL A C 1
ATOM 5167 O O . VAL A 1 657 ? 29.413 -22.330 -9.348 1.00 92.25 657 VAL A O 1
ATOM 5170 N N . VAL A 1 658 ? 31.406 -23.341 -9.197 1.00 91.25 658 VAL A N 1
ATOM 5171 C CA . VAL A 1 658 ? 31.370 -23.991 -10.510 1.00 91.25 658 VAL A CA 1
ATOM 5172 C C . VAL A 1 658 ? 31.199 -25.489 -10.291 1.00 91.25 658 VAL A C 1
ATOM 5174 O O . VAL A 1 658 ? 32.137 -26.178 -9.888 1.00 91.25 658 VAL A O 1
ATOM 5177 N N . ALA A 1 659 ? 29.995 -25.992 -10.536 1.00 89.00 659 ALA A N 1
ATOM 5178 C CA . ALA A 1 659 ? 29.647 -27.399 -10.431 1.00 89.00 659 ALA A CA 1
ATOM 5179 C C . ALA A 1 659 ? 29.787 -28.090 -11.792 1.00 89.00 659 ALA A C 1
ATOM 5181 O O . ALA A 1 659 ? 29.247 -27.618 -12.787 1.00 89.00 659 ALA A O 1
ATOM 5182 N N . THR A 1 660 ? 30.495 -29.215 -11.842 1.00 88.44 660 THR A N 1
ATOM 5183 C CA . THR A 1 660 ? 30.679 -30.027 -13.054 1.00 88.44 660 THR A CA 1
ATOM 5184 C C . THR A 1 660 ? 30.105 -31.418 -12.817 1.00 88.44 660 THR A C 1
ATOM 5186 O O . THR A 1 660 ? 30.563 -32.123 -11.919 1.00 88.44 660 THR A O 1
ATOM 5189 N N . TYR A 1 661 ? 29.107 -31.801 -13.612 1.00 82.31 661 TYR A N 1
ATOM 5190 C CA . TYR A 1 661 ? 28.438 -33.103 -13.592 1.00 82.31 661 TYR A CA 1
ATOM 5191 C C . TYR A 1 661 ? 28.609 -33.763 -14.964 1.00 82.31 661 TYR A C 1
ATOM 5193 O O . TYR A 1 661 ? 27.930 -33.387 -15.922 1.00 82.31 661 TYR A O 1
ATOM 5201 N N . GLY A 1 662 ? 29.515 -34.738 -15.084 1.00 78.75 662 GLY A N 1
ATOM 5202 C CA . GLY A 1 662 ? 29.881 -35.284 -16.398 1.00 78.75 662 GLY A CA 1
ATOM 5203 C C . GLY A 1 662 ? 30.347 -34.174 -17.352 1.00 78.75 662 GLY A C 1
ATOM 5204 O O . GLY A 1 662 ? 31.292 -33.460 -17.032 1.00 78.75 662 GLY A O 1
ATOM 5205 N N . ASP A 1 663 ? 29.649 -33.996 -18.478 1.00 77.69 663 ASP A N 1
ATOM 5206 C CA . ASP A 1 663 ? 29.949 -32.965 -19.489 1.00 77.69 663 ASP A CA 1
ATOM 5207 C C . ASP A 1 663 ? 29.240 -31.614 -19.239 1.00 77.69 663 ASP A C 1
ATOM 5209 O O . ASP A 1 663 ? 29.396 -30.673 -20.021 1.00 77.69 663 ASP A O 1
ATOM 5213 N N . GLN A 1 664 ? 28.422 -31.498 -18.186 1.00 78.19 664 GLN A N 1
ATOM 5214 C CA . GLN A 1 664 ? 27.668 -30.280 -17.880 1.00 78.19 664 GLN A CA 1
ATOM 5215 C C . GLN A 1 664 ? 28.362 -29.448 -16.804 1.00 78.19 664 GLN A C 1
ATOM 5217 O O . GLN A 1 664 ? 28.619 -29.936 -15.704 1.00 78.19 664 GLN A O 1
ATOM 5222 N N . THR A 1 665 ? 28.578 -28.166 -17.096 1.00 84.12 665 THR A N 1
ATOM 5223 C CA . THR A 1 665 ? 29.092 -27.188 -16.131 1.00 84.12 665 THR A CA 1
ATOM 5224 C C . THR A 1 665 ? 28.010 -26.177 -15.797 1.00 84.12 665 THR A C 1
ATOM 5226 O O . THR A 1 665 ? 27.418 -25.571 -16.690 1.00 84.12 665 THR A O 1
ATOM 5229 N N . ILE A 1 666 ? 27.768 -25.976 -14.507 1.00 82.56 666 ILE A N 1
ATOM 5230 C CA . ILE A 1 666 ? 26.777 -25.041 -13.990 1.00 82.56 666 ILE A CA 1
ATOM 5231 C C . ILE A 1 666 ? 27.465 -24.124 -12.987 1.00 82.56 666 ILE A C 1
ATOM 5233 O O . ILE A 1 666 ? 28.242 -24.578 -12.150 1.00 82.56 666 ILE A O 1
ATOM 5237 N N . VAL A 1 667 ? 27.195 -22.829 -13.086 1.00 88.00 667 VAL A N 1
ATOM 5238 C CA . VAL A 1 667 ? 27.820 -21.806 -12.248 1.00 88.00 667 VAL A CA 1
ATOM 5239 C C . VAL A 1 667 ? 26.753 -21.153 -11.383 1.00 88.00 667 VAL A C 1
ATOM 5241 O O . VAL A 1 667 ? 25.674 -20.846 -11.883 1.00 88.00 667 VAL A O 1
ATOM 5244 N N . PHE A 1 668 ? 27.061 -20.928 -10.110 1.00 88.00 668 PHE A N 1
ATOM 5245 C CA . PHE A 1 668 ? 26.195 -20.234 -9.164 1.00 88.00 668 PHE A CA 1
ATOM 5246 C C . PHE A 1 668 ? 26.992 -19.275 -8.287 1.00 88.00 668 PHE A C 1
ATOM 5248 O O . PHE A 1 668 ? 28.154 -19.523 -7.972 1.00 88.00 668 PHE A O 1
ATOM 5255 N N . GLU A 1 669 ? 26.338 -18.210 -7.845 1.00 92.44 669 GLU A N 1
ATOM 5256 C CA . GLU A 1 669 ? 26.792 -17.364 -6.749 1.00 92.44 669 GLU A CA 1
ATOM 5257 C C . GLU A 1 669 ? 25.918 -17.629 -5.519 1.00 92.44 669 GLU A C 1
ATOM 5259 O O . GLU A 1 669 ? 24.715 -17.380 -5.533 1.00 92.44 669 GLU A O 1
ATOM 5264 N N . GLY A 1 670 ? 26.500 -18.189 -4.464 1.00 91.25 670 GLY A N 1
ATOM 5265 C CA . GLY A 1 670 ? 25.836 -18.480 -3.200 1.00 91.25 670 GLY A CA 1
ATOM 5266 C C . GLY A 1 670 ? 26.142 -17.421 -2.152 1.00 91.25 670 GLY A C 1
ATOM 5267 O O . GLY A 1 670 ? 27.298 -17.215 -1.809 1.00 91.25 670 GLY A O 1
ATOM 5268 N N . HIS A 1 671 ? 25.115 -16.787 -1.602 1.00 92.81 671 HIS A N 1
ATOM 5269 C CA . HIS A 1 671 ? 25.222 -15.920 -0.429 1.00 92.81 671 HIS A CA 1
ATOM 5270 C C . HIS A 1 671 ? 24.840 -16.739 0.795 1.00 92.81 671 HIS A C 1
ATOM 5272 O O . HIS A 1 671 ? 23.716 -17.240 0.864 1.00 92.81 671 HIS A O 1
ATOM 5278 N N . ILE A 1 672 ? 25.775 -16.916 1.724 1.00 92.69 672 ILE A N 1
ATOM 5279 C CA . ILE A 1 672 ? 25.589 -17.717 2.933 1.00 92.69 672 ILE A CA 1
ATOM 5280 C C . ILE A 1 672 ? 25.695 -16.798 4.141 1.00 92.69 672 ILE A C 1
ATOM 5282 O O . ILE A 1 672 ? 26.748 -16.214 4.384 1.00 92.69 672 ILE A O 1
ATOM 5286 N N . ASN A 1 673 ? 24.614 -16.724 4.911 1.00 91.62 673 ASN A N 1
ATOM 5287 C CA . ASN A 1 673 ? 24.557 -16.018 6.180 1.00 91.62 673 ASN A CA 1
ATOM 5288 C C . ASN A 1 673 ? 24.164 -17.005 7.283 1.00 91.62 673 ASN A C 1
ATOM 5290 O O . ASN A 1 673 ? 23.081 -17.586 7.249 1.00 91.62 673 ASN A O 1
ATOM 5294 N N . ALA A 1 674 ? 25.052 -17.234 8.239 1.00 88.81 674 ALA A N 1
ATOM 5295 C CA . ALA A 1 674 ? 24.836 -18.136 9.356 1.00 88.81 674 ALA A CA 1
ATOM 5296 C C . ALA A 1 674 ? 25.136 -17.424 10.672 1.00 88.81 674 ALA A C 1
ATOM 5298 O O . ALA A 1 674 ? 26.177 -16.790 10.830 1.00 88.81 674 ALA A O 1
ATOM 5299 N N . SER A 1 675 ? 24.244 -17.570 11.641 1.00 84.69 675 SER A N 1
ATOM 5300 C CA . SER A 1 675 ? 24.370 -17.034 12.995 1.00 84.69 675 SER A CA 1
ATOM 5301 C C . SER A 1 675 ? 23.831 -18.042 14.015 1.00 84.69 675 SER A C 1
ATOM 5303 O O . SER A 1 675 ? 23.469 -19.171 13.687 1.00 84.69 675 SER A O 1
ATOM 5305 N N . SER A 1 676 ? 23.801 -17.668 15.295 1.00 80.69 676 SER A N 1
ATOM 5306 C CA . SER A 1 676 ? 23.358 -18.564 16.374 1.00 80.69 676 SER A CA 1
ATOM 5307 C C . SER A 1 676 ? 21.864 -18.930 16.315 1.00 80.69 676 SER A C 1
ATOM 5309 O O . SER A 1 676 ? 21.440 -19.904 16.947 1.00 80.69 676 SER A O 1
ATOM 5311 N N . ASP A 1 677 ? 21.064 -18.169 15.569 1.00 82.25 677 ASP A N 1
ATOM 5312 C CA . ASP A 1 677 ? 19.609 -18.286 15.464 1.00 82.25 677 ASP A CA 1
ATOM 5313 C C . ASP A 1 677 ? 19.108 -18.815 14.109 1.00 82.25 677 ASP A C 1
ATOM 5315 O O . ASP A 1 677 ? 18.010 -19.374 14.064 1.00 82.25 677 ASP A O 1
ATOM 5319 N N . HIS A 1 678 ? 19.891 -18.703 13.030 1.00 87.44 678 HIS A N 1
ATOM 5320 C CA . HIS A 1 678 ? 19.516 -19.219 11.712 1.00 87.44 678 HIS A CA 1
ATOM 5321 C C . HIS A 1 678 ? 20.722 -19.500 10.801 1.00 87.44 678 HIS A C 1
ATOM 5323 O O . HIS A 1 678 ? 21.821 -18.989 11.005 1.00 87.44 678 HIS A O 1
ATOM 5329 N N . PHE A 1 679 ? 20.491 -20.294 9.759 1.00 91.00 679 PHE A N 1
ATOM 5330 C CA . PHE A 1 679 ? 21.379 -20.467 8.615 1.00 91.00 679 PHE A CA 1
ATOM 5331 C C . PHE A 1 679 ? 20.583 -20.213 7.333 1.00 91.00 679 PHE A C 1
ATOM 5333 O O . PHE A 1 679 ? 19.566 -20.856 7.078 1.00 91.00 679 PHE A O 1
ATOM 5340 N N . MET A 1 680 ? 21.041 -19.274 6.518 1.00 91.62 680 MET A N 1
ATOM 5341 C CA . MET A 1 680 ? 20.445 -18.899 5.246 1.00 91.62 680 MET A CA 1
ATOM 5342 C C . MET A 1 680 ? 21.466 -19.079 4.128 1.00 91.62 680 MET A C 1
ATOM 5344 O O . MET A 1 680 ? 22.596 -18.612 4.222 1.00 91.62 680 MET A O 1
ATOM 5348 N N . LEU A 1 681 ? 21.044 -19.714 3.042 1.00 92.94 681 LEU A N 1
ATOM 5349 C CA . LEU A 1 681 ? 21.773 -19.768 1.785 1.00 92.94 681 LEU A CA 1
ATOM 5350 C C . LEU A 1 681 ? 20.853 -19.291 0.668 1.00 92.94 681 LEU A C 1
ATOM 5352 O O . LEU A 1 681 ? 19.725 -19.768 0.552 1.00 92.94 681 LEU A O 1
ATOM 5356 N N . VAL A 1 682 ? 21.338 -18.392 -0.182 1.00 91.38 682 VAL A N 1
ATOM 5357 C CA . VAL A 1 682 ? 20.671 -17.990 -1.424 1.00 91.38 682 VAL A CA 1
ATOM 5358 C C . VAL A 1 682 ? 21.646 -18.174 -2.579 1.00 91.38 682 VAL A C 1
ATOM 5360 O O . VAL A 1 682 ? 22.608 -17.428 -2.711 1.00 91.38 682 VAL A O 1
ATOM 5363 N N . GLY A 1 683 ? 21.400 -19.183 -3.408 1.00 90.56 683 GLY A N 1
ATOM 5364 C CA . GLY A 1 683 ? 22.107 -19.418 -4.660 1.00 90.56 683 GLY A CA 1
ATOM 5365 C C . GLY A 1 683 ? 21.429 -18.682 -5.808 1.00 90.56 683 GLY A C 1
ATOM 5366 O O . GLY A 1 683 ? 20.229 -18.852 -6.032 1.00 90.56 683 GLY A O 1
ATOM 5367 N N . MET A 1 684 ? 22.193 -17.894 -6.549 1.00 87.00 684 MET A N 1
ATOM 5368 C CA . MET A 1 684 ? 21.784 -17.202 -7.766 1.00 87.00 684 MET A CA 1
ATOM 5369 C C . MET A 1 684 ? 22.562 -17.755 -8.957 1.00 87.00 684 MET A C 1
ATOM 5371 O O . MET A 1 684 ? 23.700 -18.194 -8.813 1.00 87.00 684 MET A O 1
ATOM 5375 N N . ASP A 1 685 ? 21.956 -17.761 -10.139 1.00 83.50 685 ASP A N 1
ATOM 5376 C CA . ASP A 1 685 ? 22.713 -18.004 -11.368 1.00 83.50 685 ASP A CA 1
ATOM 5377 C C . ASP A 1 685 ? 23.565 -16.768 -11.741 1.00 83.50 685 ASP A C 1
ATOM 5379 O O . ASP A 1 685 ? 23.403 -15.696 -11.148 1.00 83.50 685 ASP A O 1
ATOM 5383 N N . PRO A 1 686 ? 24.459 -16.862 -12.744 1.00 72.25 686 PRO A N 1
ATOM 5384 C CA . PRO A 1 686 ? 25.319 -15.748 -13.151 1.00 72.25 686 PRO A CA 1
ATOM 5385 C C . PRO A 1 686 ? 24.563 -14.538 -13.719 1.00 72.25 686 PRO A C 1
ATOM 5387 O O . PRO A 1 686 ? 25.191 -13.555 -14.104 1.00 72.25 686 PRO A O 1
ATOM 5390 N N . ILE A 1 687 ? 23.233 -14.619 -13.843 1.00 63.72 687 ILE A N 1
ATOM 5391 C CA . ILE A 1 687 ? 22.379 -13.539 -14.343 1.00 63.72 687 ILE A CA 1
ATOM 5392 C C . ILE A 1 687 ? 21.464 -12.971 -13.243 1.00 63.72 687 ILE A C 1
ATOM 5394 O O . ILE A 1 687 ? 20.572 -12.173 -13.525 1.00 63.72 687 ILE A O 1
ATOM 5398 N N . GLY A 1 688 ? 21.702 -13.353 -11.981 1.00 65.75 688 GLY A N 1
ATOM 5399 C CA . GLY A 1 688 ? 21.033 -12.806 -10.801 1.00 65.75 688 GLY A CA 1
ATOM 5400 C C . GLY A 1 688 ? 19.634 -13.369 -10.541 1.00 65.75 688 GLY A C 1
ATOM 5401 O O . GLY A 1 688 ? 18.898 -12.819 -9.718 1.00 65.75 688 GLY A O 1
ATOM 5402 N N . ARG A 1 689 ? 19.228 -14.453 -11.217 1.00 73.81 689 ARG A N 1
ATOM 5403 C CA . ARG A 1 689 ? 17.982 -15.159 -10.889 1.00 73.81 689 ARG A CA 1
ATOM 5404 C C . ARG A 1 689 ? 18.229 -16.067 -9.695 1.00 73.81 689 ARG A C 1
ATOM 5406 O O . ARG A 1 689 ? 19.183 -16.842 -9.675 1.00 73.81 689 ARG A O 1
ATOM 5413 N N . LYS A 1 690 ? 17.328 -16.019 -8.715 1.00 80.06 690 LYS A N 1
ATOM 5414 C CA . LYS A 1 690 ? 17.340 -16.923 -7.561 1.00 80.06 690 LYS A CA 1
ATOM 5415 C C . LYS A 1 690 ? 17.168 -18.367 -8.047 1.00 80.06 690 LYS A C 1
ATOM 5417 O O . LYS A 1 690 ? 16.112 -18.720 -8.564 1.00 80.06 690 LYS A O 1
ATOM 5422 N N . ALA A 1 691 ? 18.211 -19.173 -7.894 1.00 85.00 691 ALA A N 1
ATOM 5423 C CA . ALA A 1 691 ? 18.226 -20.588 -8.234 1.00 85.00 691 ALA A CA 1
ATOM 5424 C C . ALA A 1 691 ? 17.672 -21.412 -7.075 1.00 85.00 691 ALA A C 1
ATOM 5426 O O . ALA A 1 691 ? 16.728 -22.176 -7.234 1.00 85.00 691 ALA A O 1
ATOM 5427 N N . ILE A 1 692 ? 18.267 -21.244 -5.896 1.00 88.25 692 ILE A N 1
ATOM 5428 C CA . ILE A 1 692 ? 17.979 -22.048 -4.714 1.00 88.25 692 ILE A CA 1
ATOM 5429 C C . ILE A 1 692 ? 17.997 -21.125 -3.499 1.00 88.25 692 ILE A C 1
ATOM 5431 O O . ILE A 1 692 ? 18.852 -20.250 -3.398 1.00 88.25 692 ILE A O 1
ATOM 5435 N N . SER A 1 693 ? 17.089 -21.314 -2.547 1.00 90.62 693 SER A N 1
ATOM 5436 C CA . SER A 1 693 ? 17.290 -20.818 -1.187 1.00 90.62 693 SER A CA 1
ATOM 5437 C C . SER A 1 693 ? 17.076 -21.902 -0.164 1.00 90.62 693 SER A C 1
ATOM 5439 O O . SER A 1 693 ? 16.124 -22.664 -0.283 1.00 90.62 693 SER A O 1
ATOM 5441 N N . ILE A 1 694 ? 17.911 -21.906 0.864 1.00 91.06 694 ILE A N 1
ATOM 5442 C CA . ILE A 1 694 ? 17.795 -22.767 2.033 1.00 91.06 694 ILE A CA 1
ATOM 5443 C C . ILE A 1 694 ? 17.713 -21.850 3.247 1.00 91.06 694 ILE A C 1
ATOM 5445 O O . ILE A 1 694 ? 18.545 -20.964 3.416 1.00 91.06 694 ILE A O 1
ATOM 5449 N N . ASN A 1 695 ? 16.702 -22.048 4.080 1.00 89.69 695 ASN A N 1
ATOM 5450 C CA . ASN A 1 695 ? 16.531 -21.370 5.351 1.00 89.69 695 ASN A CA 1
ATOM 5451 C C . ASN A 1 695 ? 16.367 -22.426 6.444 1.00 89.69 695 ASN A C 1
ATOM 5453 O O . ASN A 1 695 ? 15.372 -23.150 6.492 1.00 89.69 695 ASN A O 1
ATOM 5457 N N . TRP A 1 696 ? 17.369 -22.527 7.303 1.00 89.56 696 TRP A N 1
ATOM 5458 C CA . TRP A 1 696 ? 17.456 -23.501 8.371 1.00 89.56 696 TRP A CA 1
ATOM 5459 C C . TRP A 1 696 ? 17.393 -22.788 9.719 1.00 89.56 696 TRP A C 1
ATOM 5461 O O . TRP A 1 696 ? 18.242 -21.969 10.057 1.00 89.56 696 TRP A O 1
ATOM 5471 N N . THR A 1 697 ? 16.353 -23.103 10.487 1.00 86.19 697 THR A N 1
ATOM 5472 C CA . THR A 1 697 ? 16.099 -22.556 11.827 1.00 86.19 697 THR A CA 1
ATOM 5473 C C . THR A 1 697 ? 15.773 -23.688 12.801 1.00 86.19 697 THR A C 1
ATOM 5475 O O . THR A 1 697 ? 15.625 -24.842 12.393 1.00 86.19 697 THR A O 1
ATOM 5478 N N . ASP A 1 698 ? 15.572 -23.371 14.083 1.00 78.44 698 ASP A N 1
ATOM 5479 C CA . ASP A 1 698 ? 15.076 -24.339 15.077 1.00 78.44 698 ASP A CA 1
ATOM 5480 C C . ASP A 1 698 ? 13.718 -24.966 14.690 1.00 78.44 698 ASP A C 1
ATOM 5482 O O . ASP A 1 698 ? 13.375 -26.048 15.165 1.00 78.44 698 ASP A O 1
ATOM 5486 N N . ALA A 1 699 ? 12.936 -24.304 13.824 1.00 73.50 699 ALA A N 1
ATOM 5487 C CA . ALA A 1 699 ? 11.649 -24.804 13.341 1.00 73.50 699 ALA A CA 1
ATOM 5488 C C . ALA A 1 699 ? 11.775 -25.860 12.224 1.00 73.50 699 ALA A C 1
ATOM 5490 O O . ALA A 1 699 ? 10.787 -26.521 11.907 1.00 73.50 699 ALA A O 1
ATOM 5491 N N . GLY A 1 700 ? 12.962 -26.020 11.629 1.00 77.94 700 GLY A N 1
ATOM 5492 C CA . GLY A 1 700 ? 13.227 -26.953 10.534 1.00 77.94 700 GLY A CA 1
ATOM 5493 C C . GLY A 1 700 ? 14.022 -26.334 9.384 1.00 77.94 700 GLY A C 1
ATOM 5494 O O . GLY A 1 700 ? 14.459 -25.182 9.445 1.00 77.94 700 GLY A O 1
ATOM 5495 N N . ILE A 1 701 ? 14.206 -27.130 8.328 1.00 82.94 701 ILE A N 1
ATOM 5496 C CA . ILE A 1 701 ? 14.872 -26.728 7.084 1.00 82.94 701 ILE A CA 1
ATOM 5497 C C . ILE A 1 701 ? 13.796 -26.489 6.028 1.00 82.94 701 ILE A C 1
ATOM 5499 O O . ILE A 1 701 ? 13.068 -27.407 5.642 1.00 82.94 701 ILE A O 1
ATOM 5503 N N . PHE A 1 702 ? 13.714 -25.250 5.561 1.00 83.12 702 PHE A N 1
ATOM 5504 C CA . PHE A 1 702 ? 12.853 -24.828 4.466 1.00 83.12 702 PHE A CA 1
ATOM 5505 C C . PHE A 1 702 ? 13.723 -24.532 3.262 1.00 83.12 702 PHE A C 1
ATOM 5507 O O . PHE A 1 702 ? 14.740 -23.852 3.392 1.00 83.12 702 PHE A O 1
ATOM 5514 N N . TYR A 1 703 ? 13.331 -25.005 2.088 1.00 84.81 703 TYR A N 1
ATOM 5515 C CA . TYR A 1 703 ? 14.045 -24.653 0.876 1.00 84.81 703 TYR A CA 1
ATOM 5516 C C . TYR A 1 703 ? 13.096 -24.349 -0.272 1.00 84.81 703 TYR A C 1
ATOM 5518 O O . TYR A 1 703 ? 11.924 -24.718 -0.279 1.00 84.81 703 TYR A O 1
ATOM 5526 N N . GLU A 1 704 ? 13.650 -23.671 -1.261 1.00 80.19 704 GLU A N 1
ATOM 5527 C CA . GLU A 1 704 ? 13.012 -23.358 -2.524 1.00 80.19 704 GLU A CA 1
ATOM 5528 C C . GLU A 1 704 ? 14.054 -23.591 -3.614 1.00 80.19 704 GLU A C 1
ATOM 5530 O O . GLU A 1 704 ? 15.189 -23.137 -3.481 1.00 80.19 704 GLU A O 1
ATOM 5535 N N . ALA A 1 705 ? 13.690 -24.309 -4.669 1.00 81.62 705 ALA A N 1
ATOM 5536 C CA . ALA A 1 705 ? 14.507 -24.444 -5.866 1.00 81.62 705 ALA A CA 1
ATOM 5537 C C . ALA A 1 705 ? 13.653 -24.024 -7.057 1.00 81.62 705 ALA A C 1
ATOM 5539 O O . ALA A 1 705 ? 12.502 -24.448 -7.181 1.00 81.62 705 ALA A O 1
ATOM 5540 N N . ALA A 1 706 ? 14.194 -23.167 -7.915 1.00 77.00 706 ALA A N 1
ATOM 5541 C CA . ALA A 1 706 ? 13.476 -22.715 -9.088 1.00 77.00 706 ALA A CA 1
ATOM 5542 C C . ALA A 1 706 ? 13.266 -23.890 -10.066 1.00 77.00 706 ALA A C 1
ATOM 5544 O O . ALA A 1 706 ? 14.144 -24.748 -10.181 1.00 77.00 706 ALA A O 1
ATOM 5545 N N . PRO A 1 707 ? 12.154 -23.934 -10.824 1.00 74.88 707 PRO A N 1
ATOM 5546 C CA . PRO A 1 707 ? 11.822 -25.078 -11.686 1.00 74.88 707 PRO A CA 1
ATOM 5547 C C . PRO A 1 707 ? 12.865 -25.398 -12.766 1.00 74.88 707 PRO A C 1
ATOM 5549 O O . PRO A 1 707 ? 12.903 -26.508 -13.288 1.00 74.88 707 PRO A O 1
ATOM 5552 N N . TRP A 1 708 ? 13.694 -24.415 -13.121 1.00 70.56 708 TRP A N 1
ATOM 5553 C CA . TRP A 1 708 ? 14.762 -24.545 -14.108 1.00 70.56 708 TRP A CA 1
ATOM 5554 C C . TRP A 1 708 ? 16.066 -25.111 -13.529 1.00 70.56 708 TRP A C 1
ATOM 5556 O O . TRP A 1 708 ? 16.977 -25.427 -14.295 1.00 70.56 708 TRP A O 1
ATOM 5566 N N . VAL A 1 709 ? 16.184 -25.238 -12.203 1.00 75.81 709 VAL A N 1
ATOM 5567 C CA . VAL A 1 709 ? 17.354 -25.854 -11.572 1.00 75.81 709 VAL A CA 1
ATOM 5568 C C . VAL A 1 709 ? 17.368 -27.347 -11.910 1.00 75.81 709 VAL A C 1
ATOM 5570 O O . VAL A 1 709 ? 16.363 -28.032 -11.705 1.00 75.81 709 VAL A O 1
ATOM 5573 N N . PRO A 1 710 ? 18.490 -27.890 -12.417 1.00 75.12 710 PRO A N 1
ATOM 5574 C CA . PRO A 1 710 ? 18.590 -29.310 -12.725 1.00 75.12 710 PRO A CA 1
ATOM 5575 C C . PRO A 1 710 ? 18.271 -30.180 -11.509 1.00 75.12 710 PRO A C 1
ATOM 5577 O O . PRO A 1 710 ? 18.767 -29.940 -10.412 1.00 75.12 710 PRO A O 1
ATOM 5580 N N . SER A 1 711 ? 17.490 -31.241 -11.717 1.00 70.06 711 SER A N 1
ATOM 5581 C CA . SER A 1 711 ? 17.044 -32.165 -10.658 1.00 70.06 711 SER A CA 1
ATOM 5582 C C . SER A 1 711 ? 18.173 -32.849 -9.863 1.00 70.06 711 SER A C 1
ATOM 5584 O O . SER A 1 711 ? 17.920 -33.448 -8.815 1.00 70.06 711 SER A O 1
ATOM 5586 N N . GLN A 1 712 ? 19.404 -32.780 -10.376 1.00 71.50 712 GLN A N 1
ATOM 5587 C CA . GLN A 1 712 ? 20.637 -33.252 -9.754 1.00 71.50 712 GLN A CA 1
ATOM 5588 C C . GLN A 1 712 ? 21.122 -32.318 -8.628 1.00 71.50 712 GLN A C 1
ATOM 5590 O O . GLN A 1 712 ? 21.708 -32.791 -7.657 1.00 71.50 712 GLN A O 1
ATOM 5595 N N . LEU A 1 713 ? 20.843 -31.012 -8.719 1.00 75.00 713 LEU A N 1
ATOM 5596 C CA . LEU A 1 713 ? 21.201 -29.996 -7.723 1.00 75.00 713 LEU A CA 1
ATOM 5597 C C . LEU A 1 713 ? 20.102 -29.866 -6.673 1.00 75.00 713 LEU A C 1
ATOM 5599 O O . LEU A 1 713 ? 19.360 -28.887 -6.605 1.00 75.00 713 LEU A O 1
ATOM 5603 N N . ARG A 1 714 ? 19.988 -30.909 -5.857 1.00 78.75 714 ARG A N 1
ATOM 5604 C CA . ARG A 1 714 ? 19.022 -30.952 -4.765 1.00 78.75 714 ARG A CA 1
ATOM 5605 C C . ARG A 1 714 ? 19.511 -30.111 -3.579 1.00 78.75 714 ARG A C 1
ATOM 5607 O O . ARG A 1 714 ? 20.667 -30.278 -3.180 1.00 78.75 714 ARG A O 1
ATOM 5614 N N . PRO A 1 715 ? 18.673 -29.237 -2.993 1.00 81.88 715 PRO A N 1
ATOM 5615 C CA . PRO A 1 715 ? 19.054 -28.406 -1.846 1.00 81.88 715 PRO A CA 1
ATOM 5616 C C . PRO A 1 715 ? 19.594 -29.208 -0.655 1.00 81.88 715 PRO A C 1
ATOM 5618 O O . PRO A 1 715 ? 20.503 -28.757 0.039 1.00 81.88 715 PRO A O 1
ATOM 5621 N N . GLU A 1 716 ? 19.093 -30.425 -0.456 1.00 82.75 716 GLU A N 1
ATOM 5622 C CA . GLU A 1 716 ? 19.553 -31.346 0.583 1.00 82.75 716 GLU A CA 1
ATOM 5623 C C . GLU A 1 716 ? 21.008 -31.776 0.371 1.00 82.75 716 GLU A C 1
ATOM 5625 O O . GLU A 1 716 ? 21.793 -31.795 1.319 1.00 82.75 716 GLU A O 1
ATOM 5630 N N . ASN A 1 717 ? 21.379 -32.073 -0.878 1.00 84.88 717 ASN A N 1
ATOM 5631 C CA . ASN A 1 717 ? 22.738 -32.477 -1.239 1.00 84.88 717 ASN A CA 1
ATOM 5632 C C . ASN A 1 717 ? 23.712 -31.306 -1.086 1.00 84.88 717 ASN A C 1
ATOM 5634 O O . ASN A 1 717 ? 24.808 -31.488 -0.573 1.00 84.88 717 ASN A O 1
ATOM 5638 N N . ILE A 1 718 ? 23.288 -30.094 -1.463 1.00 88.12 718 ILE A N 1
ATOM 5639 C CA . ILE A 1 718 ? 24.094 -28.876 -1.293 1.00 88.12 718 ILE A CA 1
ATOM 5640 C C . ILE A 1 718 ? 24.401 -28.643 0.187 1.00 88.12 718 ILE A C 1
ATOM 5642 O O . ILE A 1 718 ? 25.541 -28.360 0.551 1.00 88.12 718 ILE A O 1
ATOM 5646 N N . LEU A 1 719 ? 23.395 -28.787 1.052 1.00 88.69 719 LEU A N 1
ATOM 5647 C CA . LEU A 1 719 ? 23.584 -28.627 2.488 1.00 88.69 719 LEU A CA 1
ATOM 5648 C C . LEU A 1 719 ? 24.536 -29.692 3.049 1.00 88.69 719 LEU A C 1
ATOM 5650 O O . LEU A 1 719 ? 25.429 -29.371 3.831 1.00 88.69 719 LEU A O 1
ATOM 5654 N N . ALA A 1 720 ? 24.378 -30.944 2.622 1.00 89.31 720 ALA A N 1
ATOM 5655 C CA . ALA A 1 720 ? 25.235 -32.041 3.052 1.00 89.31 720 ALA A CA 1
ATOM 5656 C C . ALA A 1 720 ? 26.695 -31.876 2.579 1.00 89.31 720 ALA A C 1
ATOM 5658 O O . ALA A 1 720 ? 27.618 -32.106 3.364 1.00 89.31 720 ALA A O 1
ATOM 5659 N N . ASP A 1 721 ? 26.910 -31.387 1.355 1.00 90.25 721 ASP A N 1
ATOM 5660 C CA . ASP A 1 721 ? 28.232 -31.033 0.830 1.00 90.25 721 ASP A CA 1
ATOM 5661 C C . ASP A 1 721 ? 28.876 -29.905 1.655 1.00 90.25 721 ASP A C 1
ATOM 5663 O O . ASP A 1 721 ? 30.034 -30.017 2.061 1.00 90.25 721 ASP A O 1
ATOM 5667 N N . LEU A 1 722 ? 28.121 -28.847 1.985 1.00 90.31 722 LEU A N 1
ATOM 5668 C CA . LEU A 1 722 ? 28.597 -27.749 2.839 1.00 90.31 722 LEU A CA 1
ATOM 5669 C C . LEU A 1 722 ? 28.981 -28.223 4.245 1.00 90.31 722 LEU A C 1
ATOM 5671 O O . LEU A 1 722 ? 29.992 -27.773 4.790 1.00 90.31 722 LEU A O 1
ATOM 5675 N N . ILE A 1 723 ? 28.210 -29.145 4.824 1.00 89.88 723 ILE A N 1
ATOM 5676 C CA . ILE A 1 723 ? 28.512 -29.736 6.131 1.00 89.88 723 ILE A CA 1
ATOM 5677 C C . ILE A 1 723 ? 29.843 -30.489 6.073 1.00 89.88 723 ILE A C 1
ATOM 5679 O O . ILE A 1 723 ? 30.735 -30.215 6.874 1.00 89.88 723 ILE A O 1
ATOM 5683 N N . VAL A 1 724 ? 30.033 -31.385 5.102 1.00 89.12 724 VAL A N 1
ATOM 5684 C CA . VAL A 1 724 ? 31.296 -32.135 4.973 1.00 89.12 724 VAL A CA 1
ATOM 5685 C C . VAL A 1 724 ? 32.483 -31.192 4.744 1.00 89.12 724 VAL A C 1
ATOM 5687 O O . VAL A 1 724 ? 33.558 -31.387 5.324 1.00 89.12 724 VAL A O 1
ATOM 5690 N N . LEU A 1 725 ? 32.281 -30.138 3.951 1.00 89.31 725 LEU A N 1
ATOM 5691 C CA . LEU A 1 725 ? 33.315 -29.163 3.625 1.00 89.31 725 LEU A CA 1
ATOM 5692 C C . LEU A 1 725 ? 33.726 -28.279 4.804 1.00 89.31 725 LEU A C 1
ATOM 5694 O O . LEU A 1 725 ? 34.914 -27.977 4.925 1.00 89.31 725 LEU A O 1
ATOM 5698 N N . TYR A 1 726 ? 32.787 -27.844 5.646 1.00 88.75 726 TYR A N 1
ATOM 5699 C CA . TYR A 1 726 ? 33.042 -26.722 6.556 1.00 88.75 726 TYR A CA 1
ATOM 5700 C C . TYR A 1 726 ? 32.717 -26.977 8.031 1.00 88.75 726 TYR A C 1
ATOM 5702 O O . TYR A 1 726 ? 33.252 -26.256 8.873 1.00 88.75 726 TYR A O 1
ATOM 5710 N N . TRP A 1 727 ? 31.918 -27.994 8.385 1.00 89.19 727 TRP A N 1
ATOM 5711 C CA . TRP A 1 727 ? 31.618 -28.268 9.799 1.00 89.19 727 TRP A CA 1
ATOM 5712 C C . TRP A 1 727 ? 32.829 -28.863 10.532 1.00 89.19 727 TRP A C 1
ATOM 5714 O O . TRP A 1 727 ? 33.720 -29.445 9.897 1.00 89.19 727 TRP A O 1
ATOM 5724 N N . PRO A 1 728 ? 32.875 -28.765 11.874 1.00 88.31 728 PRO A N 1
ATOM 5725 C CA . PRO A 1 728 ? 33.862 -29.472 12.680 1.00 88.31 728 PRO A CA 1
ATOM 5726 C C . PRO A 1 728 ? 33.809 -30.985 12.437 1.00 88.31 728 PRO A C 1
ATOM 5728 O O . PRO A 1 728 ? 32.734 -31.585 12.422 1.00 88.31 728 PRO A O 1
ATOM 5731 N N . ILE A 1 729 ? 34.978 -31.620 12.309 1.00 87.69 729 ILE A N 1
ATOM 5732 C CA . ILE A 1 729 ? 35.109 -33.056 11.989 1.00 87.69 729 ILE A CA 1
ATOM 5733 C C . ILE A 1 729 ? 34.298 -33.919 12.966 1.00 87.69 729 ILE A C 1
ATOM 5735 O O . ILE A 1 729 ? 33.560 -34.801 12.542 1.00 87.69 729 ILE A O 1
ATOM 5739 N N . ALA A 1 730 ? 34.345 -33.594 14.261 1.00 85.69 730 ALA A N 1
ATOM 5740 C CA . ALA A 1 730 ? 33.612 -34.317 15.300 1.00 85.69 730 ALA A CA 1
ATOM 5741 C C . ALA A 1 730 ? 32.077 -34.244 15.155 1.00 85.69 730 ALA A C 1
ATOM 5743 O O . ALA A 1 730 ? 31.379 -35.142 15.627 1.00 85.69 730 ALA A O 1
ATOM 5744 N N . ALA A 1 731 ? 31.536 -33.185 14.537 1.00 87.06 731 ALA A N 1
ATOM 5745 C CA . ALA A 1 731 ? 30.106 -33.060 14.250 1.00 87.06 731 ALA A CA 1
ATOM 5746 C C . ALA A 1 731 ? 29.721 -33.854 12.992 1.00 87.06 731 ALA A C 1
ATOM 5748 O O . ALA A 1 731 ? 28.696 -34.538 12.979 1.00 87.06 731 ALA A O 1
ATOM 5749 N N . VAL A 1 732 ? 30.572 -33.819 11.961 1.00 88.75 732 VAL A N 1
ATOM 5750 C CA . VAL A 1 732 ? 30.373 -34.567 10.710 1.00 88.75 732 VAL A CA 1
ATOM 5751 C C . VAL A 1 732 ? 30.452 -36.078 10.950 1.00 88.75 732 VAL A C 1
ATOM 5753 O O . VAL A 1 732 ? 29.569 -36.814 10.524 1.00 88.75 732 VAL A O 1
ATOM 5756 N N . GLU A 1 733 ? 31.448 -36.550 11.699 1.00 87.69 733 GLU A N 1
ATOM 5757 C CA . GLU A 1 733 ? 31.652 -37.979 11.967 1.00 87.69 733 GLU A CA 1
ATOM 5758 C C . GLU A 1 733 ? 30.473 -38.607 12.734 1.00 87.69 733 GLU A C 1
ATOM 5760 O O . GLU A 1 733 ? 30.005 -39.692 12.392 1.00 87.69 733 GLU A O 1
ATOM 5765 N N . LYS A 1 734 ? 29.899 -37.881 13.707 1.00 87.06 734 LYS A N 1
ATOM 5766 C CA . LYS A 1 734 ? 28.684 -38.299 14.441 1.00 87.06 734 LYS A CA 1
ATOM 5767 C C . LYS A 1 734 ? 27.420 -38.337 13.579 1.00 87.06 734 LYS A C 1
ATOM 5769 O O . LYS A 1 734 ? 26.415 -38.911 13.999 1.00 87.06 734 LYS A O 1
ATOM 5774 N N . SER A 1 735 ? 27.456 -37.690 12.420 1.00 89.19 735 SER A N 1
ATOM 5775 C CA . SER A 1 735 ? 26.312 -37.519 11.530 1.00 89.19 735 SER A CA 1
ATOM 5776 C C . SER A 1 735 ? 26.193 -38.635 10.486 1.00 89.19 735 SER A C 1
ATOM 5778 O O . SER A 1 735 ? 25.142 -38.759 9.858 1.00 89.19 735 SER A O 1
ATOM 5780 N N . PHE A 1 736 ? 27.221 -39.469 10.294 1.00 89.94 736 PHE A N 1
ATOM 5781 C CA . PHE A 1 736 ? 27.200 -40.551 9.305 1.00 89.94 736 PHE A CA 1
ATOM 5782 C C . PHE A 1 736 ? 26.377 -41.773 9.742 1.00 89.94 736 PHE A C 1
ATOM 5784 O O . PHE A 1 736 ? 26.414 -42.203 10.895 1.00 89.94 736 PHE A O 1
ATOM 5791 N N . ILE A 1 737 ? 25.637 -42.356 8.793 1.00 83.81 737 ILE A N 1
ATOM 5792 C CA . ILE A 1 737 ? 24.789 -43.539 8.969 1.00 83.81 737 ILE A CA 1
ATOM 5793 C C . ILE A 1 737 ? 24.912 -44.439 7.721 1.00 83.81 737 ILE A C 1
ATOM 5795 O O . ILE A 1 737 ? 24.518 -43.995 6.644 1.00 83.81 737 ILE A O 1
ATOM 5799 N N . PRO A 1 738 ? 25.362 -45.707 7.824 1.00 73.69 738 PRO A N 1
ATOM 5800 C CA . PRO A 1 738 ? 26.175 -46.277 8.904 1.00 73.69 738 PRO A CA 1
ATOM 5801 C C . PRO A 1 738 ? 27.581 -45.638 8.951 1.00 73.69 738 PRO A C 1
ATOM 5803 O O . PRO A 1 738 ? 27.905 -44.794 8.120 1.00 73.69 738 PRO A O 1
ATOM 5806 N N . SER A 1 739 ? 28.394 -46.006 9.948 1.00 73.69 739 SER A N 1
ATOM 5807 C CA . SER A 1 739 ? 29.692 -45.388 10.264 1.00 73.69 739 SER A CA 1
ATOM 5808 C C . SER A 1 739 ? 30.593 -45.190 9.032 1.00 73.69 739 SER A C 1
ATOM 5810 O O . SER A 1 739 ? 31.094 -46.163 8.469 1.00 73.69 739 SER A O 1
ATOM 5812 N N . GLY A 1 740 ? 30.807 -43.934 8.635 1.00 80.94 740 GLY A N 1
ATOM 5813 C CA . GLY A 1 740 ? 31.833 -43.519 7.674 1.00 80.94 740 GLY A CA 1
ATOM 5814 C C . GLY A 1 740 ? 33.028 -42.909 8.406 1.00 80.94 740 GLY A C 1
ATOM 5815 O O . GLY A 1 740 ? 32.864 -42.349 9.487 1.00 80.94 740 GLY A O 1
ATOM 5816 N N . GLU A 1 741 ? 34.222 -43.013 7.829 1.00 86.38 741 GLU A N 1
ATOM 5817 C CA . GLU A 1 741 ? 35.441 -42.411 8.382 1.00 86.38 741 GLU A CA 1
ATOM 5818 C C . GLU A 1 741 ? 35.771 -41.133 7.606 1.00 86.38 741 GLU A C 1
ATOM 5820 O O . GLU A 1 741 ? 35.810 -41.148 6.375 1.00 86.38 741 GLU A O 1
ATOM 5825 N N . ILE A 1 742 ? 36.000 -40.020 8.305 1.00 89.44 742 ILE A N 1
ATOM 5826 C CA . ILE A 1 742 ? 36.460 -38.767 7.699 1.00 89.44 742 ILE A CA 1
ATOM 5827 C C . ILE A 1 742 ? 37.889 -38.477 8.154 1.00 89.44 742 ILE A C 1
ATOM 5829 O O . ILE A 1 742 ? 38.156 -38.245 9.329 1.00 89.44 742 ILE A O 1
ATOM 5833 N N . ILE A 1 743 ? 38.815 -38.472 7.201 1.00 88.88 743 ILE A N 1
ATOM 5834 C CA . ILE A 1 743 ? 40.224 -38.161 7.433 1.00 88.88 743 ILE A CA 1
ATOM 5835 C C . ILE A 1 743 ? 40.467 -36.733 6.954 1.00 88.88 743 ILE A C 1
ATOM 5837 O O . ILE A 1 743 ? 40.151 -36.394 5.813 1.00 88.88 743 ILE A O 1
ATOM 5841 N N . ALA A 1 744 ? 41.033 -35.890 7.814 1.00 85.75 744 ALA A N 1
ATOM 5842 C CA . ALA A 1 744 ? 41.395 -34.522 7.469 1.00 85.75 744 ALA A CA 1
ATOM 5843 C C . ALA A 1 744 ? 42.895 -34.287 7.672 1.00 85.75 744 ALA A C 1
ATOM 5845 O O . ALA A 1 744 ? 43.433 -34.562 8.741 1.00 85.75 744 ALA A O 1
ATOM 5846 N N . ASN A 1 745 ? 43.539 -33.733 6.649 1.00 85.00 745 ASN A N 1
ATOM 5847 C CA . ASN A 1 745 ? 44.917 -33.245 6.669 1.00 85.00 745 ASN A CA 1
ATOM 5848 C C . ASN A 1 745 ? 44.910 -31.717 6.536 1.00 85.00 745 ASN A C 1
ATOM 5850 O O . ASN A 1 745 ? 43.891 -31.144 6.166 1.00 85.00 745 ASN A O 1
ATOM 5854 N N . GLU A 1 746 ? 46.049 -31.047 6.741 1.00 80.94 746 GLU A N 1
ATOM 5855 C CA . GLU A 1 746 ? 46.146 -29.573 6.731 1.00 80.94 746 GLU A CA 1
ATOM 5856 C C . GLU A 1 746 ? 45.499 -28.883 5.516 1.00 80.94 746 GLU A C 1
ATOM 5858 O O . GLU A 1 746 ? 45.041 -27.752 5.639 1.00 80.94 746 GLU A O 1
ATOM 5863 N N . THR A 1 747 ? 45.422 -29.551 4.362 1.00 86.56 747 THR A N 1
ATOM 5864 C CA . THR A 1 747 ? 44.883 -29.009 3.103 1.00 86.56 747 THR A CA 1
ATOM 5865 C C . THR A 1 747 ? 43.804 -29.880 2.456 1.00 86.56 747 THR A C 1
ATOM 5867 O O . THR A 1 747 ? 43.422 -29.621 1.316 1.00 86.56 747 THR A O 1
ATOM 5870 N N . SER A 1 748 ? 43.288 -30.915 3.128 1.00 90.19 748 SER A N 1
ATOM 5871 C CA . SER A 1 748 ? 42.268 -31.790 2.525 1.00 90.19 748 SER A CA 1
ATOM 5872 C C . SER A 1 748 ? 41.364 -32.490 3.535 1.00 90.19 748 SER A C 1
ATOM 5874 O O . SER A 1 748 ? 41.742 -32.714 4.682 1.00 90.19 748 SER A O 1
ATOM 5876 N N . ARG A 1 749 ? 40.161 -32.863 3.089 1.00 92.12 749 ARG A N 1
ATOM 5877 C CA . ARG A 1 749 ? 39.258 -33.800 3.773 1.00 92.12 749 ARG A CA 1
ATOM 5878 C C . ARG A 1 749 ? 38.898 -34.926 2.816 1.00 92.12 749 ARG A C 1
ATOM 5880 O O . ARG A 1 749 ? 38.585 -34.657 1.663 1.00 92.12 749 ARG A O 1
ATOM 5887 N N . ALA A 1 750 ? 38.900 -36.163 3.284 1.00 92.06 750 ALA A N 1
ATOM 5888 C CA . ALA A 1 750 ? 38.452 -37.316 2.515 1.00 92.06 750 ALA A CA 1
ATOM 5889 C C . ALA A 1 750 ? 37.517 -38.178 3.364 1.00 92.06 750 ALA A C 1
ATOM 5891 O O . ALA A 1 750 ? 37.765 -38.383 4.551 1.00 92.06 750 ALA A O 1
ATOM 5892 N N . VAL A 1 751 ? 36.437 -38.667 2.756 1.00 92.50 751 VAL A N 1
ATOM 5893 C CA . VAL A 1 751 ? 35.465 -39.550 3.413 1.00 92.50 751 VAL A CA 1
ATOM 5894 C C . VAL A 1 751 ? 35.589 -40.949 2.827 1.00 92.50 751 VAL A C 1
ATOM 5896 O O . VAL A 1 751 ? 35.586 -41.120 1.604 1.00 92.50 751 VAL A O 1
ATOM 5899 N N . PHE A 1 752 ? 35.670 -41.944 3.705 1.00 90.12 752 PHE A N 1
ATOM 5900 C CA . PHE A 1 752 ? 35.815 -43.356 3.38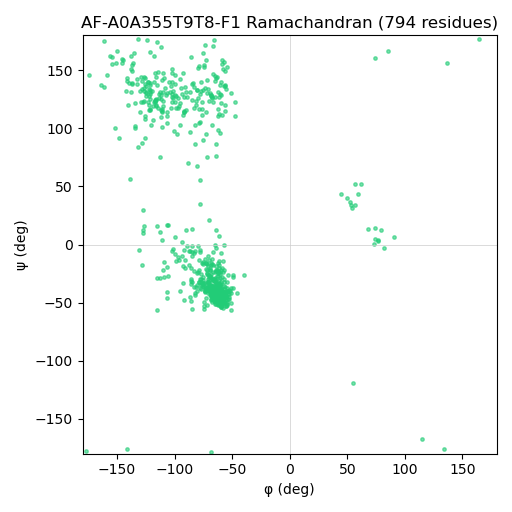4 1.00 90.12 752 PHE A CA 1
ATOM 5901 C C . PHE A 1 752 ? 34.618 -44.159 3.891 1.00 90.12 752 PHE A C 1
ATOM 5903 O O . PHE A 1 752 ? 34.124 -43.960 5.001 1.00 90.12 752 PHE A O 1
ATOM 5910 N N . VAL A 1 753 ? 34.184 -45.114 3.074 1.00 88.81 753 VAL A N 1
ATOM 5911 C CA . VAL A 1 753 ? 33.140 -46.090 3.403 1.00 88.81 753 VAL A CA 1
ATOM 5912 C C . VAL A 1 753 ? 33.702 -47.465 3.080 1.00 88.81 753 VAL A C 1
ATOM 5914 O O . VAL A 1 753 ? 34.143 -47.699 1.955 1.00 88.81 753 VAL A O 1
ATOM 5917 N N . ASN A 1 754 ? 33.740 -48.370 4.062 1.00 85.69 754 ASN A N 1
ATOM 5918 C CA . ASN A 1 754 ? 34.301 -49.720 3.899 1.00 85.69 754 ASN A CA 1
ATOM 5919 C C . ASN A 1 754 ? 35.736 -49.728 3.312 1.00 85.69 754 ASN A C 1
ATOM 5921 O O . ASN A 1 754 ? 36.084 -50.583 2.501 1.00 85.69 754 ASN A O 1
ATOM 5925 N N . GLY A 1 755 ? 36.566 -48.744 3.686 1.00 83.19 755 GLY A N 1
ATOM 5926 C CA . GLY A 1 755 ? 37.943 -48.588 3.193 1.00 83.19 755 GLY A CA 1
ATOM 5927 C C . GLY A 1 755 ? 38.074 -48.016 1.774 1.00 83.19 755 GLY A C 1
ATOM 5928 O O . GLY A 1 755 ? 39.190 -47.887 1.274 1.00 83.19 755 GLY A O 1
ATOM 5929 N N . LYS A 1 756 ? 36.965 -47.650 1.117 1.00 88.31 756 LYS A N 1
ATOM 5930 C CA . LYS A 1 756 ? 36.953 -47.002 -0.200 1.00 88.31 756 LYS A CA 1
ATOM 5931 C C . LYS A 1 756 ? 36.644 -45.515 -0.064 1.00 88.31 756 LYS A C 1
ATOM 5933 O O . LYS A 1 756 ? 35.674 -45.135 0.585 1.00 88.31 756 LYS A O 1
ATOM 5938 N N . GLU A 1 757 ? 37.449 -44.684 -0.713 1.00 91.50 757 GLU A N 1
ATOM 5939 C CA . GLU A 1 757 ? 37.234 -43.239 -0.770 1.00 91.50 757 GLU A CA 1
ATOM 5940 C C . GLU A 1 757 ? 35.991 -42.910 -1.609 1.00 91.50 757 GLU A C 1
ATOM 5942 O O . GLU A 1 757 ? 35.853 -43.377 -2.744 1.00 91.50 757 GLU A O 1
ATOM 5947 N N . VAL A 1 758 ? 35.078 -42.120 -1.043 1.00 90.94 758 VAL A N 1
ATOM 5948 C CA . VAL A 1 758 ? 33.816 -41.731 -1.691 1.00 90.94 758 VAL A CA 1
ATOM 5949 C C . VAL A 1 758 ? 33.728 -40.233 -1.969 1.00 90.94 758 VAL A C 1
ATOM 5951 O O . VAL A 1 758 ? 33.089 -39.846 -2.944 1.00 90.94 758 VAL A O 1
ATOM 5954 N N . LEU A 1 759 ? 34.387 -39.399 -1.161 1.00 92.25 759 LEU A N 1
ATOM 5955 C CA . LEU A 1 759 ? 34.388 -37.939 -1.278 1.00 92.25 759 LEU A CA 1
ATOM 5956 C C . LEU A 1 759 ? 35.784 -37.400 -0.969 1.00 92.25 759 LEU A C 1
ATOM 5958 O O . LEU A 1 759 ? 36.425 -37.885 -0.036 1.00 92.25 759 LEU A O 1
ATOM 5962 N N . ARG A 1 760 ? 36.202 -36.349 -1.675 1.00 93.75 760 ARG A N 1
ATOM 5963 C CA . ARG A 1 760 ? 37.428 -35.597 -1.387 1.00 93.75 760 ARG A CA 1
ATOM 5964 C C . ARG A 1 760 ? 37.192 -34.099 -1.508 1.00 93.75 760 ARG A C 1
ATOM 5966 O O . ARG A 1 760 ? 36.573 -33.649 -2.463 1.00 93.75 760 ARG A O 1
ATOM 5973 N N . ALA A 1 761 ? 37.747 -33.331 -0.585 1.00 92.25 761 ALA A N 1
ATOM 5974 C CA . ALA A 1 761 ? 37.881 -31.887 -0.653 1.00 92.25 761 ALA A CA 1
ATOM 5975 C C . ALA A 1 761 ? 39.357 -31.500 -0.529 1.00 92.25 761 ALA A C 1
ATOM 5977 O O . ALA A 1 761 ? 40.047 -31.988 0.364 1.00 92.25 761 ALA A O 1
ATOM 5978 N N . GLU A 1 762 ? 39.829 -30.603 -1.386 1.00 92.19 762 GLU A N 1
ATOM 5979 C CA . GLU A 1 762 ? 41.175 -30.027 -1.348 1.00 92.19 762 GLU A CA 1
ATOM 5980 C C . GLU A 1 762 ? 41.077 -28.504 -1.220 1.00 92.19 762 GLU A C 1
ATOM 5982 O O . GLU A 1 762 ? 40.255 -27.873 -1.884 1.00 92.19 762 GLU A O 1
ATOM 5987 N N . TYR A 1 763 ? 41.910 -27.903 -0.372 1.00 90.50 763 TYR A N 1
ATOM 5988 C CA . TYR A 1 763 ? 41.872 -26.474 -0.058 1.00 90.50 763 TYR A CA 1
ATOM 5989 C C . TYR A 1 763 ? 43.204 -25.812 -0.404 1.00 90.50 763 TYR A C 1
ATOM 5991 O O . TYR A 1 763 ? 44.268 -26.282 -0.003 1.00 90.50 763 TYR A O 1
ATOM 5999 N N . ALA A 1 764 ? 43.148 -24.684 -1.114 1.00 83.06 764 ALA A N 1
ATOM 6000 C CA . ALA A 1 764 ? 44.347 -23.996 -1.597 1.00 83.06 764 ALA A CA 1
ATOM 6001 C C . ALA A 1 764 ? 45.159 -23.294 -0.489 1.00 83.06 764 ALA A C 1
ATOM 6003 O O . ALA A 1 764 ? 46.356 -23.078 -0.653 1.00 83.06 764 ALA A O 1
ATOM 6004 N N . SER A 1 765 ? 44.526 -22.925 0.629 1.00 70.88 765 SER A N 1
ATOM 6005 C CA . SER A 1 765 ? 45.106 -22.077 1.685 1.00 70.88 765 SER A CA 1
ATOM 6006 C C . SER A 1 765 ? 45.006 -22.695 3.087 1.00 70.88 765 SER A C 1
ATOM 6008 O O . SER A 1 765 ? 44.919 -21.973 4.077 1.00 70.88 765 SER A O 1
ATOM 6010 N N . GLY A 1 766 ? 45.012 -24.030 3.168 1.00 69.62 766 GLY A N 1
ATOM 6011 C CA . GLY A 1 766 ? 44.768 -24.776 4.406 1.00 69.62 766 GLY A CA 1
ATOM 6012 C C . GLY A 1 766 ? 43.278 -25.003 4.684 1.00 69.62 766 GLY A C 1
ATOM 6013 O O . GLY A 1 766 ? 42.421 -24.406 4.033 1.00 69.62 766 GLY A O 1
ATOM 6014 N N . LEU A 1 767 ? 42.966 -25.897 5.626 1.00 64.75 767 LEU A N 1
ATOM 6015 C CA . LEU A 1 767 ? 41.604 -26.213 6.062 1.00 64.75 767 LEU A CA 1
ATOM 6016 C C . LEU A 1 767 ? 40.875 -24.940 6.532 1.00 64.75 767 LEU A C 1
ATOM 6018 O O . LEU A 1 767 ? 41.259 -24.363 7.554 1.00 64.75 767 LEU A O 1
ATOM 6022 N N . PRO A 1 768 ? 39.808 -24.507 5.841 1.00 64.75 768 PRO A N 1
ATOM 6023 C CA . PRO A 1 768 ? 39.021 -23.376 6.287 1.00 64.75 768 PRO A CA 1
ATOM 6024 C C . PRO A 1 768 ? 38.195 -23.808 7.498 1.00 64.75 768 PRO A C 1
ATOM 6026 O O . PRO A 1 768 ? 37.283 -24.628 7.388 1.00 64.75 768 PRO A O 1
ATOM 6029 N N . ASN A 1 769 ? 38.485 -23.229 8.660 1.00 62.34 769 ASN A N 1
ATOM 6030 C CA . ASN A 1 769 ? 37.518 -23.226 9.750 1.00 62.34 769 ASN A CA 1
ATOM 6031 C C . ASN A 1 769 ? 36.454 -22.170 9.417 1.00 62.34 769 ASN A C 1
ATOM 6033 O O . ASN A 1 769 ? 36.791 -21.002 9.234 1.00 62.34 769 ASN A O 1
ATOM 6037 N N . ASN A 1 770 ? 35.180 -22.571 9.360 1.00 64.75 770 ASN A N 1
ATOM 6038 C CA . ASN A 1 770 ? 34.025 -21.672 9.209 1.00 64.75 770 ASN A CA 1
ATOM 6039 C C . ASN A 1 770 ? 33.988 -20.852 7.902 1.00 64.75 770 ASN A C 1
ATOM 6041 O O . ASN A 1 770 ? 33.821 -19.638 7.942 1.00 64.75 770 ASN A O 1
ATOM 6045 N N . MET A 1 771 ? 34.125 -21.508 6.742 1.00 76.81 771 MET A N 1
ATOM 6046 C CA . MET A 1 771 ? 33.925 -20.887 5.412 1.00 76.81 771 MET A CA 1
ATOM 6047 C C . MET A 1 771 ? 34.748 -19.605 5.152 1.00 76.81 771 MET A C 1
ATOM 6049 O O . MET A 1 771 ? 34.317 -18.723 4.413 1.00 76.81 771 MET A O 1
ATOM 6053 N N . SER A 1 772 ? 35.946 -19.489 5.733 1.00 71.44 772 SER A N 1
ATOM 6054 C CA . SER A 1 772 ? 36.848 -18.353 5.496 1.00 71.44 772 SER A CA 1
ATOM 6055 C C . SER A 1 772 ? 37.200 -18.176 4.010 1.00 71.44 772 SER A C 1
ATOM 6057 O O . SER A 1 772 ? 37.185 -19.146 3.248 1.00 71.44 772 SER A O 1
ATOM 6059 N N . SER A 1 773 ? 37.594 -16.961 3.607 1.00 80.31 773 SER A N 1
ATOM 6060 C CA . SER A 1 773 ? 38.002 -16.662 2.226 1.00 80.31 773 SER A CA 1
ATOM 6061 C C . SER A 1 773 ? 39.060 -17.645 1.708 1.00 80.31 773 SER A C 1
ATOM 6063 O O . SER A 1 773 ? 40.069 -17.882 2.373 1.00 80.31 773 SER A O 1
ATOM 6065 N N . GLY A 1 774 ? 38.846 -18.217 0.522 1.00 85.06 774 GLY A N 1
ATOM 6066 C CA . GLY A 1 774 ? 39.722 -19.255 -0.026 1.00 85.06 774 GLY A CA 1
ATOM 6067 C C . GLY A 1 774 ? 39.104 -20.030 -1.187 1.00 85.06 774 GLY A C 1
ATOM 6068 O O . GLY A 1 774 ? 37.953 -19.812 -1.562 1.00 85.06 774 GLY A O 1
ATOM 6069 N N . THR A 1 775 ? 39.883 -20.941 -1.775 1.00 88.88 775 THR A N 1
ATOM 6070 C CA . THR A 1 775 ? 39.418 -21.836 -2.849 1.00 88.88 775 THR A CA 1
ATOM 6071 C C . THR A 1 775 ? 39.393 -23.280 -2.361 1.00 88.88 775 THR A C 1
ATOM 6073 O O . THR A 1 775 ? 40.389 -23.756 -1.810 1.00 88.88 775 THR A O 1
ATOM 6076 N N . ALA A 1 776 ? 38.279 -23.970 -2.599 1.00 91.44 776 ALA A N 1
ATOM 6077 C CA . ALA A 1 776 ? 38.108 -25.394 -2.345 1.00 91.44 776 ALA A CA 1
ATOM 6078 C C . ALA A 1 776 ? 37.743 -26.134 -3.641 1.00 91.44 776 ALA A C 1
ATOM 6080 O O . ALA A 1 776 ? 36.944 -25.650 -4.446 1.00 91.44 776 ALA A O 1
ATOM 6081 N N . LEU A 1 777 ? 38.323 -27.314 -3.837 1.00 93.12 777 LEU A N 1
ATOM 6082 C CA . LEU A 1 777 ? 37.941 -28.264 -4.873 1.00 93.12 777 LEU A CA 1
ATOM 6083 C C . LEU A 1 777 ? 37.327 -29.486 -4.195 1.00 93.12 777 LEU A C 1
ATOM 6085 O O . LEU A 1 777 ? 38.024 -30.252 -3.539 1.00 93.12 777 LEU A O 1
ATOM 6089 N N . TYR A 1 778 ? 36.024 -29.660 -4.355 1.00 93.12 778 TYR A N 1
ATOM 6090 C CA . TYR A 1 778 ? 35.275 -30.797 -3.841 1.00 93.12 778 TYR A CA 1
ATOM 6091 C C . TYR A 1 778 ? 34.973 -31.774 -4.971 1.00 93.12 778 TYR A C 1
ATOM 6093 O O . TYR A 1 778 ? 34.577 -31.358 -6.054 1.00 93.12 778 TYR A O 1
ATOM 6101 N N . THR A 1 779 ? 35.143 -33.068 -4.737 1.00 92.69 779 THR A N 1
ATOM 6102 C CA . THR A 1 779 ? 34.829 -34.131 -5.692 1.00 92.69 779 THR A CA 1
ATOM 6103 C C . THR A 1 779 ? 34.081 -35.243 -4.976 1.00 92.69 779 THR A C 1
ATOM 6105 O O . THR A 1 779 ? 34.599 -35.850 -4.037 1.00 92.69 779 THR A O 1
ATOM 6108 N N . ASN A 1 780 ? 32.874 -35.539 -5.447 1.00 91.19 780 ASN A N 1
ATOM 6109 C CA . ASN A 1 780 ? 32.112 -36.701 -5.024 1.00 91.19 780 ASN A CA 1
ATOM 6110 C C . ASN A 1 780 ? 32.362 -37.840 -6.022 1.00 91.19 780 ASN A C 1
ATOM 6112 O O . ASN A 1 780 ? 31.825 -37.851 -7.132 1.00 91.19 780 ASN A O 1
ATOM 6116 N N . LEU A 1 781 ? 33.204 -38.797 -5.626 1.00 89.62 781 LEU A N 1
ATOM 6117 C CA . LEU A 1 781 ? 33.612 -39.935 -6.457 1.00 89.62 781 LEU A CA 1
ATOM 6118 C C . LEU A 1 781 ? 32.480 -40.954 -6.630 1.00 89.62 781 LEU A C 1
ATOM 6120 O O . LEU A 1 781 ? 32.457 -41.690 -7.614 1.00 89.62 781 LEU A O 1
ATOM 6124 N N . ALA A 1 782 ? 31.542 -41.009 -5.682 1.00 85.06 782 ALA A N 1
ATOM 6125 C CA . ALA A 1 782 ? 30.418 -41.934 -5.733 1.00 85.06 782 ALA A CA 1
ATOM 6126 C C . ALA A 1 782 ? 29.363 -41.514 -6.769 1.00 85.06 782 ALA A C 1
ATOM 6128 O O . ALA A 1 782 ? 28.759 -42.374 -7.411 1.00 85.06 782 ALA A O 1
ATOM 6129 N N . TRP A 1 783 ? 29.148 -40.208 -6.934 1.00 84.19 783 TRP A N 1
ATOM 6130 C CA . TRP A 1 783 ? 28.138 -39.637 -7.835 1.00 84.19 783 TRP A CA 1
ATOM 6131 C C . TRP A 1 783 ? 28.720 -38.901 -9.047 1.00 84.19 783 TRP A C 1
ATOM 6133 O O . TRP A 1 783 ? 27.966 -38.379 -9.865 1.00 84.19 783 TRP A O 1
ATOM 6143 N N . ASN A 1 784 ? 30.046 -38.917 -9.197 1.00 87.25 784 ASN A N 1
ATOM 6144 C CA . ASN A 1 784 ? 30.786 -38.405 -10.349 1.00 87.25 784 ASN A CA 1
ATOM 6145 C C . ASN A 1 784 ? 30.508 -36.922 -10.665 1.00 87.25 784 ASN A C 1
ATOM 6147 O O . ASN A 1 784 ? 30.190 -36.560 -11.801 1.00 87.25 784 ASN A O 1
ATOM 6151 N N . TYR A 1 785 ? 30.641 -36.064 -9.650 1.00 89.44 785 TYR A N 1
ATOM 6152 C CA . TYR A 1 785 ? 30.622 -34.611 -9.828 1.00 89.44 785 TYR A CA 1
ATOM 6153 C C . TYR A 1 785 ? 31.711 -33.922 -9.014 1.00 89.44 785 TYR A C 1
ATOM 6155 O O . TYR A 1 785 ? 32.185 -34.440 -8.000 1.00 89.44 785 TYR A O 1
ATOM 6163 N N . SER A 1 786 ? 32.090 -32.728 -9.459 1.00 91.62 786 SER A N 1
ATOM 6164 C CA . SER A 1 786 ? 33.064 -31.884 -8.773 1.00 91.62 786 SER A CA 1
ATOM 6165 C C . SER A 1 786 ? 32.570 -30.450 -8.652 1.00 91.62 786 SER A C 1
ATOM 6167 O O . SER A 1 786 ? 31.982 -29.918 -9.593 1.00 91.62 786 SER A O 1
ATOM 6169 N N . LEU A 1 787 ? 32.853 -29.804 -7.527 1.00 92.56 787 LEU A N 1
ATOM 6170 C CA . LEU A 1 787 ? 32.567 -28.400 -7.265 1.00 92.56 787 LEU A CA 1
ATOM 6171 C C . LEU A 1 787 ? 33.890 -27.655 -7.082 1.00 92.56 787 LEU A C 1
ATOM 6173 O O . LEU A 1 787 ? 34.699 -28.010 -6.226 1.00 92.56 787 LEU A O 1
ATOM 6177 N N . ARG A 1 788 ? 34.103 -26.589 -7.851 1.00 93.62 788 ARG A N 1
ATOM 6178 C CA . ARG A 1 788 ? 35.139 -25.594 -7.562 1.00 93.62 788 ARG A CA 1
ATOM 6179 C C . ARG A 1 788 ? 34.475 -24.408 -6.879 1.00 93.62 788 ARG A C 1
ATOM 6181 O O . ARG A 1 788 ? 33.624 -23.762 -7.480 1.00 93.62 788 ARG A O 1
ATOM 6188 N N . ILE A 1 789 ? 34.865 -24.136 -5.641 1.00 92.81 789 ILE A N 1
ATOM 6189 C CA . ILE A 1 789 ? 34.237 -23.142 -4.771 1.00 92.81 789 ILE A CA 1
ATOM 6190 C C . ILE A 1 789 ? 35.268 -22.064 -4.452 1.00 92.81 789 ILE A C 1
ATOM 6192 O O . ILE A 1 789 ? 36.330 -22.366 -3.910 1.00 92.81 789 ILE A O 1
ATOM 6196 N N . GLN A 1 790 ? 34.960 -20.810 -4.764 1.00 91.75 790 GLN A N 1
ATOM 6197 C CA . GLN A 1 790 ? 35.726 -19.641 -4.336 1.00 91.75 790 GLN A CA 1
ATOM 6198 C C . GLN A 1 790 ? 34.897 -18.859 -3.326 1.00 91.75 790 GLN A C 1
ATOM 6200 O O . GLN A 1 790 ? 33.819 -18.387 -3.660 1.00 91.75 790 GLN A O 1
ATOM 6205 N N . SER A 1 791 ? 35.380 -18.750 -2.093 1.00 90.56 791 SER A N 1
ATOM 6206 C CA . SER A 1 791 ? 34.688 -18.070 -0.993 1.00 90.56 791 SER A CA 1
ATOM 6207 C C . SER A 1 791 ? 35.326 -16.715 -0.700 1.00 90.56 791 SER A C 1
ATOM 6209 O O . SER A 1 791 ? 36.555 -16.610 -0.673 1.00 90.56 791 SER A O 1
ATOM 6211 N N . VAL A 1 792 ? 34.495 -15.710 -0.425 1.00 87.31 792 VAL A N 1
ATOM 6212 C CA . VAL A 1 792 ? 34.886 -14.371 0.036 1.00 87.31 792 VAL A CA 1
ATOM 6213 C C . VAL A 1 792 ? 34.055 -14.010 1.268 1.00 87.31 792 VAL A C 1
ATOM 6215 O O . VAL A 1 792 ? 32.840 -13.853 1.175 1.00 87.31 792 VAL A O 1
ATOM 6218 N N . SER A 1 793 ? 34.707 -13.889 2.426 1.00 83.31 793 SER A N 1
ATOM 6219 C CA . SER A 1 793 ? 34.081 -13.410 3.666 1.00 83.31 793 SER A CA 1
ATOM 6220 C C . SER A 1 793 ? 33.730 -11.928 3.560 1.00 83.31 793 SER A C 1
ATOM 6222 O O . SER A 1 793 ? 34.588 -11.114 3.218 1.00 83.31 793 SER A O 1
ATOM 6224 N N . LEU A 1 794 ? 32.479 -11.591 3.871 1.00 76.06 794 LEU A N 1
ATOM 6225 C CA . LEU A 1 794 ? 31.960 -10.225 3.993 1.00 76.06 794 LEU A CA 1
ATOM 6226 C C . LEU A 1 794 ? 32.044 -9.697 5.431 1.00 76.06 794 LEU A C 1
ATOM 6228 O O . LEU A 1 794 ? 31.984 -8.486 5.649 1.00 76.06 794 LEU A O 1
ATOM 6232 N N . ALA A 1 795 ? 32.198 -10.592 6.410 1.00 61.84 795 ALA A N 1
ATOM 6233 C CA . ALA A 1 795 ? 32.492 -10.216 7.785 1.00 61.84 795 ALA A CA 1
ATOM 6234 C C . ALA A 1 795 ? 33.964 -9.751 7.909 1.00 61.84 795 ALA A C 1
ATOM 6236 O O . ALA A 1 795 ? 34.836 -10.423 7.343 1.00 61.84 795 ALA A O 1
ATOM 6237 N N . PRO A 1 796 ? 34.235 -8.627 8.606 1.00 45.72 796 PRO A N 1
ATOM 6238 C CA . PRO A 1 796 ? 35.579 -8.069 8.777 1.00 45.72 796 PRO A CA 1
ATOM 6239 C C . PRO A 1 796 ? 36.520 -8.934 9.623 1.00 45.72 796 PRO A C 1
ATOM 6241 O O . PRO A 1 796 ? 36.035 -9.654 10.529 1.00 45.72 796 PRO A O 1
#

Foldseek 3Di:
DPPLWDWDDDPNDIDTDDDDDQPDDLLDQVSLCVVCVVVVVVQVVVCVVPVPDDDFDDDPSVQSNVQLVQLVVLLVVLLVQLVVVLLVLCCVVPVDVQLVVLLVVLQVQLLVQLVVVLCVVDVDADSLLVSLSSLLSLVLSLLSLQLVLCLQFPDDDALVVSCVLCVVLLVLLLVLLLLLLVLQCPFPPVNSVSNSSSNNSSSVRSSCCSNPPCRVSDPDHRDHDDCPVLVVLCVLLCCQPPPVNPVVVVVVVVVLVVLLVLLLVLEAAFLQVVQLRPGDPSNVVSVVVVCVRSVFADFQKWKKFFDAAPLVSLVLVVVLVVLCVVCCVVQQFVDKDWLCVVFPHPVVVVVVLCCCCVVPCVPPQVVVCVVVVDPDRDDRPPDPDPGDDPPPPPDCNVSCPCVVVQWDDQDPRHTMGIMGTGNHPDVVSSQCSCVPPFRMHMDRPSVVSSVVQVVLLVSLLVSLVVSLVVSLVSQCVVPPNLLSCLLQVQLVVLLLSLSSNCSSVVDYDTSLLSSLSSSLSSLLSSLLSLLVSDDPSCNSSSSVSLVSSLVSSCSSLLSLLPRSRSSSNSSSSSNNSSSVSSSSRSSNSVVDDPPPDPVVVVVVVVVSVVSVPPDPDPPFDWDFPPDDCWDALFPQKIFNQFDLVLLVAWFFKWKWKWKDQPPDTFIWIWTWTGDNAWTWIFIAGSRGHTAKIWIQGPVGIIMGGDPPRPPVPDPSNVSLQCCQQEGDPVRRQVGMPPGWDWDDDQFKIWIGDPNDTQKIKGWPPGRDHNQDAGWIWIAGNRNGMIMIMGMHTPPD

Radius of gyration: 35.04 Å; Cα contacts (8 Å, |Δi|>4): 1182; chains: 1; bounding box: 85×87×108 Å